Protein AF-0000000084992390 (afdb_homodimer)

Solvent-accessible surface area (backbone atoms only — not comparable to full-atom values): 38762 Å² total; per-residue (Å²): 128,54,72,65,54,53,49,26,54,51,25,46,52,50,44,52,53,51,17,51,54,27,50,76,69,68,26,48,24,30,52,42,62,52,48,63,60,42,24,59,45,21,55,22,54,53,35,45,38,36,38,41,36,33,71,74,73,30,41,34,35,21,56,27,33,46,68,57,44,58,74,50,47,52,42,55,47,71,41,80,32,91,49,79,83,46,51,64,58,52,42,43,75,69,73,39,74,85,46,58,26,34,25,30,44,32,67,62,38,24,34,49,56,54,55,50,47,45,67,70,36,76,81,38,43,78,42,72,38,42,67,61,53,48,56,55,61,22,45,42,52,75,69,53,46,52,40,35,38,52,13,12,52,49,40,27,52,47,62,67,44,45,69,80,62,62,55,83,64,39,31,25,28,38,46,36,12,53,51,52,14,48,31,21,53,70,54,32,73,67,64,51,49,63,80,60,78,70,64,85,65,60,49,52,30,31,29,45,21,38,42,27,35,30,78,28,38,55,96,48,52,59,32,9,51,11,77,42,53,54,52,32,51,16,29,24,79,54,55,39,61,73,37,28,36,35,32,39,38,40,53,27,30,29,83,45,21,31,32,41,37,33,41,32,32,26,36,72,57,64,53,66,69,54,51,50,50,28,52,49,22,53,51,39,48,51,55,43,46,72,59,38,27,55,65,36,38,27,22,58,47,30,48,51,44,51,52,50,33,43,75,70,70,40,50,76,23,43,24,10,59,99,64,48,46,75,52,38,30,32,2,35,30,58,25,58,71,32,38,57,53,21,15,77,84,35,62,74,48,41,45,55,34,24,28,36,28,42,40,41,35,37,22,38,80,80,50,10,36,42,29,38,26,39,20,29,34,30,30,89,87,18,57,45,71,38,41,73,57,76,79,61,74,40,72,36,79,70,87,115,127,51,71,67,54,52,49,26,55,52,26,47,52,49,45,52,53,50,16,52,53,29,50,77,68,67,28,48,24,31,52,43,60,51,49,62,60,43,24,58,46,20,55,22,55,54,34,44,39,36,38,41,36,35,71,74,74,30,40,35,35,22,57,26,32,46,69,59,44,56,72,48,47,52,43,54,48,70,42,81,34,93,50,79,84,48,50,62,59,51,41,44,74,70,74,38,75,85,46,57,27,32,24,31,43,32,69,62,38,23,34,49,56,54,55,50,48,45,67,71,37,75,81,40,45,77,41,72,38,41,68,62,53,47,55,56,61,22,44,42,52,76,68,51,47,52,41,36,39,51,14,12,52,49,40,27,54,46,61,67,44,45,70,81,62,63,54,84,64,40,30,24,27,38,47,35,13,52,51,50,14,48,33,21,52,70,54,32,73,67,64,50,48,63,80,61,80,72,66,85,67,60,49,54,32,32,29,44,21,38,42,27,35,31,76,28,36,54,97,47,50,59,31,10,51,11,77,42,53,54,52,33,52,17,28,25,78,53,56,40,64,73,38,27,37,34,31,40,36,41,52,28,29,30,83,45,19,30,31,41,38,32,41,32,32,26,36,70,57,66,53,68,67,53,52,50,51,28,51,50,22,53,51,39,48,51,54,44,46,73,60,37,28,52,66,36,38,26,21,57,48,30,48,50,43,50,50,52,33,43,74,70,72,41,50,76,24,41,25,10,58,98,65,48,47,75,50,38,28,32,2,36,31,58,25,59,72,32,38,57,53,21,15,77,84,33,62,74,49,40,48,56,34,23,28,35,29,42,40,41,35,36,22,38,81,80,50,9,37,40,28,40,25,38,19,28,34,30,32,88,86,18,58,44,71,37,39,72,58,76,79,60,75,40,70,35,80,71,86,114

Structure (mmCIF, N/CA/C/O backbone):
data_AF-0000000084992390-model_v1
#
loop_
_entity.id
_entity.type
_entity.pdbx_description
1 polymer 'Peptidase M24'
#
loop_
_atom_site.group_PDB
_atom_site.id
_atom_site.type_symbol
_atom_site.label_atom_id
_atom_site.label_alt_id
_atom_site.label_comp_id
_atom_site.label_asym_id
_atom_site.label_entity_id
_atom_site.label_seq_id
_atom_site.pdbx_PDB_ins_code
_atom_site.Cartn_x
_atom_site.Cartn_y
_atom_site.Cartn_z
_atom_site.occupancy
_atom_site.B_iso_or_equiv
_atom_site.auth_seq_id
_atom_site.auth_comp_id
_atom_site.auth_asym_id
_atom_site.auth_atom_id
_atom_site.pdbx_PDB_model_num
ATOM 1 N N . MET A 1 1 ? -28.078 -9.906 19.891 1 85.5 1 MET A N 1
ATOM 2 C CA . MET A 1 1 ? -27.625 -9.727 18.516 1 85.5 1 MET A CA 1
ATOM 3 C C . MET A 1 1 ? -26.141 -10.055 18.391 1 85.5 1 MET A C 1
ATOM 5 O O . MET A 1 1 ? -25.328 -9.586 19.188 1 85.5 1 MET A O 1
ATOM 9 N N . THR A 1 2 ? -25.875 -10.961 17.516 1 91.75 2 THR A N 1
ATOM 10 C CA . THR A 1 2 ? -24.484 -11.336 17.312 1 91.75 2 THR A CA 1
ATOM 11 C C . THR A 1 2 ? -23.703 -10.188 16.656 1 91.75 2 THR A C 1
ATOM 13 O O . THR A 1 2 ? -24.312 -9.234 16.156 1 91.75 2 THR A O 1
ATOM 16 N N . ASP A 1 3 ? -22.469 -10.172 16.828 1 93 3 ASP A N 1
ATOM 17 C CA . ASP A 1 3 ? -21.625 -9.18 16.188 1 93 3 ASP A CA 1
ATOM 18 C C . ASP A 1 3 ? -21.906 -9.109 14.688 1 93 3 ASP A C 1
ATOM 20 O O . ASP A 1 3 ? -22 -8.016 14.125 1 93 3 ASP A O 1
ATOM 24 N N . ARG A 1 4 ? -22.078 -10.203 14.086 1 93.06 4 ARG A N 1
ATOM 25 C CA . ARG A 1 4 ? -22.344 -10.25 12.656 1 93.06 4 ARG A CA 1
ATOM 26 C C . ARG A 1 4 ? -23.672 -9.586 12.32 1 93.06 4 ARG A C 1
ATOM 28 O O . ARG A 1 4 ? -23.781 -8.852 11.344 1 93.06 4 ARG A O 1
ATOM 35 N N . GLU A 1 5 ? -24.672 -9.867 13.094 1 95.12 5 GLU A N 1
ATOM 36 C CA . GLU A 1 5 ? -26 -9.289 12.875 1 95.12 5 GLU A CA 1
ATOM 37 C C . GLU A 1 5 ? -25.969 -7.77 13.023 1 95.12 5 GLU A C 1
ATOM 39 O O . GLU A 1 5 ? -26.578 -7.051 12.234 1 95.12 5 GLU A O 1
ATOM 44 N N . ALA A 1 6 ? -25.266 -7.402 14.055 1 95.81 6 ALA A N 1
ATOM 45 C CA . ALA A 1 6 ? -25.141 -5.961 14.273 1 95.81 6 ALA A CA 1
ATOM 46 C C . ALA A 1 6 ? -24.438 -5.293 13.094 1 95.81 6 ALA A C 1
ATOM 48 O O . ALA A 1 6 ? -24.859 -4.227 12.641 1 95.81 6 ALA A O 1
ATOM 49 N N . TRP A 1 7 ? -23.422 -5.93 12.648 1 96.19 7 TRP A N 1
ATOM 50 C CA . TRP A 1 7 ? -22.688 -5.41 11.5 1 96.19 7 TRP A CA 1
ATOM 51 C C . TRP A 1 7 ? -23.578 -5.398 10.258 1 96.19 7 TRP A C 1
ATOM 53 O O . TRP A 1 7 ? -23.562 -4.434 9.484 1 96.19 7 TRP A O 1
ATOM 63 N N . GLN A 1 8 ? -24.312 -6.438 10.07 1 97.5 8 GLN A N 1
ATOM 64 C CA . GLN A 1 8 ? -25.203 -6.527 8.914 1 97.5 8 GLN A CA 1
ATOM 65 C C . GLN A 1 8 ? -26.219 -5.391 8.914 1 97.5 8 GLN A C 1
ATOM 67 O O . GLN A 1 8 ? -26.453 -4.766 7.879 1 97.5 8 GLN A O 1
ATOM 72 N N . GLN A 1 9 ? -26.812 -5.156 10.055 1 97.94 9 GLN A N 1
ATOM 73 C CA . GLN A 1 9 ? -27.781 -4.062 10.148 1 97.94 9 GLN A CA 1
ATOM 74 C C . GLN A 1 9 ? -27.141 -2.729 9.797 1 97.94 9 GLN A C 1
ATOM 76 O O . GLN A 1 9 ? -27.75 -1.896 9.125 1 97.94 9 GLN A O 1
ATOM 81 N N . ASP A 1 10 ? -25.922 -2.549 10.266 1 98.19 10 ASP A N 1
ATOM 82 C CA . ASP A 1 10 ? -25.188 -1.321 9.977 1 98.19 10 ASP A CA 1
ATOM 83 C C . ASP A 1 10 ? -24.922 -1.176 8.484 1 98.19 10 ASP A C 1
ATOM 85 O O . ASP A 1 10 ? -25.125 -0.101 7.914 1 98.19 10 ASP A O 1
ATOM 89 N N . VAL A 1 11 ? -24.5 -2.221 7.832 1 98.44 11 VAL A N 1
ATOM 90 C CA . VAL A 1 11 ? -24.188 -2.207 6.41 1 98.44 11 VAL A CA 1
ATOM 91 C C . VAL A 1 11 ? -25.438 -1.93 5.594 1 98.44 11 VAL A C 1
ATOM 93 O O . VAL A 1 11 ? -25.406 -1.149 4.641 1 98.44 11 VAL A O 1
ATOM 96 N N . VAL A 1 12 ? -26.562 -2.529 5.957 1 98.5 12 VAL A N 1
ATOM 97 C CA . VAL A 1 12 ? -27.828 -2.303 5.273 1 98.5 12 VAL A CA 1
ATOM 98 C C . VAL A 1 12 ? -28.219 -0.829 5.375 1 98.5 12 VAL A C 1
ATOM 100 O O . VAL A 1 12 ? -28.656 -0.228 4.395 1 98.5 12 VAL A O 1
ATOM 103 N N . ALA A 1 13 ? -28.016 -0.282 6.547 1 98.5 13 ALA A N 1
ATOM 104 C CA . ALA A 1 13 ? -28.328 1.13 6.754 1 98.5 13 ALA A CA 1
ATOM 105 C C . ALA A 1 13 ? -27.453 2.02 5.883 1 98.5 13 ALA A C 1
ATOM 107 O O . ALA A 1 13 ? -27.906 3.043 5.367 1 98.5 13 ALA A O 1
ATOM 108 N N . ARG A 1 14 ? -26.172 1.685 5.707 1 98.69 14 ARG A N 1
ATOM 109 C CA . ARG A 1 14 ? -25.219 2.42 4.867 1 98.69 14 ARG A CA 1
ATOM 110 C C . ARG A 1 14 ? -25.672 2.416 3.41 1 98.69 14 ARG A C 1
ATOM 112 O O . ARG A 1 14 ? -25.578 3.436 2.723 1 98.69 14 ARG A O 1
ATOM 119 N N . VAL A 1 15 ? -26.094 1.252 3.004 1 98.81 15 VAL A N 1
ATOM 120 C CA . VAL A 1 15 ? -26.547 1.093 1.625 1 98.81 15 VAL A CA 1
ATOM 121 C C . VAL A 1 15 ? -27.75 1.991 1.368 1 98.81 15 VAL A C 1
ATOM 123 O O . VAL A 1 15 ? -27.781 2.719 0.374 1 98.81 15 VAL A O 1
ATOM 126 N N . LYS A 1 16 ? -28.688 1.995 2.285 1 98.75 16 LYS A N 1
ATOM 127 C CA . LYS A 1 16 ? -29.891 2.816 2.141 1 98.75 16 LYS A CA 1
ATOM 128 C C . LYS A 1 16 ? -29.531 4.301 2.102 1 98.75 16 LYS A C 1
ATOM 130 O O . LYS A 1 16 ? -30.125 5.062 1.333 1 98.75 16 LYS A O 1
ATOM 135 N N . LYS A 1 17 ? -28.609 4.668 2.9 1 98.75 17 LYS A N 1
ATOM 136 C CA . LYS A 1 17 ? -28.172 6.062 2.939 1 98.75 17 LYS A CA 1
ATOM 137 C C . LYS A 1 17 ? -27.547 6.48 1.61 1 98.75 17 LYS A C 1
ATOM 139 O O . LYS A 1 17 ? -27.812 7.578 1.114 1 98.75 17 LYS A O 1
ATOM 144 N N . LEU A 1 18 ? -26.688 5.621 1.038 1 98.88 18 LEU A N 1
ATOM 145 C CA . LEU A 1 18 ? -26.094 5.934 -0.259 1 98.88 18 LEU A CA 1
ATOM 146 C C . LEU A 1 18 ? -27.156 6 -1.342 1 98.88 18 LEU A C 1
ATOM 148 O O . LEU A 1 18 ? -27.125 6.883 -2.205 1 98.88 18 LEU A O 1
ATOM 152 N N . GLN A 1 19 ? -28.125 5.078 -1.301 1 98.88 19 GLN A N 1
ATOM 153 C CA . GLN A 1 19 ? -29.203 5.043 -2.287 1 98.88 19 GLN A CA 1
ATOM 154 C C . GLN A 1 19 ? -30 6.336 -2.27 1 98.88 19 GLN A C 1
ATOM 156 O O . GLN A 1 19 ? -30.328 6.895 -3.322 1 98.88 19 GLN A O 1
ATOM 161 N N . LYS A 1 20 ? -30.266 6.789 -1.111 1 98.81 20 LYS A N 1
ATOM 162 C CA . LYS A 1 20 ? -30.984 8.055 -0.99 1 98.81 20 LYS A CA 1
ATOM 163 C C . LYS A 1 20 ? -30.172 9.195 -1.614 1 98.81 20 LYS A C 1
ATOM 165 O O . LYS A 1 20 ? -30.734 10.031 -2.33 1 98.81 20 LYS A O 1
ATOM 170 N N . ALA A 1 21 ? -28.906 9.266 -1.371 1 98.69 21 ALA A N 1
ATOM 171 C CA . ALA A 1 21 ? -28.031 10.305 -1.919 1 98.69 21 ALA A CA 1
ATOM 172 C C . ALA A 1 21 ? -27.969 10.227 -3.441 1 98.69 21 ALA A C 1
ATOM 174 O O . ALA A 1 21 ? -27.969 11.25 -4.125 1 98.69 21 ALA A O 1
ATOM 175 N N . LEU A 1 22 ? -27.875 9 -3.973 1 98.75 22 LEU A N 1
ATOM 176 C CA . LEU A 1 22 ? -27.859 8.805 -5.418 1 98.75 22 LEU A CA 1
ATOM 177 C C . LEU A 1 22 ? -29.156 9.336 -6.043 1 98.75 22 LEU A C 1
ATOM 179 O O . LEU A 1 22 ? -29.109 10.055 -7.043 1 98.75 22 LEU A O 1
ATOM 183 N N . GLN A 1 23 ? -30.297 9 -5.391 1 98.62 23 GLN A N 1
ATOM 184 C CA . GLN A 1 23 ? -31.594 9.461 -5.879 1 98.62 23 GLN A CA 1
ATOM 185 C C . GLN A 1 23 ? -31.672 10.984 -5.891 1 98.62 23 GLN A C 1
ATOM 187 O O . GLN A 1 23 ? -32.125 11.586 -6.863 1 98.62 23 GLN A O 1
ATOM 192 N N . GLU A 1 24 ? -31.156 11.555 -4.887 1 98.44 24 GLU A N 1
ATOM 193 C CA . GLU A 1 24 ? -31.188 13.008 -4.758 1 98.44 24 GLU A CA 1
ATOM 194 C C . GLU A 1 24 ? -30.344 13.68 -5.848 1 98.44 24 GLU A C 1
ATOM 196 O O . GLU A 1 24 ? -30.609 14.82 -6.23 1 98.44 24 GLU A O 1
ATOM 201 N N . GLN A 1 25 ? -29.391 12.969 -6.422 1 97.81 25 GLN A N 1
ATOM 202 C CA . GLN A 1 25 ? -28.5 13.539 -7.426 1 97.81 25 GLN A CA 1
ATOM 203 C C . GLN A 1 25 ? -28.859 13.039 -8.82 1 97.81 25 GLN A C 1
ATOM 205 O O . GLN A 1 25 ? -28.125 13.297 -9.781 1 97.81 25 GLN A O 1
ATOM 210 N N . GLY A 1 26 ? -29.844 12.273 -8.953 1 98.12 26 GLY A N 1
ATOM 211 C CA . GLY A 1 26 ? -30.281 11.758 -10.242 1 98.12 26 GLY A CA 1
ATOM 212 C C . GLY A 1 26 ? -29.375 10.68 -10.805 1 98.12 26 GLY A C 1
ATOM 213 O O . GLY A 1 26 ? -29.219 10.562 -12.023 1 98.12 26 GLY A O 1
ATOM 214 N N . ILE A 1 27 ? -28.672 9.977 -9.945 1 98.75 27 ILE A N 1
ATOM 215 C CA . ILE A 1 27 ? -27.797 8.867 -10.328 1 98.75 27 ILE A CA 1
ATOM 216 C C . ILE A 1 27 ? -28.531 7.543 -10.133 1 98.75 27 ILE A C 1
ATOM 218 O O . ILE A 1 27 ? -29.078 7.285 -9.055 1 98.75 27 ILE A O 1
ATOM 222 N N . GLU A 1 28 ? -28.562 6.695 -11.109 1 98.62 28 GLU A N 1
ATOM 223 C CA . GLU A 1 28 ? -29.422 5.512 -11.102 1 98.62 28 GLU A CA 1
ATOM 224 C C . GLU A 1 28 ? -28.703 4.324 -10.469 1 98.62 28 GLU A C 1
ATOM 226 O O . GLU A 1 28 ? -29.328 3.332 -10.102 1 98.62 28 GLU A O 1
ATOM 231 N N . GLY A 1 29 ? -27.406 4.363 -10.336 1 98.62 29 GLY A N 1
ATOM 232 C CA . GLY A 1 29 ? -26.578 3.355 -9.695 1 98.62 29 GLY A CA 1
ATOM 233 C C . GLY A 1 29 ? -25.109 3.732 -9.641 1 98.62 29 GLY A C 1
ATOM 234 O O . GLY A 1 29 ? -24.688 4.688 -10.289 1 98.62 29 GLY A O 1
ATOM 235 N N . ALA A 1 30 ? -24.391 3.074 -8.82 1 98.88 30 ALA A N 1
ATOM 236 C CA . ALA A 1 30 ? -22.938 3.238 -8.711 1 98.88 30 ALA A CA 1
ATOM 237 C C . ALA A 1 30 ? -22.219 1.909 -8.93 1 98.88 30 ALA A C 1
ATOM 239 O O . ALA A 1 30 ? -22.703 0.859 -8.5 1 98.88 30 ALA A O 1
ATOM 240 N N . LEU A 1 31 ? -21.156 1.93 -9.617 1 98.88 31 LEU A N 1
ATOM 241 C CA . LEU A 1 31 ? -20.266 0.792 -9.797 1 98.88 31 LEU A CA 1
ATOM 242 C C . LEU A 1 31 ? -18.938 1.023 -9.078 1 98.88 31 LEU A C 1
ATOM 244 O O . LEU A 1 31 ? -18.109 1.813 -9.531 1 98.88 31 LEU A O 1
ATOM 248 N N . LEU A 1 32 ? -18.781 0.314 -7.973 1 98.44 32 LEU A N 1
ATOM 249 C CA . LEU A 1 32 ? -17.672 0.554 -7.066 1 98.44 32 LEU A CA 1
ATOM 250 C C . LEU A 1 32 ? -16.625 -0.545 -7.199 1 98.44 32 LEU A C 1
ATOM 252 O O . LEU A 1 32 ? -16.953 -1.718 -7.371 1 98.44 32 LEU A O 1
ATOM 256 N N . VAL A 1 33 ? -15.359 -0.128 -7.07 1 96.62 33 VAL A N 1
ATOM 257 C CA . VAL A 1 33 ? -14.289 -1.108 -7.195 1 96.62 33 VAL A CA 1
ATOM 258 C C . VAL A 1 33 ? -13.266 -0.905 -6.078 1 96.62 33 VAL A C 1
ATOM 260 O O . VAL A 1 33 ? -12.508 -1.817 -5.75 1 96.62 33 VAL A O 1
ATOM 263 N N . GLN A 1 34 ? -13.18 0.289 -5.461 1 96.25 34 GLN A N 1
ATOM 264 C CA . GLN A 1 34 ? -12.227 0.594 -4.395 1 96.25 34 GLN A CA 1
ATOM 265 C C . GLN A 1 34 ? -12.477 -0.274 -3.166 1 96.25 34 GLN A C 1
ATOM 267 O O . GLN A 1 34 ? -13.609 -0.355 -2.678 1 96.25 34 GLN A O 1
ATOM 272 N N . SER A 1 35 ? -11.438 -0.912 -2.66 1 95.5 35 SER A N 1
ATOM 273 C CA . SER A 1 35 ? -11.531 -1.92 -1.61 1 95.5 35 SER A CA 1
ATOM 274 C C . SER A 1 35 ? -12.242 -1.367 -0.377 1 95.5 35 SER A C 1
ATOM 276 O O . SER A 1 35 ? -13.156 -1.997 0.155 1 95.5 35 SER A O 1
ATOM 278 N N . ALA A 1 36 ? -11.844 -0.168 0.073 1 96.88 36 ALA A N 1
ATOM 279 C CA . ALA A 1 36 ? -12.422 0.411 1.281 1 96.88 36 ALA A CA 1
ATOM 280 C C . ALA A 1 36 ? -13.914 0.685 1.095 1 96.88 36 ALA A C 1
ATOM 282 O O . ALA A 1 36 ? -14.711 0.492 2.02 1 96.88 36 ALA A O 1
ATOM 283 N N . ASP A 1 37 ? -14.297 1.097 -0.104 1 98.19 37 ASP A N 1
ATOM 284 C CA . ASP A 1 37 ? -15.695 1.391 -0.377 1 98.19 37 ASP A CA 1
ATOM 285 C C . ASP A 1 37 ? -16.516 0.108 -0.465 1 98.19 37 ASP A C 1
ATOM 287 O O . ASP A 1 37 ? -17.641 0.041 0.062 1 98.19 37 ASP A O 1
ATOM 291 N N . ILE A 1 38 ? -15.977 -0.89 -1.077 1 97.62 38 ILE A N 1
ATOM 292 C CA . ILE A 1 38 ? -16.656 -2.176 -1.156 1 97.62 38 ILE A CA 1
ATOM 293 C C . ILE A 1 38 ? -16.844 -2.746 0.247 1 97.62 38 ILE A C 1
ATOM 295 O O . ILE A 1 38 ? -17.938 -3.195 0.6 1 97.62 38 ILE A O 1
ATOM 299 N N . LEU A 1 39 ? -15.773 -2.709 1.006 1 97.56 39 LEU A N 1
ATOM 300 C CA . LEU A 1 39 ? -15.859 -3.174 2.387 1 97.56 39 LEU A CA 1
ATOM 301 C C . LEU A 1 39 ? -16.953 -2.434 3.139 1 97.56 39 LEU A C 1
ATOM 303 O O . LEU A 1 39 ? -17.734 -3.047 3.885 1 97.56 39 LEU A O 1
ATOM 307 N N . TYR A 1 40 ? -17.047 -1.163 2.916 1 98.62 40 TYR A N 1
ATOM 308 C CA . TYR A 1 40 ? -18 -0.311 3.613 1 98.62 40 TYR A CA 1
ATOM 309 C C . TYR A 1 40 ? -19.438 -0.743 3.32 1 98.62 40 TYR A C 1
ATOM 311 O O . TYR A 1 40 ? -20.281 -0.759 4.215 1 98.62 40 TYR A O 1
ATOM 319 N N . TYR A 1 41 ? -19.734 -1.188 2.107 1 98.81 41 TYR A N 1
ATOM 320 C CA . TYR A 1 41 ? -21.109 -1.401 1.701 1 98.81 41 TYR A CA 1
ATOM 321 C C . TYR A 1 41 ? -21.438 -2.889 1.639 1 98.81 41 TYR A C 1
ATOM 323 O O . TYR A 1 41 ? -22.594 -3.27 1.41 1 98.81 41 TYR A O 1
ATOM 331 N N . THR A 1 42 ? -20.438 -3.773 1.845 1 98.06 42 THR A N 1
ATOM 332 C CA . THR A 1 42 ? -20.719 -5.203 1.762 1 98.06 42 THR A CA 1
ATOM 333 C C . THR A 1 42 ? -20.25 -5.922 3.027 1 98.06 42 THR A C 1
ATOM 335 O O . THR A 1 42 ? -20.656 -7.055 3.285 1 98.06 42 THR A O 1
ATOM 338 N N . GLY A 1 43 ? -19.312 -5.352 3.801 1 97.25 43 GLY A N 1
ATOM 339 C CA . GLY A 1 43 ? -18.75 -5.988 4.98 1 97.25 43 GLY A CA 1
ATOM 340 C C . GLY A 1 43 ? -17.562 -6.879 4.672 1 97.25 43 GLY A C 1
ATOM 341 O O . GLY A 1 43 ? -16.984 -7.496 5.57 1 97.25 43 GLY A O 1
ATOM 342 N N . THR A 1 44 ? -17.188 -6.949 3.381 1 95.94 44 THR A N 1
ATOM 343 C CA . THR A 1 44 ? -16.047 -7.742 2.953 1 95.94 44 THR A CA 1
ATOM 344 C C . THR A 1 44 ? -15.422 -7.16 1.685 1 95.94 44 THR A C 1
ATOM 346 O O . THR A 1 44 ? -15.953 -6.203 1.115 1 95.94 44 THR A O 1
ATOM 349 N N . PHE A 1 45 ? -14.289 -7.664 1.336 1 93.62 45 PHE A N 1
ATOM 350 C CA . PHE A 1 45 ? -13.695 -7.281 0.06 1 93.62 45 PHE A CA 1
ATOM 351 C C . PHE A 1 45 ? -13.156 -8.5 -0.673 1 93.62 45 PHE A C 1
ATOM 353 O O . PHE A 1 45 ? -12.43 -9.312 -0.09 1 93.62 45 PHE A O 1
ATOM 360 N N . GLN A 1 46 ? -13.586 -8.656 -1.849 1 94.25 46 GLN A N 1
ATOM 361 C CA . GLN A 1 46 ? -13.094 -9.602 -2.84 1 94.25 46 GLN A CA 1
ATOM 362 C C . GLN A 1 46 ? -12.828 -8.922 -4.176 1 94.25 46 GLN A C 1
ATOM 364 O O . GLN A 1 46 ? -13.211 -7.766 -4.375 1 94.25 46 GLN A O 1
ATOM 369 N N . ASN A 1 47 ? -12.109 -9.531 -5.055 1 94.5 47 ASN A N 1
ATOM 370 C CA . ASN A 1 47 ? -11.836 -8.992 -6.383 1 94.5 47 ASN A CA 1
ATOM 371 C C . ASN A 1 47 ? -13.094 -8.945 -7.242 1 94.5 47 ASN A C 1
ATOM 373 O O . ASN A 1 47 ? -13.633 -9.992 -7.625 1 94.5 47 ASN A O 1
ATOM 377 N N . GLY A 1 48 ? -13.594 -7.781 -7.449 1 95.69 48 GLY A N 1
ATOM 378 C CA . GLY A 1 48 ? -14.82 -7.656 -8.219 1 95.69 48 GLY A CA 1
ATOM 379 C C . GLY A 1 48 ? -15.367 -6.242 -8.25 1 95.69 48 GLY A C 1
ATOM 380 O O . GLY A 1 48 ? -14.633 -5.285 -7.977 1 95.69 48 GLY A O 1
ATOM 381 N N . HIS A 1 49 ? -16.609 -6.062 -8.742 1 98.12 49 HIS A N 1
ATOM 382 C CA . HIS A 1 49 ? -17.359 -4.816 -8.852 1 98.12 49 HIS A CA 1
ATOM 383 C C . HIS A 1 49 ? -18.656 -4.875 -8.031 1 98.12 49 HIS A C 1
ATOM 385 O O . HIS A 1 49 ? -19.391 -5.852 -8.102 1 98.12 49 HIS A O 1
ATOM 391 N N . LEU A 1 50 ? -18.859 -3.906 -7.273 1 98.69 50 LEU A N 1
ATOM 392 C CA . LEU A 1 50 ? -20.141 -3.779 -6.574 1 98.69 50 LEU A CA 1
ATOM 393 C C . LEU A 1 50 ? -21.062 -2.807 -7.301 1 98.69 50 LEU A C 1
ATOM 395 O O . LEU A 1 50 ? -20.75 -1.613 -7.391 1 98.69 50 LEU A O 1
ATOM 399 N N . TYR A 1 51 ? -22.109 -3.283 -7.875 1 98.88 51 TYR A N 1
ATOM 400 C CA . TYR A 1 51 ? -23.172 -2.412 -8.391 1 98.88 51 TYR A CA 1
ATOM 401 C C . TYR A 1 51 ? -24.188 -2.08 -7.305 1 98.88 51 TYR A C 1
ATOM 403 O O . TYR A 1 51 ? -24.844 -2.975 -6.77 1 98.88 51 TYR A O 1
ATOM 411 N N . LEU A 1 52 ? -24.281 -0.878 -6.938 1 98.88 52 LEU A N 1
ATOM 412 C CA . LEU A 1 52 ? -25.25 -0.385 -5.961 1 98.88 52 LEU A CA 1
ATOM 413 C C . LEU A 1 52 ? -26.312 0.478 -6.633 1 98.88 52 LEU A C 1
ATOM 415 O O . LEU A 1 52 ? -26.062 1.653 -6.918 1 98.88 52 LEU A O 1
ATOM 419 N N . PRO A 1 53 ? -27.516 -0.081 -6.855 1 98.69 53 PRO A N 1
ATOM 420 C CA . PRO A 1 53 ? -28.578 0.681 -7.504 1 98.69 53 PRO A CA 1
ATOM 421 C C . PRO A 1 53 ? -29.203 1.729 -6.582 1 98.69 53 PRO A C 1
ATOM 423 O O . PRO A 1 53 ? -29.125 1.604 -5.359 1 98.69 53 PRO A O 1
ATOM 426 N N . ALA A 1 54 ? -29.75 2.742 -7.199 1 98.44 54 ALA A N 1
ATOM 427 C CA . ALA A 1 54 ? -30.438 3.771 -6.414 1 98.44 54 ALA A CA 1
ATOM 428 C C . ALA A 1 54 ? -31.625 3.193 -5.668 1 98.44 54 ALA A C 1
ATOM 430 O O . ALA A 1 54 ? -32.094 3.771 -4.684 1 98.44 54 ALA A O 1
ATOM 431 N N . GLU A 1 55 ? -32.156 2.072 -6.168 1 97.12 55 GLU A N 1
ATOM 432 C CA . GLU A 1 55 ? -33.219 1.348 -5.516 1 97.12 55 GLU A CA 1
ATOM 433 C C . GLU A 1 55 ? -33.062 -0.161 -5.668 1 97.12 55 GLU A C 1
ATOM 435 O O . GLU A 1 55 ? -32.75 -0.65 -6.758 1 97.12 55 GLU A O 1
ATOM 440 N N . GLY A 1 56 ? -33.219 -0.847 -4.52 1 96.5 56 GLY A N 1
ATOM 441 C CA . GLY A 1 56 ? -33.125 -2.297 -4.562 1 96.5 56 GLY A CA 1
ATOM 442 C C . GLY A 1 56 ? -31.828 -2.811 -3.949 1 96.5 56 GLY A C 1
ATOM 443 O O . GLY A 1 56 ? -31.047 -2.037 -3.391 1 96.5 56 GLY A O 1
ATOM 444 N N . GLU A 1 57 ? -31.547 -4.129 -4.023 1 96.94 57 GLU A N 1
ATOM 445 C CA . GLU A 1 57 ? -30.406 -4.781 -3.4 1 96.94 57 GLU A CA 1
ATOM 446 C C . GLU A 1 57 ? -29.156 -4.637 -4.258 1 96.94 57 GLU A C 1
ATOM 448 O O . GLU A 1 57 ? -29.219 -4.738 -5.484 1 96.94 57 GLU A O 1
ATOM 453 N N . PRO A 1 58 ? -28.031 -4.398 -3.629 1 98.62 58 PRO A N 1
ATOM 454 C CA . PRO A 1 58 ? -26.781 -4.359 -4.375 1 98.62 58 PRO A CA 1
ATOM 455 C C . PRO A 1 58 ? -26.438 -5.699 -5.023 1 98.62 58 PRO A C 1
ATOM 457 O O . PRO A 1 58 ? -26.906 -6.746 -4.57 1 98.62 58 PRO A O 1
ATOM 460 N N . LEU A 1 59 ? -25.75 -5.625 -6.074 1 98.75 59 LEU A N 1
ATOM 461 C CA . LEU A 1 59 ? -25.219 -6.797 -6.766 1 98.75 59 LEU A CA 1
ATOM 462 C C . LEU A 1 59 ? -23.688 -6.781 -6.781 1 98.75 59 LEU A C 1
ATOM 464 O O . LEU A 1 59 ? -23.078 -5.902 -7.398 1 98.75 59 LEU A O 1
ATOM 468 N N . TYR A 1 60 ? -23.094 -7.734 -6.039 1 98.56 60 TYR A N 1
ATOM 469 C CA . TYR A 1 60 ? -21.641 -7.859 -5.977 1 98.56 60 TYR A CA 1
ATOM 470 C C . TYR A 1 60 ? -21.141 -8.844 -7.023 1 98.56 60 TYR A C 1
ATOM 472 O O . TYR A 1 60 ? -21.312 -10.062 -6.883 1 98.56 60 TYR A O 1
ATOM 480 N N . LEU A 1 61 ? -20.547 -8.312 -8.156 1 98.69 61 LEU A N 1
ATOM 481 C CA . LEU A 1 61 ? -19.969 -9.102 -9.242 1 98.69 61 LEU A CA 1
ATOM 482 C C . LEU A 1 61 ? -18.531 -9.484 -8.93 1 98.69 61 LEU A C 1
ATOM 484 O O . LEU A 1 61 ? -17.609 -8.672 -9.117 1 98.69 61 LEU A O 1
ATOM 488 N N . VAL A 1 62 ? -18.312 -10.742 -8.57 1 97.31 62 VAL A N 1
ATOM 489 C CA . VAL A 1 62 ? -17.031 -11.133 -7.973 1 97.31 62 VAL A CA 1
ATOM 490 C C . VAL A 1 62 ? -16.266 -12.047 -8.93 1 97.31 62 VAL A C 1
ATOM 492 O O . VAL A 1 62 ? -16.828 -13.031 -9.43 1 97.31 62 VAL A O 1
ATOM 495 N N . ARG A 1 63 ? -15.047 -11.664 -9.211 1 94.62 63 ARG A N 1
ATOM 496 C CA . ARG A 1 63 ? -14.156 -12.508 -10.008 1 94.62 63 ARG A CA 1
ATOM 497 C C . ARG A 1 63 ? -13.469 -13.555 -9.133 1 94.62 63 ARG A C 1
ATOM 499 O O . ARG A 1 63 ? -13.398 -14.727 -9.5 1 94.62 63 ARG A O 1
ATOM 506 N N . ARG A 1 64 ? -12.875 -13.156 -8.047 1 92.75 64 ARG A N 1
ATOM 507 C CA . ARG A 1 64 ? -12.188 -13.992 -7.066 1 92.75 64 ARG A CA 1
ATOM 508 C C . ARG A 1 64 ? -12.328 -13.422 -5.66 1 92.75 64 ARG A C 1
ATOM 510 O O . ARG A 1 64 ? -12.172 -12.211 -5.453 1 92.75 64 ARG A O 1
ATOM 517 N N . ASN A 1 65 ? -12.68 -14.203 -4.824 1 91.88 65 ASN A N 1
ATOM 518 C CA . ASN A 1 65 ? -13.234 -15.547 -4.719 1 91.88 65 ASN A CA 1
ATOM 519 C C . ASN A 1 65 ? -14.742 -15.516 -4.465 1 91.88 65 ASN A C 1
ATOM 521 O O . ASN A 1 65 ? -15.188 -14.977 -3.453 1 91.88 65 ASN A O 1
ATOM 525 N N . VAL A 1 66 ? -15.469 -16.141 -5.27 1 95.12 66 VAL A N 1
ATOM 526 C CA . VAL A 1 66 ? -16.922 -16 -5.281 1 95.12 66 VAL A CA 1
ATOM 527 C C . VAL A 1 66 ? -17.516 -16.688 -4.047 1 95.12 66 VAL A C 1
ATOM 529 O O . VAL A 1 66 ? -18.406 -16.141 -3.4 1 95.12 66 VAL A O 1
ATOM 532 N N . GLU A 1 67 ? -17.016 -17.828 -3.684 1 94.19 67 GLU A N 1
ATOM 533 C CA . GLU A 1 67 ? -17.547 -18.562 -2.539 1 94.19 67 GLU A CA 1
ATOM 534 C C . GLU A 1 67 ? -17.312 -17.797 -1.237 1 94.19 67 GLU A C 1
ATOM 536 O O . GLU A 1 67 ? -18.203 -17.719 -0.39 1 94.19 67 GLU A O 1
ATOM 541 N N . ARG A 1 68 ? -16.188 -17.312 -1.134 1 94.25 68 ARG A N 1
ATOM 542 C CA . ARG A 1 68 ? -15.891 -16.516 0.055 1 94.25 68 ARG A CA 1
ATOM 543 C C . ARG A 1 68 ? -16.766 -15.266 0.111 1 94.25 68 ARG A C 1
ATOM 545 O O . ARG A 1 68 ? -17.25 -14.883 1.182 1 94.25 68 ARG A O 1
ATOM 552 N N . ALA A 1 69 ? -16.906 -14.602 -1.015 1 96.5 69 ALA A N 1
ATOM 553 C CA . ALA A 1 69 ? -17.781 -13.438 -1.074 1 96.5 69 ALA A CA 1
ATOM 554 C C . ALA A 1 69 ? -19.203 -13.789 -0.636 1 96.5 69 ALA A C 1
ATOM 556 O O . ALA A 1 69 ? -19.828 -13.047 0.131 1 96.5 69 ALA A O 1
ATOM 557 N N . ARG A 1 70 ? -19.672 -14.875 -1.095 1 97.31 70 ARG A N 1
ATOM 558 C CA . ARG A 1 70 ? -21.016 -15.312 -0.725 1 97.31 70 ARG A CA 1
ATOM 559 C C . ARG A 1 70 ? -21.125 -15.531 0.78 1 97.31 70 ARG A C 1
ATOM 561 O O . ARG A 1 70 ? -22.141 -15.18 1.394 1 97.31 70 ARG A O 1
ATOM 568 N N . ALA A 1 71 ? -20.094 -16.062 1.335 1 95.69 71 ALA A N 1
ATOM 569 C CA . ALA A 1 71 ? -20.109 -16.438 2.748 1 95.69 71 ALA A CA 1
ATOM 570 C C . ALA A 1 71 ? -19.969 -15.203 3.639 1 95.69 71 ALA A C 1
ATOM 572 O O . ALA A 1 71 ? -20.422 -15.203 4.785 1 95.69 71 ALA A O 1
ATOM 573 N N . THR A 1 72 ? -19.422 -14.133 3.113 1 96.19 72 THR A N 1
ATOM 574 C CA . THR A 1 72 ? -19.016 -13.062 4.023 1 96.19 72 THR A CA 1
ATOM 575 C C . THR A 1 72 ? -19.766 -11.773 3.719 1 96.19 72 THR A C 1
ATOM 577 O O . THR A 1 72 ? -19.781 -10.852 4.531 1 96.19 72 THR A O 1
ATOM 580 N N . THR A 1 73 ? -20.406 -11.633 2.561 1 97.75 73 THR A N 1
ATOM 581 C CA . THR A 1 73 ? -21.156 -10.422 2.217 1 97.75 73 THR A CA 1
ATOM 582 C C . THR A 1 73 ? -22.344 -10.25 3.143 1 97.75 73 THR A C 1
ATOM 584 O O . THR A 1 73 ? -23.109 -11.195 3.377 1 97.75 73 THR A O 1
ATOM 587 N N . LEU A 1 74 ? -22.531 -9.047 3.617 1 97.94 74 LEU A N 1
ATOM 588 C CA . LEU A 1 74 ? -23.562 -8.789 4.629 1 97.94 74 LEU A CA 1
ATOM 589 C C . LEU A 1 74 ? -24.781 -8.125 4.008 1 97.94 74 LEU A C 1
ATOM 591 O O . LEU A 1 74 ? -25.859 -8.102 4.617 1 97.94 74 LEU A O 1
ATOM 595 N N . CYS A 1 75 ? -24.672 -7.57 2.783 1 97 75 CYS A N 1
ATOM 596 C CA . CYS A 1 75 ? -25.766 -6.91 2.102 1 97 75 CYS A CA 1
ATOM 597 C C . CYS A 1 75 ? -25.641 -7.055 0.589 1 97 75 CYS A C 1
ATOM 599 O O . CYS A 1 75 ? -24.625 -6.676 0.008 1 97 75 CYS A O 1
ATOM 601 N N . GLY A 1 76 ? -26.641 -7.57 -0.012 1 97.12 76 GLY A N 1
ATOM 602 C CA . GLY A 1 76 ? -26.641 -7.723 -1.459 1 97.12 76 GLY A CA 1
ATOM 603 C C . GLY A 1 76 ? -26.469 -9.164 -1.908 1 97.12 76 GLY A C 1
ATOM 604 O O . GLY A 1 76 ? -26.219 -10.047 -1.089 1 97.12 76 GLY A O 1
ATOM 605 N N . ARG A 1 77 ? -26.609 -9.391 -3.24 1 97.81 77 ARG A N 1
ATOM 606 C CA . ARG A 1 77 ? -26.391 -10.68 -3.883 1 97.81 77 ARG A CA 1
ATOM 607 C C . ARG A 1 77 ? -25 -10.773 -4.488 1 97.81 77 ARG A C 1
ATOM 609 O O . ARG A 1 77 ? -24.438 -9.766 -4.934 1 97.81 77 ARG A O 1
ATOM 616 N N . VAL A 1 78 ? -24.453 -11.969 -4.434 1 98.56 78 VAL A N 1
ATOM 617 C CA . VAL A 1 78 ? -23.125 -12.195 -4.996 1 98.56 78 VAL A CA 1
ATOM 618 C C . VAL A 1 78 ? -23.25 -13.039 -6.266 1 98.56 78 VAL A C 1
ATOM 620 O O . VAL A 1 78 ? -23.891 -14.086 -6.27 1 98.56 78 VAL A O 1
ATOM 623 N N . VAL A 1 79 ? -22.625 -12.516 -7.289 1 98.19 79 VAL A N 1
ATOM 624 C CA . VAL A 1 79 ? -22.656 -13.211 -8.57 1 98.19 79 VAL A CA 1
ATOM 625 C C . VAL A 1 79 ? -21.234 -13.344 -9.117 1 98.19 79 VAL A C 1
ATOM 627 O O . VAL A 1 79 ? -20.391 -12.461 -8.891 1 98.19 79 VAL A O 1
ATOM 630 N N . GLU A 1 80 ? -20.984 -14.406 -9.805 1 97.25 80 GLU A N 1
ATOM 631 C CA . GLU A 1 80 ? -19.656 -14.641 -10.383 1 97.25 80 GLU A CA 1
ATOM 632 C C . GLU A 1 80 ? -19.438 -13.766 -11.617 1 97.25 80 GLU A C 1
ATOM 634 O O . GLU A 1 80 ? -20.328 -13.641 -12.461 1 97.25 80 GLU A O 1
ATOM 639 N N . LEU A 1 81 ? -18.328 -13.117 -11.68 1 97.06 81 LEU A N 1
ATOM 640 C CA . LEU A 1 81 ? -17.891 -12.328 -12.82 1 97.06 81 LEU A CA 1
ATOM 641 C C . LEU A 1 81 ? -16.688 -12.961 -13.492 1 97.06 81 LEU A C 1
ATOM 643 O O . LEU A 1 81 ? -15.633 -13.125 -12.859 1 97.06 81 LEU A O 1
ATOM 647 N N . GLN A 1 82 ? -16.766 -13.258 -14.719 1 93.31 82 GLN A N 1
ATOM 648 C CA . GLN A 1 82 ? -15.633 -13.852 -15.43 1 93.31 82 GLN A CA 1
ATOM 649 C C . GLN A 1 82 ? -14.812 -12.781 -16.141 1 93.31 82 GLN A C 1
ATOM 651 O O . GLN A 1 82 ? -13.594 -12.898 -16.25 1 93.31 82 GLN A O 1
ATOM 656 N N . SER A 1 83 ? -15.555 -11.836 -16.688 1 93.88 83 SER A N 1
ATOM 657 C CA . SER A 1 83 ? -14.922 -10.742 -17.406 1 93.88 83 SER A CA 1
ATOM 658 C C . SER A 1 83 ? -15.727 -9.453 -17.281 1 93.88 83 SER A C 1
ATOM 660 O O . SER A 1 83 ? -16.953 -9.492 -17.125 1 93.88 83 SER A O 1
ATOM 662 N N . PHE A 1 84 ? -15.008 -8.32 -17.438 1 93.94 84 PHE A N 1
ATOM 663 C CA . PHE A 1 84 ? -15.672 -7.023 -17.391 1 93.94 84 PHE A CA 1
ATOM 664 C C . PHE A 1 84 ? -16.812 -6.961 -18.406 1 93.94 84 PHE A C 1
ATOM 666 O O . PHE A 1 84 ? -17.844 -6.344 -18.156 1 93.94 84 PHE A O 1
ATOM 673 N N . ARG A 1 85 ? -16.656 -7.656 -19.5 1 96.31 85 ARG A N 1
ATOM 674 C CA . ARG A 1 85 ? -17.578 -7.586 -20.609 1 96.31 85 ARG A CA 1
ATOM 675 C C . ARG A 1 85 ? -18.969 -8.078 -20.203 1 96.31 85 ARG A C 1
ATOM 677 O O . ARG A 1 85 ? -19.969 -7.723 -20.828 1 96.31 85 ARG A O 1
ATOM 684 N N . GLN A 1 86 ? -19 -8.852 -19.125 1 98.06 86 GLN A N 1
ATOM 685 C CA . GLN A 1 86 ? -20.25 -9.484 -18.719 1 98.06 86 GLN A CA 1
ATOM 686 C C . GLN A 1 86 ? -21.062 -8.539 -17.828 1 98.06 86 GLN A C 1
ATOM 688 O O . GLN A 1 86 ? -22.234 -8.812 -17.547 1 98.06 86 GLN A O 1
ATOM 693 N N . ILE A 1 87 ? -20.578 -7.398 -17.438 1 98.62 87 ILE A N 1
ATOM 694 C CA . ILE A 1 87 ? -21.156 -6.578 -16.375 1 98.62 87 ILE A CA 1
ATOM 695 C C . ILE A 1 87 ? -22.547 -6.098 -16.812 1 98.62 87 ILE A C 1
ATOM 697 O O . ILE A 1 87 ? -23.531 -6.305 -16.094 1 98.62 87 ILE A O 1
ATOM 701 N N . PRO A 1 88 ? -22.719 -5.488 -18.078 1 98.56 88 PRO A N 1
ATOM 702 C CA . PRO A 1 88 ? -24.062 -5.023 -18.453 1 98.56 88 PRO A CA 1
ATOM 703 C C . PRO A 1 88 ? -25.078 -6.16 -18.516 1 98.56 88 PRO A C 1
ATOM 705 O O . PRO A 1 88 ? -26.203 -6.023 -18.016 1 98.56 88 PRO A O 1
ATOM 708 N N . ALA A 1 89 ? -24.672 -7.293 -19.078 1 98.38 89 ALA A N 1
ATOM 709 C CA . ALA A 1 89 ? -25.578 -8.43 -19.219 1 98.38 89 ALA A CA 1
ATOM 710 C C . ALA A 1 89 ? -25.969 -8.984 -17.844 1 98.38 89 ALA A C 1
ATOM 712 O O . ALA A 1 89 ? -27.141 -9.352 -17.641 1 98.38 89 ALA A O 1
ATOM 713 N N . LEU A 1 90 ? -25.016 -9.078 -16.953 1 98.44 90 LEU A N 1
ATOM 714 C CA . LEU A 1 90 ? -25.297 -9.586 -15.617 1 98.44 90 LEU A CA 1
ATOM 715 C C . LEU A 1 90 ? -26.25 -8.656 -14.883 1 98.44 90 LEU A C 1
ATOM 717 O O . LEU A 1 90 ? -27.141 -9.125 -14.156 1 98.44 90 LEU A O 1
ATOM 721 N N . LEU A 1 91 ? -26.094 -7.336 -15.008 1 98.19 91 LEU A N 1
ATOM 722 C CA . LEU A 1 91 ? -27.016 -6.398 -14.383 1 98.19 91 LEU A CA 1
ATOM 723 C C . LEU A 1 91 ? -28.438 -6.633 -14.875 1 98.19 91 LEU A C 1
ATOM 725 O O . LEU A 1 91 ? -29.375 -6.727 -14.078 1 98.19 91 LEU A O 1
ATOM 729 N N . GLN A 1 92 ? -28.562 -6.785 -16.188 1 98.12 92 GLN A N 1
ATOM 730 C CA . GLN A 1 92 ? -29.891 -6.984 -16.781 1 98.12 92 GLN A CA 1
ATOM 731 C C . GLN A 1 92 ? -30.484 -8.328 -16.359 1 98.12 92 GLN A C 1
ATOM 733 O O . GLN A 1 92 ? -31.672 -8.406 -16.047 1 98.12 92 GLN A O 1
ATOM 738 N N . GLU A 1 93 ? -29.656 -9.328 -16.375 1 98 93 GLU A N 1
ATOM 739 C CA . GLU A 1 93 ? -30.094 -10.664 -15.961 1 98 93 GLU A CA 1
ATOM 740 C C . GLU A 1 93 ? -30.625 -10.656 -14.531 1 98 93 GLU A C 1
ATOM 742 O O . GLU A 1 93 ? -31.453 -11.492 -14.172 1 98 93 GLU A O 1
ATOM 747 N N . HIS A 1 94 ? -30.172 -9.727 -13.781 1 97.5 94 HIS A N 1
ATOM 748 C CA . HIS A 1 94 ? -30.562 -9.711 -12.375 1 97.5 94 HIS A CA 1
ATOM 749 C C . HIS A 1 94 ? -31.562 -8.586 -12.094 1 97.5 94 HIS A C 1
ATOM 751 O O . HIS A 1 94 ? -31.641 -8.102 -10.969 1 97.5 94 HIS A O 1
ATOM 757 N N . GLY A 1 95 ? -32.156 -8.062 -13.156 1 96.25 95 GLY A N 1
ATOM 758 C CA . GLY A 1 95 ? -33.375 -7.254 -13 1 96.25 95 GLY A CA 1
ATOM 759 C C . GLY A 1 95 ? -33.094 -5.762 -13.047 1 96.25 95 GLY A C 1
ATOM 760 O O . GLY A 1 95 ? -33.969 -4.953 -12.742 1 96.25 95 GLY A O 1
ATOM 761 N N . PHE A 1 96 ? -31.906 -5.387 -13.414 1 97.31 96 PHE A N 1
ATOM 762 C CA . PHE A 1 96 ? -31.609 -3.961 -13.469 1 97.31 96 PHE A CA 1
ATOM 763 C C . PHE A 1 96 ? -31.641 -3.455 -14.906 1 97.31 96 PHE A C 1
ATOM 765 O O . PHE A 1 96 ? -31.219 -4.156 -15.828 1 97.31 96 PHE A O 1
ATOM 772 N N . LYS A 1 97 ? -32.188 -2.295 -15.055 1 96.62 97 LYS A N 1
ATOM 773 C CA . LYS A 1 97 ? -31.953 -1.569 -16.297 1 96.62 97 LYS A CA 1
ATOM 774 C C . LYS A 1 97 ? -30.562 -0.92 -16.312 1 96.62 97 LYS A C 1
ATOM 776 O O . LYS A 1 97 ? -30.047 -0.529 -15.266 1 96.62 97 LYS A O 1
ATOM 781 N N . LEU A 1 98 ? -30.047 -0.88 -17.516 1 97.56 98 LEU A N 1
ATOM 782 C CA . LEU A 1 98 ? -28.781 -0.144 -17.609 1 97.56 98 LEU A CA 1
ATOM 783 C C . LEU A 1 98 ? -28.984 1.324 -17.25 1 97.56 98 LEU A C 1
ATOM 785 O O . LEU A 1 98 ? -29.906 1.969 -17.75 1 97.56 98 LEU A O 1
ATOM 789 N N . PRO A 1 99 ? -28.188 1.814 -16.406 1 97.88 99 PRO A N 1
ATOM 790 C CA . PRO A 1 99 ? -28.406 3.178 -15.922 1 97.88 99 PRO A CA 1
ATOM 791 C C . PRO A 1 99 ? -28.125 4.238 -16.984 1 97.88 99 PRO A C 1
ATOM 793 O O . PRO A 1 99 ? -27.188 4.086 -17.781 1 97.88 99 PRO A O 1
ATOM 796 N N . GLN A 1 100 ? -28.906 5.254 -17 1 98.06 100 GLN A N 1
ATOM 797 C CA . GLN A 1 100 ? -28.594 6.426 -17.812 1 98.06 100 GLN A CA 1
ATOM 798 C C . GLN A 1 100 ? -27.453 7.23 -17.203 1 98.06 100 GLN A C 1
ATOM 800 O O . GLN A 1 100 ? -26.641 7.797 -17.938 1 98.06 100 GLN A O 1
ATOM 805 N N . THR A 1 101 ? -27.453 7.328 -15.914 1 98.69 101 THR A N 1
ATOM 806 C CA . THR A 1 101 ? -26.375 7.949 -15.164 1 98.69 101 THR A CA 1
ATOM 807 C C . THR A 1 101 ? -25.781 6.965 -14.164 1 98.69 101 THR A C 1
ATOM 809 O O . THR A 1 101 ? -26.484 6.441 -13.297 1 98.69 101 THR A O 1
ATOM 812 N N . LEU A 1 102 ? -24.5 6.672 -14.273 1 98.88 102 LEU A N 1
ATOM 813 C CA . LEU A 1 102 ? -23.766 5.715 -13.445 1 98.88 102 LEU A CA 1
ATOM 814 C C . LEU A 1 102 ? -22.688 6.41 -12.633 1 98.88 102 LEU A C 1
ATOM 816 O O . LEU A 1 102 ? -21.891 7.172 -13.18 1 98.88 102 LEU A O 1
ATOM 820 N N . GLY A 1 103 ? -22.75 6.23 -11.32 1 98.88 103 GLY A N 1
ATOM 821 C CA . GLY A 1 103 ? -21.703 6.758 -10.453 1 98.88 103 GLY A CA 1
ATOM 822 C C . GLY A 1 103 ? -20.438 5.906 -10.445 1 98.88 103 GLY A C 1
ATOM 823 O O . GLY A 1 103 ? -20.516 4.68 -10.398 1 98.88 103 GLY A O 1
ATOM 824 N N . LEU A 1 104 ? -19.281 6.504 -10.555 1 98.88 104 LEU A N 1
ATOM 825 C CA . LEU A 1 104 ? -17.969 5.871 -10.461 1 98.88 104 LEU A CA 1
ATOM 826 C C . LEU A 1 104 ? -17.078 6.605 -9.461 1 98.88 104 LEU A C 1
ATOM 828 O O . LEU A 1 104 ? -17.328 7.773 -9.148 1 98.88 104 LEU A O 1
ATOM 832 N N . GLU A 1 105 ? -16.125 5.93 -8.914 1 98.12 105 GLU A N 1
ATOM 833 C CA . GLU A 1 105 ? -15.133 6.551 -8.031 1 98.12 105 GLU A CA 1
ATOM 834 C C . GLU A 1 105 ? -13.992 7.164 -8.836 1 98.12 105 GLU A C 1
ATOM 836 O O . GLU A 1 105 ? -12.891 6.613 -8.875 1 98.12 105 GLU A O 1
ATOM 841 N N . LEU A 1 106 ? -14.172 8.344 -9.312 1 98.44 106 LEU A N 1
ATOM 842 C CA . LEU A 1 106 ? -13.273 8.914 -10.32 1 98.44 106 LEU A CA 1
ATOM 843 C C . LEU A 1 106 ? -11.969 9.375 -9.688 1 98.44 106 LEU A C 1
ATOM 845 O O . LEU A 1 106 ? -10.977 9.594 -10.383 1 98.44 106 LEU A O 1
ATOM 849 N N . ASP A 1 107 ? -11.906 9.508 -8.359 1 96.81 107 ASP A N 1
ATOM 850 C CA . ASP A 1 107 ? -10.703 9.977 -7.688 1 96.81 107 ASP A CA 1
ATOM 851 C C . ASP A 1 107 ? -9.664 8.867 -7.57 1 96.81 107 ASP A C 1
ATOM 853 O O . ASP A 1 107 ? -8.477 9.133 -7.352 1 96.81 107 ASP A O 1
ATOM 857 N N . VAL A 1 108 ? -10.07 7.598 -7.754 1 96.19 108 VAL A N 1
ATOM 858 C CA . VAL A 1 108 ? -9.141 6.492 -7.562 1 96.19 108 VAL A CA 1
ATOM 859 C C . VAL A 1 108 ? -9.18 5.566 -8.781 1 96.19 108 VAL A C 1
ATOM 861 O O . VAL A 1 108 ? -8.219 4.832 -9.039 1 96.19 108 VAL A O 1
ATOM 864 N N . LEU A 1 109 ? -10.266 5.57 -9.57 1 97.25 109 LEU A N 1
ATOM 865 C CA . LEU A 1 109 ? -10.453 4.668 -10.703 1 97.25 109 LEU A CA 1
ATOM 866 C C . LEU A 1 109 ? -9.422 4.926 -11.789 1 97.25 109 LEU A C 1
ATOM 868 O O . LEU A 1 109 ? -9.289 6.055 -12.273 1 97.25 109 LEU A O 1
ATOM 872 N N . PRO A 1 110 ? -8.664 3.885 -12.203 1 96.94 110 PRO A N 1
ATOM 873 C CA . PRO A 1 110 ? -7.73 4.094 -13.312 1 96.94 110 PRO A CA 1
ATOM 874 C C . PRO A 1 110 ? -8.438 4.465 -14.609 1 96.94 110 PRO A C 1
ATOM 876 O O . PRO A 1 110 ? -9.516 3.939 -14.906 1 96.94 110 PRO A O 1
ATOM 879 N N . VAL A 1 111 ? -7.809 5.223 -15.398 1 98.38 111 VAL A N 1
ATOM 880 C CA . VAL A 1 111 ? -8.359 5.688 -16.672 1 98.38 111 VAL A CA 1
ATOM 881 C C . VAL A 1 111 ? -8.688 4.492 -17.562 1 98.38 111 VAL A C 1
ATOM 883 O O . VAL A 1 111 ? -9.703 4.492 -18.266 1 98.38 111 VAL A O 1
ATOM 886 N N . SER A 1 112 ? -7.879 3.439 -17.516 1 97.75 112 SER A N 1
ATOM 887 C CA . SER A 1 112 ? -8.117 2.262 -18.344 1 97.75 112 SER A CA 1
ATOM 888 C C . SER A 1 112 ? -9.453 1.611 -18 1 97.75 112 SER A C 1
ATOM 890 O O . SER A 1 112 ? -10.172 1.144 -18.891 1 97.75 112 SER A O 1
ATOM 892 N N . TYR A 1 113 ? -9.828 1.561 -16.703 1 97.56 113 TYR A N 1
ATOM 893 C CA . TYR A 1 113 ? -11.141 1.057 -16.297 1 97.56 113 TYR A CA 1
ATOM 894 C C . TYR A 1 113 ? -12.258 1.94 -16.828 1 97.56 113 TYR A C 1
ATOM 896 O O . TYR A 1 113 ? -13.258 1.44 -17.359 1 97.56 113 TYR A O 1
ATOM 904 N N . TYR A 1 114 ? -12.117 3.215 -16.688 1 98.31 114 TYR A N 1
ATOM 905 C CA . TYR A 1 114 ? -13.094 4.195 -17.156 1 98.31 114 TYR A CA 1
ATOM 906 C C . TYR A 1 114 ? -13.406 3.986 -18.641 1 98.31 114 TYR A C 1
ATOM 908 O O . TYR A 1 114 ? -14.578 3.963 -19.031 1 98.31 114 TYR A O 1
ATOM 916 N N . PHE A 1 115 ? -12.336 3.82 -19.469 1 98.44 115 PHE A N 1
ATOM 917 C CA . PHE A 1 115 ? -12.516 3.617 -20.906 1 98.44 115 PHE A CA 1
ATOM 918 C C . PHE A 1 115 ? -13.219 2.295 -21.188 1 98.44 115 PHE A C 1
ATOM 920 O O . PHE A 1 115 ? -14.031 2.199 -22.094 1 98.44 115 PHE A O 1
ATOM 927 N N . GLN A 1 116 ? -12.891 1.274 -20.375 1 98.06 116 GLN A N 1
ATOM 928 C CA . GLN A 1 116 ? -13.586 0.001 -20.516 1 98.06 116 GLN A CA 1
ATOM 929 C C . GLN A 1 116 ? -15.078 0.153 -20.219 1 98.06 116 GLN A C 1
ATOM 931 O O . GLN A 1 116 ? -15.922 -0.383 -20.953 1 98.06 116 GLN A O 1
ATOM 936 N N . TYR A 1 117 ? -15.391 0.873 -19.172 1 98.5 117 TYR A N 1
ATOM 937 C CA . TYR A 1 117 ? -16.797 1.092 -18.812 1 98.5 117 TYR A CA 1
ATOM 938 C C . TYR A 1 117 ? -17.516 1.884 -19.891 1 98.5 117 TYR A C 1
ATOM 940 O O . TYR A 1 117 ? -18.688 1.636 -20.156 1 98.5 117 TYR A O 1
ATOM 948 N N . GLN A 1 118 ? -16.828 2.885 -20.484 1 98.38 118 GLN A N 1
ATOM 949 C CA . GLN A 1 118 ? -17.438 3.656 -21.578 1 98.38 118 GLN A CA 1
ATOM 950 C C . GLN A 1 118 ? -17.859 2.746 -22.719 1 98.38 118 GLN A C 1
ATOM 952 O O . GLN A 1 118 ? -18.906 2.963 -23.328 1 98.38 118 GLN A O 1
ATOM 957 N N . LYS A 1 119 ? -17.031 1.763 -22.984 1 98.31 119 LYS A N 1
ATOM 958 C CA . LYS A 1 119 ? -17.344 0.811 -24.047 1 98.31 119 LYS A CA 1
ATOM 959 C C . LYS A 1 119 ? -18.5 -0.089 -23.656 1 98.31 119 LYS A C 1
ATOM 961 O O . LYS A 1 119 ? -19.344 -0.424 -24.484 1 98.31 119 LYS A O 1
ATOM 966 N N . LEU A 1 120 ? -18.562 -0.477 -22.422 1 98.31 120 LEU A N 1
ATOM 967 C CA . LEU A 1 120 ? -19.578 -1.399 -21.922 1 98.31 120 LEU A CA 1
ATOM 968 C C . LEU A 1 120 ? -20.938 -0.704 -21.781 1 98.31 120 LEU A C 1
ATOM 970 O O . LEU A 1 120 ? -21.984 -1.345 -21.906 1 98.31 120 LEU A O 1
ATOM 974 N N . PHE A 1 121 ? -20.859 0.613 -21.516 1 98.25 121 PHE A N 1
ATOM 975 C CA . PHE A 1 121 ? -22.062 1.421 -21.312 1 98.25 121 PHE A CA 1
ATOM 976 C C . PHE A 1 121 ? -22.062 2.619 -22.25 1 98.25 121 PHE A C 1
ATOM 978 O O . PHE A 1 121 ? -22.047 3.768 -21.797 1 98.25 121 PHE A O 1
ATOM 985 N N . PRO A 1 122 ? -22.25 2.436 -23.516 1 97.5 122 PRO A N 1
ATOM 986 C CA . PRO A 1 122 ? -22.062 3.494 -24.5 1 97.5 122 PRO A CA 1
ATOM 987 C C . PRO A 1 122 ? -23.094 4.617 -24.375 1 97.5 122 PRO A C 1
ATOM 989 O O . PRO A 1 122 ? -22.844 5.738 -24.844 1 97.5 122 PRO A O 1
ATOM 992 N N . GLN A 1 123 ? -24.25 4.391 -23.75 1 97.62 123 GLN A N 1
ATOM 993 C CA . GLN A 1 123 ? -25.297 5.406 -23.656 1 97.62 123 GLN A CA 1
ATOM 994 C C . GLN A 1 123 ? -25.391 5.973 -22.25 1 97.62 123 GLN A C 1
ATOM 996 O O . GLN A 1 123 ? -26.312 6.738 -21.938 1 97.62 123 GLN A O 1
ATOM 1001 N N . THR A 1 124 ? -24.516 5.574 -21.391 1 98.5 124 THR A N 1
ATOM 1002 C CA . THR A 1 124 ? -24.562 5.941 -19.969 1 98.5 124 THR A CA 1
ATOM 1003 C C . THR A 1 124 ? -23.656 7.133 -19.703 1 98.5 124 THR A C 1
ATOM 1005 O O . THR A 1 124 ? -22.531 7.199 -20.203 1 98.5 124 THR A O 1
ATOM 1008 N N . ARG A 1 125 ? -24.125 8.094 -19.016 1 98.31 125 ARG A N 1
ATOM 1009 C CA . ARG A 1 125 ? -23.297 9.18 -18.5 1 98.31 125 ARG A CA 1
ATOM 1010 C C . ARG A 1 125 ? -22.672 8.805 -17.156 1 98.31 125 ARG A C 1
ATOM 1012 O O . ARG A 1 125 ? -23.328 8.211 -16.297 1 98.31 125 ARG A O 1
ATOM 1019 N N . PHE A 1 126 ? -21.438 9.117 -17.016 1 98.75 126 PHE A N 1
ATOM 1020 C CA . PHE A 1 126 ? -20.734 8.789 -15.781 1 98.75 126 PHE A CA 1
ATOM 1021 C C . PHE A 1 126 ? -20.641 10.008 -14.867 1 98.75 126 PHE A C 1
ATOM 1023 O O . PHE A 1 126 ? -20.422 11.125 -15.336 1 98.75 126 PHE A O 1
ATOM 1030 N N . ARG A 1 127 ? -20.812 9.852 -13.562 1 98.62 127 ARG A N 1
ATOM 1031 C CA . ARG A 1 127 ? -20.672 10.883 -12.539 1 98.62 127 ARG A CA 1
ATOM 1032 C C . ARG A 1 127 ? -19.75 10.422 -11.414 1 98.62 127 ARG A C 1
ATOM 1034 O O . ARG A 1 127 ? -19.688 9.227 -11.109 1 98.62 127 ARG A O 1
ATOM 1041 N N . ASP A 1 128 ? -19.031 11.367 -10.852 1 98.75 128 ASP A N 1
ATOM 1042 C CA . ASP A 1 128 ? -18.141 11.047 -9.734 1 98.75 128 ASP A CA 1
ATOM 1043 C C . ASP A 1 128 ? -18.938 10.906 -8.438 1 98.75 128 ASP A C 1
ATOM 1045 O O . ASP A 1 128 ? -19.578 11.859 -7.988 1 98.75 128 ASP A O 1
ATOM 1049 N N . VAL A 1 129 ? -18.859 9.773 -7.828 1 98.75 129 VAL A N 1
ATOM 1050 C CA . VAL A 1 129 ? -19.609 9.586 -6.586 1 98.75 129 VAL A CA 1
ATOM 1051 C C . VAL A 1 129 ? -18.641 9.516 -5.406 1 98.75 129 VAL A C 1
ATOM 1053 O O . VAL A 1 129 ? -19.047 9.305 -4.266 1 98.75 129 VAL A O 1
ATOM 1056 N N . SER A 1 130 ? -17.344 9.75 -5.656 1 98.38 130 SER A N 1
ATOM 1057 C CA . SER A 1 130 ? -16.328 9.703 -4.602 1 98.38 130 SER A CA 1
ATOM 1058 C C . SER A 1 130 ? -16.688 10.633 -3.451 1 98.38 130 SER A C 1
ATOM 1060 O O . SER A 1 130 ? -16.656 10.234 -2.287 1 98.38 130 SER A O 1
ATOM 1062 N N . PRO A 1 131 ? -17.062 11.906 -3.705 1 97.94 131 PRO A N 1
ATOM 1063 C CA . PRO A 1 131 ? -17.359 12.812 -2.59 1 97.94 131 PRO A CA 1
ATOM 1064 C C . PRO A 1 131 ? -18.547 12.344 -1.754 1 97.94 131 PRO A C 1
ATOM 1066 O O . PRO A 1 131 ? -18.547 12.516 -0.532 1 97.94 131 PRO A O 1
ATOM 1069 N N . ILE A 1 132 ? -19.578 11.758 -2.43 1 98.38 132 ILE A N 1
ATOM 1070 C CA . ILE A 1 132 ? -20.75 11.266 -1.733 1 98.38 132 ILE A CA 1
ATOM 1071 C C . ILE A 1 132 ? -20.359 10.164 -0.756 1 98.38 132 ILE A C 1
ATOM 1073 O O . ILE A 1 132 ? -20.766 10.18 0.408 1 98.38 132 ILE A O 1
ATOM 1077 N N . ILE A 1 133 ? -19.547 9.281 -1.238 1 98.75 133 ILE A N 1
ATOM 1078 C CA . ILE A 1 133 ? -19.156 8.117 -0.452 1 98.75 133 ILE A CA 1
ATOM 1079 C C . ILE A 1 133 ? -18.25 8.562 0.704 1 98.75 133 ILE A C 1
ATOM 1081 O O . ILE A 1 133 ? -18.469 8.156 1.85 1 98.75 133 ILE A O 1
ATOM 1085 N N . ARG A 1 134 ? -17.297 9.414 0.461 1 98.44 134 ARG A N 1
ATOM 1086 C CA . ARG A 1 134 ? -16.344 9.852 1.481 1 98.44 134 ARG A CA 1
ATOM 1087 C C . ARG A 1 134 ? -17.047 10.664 2.568 1 98.44 134 ARG A C 1
ATOM 1089 O O . ARG A 1 134 ? -16.703 10.555 3.748 1 98.44 134 ARG A O 1
ATOM 1096 N N . ARG A 1 135 ? -18.031 11.461 2.217 1 98.06 135 ARG A N 1
ATOM 1097 C CA . ARG A 1 135 ? -18.781 12.219 3.203 1 98.06 135 ARG A CA 1
ATOM 1098 C C . ARG A 1 135 ? -19.609 11.297 4.098 1 98.06 135 ARG A C 1
ATOM 1100 O O . ARG A 1 135 ? -19.703 11.516 5.309 1 98.06 135 ARG A O 1
ATOM 1107 N N . GLN A 1 136 ? -20.234 10.328 3.447 1 98.62 136 GLN A N 1
ATOM 1108 C CA . GLN A 1 136 ? -20.984 9.352 4.242 1 98.62 136 GLN A CA 1
ATOM 1109 C C . GLN A 1 136 ? -20.062 8.641 5.238 1 98.62 136 GLN A C 1
ATOM 1111 O O . GLN A 1 136 ? -20.422 8.469 6.402 1 98.62 136 GLN A O 1
ATOM 1116 N N . ARG A 1 137 ? -18.828 8.281 4.777 1 98.75 137 ARG A N 1
ATOM 1117 C CA . ARG A 1 137 ? -17.891 7.547 5.613 1 98.75 137 ARG A CA 1
ATOM 1118 C C . ARG A 1 137 ? -17.328 8.438 6.715 1 98.75 137 ARG A C 1
ATOM 1120 O O . ARG A 1 137 ? -16.781 7.941 7.703 1 98.75 137 ARG A O 1
ATOM 1127 N N . ALA A 1 138 ? -17.375 9.75 6.539 1 98.62 138 ALA A N 1
ATOM 1128 C CA . ALA A 1 138 ? -16.812 10.695 7.496 1 98.62 138 ALA A CA 1
ATOM 1129 C C . ALA A 1 138 ? -17.547 10.648 8.828 1 98.62 138 ALA A C 1
ATOM 1131 O O . ALA A 1 138 ? -16.984 10.953 9.875 1 98.62 138 ALA A O 1
ATOM 1132 N N . VAL A 1 139 ? -18.844 10.273 8.789 1 98.75 139 VAL A N 1
ATOM 1133 C CA . VAL A 1 139 ? -19.656 10.172 10 1 98.75 139 VAL A CA 1
ATOM 1134 C C . VAL A 1 139 ? -19.844 8.711 10.375 1 98.75 139 VAL A C 1
ATOM 1136 O O . VAL A 1 139 ? -20.578 7.977 9.703 1 98.75 139 VAL A O 1
ATOM 1139 N N . LYS A 1 140 ? -19.266 8.32 11.453 1 98.81 140 LYS A N 1
ATOM 1140 C CA . LYS A 1 140 ? -19.234 6.91 11.844 1 98.81 140 LYS A CA 1
ATOM 1141 C C . LYS A 1 140 ? -20.5 6.512 12.586 1 98.81 140 LYS A C 1
ATOM 1143 O O . LYS A 1 140 ? -21.047 7.301 13.367 1 98.81 140 LYS A O 1
ATOM 1148 N N . SER A 1 141 ? -20.969 5.309 12.344 1 98.31 141 SER A N 1
ATOM 1149 C CA . SER A 1 141 ? -22.047 4.699 13.125 1 98.31 141 SER A CA 1
ATOM 1150 C C . SER A 1 141 ? -21.531 4.254 14.492 1 98.31 141 SER A C 1
ATOM 1152 O O . SER A 1 141 ? -20.328 4.27 14.75 1 98.31 141 SER A O 1
ATOM 1154 N N . ALA A 1 142 ? -22.516 3.838 15.359 1 97.75 142 ALA A N 1
ATOM 1155 C CA . ALA A 1 142 ? -22.141 3.305 16.672 1 97.75 142 ALA A CA 1
ATOM 1156 C C . ALA A 1 142 ? -21.281 2.059 16.531 1 97.75 142 ALA A C 1
ATOM 1158 O O . ALA A 1 142 ? -20.344 1.856 17.312 1 97.75 142 ALA A O 1
ATOM 1159 N N . TYR A 1 143 ? -21.578 1.243 15.578 1 97.88 143 TYR A N 1
ATOM 1160 C CA . TYR A 1 143 ? -20.812 0.028 15.352 1 97.88 143 TYR A CA 1
ATOM 1161 C C . TYR A 1 143 ? -19.375 0.36 14.938 1 97.88 143 TYR A C 1
ATOM 1163 O O . TYR A 1 143 ? -18.422 -0.226 15.453 1 97.88 143 TYR A O 1
ATOM 1171 N N . GLU A 1 144 ? -19.219 1.282 14.016 1 98.5 144 GLU A N 1
ATOM 1172 C CA . GLU A 1 144 ? -17.891 1.717 13.578 1 98.5 144 GLU A CA 1
ATOM 1173 C C . GLU A 1 144 ? -17.078 2.279 14.75 1 98.5 144 GLU A C 1
ATOM 1175 O O . GLU A 1 144 ? -15.883 2.031 14.852 1 98.5 144 GLU A O 1
ATOM 1180 N N . LEU A 1 145 ? -17.75 3.02 15.555 1 98.69 145 LEU A N 1
ATOM 1181 C CA . LEU A 1 145 ? -17.062 3.637 16.688 1 98.69 145 LEU A CA 1
ATOM 1182 C C . LEU A 1 145 ? -16.531 2.576 17.641 1 98.69 145 LEU A C 1
ATOM 1184 O O . LEU A 1 145 ? -15.477 2.758 18.266 1 98.69 145 LEU A O 1
ATOM 1188 N N . GLU A 1 146 ? -17.25 1.512 17.797 1 98.38 146 GLU A N 1
ATOM 1189 C CA . GLU A 1 146 ? -16.75 0.418 18.625 1 98.38 146 GLU A CA 1
ATOM 1190 C C . GLU A 1 146 ? -15.484 -0.191 18.031 1 98.38 146 GLU A C 1
ATOM 1192 O O . GLU A 1 146 ? -14.547 -0.521 18.766 1 98.38 146 GLU A O 1
ATOM 1197 N N . LEU A 1 147 ? -15.469 -0.374 16.734 1 98.5 147 LEU A N 1
ATOM 1198 C CA . LEU A 1 147 ? -14.273 -0.881 16.078 1 98.5 147 LEU A CA 1
ATOM 1199 C C . LEU A 1 147 ? -13.109 0.085 16.25 1 98.5 147 LEU A C 1
ATOM 1201 O O . LEU A 1 147 ? -11.977 -0.339 16.484 1 98.5 147 LEU A O 1
ATOM 1205 N N . LEU A 1 148 ? -13.367 1.345 16.141 1 98.88 148 LEU A N 1
ATOM 1206 C CA . LEU A 1 148 ? -12.336 2.369 16.281 1 98.88 148 LEU A CA 1
ATOM 1207 C C . LEU A 1 148 ? -11.836 2.441 17.719 1 98.88 148 LEU A C 1
ATOM 1209 O O . LEU A 1 148 ? -10.648 2.656 17.953 1 98.88 148 LEU A O 1
ATOM 1213 N N . ARG A 1 149 ? -12.742 2.303 18.688 1 98.75 149 ARG A N 1
ATOM 1214 C CA . ARG A 1 149 ? -12.336 2.248 20.078 1 98.75 149 ARG A CA 1
ATOM 1215 C C . ARG A 1 149 ? -11.367 1.1 20.328 1 98.75 149 ARG A C 1
ATOM 1217 O O . ARG A 1 149 ? -10.344 1.276 20.984 1 98.75 149 ARG A O 1
ATOM 1224 N N . GLU A 1 150 ? -11.688 -0.036 19.781 1 98.75 150 GLU A N 1
ATOM 1225 C CA . GLU A 1 150 ? -10.789 -1.181 19.922 1 98.75 150 GLU A CA 1
ATOM 1226 C C . GLU A 1 150 ? -9.461 -0.932 19.219 1 98.75 150 GLU A C 1
ATOM 1228 O O . GLU A 1 150 ? -8.398 -1.289 19.734 1 98.75 150 GLU A O 1
ATOM 1233 N N . SER A 1 151 ? -9.516 -0.356 18.031 1 98.81 151 SER A N 1
ATOM 1234 C CA . SER A 1 151 ? -8.289 0.032 17.344 1 98.81 151 SER A CA 1
ATOM 1235 C C . SER A 1 151 ? -7.426 0.927 18.219 1 98.81 151 SER A C 1
ATOM 1237 O O . SER A 1 151 ? -6.219 0.707 18.344 1 98.81 151 SER A O 1
ATOM 1239 N N . GLY A 1 152 ? -8.031 1.906 18.828 1 98.88 152 GLY A N 1
ATOM 1240 C CA . GLY A 1 152 ? -7.32 2.809 19.719 1 98.88 152 GLY A CA 1
ATOM 1241 C C . GLY A 1 152 ? -6.688 2.1 20.906 1 98.88 152 GLY A C 1
ATOM 1242 O O . GLY A 1 152 ? -5.547 2.385 21.266 1 98.88 152 GLY A O 1
ATOM 1243 N N . ARG A 1 153 ? -7.441 1.169 21.516 1 98.88 153 ARG A N 1
ATOM 1244 C CA . ARG A 1 153 ? -6.926 0.403 22.641 1 98.88 153 ARG A CA 1
ATOM 1245 C C . ARG A 1 153 ? -5.691 -0.399 22.234 1 98.88 153 ARG A C 1
ATOM 1247 O O . ARG A 1 153 ? -4.715 -0.46 22.984 1 98.88 153 ARG A O 1
ATOM 1254 N N . ARG A 1 154 ? -5.723 -0.97 21.109 1 98.88 154 ARG A N 1
ATOM 1255 C CA . ARG A 1 154 ? -4.605 -1.774 20.641 1 98.88 154 ARG A CA 1
ATOM 1256 C C . ARG A 1 154 ? -3.41 -0.896 20.281 1 98.88 154 ARG A C 1
ATOM 1258 O O . ARG A 1 154 ? -2.264 -1.273 20.531 1 98.88 154 ARG A O 1
ATOM 1265 N N . LEU A 1 155 ? -3.699 0.262 19.703 1 98.88 155 LEU A N 1
ATOM 1266 C CA . LEU A 1 155 ? -2.629 1.216 19.438 1 98.88 155 LEU A CA 1
ATOM 1267 C C . LEU A 1 155 ? -1.957 1.655 20.734 1 98.88 155 LEU A C 1
ATOM 1269 O O . LEU A 1 155 ? -0.729 1.745 20.797 1 98.88 155 LEU A O 1
ATOM 1273 N N . ASP A 1 156 ? -2.766 1.896 21.734 1 98.94 156 ASP A N 1
ATOM 1274 C CA . ASP A 1 156 ? -2.223 2.242 23.047 1 98.94 156 ASP A CA 1
ATOM 1275 C C . ASP A 1 156 ? -1.275 1.155 23.562 1 98.94 156 ASP A C 1
ATOM 1277 O O . ASP A 1 156 ? -0.203 1.456 24.078 1 98.94 156 ASP A O 1
ATOM 1281 N N . ARG A 1 157 ? -1.68 -0.052 23.391 1 98.88 157 ARG A N 1
ATOM 1282 C CA . ARG A 1 157 ? -0.845 -1.17 23.828 1 98.88 157 ARG A CA 1
ATOM 1283 C C . ARG A 1 157 ? 0.453 -1.221 23.031 1 98.88 157 ARG A C 1
ATOM 1285 O O . ARG A 1 157 ? 1.515 -1.524 23.578 1 98.88 157 ARG A O 1
ATOM 1292 N N . MET A 1 158 ? 0.352 -0.976 21.766 1 98.75 158 MET A N 1
ATOM 1293 C CA . MET A 1 158 ? 1.528 -0.926 20.906 1 98.75 158 MET A CA 1
ATOM 1294 C C . MET A 1 158 ? 2.512 0.136 21.375 1 98.75 158 MET A C 1
ATOM 1296 O O . MET A 1 158 ? 3.709 -0.13 21.5 1 98.75 158 MET A O 1
ATOM 1300 N N . LEU A 1 159 ? 2.031 1.33 21.656 1 98.81 159 LEU A N 1
ATOM 1301 C CA . LEU A 1 159 ? 2.865 2.436 22.125 1 98.81 159 LEU A CA 1
ATOM 1302 C C . LEU A 1 159 ? 3.473 2.127 23.484 1 98.81 159 LEU A C 1
ATOM 1304 O O . LEU A 1 159 ? 4.613 2.502 23.766 1 98.81 159 LEU A O 1
ATOM 1308 N N . ALA A 1 160 ? 2.715 1.442 24.297 1 98.75 160 ALA A N 1
ATOM 1309 C CA . ALA A 1 160 ? 3.176 1.073 25.625 1 98.75 160 ALA A CA 1
ATOM 1310 C C . ALA A 1 160 ? 4.332 0.081 25.547 1 98.75 160 ALA A C 1
ATOM 1312 O O . ALA A 1 160 ? 5.078 -0.084 26.516 1 98.75 160 ALA A O 1
ATOM 1313 N N . ALA A 1 161 ? 4.523 -0.552 24.453 1 98.5 161 ALA A N 1
ATOM 1314 C CA . ALA A 1 161 ? 5.566 -1.559 24.281 1 98.5 161 ALA A CA 1
ATOM 1315 C C . ALA A 1 161 ? 6.906 -0.911 23.938 1 98.5 161 ALA A C 1
ATOM 1317 O O . ALA A 1 161 ? 7.957 -1.55 24.047 1 98.5 161 ALA A O 1
ATOM 1318 N N . VAL A 1 162 ? 6.953 0.323 23.547 1 98.5 162 VAL A N 1
ATOM 1319 C CA . VAL A 1 162 ? 8.125 0.984 22.984 1 98.5 162 VAL A CA 1
ATOM 1320 C C . VAL A 1 162 ? 9.258 0.982 24 1 98.5 162 VAL A C 1
ATOM 1322 O O . VAL A 1 162 ? 10.398 0.637 23.672 1 98.5 162 VAL A O 1
ATOM 1325 N N . PRO A 1 163 ? 9.008 1.324 25.281 1 98 163 PRO A N 1
ATOM 1326 C CA . PRO A 1 163 ? 10.117 1.362 26.234 1 98 163 PRO A CA 1
ATOM 1327 C C . PRO A 1 163 ? 10.852 0.028 26.344 1 98 163 PRO A C 1
ATOM 1329 O O . PRO A 1 163 ? 12.062 0.002 26.578 1 98 163 PRO A O 1
ATOM 1332 N N . ASP A 1 164 ? 10.156 -1.078 26.141 1 96.88 164 ASP A N 1
ATOM 1333 C CA . ASP A 1 164 ? 10.766 -2.4 26.266 1 96.88 164 ASP A CA 1
ATOM 1334 C C . ASP A 1 164 ? 11.508 -2.787 25 1 96.88 164 ASP A C 1
ATOM 1336 O O . ASP A 1 164 ? 12.312 -3.719 25 1 96.88 164 ASP A O 1
ATOM 1340 N N . LEU A 1 165 ? 11.242 -2.1 23.906 1 96.81 165 LEU A N 1
ATOM 1341 C CA . LEU A 1 165 ? 11.773 -2.494 22.609 1 96.81 165 LEU A CA 1
ATOM 1342 C C . LEU A 1 165 ? 13.016 -1.682 22.266 1 96.81 165 LEU A C 1
ATOM 1344 O O . LEU A 1 165 ? 13.812 -2.088 21.406 1 96.81 165 LEU A O 1
ATOM 1348 N N . VAL A 1 166 ? 13.148 -0.54 22.875 1 96.81 166 VAL A N 1
ATOM 1349 C CA . VAL A 1 166 ? 14.164 0.431 22.469 1 96.81 166 VAL A CA 1
ATOM 1350 C C . VAL A 1 166 ? 15.508 0.066 23.109 1 96.81 166 VAL A C 1
ATOM 1352 O O . VAL A 1 166 ? 15.562 -0.308 24.281 1 96.81 166 VAL A O 1
ATOM 1355 N N . GLU A 1 167 ? 16.547 0.126 22.328 1 95.31 167 GLU A N 1
ATOM 1356 C CA . GLU A 1 167 ? 17.922 -0.102 22.766 1 95.31 167 GLU A CA 1
ATOM 1357 C C . GLU A 1 167 ? 18.875 0.901 22.125 1 95.31 167 GLU A C 1
ATOM 1359 O O . GLU A 1 167 ? 18.844 1.104 20.906 1 95.31 167 GLU A O 1
ATOM 1364 N N . LEU A 1 168 ? 19.75 1.484 23 1 96.81 168 LEU A N 1
ATOM 1365 C CA . LEU A 1 168 ? 20.75 2.424 22.484 1 96.81 168 LEU A CA 1
ATOM 1366 C C . LEU A 1 168 ? 21.656 1.758 21.453 1 96.81 168 LEU A C 1
ATOM 1368 O O . LEU A 1 168 ? 22.047 0.601 21.625 1 96.81 168 LEU A O 1
ATOM 1372 N N . GLY A 1 169 ? 21.875 2.465 20.438 1 97.5 169 GLY A N 1
ATOM 1373 C CA . GLY A 1 169 ? 22.828 1.993 19.438 1 97.5 169 GLY A CA 1
ATOM 1374 C C . GLY A 1 169 ? 22.172 1.181 18.344 1 97.5 169 GLY A C 1
ATOM 1375 O O . GLY A 1 169 ? 22.797 0.907 17.312 1 97.5 169 GLY A O 1
ATOM 1376 N N . GLU A 1 170 ? 20.953 0.812 18.516 1 97.62 170 GLU A N 1
ATOM 1377 C CA . GLU A 1 170 ? 20.234 0.1 17.453 1 97.62 170 GLU A CA 1
ATOM 1378 C C . GLU A 1 170 ? 19.766 1.06 16.359 1 97.62 170 GLU A C 1
ATOM 1380 O O . GLU A 1 170 ? 19.562 2.248 16.625 1 97.62 170 GLU A O 1
ATOM 1385 N N . THR A 1 171 ? 19.609 0.595 15.195 1 98.44 171 THR A N 1
ATOM 1386 C CA . THR A 1 171 ? 19.156 1.432 14.086 1 98.44 171 THR A CA 1
ATOM 1387 C C . THR A 1 171 ? 17.656 1.688 14.18 1 98.44 171 THR A C 1
ATOM 1389 O O . THR A 1 171 ? 16.906 0.879 14.742 1 98.44 171 THR A O 1
ATOM 1392 N N . GLU A 1 172 ? 17.188 2.824 13.609 1 98.62 172 GLU A N 1
ATOM 1393 C CA . GLU A 1 172 ? 15.773 3.143 13.547 1 98.62 172 GLU A CA 1
ATOM 1394 C C . GLU A 1 172 ? 14.984 2.014 12.883 1 98.62 172 GLU A C 1
ATOM 1396 O O . GLU A 1 172 ? 13.898 1.65 13.344 1 98.62 172 GLU A O 1
ATOM 1401 N N . VAL A 1 173 ? 15.539 1.485 11.789 1 98.44 173 VAL A N 1
ATOM 1402 C CA . VAL A 1 173 ? 14.812 0.486 11.008 1 98.44 173 VAL A CA 1
ATOM 1403 C C . VAL A 1 173 ? 14.664 -0.793 11.828 1 98.44 173 VAL A C 1
ATOM 1405 O O . VAL A 1 173 ? 13.625 -1.459 11.766 1 98.44 173 VAL A O 1
ATOM 1408 N N . ALA A 1 174 ? 15.664 -1.159 12.562 1 98.5 174 ALA A N 1
ATOM 1409 C CA . ALA A 1 174 ? 15.562 -2.33 13.43 1 98.5 174 ALA A CA 1
ATOM 1410 C C . ALA A 1 174 ? 14.523 -2.113 14.523 1 98.5 174 ALA A C 1
ATOM 1412 O O . ALA A 1 174 ? 13.711 -2.996 14.805 1 98.5 174 ALA A O 1
ATOM 1413 N N . LEU A 1 175 ? 14.57 -0.947 15.172 1 98.62 175 LEU A N 1
ATOM 1414 C CA . LEU A 1 175 ? 13.617 -0.623 16.234 1 98.62 175 LEU A CA 1
ATOM 1415 C C . LEU A 1 175 ? 12.195 -0.565 15.68 1 98.62 175 LEU A C 1
ATOM 1417 O O . LEU A 1 175 ? 11.266 -1.069 16.312 1 98.62 175 LEU A O 1
ATOM 1421 N N . ALA A 1 176 ? 12.031 0.028 14.508 1 98.62 176 ALA A N 1
ATOM 1422 C CA . ALA A 1 176 ? 10.734 0.05 13.836 1 98.62 176 ALA A CA 1
ATOM 1423 C C . ALA A 1 176 ? 10.219 -1.366 13.594 1 98.62 176 ALA A C 1
ATOM 1425 O O . ALA A 1 176 ? 9.039 -1.647 13.82 1 98.62 176 ALA A O 1
ATOM 1426 N N . GLY A 1 177 ? 11.117 -2.227 13.094 1 98.56 177 GLY A N 1
ATOM 1427 C CA . GLY A 1 177 ? 10.734 -3.609 12.852 1 98.56 177 GLY A CA 1
ATOM 1428 C C . GLY A 1 177 ? 10.203 -4.305 14.094 1 98.56 177 GLY A C 1
ATOM 1429 O O . GLY A 1 177 ? 9.219 -5.039 14.023 1 98.56 177 GLY A O 1
ATOM 1430 N N . ARG A 1 178 ? 10.867 -4.094 15.242 1 98.5 178 ARG A N 1
ATOM 1431 C CA . ARG A 1 178 ? 10.414 -4.68 16.5 1 98.5 178 ARG A CA 1
ATOM 1432 C C . ARG A 1 178 ? 9.008 -4.199 16.844 1 98.5 178 ARG A C 1
ATOM 1434 O O . ARG A 1 178 ? 8.148 -5 17.219 1 98.5 178 ARG A O 1
ATOM 1441 N N . LEU A 1 179 ? 8.805 -2.916 16.703 1 98.75 179 LEU A N 1
ATOM 1442 C CA . LEU A 1 179 ? 7.516 -2.336 17.062 1 98.75 179 LEU A CA 1
ATOM 1443 C C . LEU A 1 179 ? 6.426 -2.809 16.109 1 98.75 179 LEU A C 1
ATOM 1445 O O . LEU A 1 179 ? 5.312 -3.129 16.531 1 98.75 179 LEU A O 1
ATOM 1449 N N . GLU A 1 180 ? 6.727 -2.85 14.836 1 98.69 180 GLU A N 1
ATOM 1450 C CA . GLU A 1 180 ? 5.777 -3.322 13.836 1 98.69 180 GLU A CA 1
ATOM 1451 C C . GLU A 1 180 ? 5.434 -4.793 14.055 1 98.69 180 GLU A C 1
ATOM 1453 O O . GLU A 1 180 ? 4.289 -5.207 13.844 1 98.69 180 GLU A O 1
ATOM 1458 N N . GLY A 1 181 ? 6.457 -5.57 14.43 1 98.44 181 GLY A N 1
ATOM 1459 C CA . GLY A 1 181 ? 6.18 -6.941 14.82 1 98.44 181 GLY A CA 1
ATOM 1460 C C . GLY A 1 181 ? 5.203 -7.043 15.984 1 98.44 181 GLY A C 1
ATOM 1461 O O . GLY A 1 181 ? 4.312 -7.895 15.977 1 98.44 181 GLY A O 1
ATOM 1462 N N . GLU A 1 182 ? 5.355 -6.16 16.969 1 98.62 182 GLU A N 1
ATOM 1463 C CA . GLU A 1 182 ? 4.43 -6.105 18.094 1 98.62 182 GLU A CA 1
ATOM 1464 C C . GLU A 1 182 ? 3.023 -5.738 17.641 1 98.62 182 GLU A C 1
ATOM 1466 O O . GLU A 1 182 ? 2.039 -6.293 18.125 1 98.62 182 GLU A O 1
ATOM 1471 N N . ALA A 1 183 ? 2.918 -4.824 16.719 1 98.69 183 ALA A N 1
ATOM 1472 C CA . ALA A 1 183 ? 1.618 -4.449 16.172 1 98.69 183 ALA A CA 1
ATOM 1473 C C . ALA A 1 183 ? 0.917 -5.652 15.555 1 98.69 183 ALA A C 1
ATOM 1475 O O . ALA A 1 183 ? -0.281 -5.859 15.758 1 98.69 183 ALA A O 1
ATOM 1476 N N . ARG A 1 184 ? 1.696 -6.445 14.781 1 98.38 184 ARG A N 1
ATOM 1477 C CA . ARG A 1 184 ? 1.146 -7.648 14.164 1 98.38 184 ARG A CA 1
ATOM 1478 C C . ARG A 1 184 ? 0.637 -8.617 15.227 1 98.38 184 ARG A C 1
ATOM 1480 O O . ARG A 1 184 ? -0.471 -9.148 15.109 1 98.38 184 ARG A O 1
ATOM 1487 N N . ARG A 1 185 ? 1.424 -8.781 16.219 1 98.25 185 ARG A N 1
ATOM 1488 C CA . ARG A 1 185 ? 1.044 -9.664 17.312 1 98.25 185 ARG A CA 1
ATOM 1489 C C . ARG A 1 185 ? -0.261 -9.203 17.969 1 98.25 185 ARG A C 1
ATOM 1491 O O . ARG A 1 185 ? -1.087 -10.031 18.359 1 98.25 185 ARG A O 1
ATOM 1498 N N . LEU A 1 186 ? -0.435 -7.902 18 1 98.62 186 LEU A N 1
ATOM 1499 C CA . LEU A 1 186 ? -1.615 -7.316 18.625 1 98.62 186 LEU A CA 1
ATOM 1500 C C . LEU A 1 186 ? -2.797 -7.312 17.656 1 98.62 186 LEU A C 1
ATOM 1502 O O . LEU A 1 186 ? -3.889 -6.855 18.016 1 98.62 186 LEU A O 1
ATOM 1506 N N . GLY A 1 187 ? -2.623 -7.738 16.453 1 98.12 187 GLY A N 1
ATOM 1507 C CA . GLY A 1 187 ? -3.744 -7.941 15.539 1 98.12 187 GLY A CA 1
ATOM 1508 C C . GLY A 1 187 ? -3.803 -6.914 14.422 1 98.12 187 GLY A C 1
ATOM 1509 O O . GLY A 1 187 ? -4.805 -6.824 13.711 1 98.12 187 GLY A O 1
ATOM 1510 N N . HIS A 1 188 ? -2.732 -6.117 14.328 1 98.44 188 HIS A N 1
ATOM 1511 C CA . HIS A 1 188 ? -2.689 -5.211 13.18 1 98.44 188 HIS A CA 1
ATOM 1512 C C . HIS A 1 188 ? -2.684 -5.98 11.867 1 98.44 188 HIS A C 1
ATOM 1514 O O . HIS A 1 188 ? -1.917 -6.934 11.703 1 98.44 188 HIS A O 1
ATOM 1520 N N . GLN A 1 189 ? -3.402 -5.559 10.883 1 96.62 189 GLN A N 1
ATOM 1521 C CA . GLN A 1 189 ? -3.562 -6.293 9.633 1 96.62 189 GLN A CA 1
ATOM 1522 C C . GLN A 1 189 ? -2.336 -6.133 8.734 1 96.62 189 GLN A C 1
ATOM 1524 O O . GLN A 1 189 ? -2.18 -6.859 7.754 1 96.62 189 GLN A O 1
ATOM 1529 N N . GLY A 1 190 ? -1.433 -5.211 9.031 1 95.19 190 GLY A N 1
ATOM 1530 C CA . GLY A 1 190 ? -0.281 -4.898 8.195 1 95.19 190 GLY A CA 1
ATOM 1531 C C . GLY A 1 190 ? -0.497 -3.689 7.309 1 95.19 190 GLY A C 1
ATOM 1532 O O . GLY A 1 190 ? -0.104 -2.576 7.66 1 95.19 190 GLY A O 1
ATOM 1533 N N . LEU A 1 191 ? -1.316 -3.795 6.414 1 94.38 191 LEU A N 1
ATOM 1534 C CA . LEU A 1 191 ? -1.616 -2.736 5.461 1 94.38 191 LEU A CA 1
ATOM 1535 C C . LEU A 1 191 ? -2.471 -1.648 6.102 1 94.38 191 LEU A C 1
ATOM 1537 O O . LEU A 1 191 ? -3.492 -1.945 6.73 1 94.38 191 LEU A O 1
ATOM 1541 N N . VAL A 1 192 ? -2.02 -0.424 6.051 1 95.88 192 VAL A N 1
ATOM 1542 C CA . VAL A 1 192 ? -2.838 0.745 6.359 1 95.88 192 VAL A CA 1
ATOM 1543 C C . VAL A 1 192 ? -3.318 1.396 5.062 1 95.88 192 VAL A C 1
ATOM 1545 O O . VAL A 1 192 ? -2.508 1.871 4.266 1 95.88 192 VAL A O 1
ATOM 1548 N N . ARG A 1 193 ? -4.641 1.392 4.855 1 95.06 193 ARG A N 1
ATOM 1549 C CA . ARG A 1 193 ? -5.184 1.925 3.609 1 95.06 193 ARG A CA 1
ATOM 1550 C C . ARG A 1 193 ? -5.074 3.445 3.572 1 95.06 193 ARG A C 1
ATOM 1552 O O . ARG A 1 193 ? -5.297 4.117 4.582 1 95.06 193 ARG A O 1
ATOM 1559 N N . PHE A 1 194 ? -4.629 3.943 2.531 1 93.56 194 PHE A N 1
ATOM 1560 C CA . PHE A 1 194 ? -4.523 5.363 2.217 1 93.56 194 PHE A CA 1
ATOM 1561 C C . PHE A 1 194 ? -5.168 5.672 0.87 1 93.56 194 PHE A C 1
ATOM 1563 O O . PHE A 1 194 ? -4.855 5.027 -0.135 1 93.56 194 PHE A O 1
ATOM 1570 N N . ARG A 1 195 ? -6.098 6.547 0.835 1 92.75 195 ARG A N 1
ATOM 1571 C CA . ARG A 1 195 ? -6.781 6.852 -0.419 1 92.75 195 ARG A CA 1
ATOM 1572 C C . ARG A 1 195 ? -5.988 7.859 -1.243 1 92.75 195 ARG A C 1
ATOM 1574 O O . ARG A 1 195 ? -5.484 8.852 -0.705 1 92.75 195 ARG A O 1
ATOM 1581 N N . GLY A 1 196 ? -5.867 7.66 -2.479 1 82.94 196 GLY A N 1
ATOM 1582 C CA . GLY A 1 196 ? -5.133 8.547 -3.369 1 82.94 196 GLY A CA 1
ATOM 1583 C C . GLY A 1 196 ? -4.129 7.82 -4.242 1 82.94 196 GLY A C 1
ATOM 1584 O O . GLY A 1 196 ? -3.838 6.641 -4.012 1 82.94 196 GLY A O 1
ATOM 1585 N N . PHE A 1 197 ? -3.594 8.555 -5.188 1 81.56 197 PHE A N 1
ATOM 1586 C CA . PHE A 1 197 ? -2.672 7.977 -6.156 1 81.56 197 PHE A CA 1
ATOM 1587 C C . PHE A 1 197 ? -1.232 8.094 -5.672 1 81.56 197 PHE A C 1
ATOM 1589 O O . PHE A 1 197 ? -0.809 9.156 -5.223 1 81.56 197 PHE A O 1
ATOM 1596 N N . SER A 1 198 ? -0.517 7.035 -5.691 1 65.12 198 SER A N 1
ATOM 1597 C CA . SER A 1 198 ? 0.917 6.918 -5.449 1 65.12 198 SER A CA 1
ATOM 1598 C C . SER A 1 198 ? 1.298 7.496 -4.09 1 65.12 198 SER A C 1
ATOM 1600 O O . SER A 1 198 ? 2.312 8.188 -3.967 1 65.12 198 SER A O 1
ATOM 1602 N N . ALA A 1 199 ? 0.487 7.258 -3.066 1 71.12 199 ALA A N 1
ATOM 1603 C CA . ALA A 1 199 ? 0.818 7.816 -1.758 1 71.12 199 ALA A CA 1
ATOM 1604 C C . ALA A 1 199 ? 1.956 7.039 -1.102 1 71.12 199 ALA A C 1
ATOM 1606 O O . ALA A 1 199 ? 2.711 7.594 -0.298 1 71.12 199 ALA A O 1
ATOM 1607 N N . ASP A 1 200 ? 2.314 5.844 -1.593 1 86.31 200 ASP A N 1
ATOM 1608 C CA . ASP A 1 200 ? 3.35 4.969 -1.048 1 86.31 200 ASP A CA 1
ATOM 1609 C C . ASP A 1 200 ? 3.494 5.164 0.46 1 86.31 200 ASP A C 1
ATOM 1611 O O . ASP A 1 200 ? 4.398 5.863 0.918 1 86.31 200 ASP A O 1
ATOM 1615 N N . PHE A 1 201 ? 2.584 4.711 1.239 1 91.19 201 PHE A N 1
ATOM 1616 C CA . PHE A 1 201 ? 2.553 4.781 2.695 1 91.19 201 PHE A CA 1
ATOM 1617 C C . PHE A 1 201 ? 2.676 3.389 3.305 1 91.19 201 PHE A C 1
ATOM 1619 O O . PHE A 1 201 ? 2.061 2.438 2.82 1 91.19 201 PHE A O 1
ATOM 1626 N N . PHE A 1 202 ? 3.418 3.359 4.285 1 92.69 202 PHE A N 1
ATOM 1627 C CA . PHE A 1 202 ? 3.492 2.123 5.051 1 92.69 202 PHE A CA 1
ATOM 1628 C C . PHE A 1 202 ? 2.744 2.26 6.371 1 92.69 202 PHE A C 1
ATOM 1630 O O . PHE A 1 202 ? 1.708 2.926 6.438 1 92.69 202 PHE A O 1
ATOM 1637 N N . MET A 1 203 ? 3.082 1.758 7.477 1 93.62 203 MET A N 1
ATOM 1638 C CA . MET A 1 203 ? 2.373 1.678 8.75 1 93.62 203 MET A CA 1
ATOM 1639 C C . MET A 1 203 ? 2.59 2.943 9.57 1 93.62 203 MET A C 1
ATOM 1641 O O . MET A 1 203 ? 1.679 3.398 10.266 1 93.62 203 MET A O 1
ATOM 1645 N N . GLY A 1 204 ? 3.656 3.527 9.477 1 94.06 204 GLY A N 1
ATOM 1646 C CA . GLY A 1 204 ? 4.062 4.66 10.289 1 94.06 204 GLY A CA 1
ATOM 1647 C C . GLY A 1 204 ? 5.566 4.84 10.359 1 94.06 204 GLY A C 1
ATOM 1648 O O . GLY A 1 204 ? 6.293 4.387 9.469 1 94.06 204 GLY A O 1
ATOM 1649 N N . HIS A 1 205 ? 6.074 5.625 11.352 1 92.81 205 HIS A N 1
ATOM 1650 C CA . HIS A 1 205 ? 7.523 5.801 11.398 1 92.81 205 HIS A CA 1
ATOM 1651 C C . HIS A 1 205 ? 8.023 5.879 12.836 1 92.81 205 HIS A C 1
ATOM 1653 O O . HIS A 1 205 ? 7.324 6.383 13.719 1 92.81 205 HIS A O 1
ATOM 1659 N N . PHE A 1 206 ? 9.031 5.281 13.008 1 98.31 206 PHE A N 1
ATOM 1660 C CA . PHE A 1 206 ? 9.914 5.297 14.172 1 98.31 206 PHE A CA 1
ATOM 1661 C C . PHE A 1 206 ? 11.188 6.078 13.875 1 98.31 206 PHE A C 1
ATOM 1663 O O . PHE A 1 206 ? 12.086 5.574 13.188 1 98.31 206 PHE A O 1
ATOM 1670 N N . LEU A 1 207 ? 11.258 7.301 14.367 1 98.56 207 LEU A N 1
ATOM 1671 C CA . LEU A 1 207 ? 12.352 8.195 14.008 1 98.56 207 LEU A CA 1
ATOM 1672 C C . LEU A 1 207 ? 13.07 8.703 15.25 1 98.56 207 LEU A C 1
ATOM 1674 O O . LEU A 1 207 ? 12.469 8.797 16.328 1 98.56 207 LEU A O 1
ATOM 1678 N N . THR A 1 208 ? 14.344 9.031 15.148 1 98.31 208 THR A N 1
ATOM 1679 C CA . THR A 1 208 ? 15.141 9.484 16.281 1 98.31 208 THR A CA 1
ATOM 1680 C C . THR A 1 208 ? 15.945 10.734 15.914 1 98.31 208 THR A C 1
ATOM 1682 O O . THR A 1 208 ? 16.484 10.828 14.812 1 98.31 208 THR A O 1
ATOM 1685 N N . GLY A 1 209 ? 15.945 11.648 16.781 1 98.06 209 GLY A N 1
ATOM 1686 C CA . GLY A 1 209 ? 16.766 12.836 16.578 1 98.06 209 GLY A CA 1
ATOM 1687 C C . GLY A 1 209 ? 16.516 13.523 15.258 1 98.06 209 GLY A C 1
ATOM 1688 O O . GLY A 1 209 ? 15.367 13.75 14.875 1 98.06 209 GLY A O 1
ATOM 1689 N N . PRO A 1 210 ? 17.578 13.883 14.578 1 97.5 210 PRO A N 1
ATOM 1690 C CA . PRO A 1 210 ? 17.469 14.727 13.391 1 97.5 210 PRO A CA 1
ATOM 1691 C C . PRO A 1 210 ? 16.734 14.047 12.242 1 97.5 210 PRO A C 1
ATOM 1693 O O . PRO A 1 210 ? 16.25 14.711 11.328 1 97.5 210 PRO A O 1
ATOM 1696 N N . SER A 1 211 ? 16.641 12.734 12.289 1 97 211 SER A N 1
ATOM 1697 C CA . SER A 1 211 ? 15.938 12.016 11.227 1 97 211 SER A CA 1
ATOM 1698 C C . SER A 1 211 ? 14.484 12.461 11.117 1 97 211 SER A C 1
ATOM 1700 O O . SER A 1 211 ? 13.922 12.508 10.016 1 97 211 SER A O 1
ATOM 1702 N N . ALA A 1 212 ? 13.906 12.82 12.211 1 97.19 212 ALA A N 1
ATOM 1703 C CA . ALA A 1 212 ? 12.492 13.195 12.242 1 97.19 212 ALA A CA 1
ATOM 1704 C C . ALA A 1 212 ? 12.273 14.562 11.602 1 97.19 212 ALA A C 1
ATOM 1706 O O . ALA A 1 212 ? 11.141 14.938 11.297 1 97.19 212 ALA A O 1
ATOM 1707 N N . ALA A 1 213 ? 13.32 15.273 11.375 1 96.25 213 ALA A N 1
ATOM 1708 C CA . ALA A 1 213 ? 13.203 16.625 10.82 1 96.25 213 ALA A CA 1
ATOM 1709 C C . ALA A 1 213 ? 13.453 16.625 9.32 1 96.25 213 ALA A C 1
ATOM 1711 O O . ALA A 1 213 ? 13.406 17.672 8.672 1 96.25 213 ALA A O 1
ATOM 1712 N N . GLU A 1 214 ? 13.711 15.453 8.766 1 93.5 214 GLU A N 1
ATOM 1713 C CA . GLU A 1 214 ? 13.984 15.367 7.336 1 93.5 214 GLU A CA 1
ATOM 1714 C C . GLU A 1 214 ? 12.688 15.266 6.535 1 93.5 214 GLU A C 1
ATOM 1716 O O . GLU A 1 214 ? 11.953 14.281 6.652 1 93.5 214 GLU A O 1
ATOM 1721 N N . PRO A 1 215 ? 12.406 16.281 5.773 1 90.44 215 PRO A N 1
ATOM 1722 C CA . PRO A 1 215 ? 11.18 16.219 4.973 1 90.44 215 PRO A CA 1
ATOM 1723 C C . PRO A 1 215 ? 11.312 15.289 3.77 1 90.44 215 PRO A C 1
ATOM 1725 O O . PRO A 1 215 ? 12.422 15.016 3.314 1 90.44 215 PRO A O 1
ATOM 1728 N N . SER A 1 216 ? 10.234 14.828 3.287 1 91.25 216 SER A N 1
ATOM 1729 C CA . SER A 1 216 ? 10.18 13.961 2.109 1 91.25 216 SER A CA 1
ATOM 1730 C C . SER A 1 216 ? 8.891 14.18 1.325 1 91.25 216 SER A C 1
ATOM 1732 O O . SER A 1 216 ? 8.25 15.219 1.452 1 91.25 216 SER A O 1
ATOM 1734 N N . TYR A 1 217 ? 8.5 13.18 0.482 1 92 217 TYR A N 1
ATOM 1735 C CA . TYR A 1 217 ? 7.395 13.312 -0.465 1 92 217 TYR A CA 1
ATOM 1736 C C . TYR A 1 217 ? 6.051 13.289 0.254 1 92 217 TYR A C 1
ATOM 1738 O O . TYR A 1 217 ? 5.051 13.781 -0.272 1 92 217 TYR A O 1
ATOM 1746 N N . PHE A 1 218 ? 5.973 12.711 1.399 1 91.38 218 PHE A N 1
ATOM 1747 C CA . PHE A 1 218 ? 4.723 12.469 2.109 1 91.38 218 PHE A CA 1
ATOM 1748 C C . PHE A 1 218 ? 4.133 13.773 2.625 1 91.38 218 PHE A C 1
ATOM 1750 O O . PHE A 1 218 ? 4.859 14.625 3.143 1 91.38 218 PHE A O 1
ATOM 1757 N N . ASP A 1 219 ? 2.844 13.867 2.5 1 89.25 219 ASP A N 1
ATOM 1758 C CA . ASP A 1 219 ? 2.148 15.07 2.939 1 89.25 219 ASP A CA 1
ATOM 1759 C C . ASP A 1 219 ? 1.798 14.992 4.422 1 89.25 219 ASP A C 1
ATOM 1761 O O . ASP A 1 219 ? 0.621 14.945 4.785 1 89.25 219 ASP A O 1
ATOM 1765 N N . GLY A 1 220 ? 2.75 15.023 5.242 1 91.62 220 GLY A N 1
ATOM 1766 C CA . GLY A 1 220 ? 2.688 15.062 6.695 1 91.62 220 GLY A CA 1
ATOM 1767 C C . GLY A 1 220 ? 3.771 15.922 7.32 1 91.62 220 GLY A C 1
ATOM 1768 O O . GLY A 1 220 ? 4.738 16.297 6.648 1 91.62 220 GLY A O 1
ATOM 1769 N N . PRO A 1 221 ? 3.555 16.297 8.523 1 94.69 221 PRO A N 1
ATOM 1770 C CA . PRO A 1 221 ? 4.543 17.156 9.172 1 94.69 221 PRO A CA 1
ATOM 1771 C C . PRO A 1 221 ? 5.902 16.484 9.344 1 94.69 221 PRO A C 1
ATOM 1773 O O . PRO A 1 221 ? 6.934 17.156 9.383 1 94.69 221 PRO A O 1
ATOM 1776 N N . VAL A 1 222 ? 5.859 15.188 9.523 1 95.75 222 VAL A N 1
ATOM 1777 C CA . VAL A 1 222 ? 7.062 14.383 9.719 1 95.75 222 VAL A CA 1
ATOM 1778 C C . VAL A 1 222 ? 7.051 13.203 8.75 1 95.75 222 VAL A C 1
ATOM 1780 O O . VAL A 1 222 ? 6.027 12.531 8.594 1 95.75 222 VAL A O 1
ATOM 1783 N N . SER A 1 223 ? 8.094 12.93 8.062 1 92.25 223 SER A N 1
ATOM 1784 C CA . SER A 1 223 ? 8.148 11.852 7.078 1 92.25 223 SER A CA 1
ATOM 1785 C C . SER A 1 223 ? 9.344 10.93 7.332 1 92.25 223 SER A C 1
ATOM 1787 O O . SER A 1 223 ? 9.203 9.711 7.305 1 92.25 223 SER A O 1
ATOM 1789 N N . GLY A 1 224 ? 10.531 11.562 7.672 1 93.94 224 GLY A N 1
ATOM 1790 C CA . GLY A 1 224 ? 11.75 10.797 7.867 1 93.94 224 GLY A CA 1
ATOM 1791 C C . GLY A 1 224 ? 12.531 10.578 6.582 1 93.94 224 GLY A C 1
ATOM 1792 O O . GLY A 1 224 ? 12 10.781 5.488 1 93.94 224 GLY A O 1
ATOM 1793 N N . PRO A 1 225 ? 13.734 10.141 6.707 1 94.81 225 PRO A N 1
ATOM 1794 C CA . PRO A 1 225 ? 14.602 10.023 5.531 1 94.81 225 PRO A CA 1
ATOM 1795 C C . PRO A 1 225 ? 14.367 8.734 4.746 1 94.81 225 PRO A C 1
ATOM 1797 O O . PRO A 1 225 ? 14.641 8.68 3.545 1 94.81 225 PRO A O 1
ATOM 1800 N N . GLY A 1 226 ? 13.805 7.664 5.434 1 95.94 226 GLY A N 1
ATOM 1801 C CA . GLY A 1 226 ? 13.805 6.352 4.812 1 95.94 226 GLY A CA 1
ATOM 1802 C C . GLY A 1 226 ? 15.188 5.723 4.746 1 95.94 226 GLY A C 1
ATOM 1803 O O . GLY A 1 226 ? 16.141 6.246 5.328 1 95.94 226 GLY A O 1
ATOM 1804 N N . LEU A 1 227 ? 15.305 4.617 4.043 1 96.69 227 LEU A N 1
ATOM 1805 C CA . LEU A 1 227 ? 16.562 3.877 3.98 1 96.69 227 LEU A CA 1
ATOM 1806 C C . LEU A 1 227 ? 17.422 4.371 2.828 1 96.69 227 LEU A C 1
ATOM 1808 O O . LEU A 1 227 ? 18.656 4.27 2.881 1 96.69 227 LEU A O 1
ATOM 1812 N N . ASP A 1 228 ? 16.797 4.801 1.809 1 94.56 228 ASP A N 1
ATOM 1813 C CA . ASP A 1 228 ? 17.438 5.297 0.594 1 94.56 228 ASP A CA 1
ATOM 1814 C C . ASP A 1 228 ? 16.438 6.09 -0.259 1 94.56 228 ASP A C 1
ATOM 1816 O O . ASP A 1 228 ? 15.266 6.195 0.084 1 94.56 228 ASP A O 1
ATOM 1820 N N . PRO A 1 229 ? 16.891 6.664 -1.354 1 93.69 229 PRO A N 1
ATOM 1821 C CA . PRO A 1 229 ? 16.047 7.562 -2.141 1 93.69 229 PRO A CA 1
ATOM 1822 C C . PRO A 1 229 ? 14.914 6.824 -2.857 1 93.69 229 PRO A C 1
ATOM 1824 O O . PRO A 1 229 ? 13.992 7.457 -3.383 1 93.69 229 PRO A O 1
ATOM 1827 N N . SER A 1 230 ? 14.906 5.492 -2.875 1 93.62 230 SER A N 1
ATOM 1828 C CA . SER A 1 230 ? 13.891 4.73 -3.598 1 93.62 230 SER A CA 1
ATOM 1829 C C . SER A 1 230 ? 12.562 4.723 -2.846 1 93.62 230 SER A C 1
ATOM 1831 O O . SER A 1 230 ? 11.508 4.527 -3.445 1 93.62 230 SER A O 1
ATOM 1833 N N . PHE A 1 231 ? 12.602 4.879 -1.555 1 91.88 231 PHE A N 1
ATOM 1834 C CA . PHE A 1 231 ? 11.453 5.012 -0.673 1 91.88 231 PHE A CA 1
ATOM 1835 C C . PHE A 1 231 ? 11.789 5.887 0.53 1 91.88 231 PHE A C 1
ATOM 1837 O O . PHE A 1 231 ? 12.047 5.375 1.622 1 91.88 231 PHE A O 1
ATOM 1844 N N . ALA A 1 232 ? 11.68 7.113 0.369 1 91.38 232 ALA A N 1
ATOM 1845 C CA . ALA A 1 232 ? 12.172 8.086 1.344 1 91.38 232 ALA A CA 1
ATOM 1846 C C . ALA A 1 232 ? 11.102 8.398 2.391 1 91.38 232 ALA A C 1
ATOM 1848 O O . ALA A 1 232 ? 10.719 9.555 2.574 1 91.38 232 ALA A O 1
ATOM 1849 N N . PHE A 1 233 ? 10.656 7.375 3.072 1 93 233 PHE A N 1
ATOM 1850 C CA . PHE A 1 233 ? 9.633 7.473 4.102 1 93 233 PHE A CA 1
ATOM 1851 C C . PHE A 1 233 ? 9.984 6.609 5.305 1 93 233 PHE A C 1
ATOM 1853 O O . PHE A 1 233 ? 10.344 5.438 5.152 1 93 233 PHE A O 1
ATOM 1860 N N . GLY A 1 234 ? 9.93 7.266 6.465 1 95.69 234 GLY A N 1
ATOM 1861 C CA . GLY A 1 234 ? 10.016 6.484 7.688 1 95.69 234 GLY A CA 1
ATOM 1862 C C . GLY A 1 234 ? 11.438 6.328 8.195 1 95.69 234 GLY A C 1
ATOM 1863 O O . GLY A 1 234 ? 12.258 7.234 8.047 1 95.69 234 GLY A O 1
ATOM 1864 N N . PRO A 1 235 ? 11.727 5.184 8.883 1 97.94 235 PRO A N 1
ATOM 1865 C CA . PRO A 1 235 ? 12.977 4.969 9.625 1 97.94 235 PRO A CA 1
ATOM 1866 C C . PRO A 1 235 ? 14.18 4.781 8.703 1 97.94 235 PRO A C 1
ATOM 1868 O O . PRO A 1 235 ? 14.031 4.348 7.562 1 97.94 235 PRO A O 1
ATOM 1871 N N . SER A 1 236 ? 15.312 5.078 9.289 1 97.62 236 SER A N 1
ATOM 1872 C CA . SER A 1 236 ? 16.578 5.012 8.562 1 97.62 236 SER A CA 1
ATOM 1873 C C . SER A 1 236 ? 17.562 4.074 9.258 1 97.62 236 SER A C 1
ATOM 1875 O O . SER A 1 236 ? 17.188 3.348 10.18 1 97.62 236 SER A O 1
ATOM 1877 N N . TRP A 1 237 ? 18.812 4.137 8.703 1 97.94 237 TRP A N 1
ATOM 1878 C CA . TRP A 1 237 ? 19.891 3.361 9.297 1 97.94 237 TRP A CA 1
ATOM 1879 C C . TRP A 1 237 ? 20.5 4.098 10.492 1 97.94 237 TRP A C 1
ATOM 1881 O O . TRP A 1 237 ? 21.438 3.605 11.117 1 97.94 237 TRP A O 1
ATOM 1891 N N . ARG A 1 238 ? 19.922 5.254 10.844 1 97.81 238 ARG A N 1
ATOM 1892 C CA . ARG A 1 238 ? 20.469 6.016 11.961 1 97.81 238 ARG A CA 1
ATOM 1893 C C . ARG A 1 238 ? 20.359 5.227 13.266 1 97.81 238 ARG A C 1
ATOM 1895 O O . ARG A 1 238 ? 19.359 4.555 13.508 1 97.81 238 ARG A O 1
ATOM 1902 N N . ARG A 1 239 ? 21.375 5.398 14.031 1 98.38 239 ARG A N 1
ATOM 1903 C CA . ARG A 1 239 ? 21.406 4.707 15.32 1 98.38 239 ARG A CA 1
ATOM 1904 C C . ARG A 1 239 ? 20.891 5.605 16.438 1 98.38 239 ARG A C 1
ATOM 1906 O O . ARG A 1 239 ? 21.203 6.797 16.469 1 98.38 239 ARG A O 1
ATOM 1913 N N . LEU A 1 240 ? 20.125 5.023 17.297 1 98 240 LEU A N 1
ATOM 1914 C CA . LEU A 1 240 ? 19.531 5.75 18.422 1 98 240 LEU A CA 1
ATOM 1915 C C . LEU A 1 240 ? 20.609 6.211 19.391 1 98 240 LEU A C 1
ATOM 1917 O O . LEU A 1 240 ? 21.469 5.418 19.812 1 98 240 LEU A O 1
ATOM 1921 N N . GLY A 1 241 ? 20.547 7.5 19.734 1 97.44 241 GLY A N 1
ATOM 1922 C CA . GLY A 1 241 ? 21.422 8.07 20.75 1 97.44 241 GLY A CA 1
ATOM 1923 C C . GLY A 1 241 ? 20.656 8.539 21.984 1 97.44 241 GLY A C 1
ATOM 1924 O O . GLY A 1 241 ? 19.438 8.508 22.016 1 97.44 241 GLY A O 1
ATOM 1925 N N . GLU A 1 242 ? 21.453 8.961 22.984 1 97.38 242 GLU A N 1
ATOM 1926 C CA . GLU A 1 242 ? 20.875 9.531 24.188 1 97.38 242 GLU A CA 1
ATOM 1927 C C . GLU A 1 242 ? 20.469 10.984 23.984 1 97.38 242 GLU A C 1
ATOM 1929 O O . GLU A 1 242 ? 21.031 11.672 23.125 1 97.38 242 GLU A O 1
ATOM 1934 N N . ASN A 1 243 ? 19.484 11.414 24.734 1 97.94 243 ASN A N 1
ATOM 1935 C CA . ASN A 1 243 ? 19.078 12.805 24.844 1 97.94 243 ASN A CA 1
ATOM 1936 C C . ASN A 1 243 ? 18.531 13.328 23.516 1 97.94 243 ASN A C 1
ATOM 1938 O O . ASN A 1 243 ? 18.703 14.5 23.188 1 97.94 243 ASN A O 1
ATOM 1942 N N . GLU A 1 244 ? 18.031 12.492 22.719 1 98.25 244 GLU A N 1
ATOM 1943 C CA . GLU A 1 244 ? 17.312 12.883 21.5 1 98.25 244 GLU A CA 1
ATOM 1944 C C . GLU A 1 244 ? 15.898 12.312 21.484 1 98.25 244 GLU A C 1
ATOM 1946 O O . GLU A 1 244 ? 15.625 11.297 22.141 1 98.25 244 GLU A O 1
ATOM 1951 N N . PRO A 1 245 ? 15.023 12.969 20.828 1 98.75 245 PRO A N 1
ATOM 1952 C CA . PRO A 1 245 ? 13.648 12.469 20.797 1 98.75 245 PRO A CA 1
ATOM 1953 C C . PRO A 1 245 ? 13.516 11.156 20.016 1 98.75 245 PRO A C 1
ATOM 1955 O O . PRO A 1 245 ? 14.148 10.984 18.984 1 98.75 245 PRO A O 1
ATOM 1958 N N . ILE A 1 246 ? 12.875 10.234 20.594 1 98.75 246 ILE A N 1
ATOM 1959 C CA . ILE A 1 246 ? 12.328 9.062 19.906 1 98.75 246 ILE A CA 1
ATOM 1960 C C . ILE A 1 246 ? 10.875 9.336 19.516 1 98.75 246 ILE A C 1
ATOM 1962 O O . ILE A 1 246 ? 9.984 9.32 20.375 1 98.75 246 ILE A O 1
ATOM 1966 N N . TYR A 1 247 ? 10.656 9.641 18.266 1 98.69 247 TYR A N 1
ATOM 1967 C CA . TYR A 1 247 ? 9.375 10.039 17.688 1 98.69 247 TYR A CA 1
ATOM 1968 C C . TYR A 1 247 ? 8.664 8.836 17.078 1 98.69 247 TYR A C 1
ATOM 1970 O O . TYR A 1 247 ? 9.109 8.297 16.062 1 98.69 247 TYR A O 1
ATOM 1978 N N . VAL A 1 248 ? 7.559 8.391 17.688 1 98.81 248 VAL A N 1
ATOM 1979 C CA . VAL A 1 248 ? 6.816 7.219 17.234 1 98.81 248 VAL A CA 1
ATOM 1980 C C . VAL A 1 248 ? 5.422 7.637 16.781 1 98.81 248 VAL A C 1
ATOM 1982 O O . VAL A 1 248 ? 4.609 8.109 17.578 1 98.81 248 VAL A O 1
ATOM 1985 N N . ASP A 1 249 ? 5.152 7.512 15.539 1 98.5 249 ASP A N 1
ATOM 1986 C CA . ASP A 1 249 ? 3.893 7.895 14.914 1 98.5 249 ASP A CA 1
ATOM 1987 C C . ASP A 1 249 ? 3.359 6.773 14.023 1 98.5 249 ASP A C 1
ATOM 1989 O O . ASP A 1 249 ? 3.883 6.535 12.938 1 98.5 249 ASP A O 1
ATOM 1993 N N . TYR A 1 250 ? 2.332 6.094 14.453 1 98.44 250 TYR A N 1
ATOM 1994 C CA . TYR A 1 250 ? 1.826 4.922 13.75 1 98.44 250 TYR A CA 1
ATOM 1995 C C . TYR A 1 250 ? 0.303 4.93 13.711 1 98.44 250 TYR A C 1
ATOM 1997 O O . TYR A 1 250 ? -0.348 5.426 14.625 1 98.44 250 TYR A O 1
ATOM 2005 N N . GLY A 1 251 ? -0.246 4.43 12.617 1 98.06 251 GLY A N 1
ATOM 2006 C CA . GLY A 1 251 ? -1.634 3.996 12.578 1 98.06 251 GLY A CA 1
ATOM 2007 C C . GLY A 1 251 ? -1.815 2.539 12.961 1 98.06 251 GLY A C 1
ATOM 2008 O O . GLY A 1 251 ? -0.944 1.708 12.695 1 98.06 251 GLY A O 1
ATOM 2009 N N . PHE A 1 252 ? -2.881 2.221 13.57 1 98.75 252 PHE A N 1
ATOM 2010 C CA . PHE A 1 252 ? -3.23 0.839 13.883 1 98.75 252 PHE A CA 1
ATOM 2011 C C . PHE A 1 252 ? -4.559 0.459 13.234 1 98.75 252 PHE A C 1
ATOM 2013 O O . PHE A 1 252 ? -5.594 1.057 13.539 1 98.75 252 PHE A O 1
ATOM 2020 N N . ALA A 1 253 ? -4.52 -0.49 12.406 1 98.19 253 ALA A N 1
ATOM 2021 C CA . ALA A 1 253 ? -5.723 -0.958 11.719 1 98.19 253 ALA A CA 1
ATOM 2022 C C . ALA A 1 253 ? -6.305 -2.186 12.414 1 98.19 253 ALA A C 1
ATOM 2024 O O . ALA A 1 253 ? -5.621 -3.195 12.586 1 98.19 253 ALA A O 1
ATOM 2025 N N . TRP A 1 254 ? -7.496 -2.094 12.805 1 98.06 254 TRP A N 1
ATOM 2026 C CA . TRP A 1 254 ? -8.281 -3.189 13.367 1 98.06 254 TRP A CA 1
ATOM 2027 C C . TRP A 1 254 ? -9.586 -3.373 12.602 1 98.06 254 TRP A C 1
ATOM 2029 O O . TRP A 1 254 ? -10.43 -2.479 12.578 1 98.06 254 TRP A O 1
ATOM 2039 N N . ARG A 1 255 ? -9.75 -4.531 11.945 1 97.06 255 ARG A N 1
ATOM 2040 C CA . ARG A 1 255 ? -10.922 -4.855 11.141 1 97.06 255 ARG A CA 1
ATOM 2041 C C . ARG A 1 255 ? -11.195 -3.771 10.102 1 97.06 255 ARG A C 1
ATOM 2043 O O . ARG A 1 255 ? -12.336 -3.344 9.922 1 97.06 255 ARG A O 1
ATOM 2050 N N . GLY A 1 256 ? -10.125 -3.24 9.625 1 96.81 256 GLY A N 1
ATOM 2051 C CA . GLY A 1 256 ? -10.18 -2.273 8.539 1 96.81 256 GLY A CA 1
ATOM 2052 C C . GLY A 1 256 ? -10.188 -0.835 9.023 1 96.81 256 GLY A C 1
ATOM 2053 O O . GLY A 1 256 ? -9.969 0.088 8.234 1 96.81 256 GLY A O 1
ATOM 2054 N N . TYR A 1 257 ? -10.469 -0.591 10.266 1 98.5 257 TYR A N 1
ATOM 2055 C CA . TYR A 1 257 ? -10.578 0.766 10.789 1 98.5 257 TYR A CA 1
ATOM 2056 C C . TYR A 1 257 ? -9.281 1.193 11.469 1 98.5 257 TYR A C 1
ATOM 2058 O O . TYR A 1 257 ? -8.711 0.44 12.266 1 98.5 257 TYR A O 1
ATOM 2066 N N . VAL A 1 258 ? -8.875 2.43 11.188 1 98.56 258 VAL A N 1
ATOM 2067 C CA . VAL A 1 258 ? -7.539 2.881 11.562 1 98.56 258 VAL A CA 1
ATOM 2068 C C . VAL A 1 258 ? -7.641 4.008 12.586 1 98.56 258 VAL A C 1
ATOM 2070 O O . VAL A 1 258 ? -8.469 4.91 12.445 1 98.56 258 VAL A O 1
ATOM 2073 N N . THR A 1 259 ? -6.898 3.918 13.594 1 98.81 259 THR A N 1
ATOM 2074 C CA . THR A 1 259 ? -6.605 5.047 14.469 1 98.81 259 THR A CA 1
ATOM 2075 C C . THR A 1 259 ? -5.152 5.48 14.328 1 98.81 259 THR A C 1
ATOM 2077 O O . THR A 1 259 ? -4.352 4.789 13.695 1 98.81 259 THR A O 1
ATOM 2080 N N . ASP A 1 260 ? -4.832 6.625 14.789 1 98.75 260 ASP A N 1
ATOM 2081 C CA . ASP A 1 260 ? -3.523 7.242 14.617 1 98.75 260 ASP A CA 1
ATOM 2082 C C . ASP A 1 260 ? -3.078 7.949 15.898 1 98.75 260 ASP A C 1
ATOM 2084 O O . ASP A 1 260 ? -3.889 8.57 16.578 1 98.75 260 ASP A O 1
ATOM 2088 N N . ALA A 1 261 ? -1.831 7.777 16.25 1 98.81 261 ALA A N 1
ATOM 2089 C CA . ALA A 1 261 ? -1.303 8.445 17.438 1 98.81 261 ALA A CA 1
ATOM 2090 C C . ALA A 1 261 ? 0.202 8.672 17.312 1 98.81 261 ALA A C 1
ATOM 2092 O O . ALA A 1 261 ? 0.892 7.93 16.609 1 98.81 261 ALA A O 1
ATOM 2093 N N . THR A 1 262 ? 0.681 9.664 17.938 1 98.81 262 THR A N 1
ATOM 2094 C CA . THR A 1 262 ? 2.1 9.977 18.062 1 98.81 262 THR A CA 1
ATOM 2095 C C . THR A 1 262 ? 2.494 10.094 19.531 1 98.81 262 THR A C 1
ATOM 2097 O O . THR A 1 262 ? 1.767 10.695 20.328 1 98.81 262 THR A O 1
ATOM 2100 N N . ARG A 1 263 ? 3.58 9.547 19.891 1 98.88 263 ARG A N 1
ATOM 2101 C CA . ARG A 1 263 ? 4.199 9.734 21.203 1 98.88 263 ARG A CA 1
ATOM 2102 C C . ARG A 1 263 ? 5.691 10.023 21.062 1 98.88 263 ARG A C 1
ATOM 2104 O O . ARG A 1 263 ? 6.316 9.617 20.078 1 98.88 263 ARG A O 1
ATOM 2111 N N . VAL A 1 264 ? 6.215 10.711 22.031 1 98.88 264 VAL A N 1
ATOM 2112 C CA . VAL A 1 264 ? 7.637 11.016 22.094 1 98.88 264 VAL A CA 1
ATOM 2113 C C . VAL A 1 264 ? 8.258 10.359 23.328 1 98.88 264 VAL A C 1
ATOM 2115 O O . VAL A 1 264 ? 7.703 10.43 24.422 1 98.88 264 VAL A O 1
ATOM 2118 N N . TYR A 1 265 ? 9.328 9.688 23.094 1 98.75 265 TYR A N 1
ATOM 2119 C CA . TYR A 1 265 ? 10.125 9.07 24.156 1 98.75 265 TYR A CA 1
ATOM 2120 C C . TYR A 1 265 ? 11.539 9.641 24.172 1 98.75 265 TYR A C 1
ATOM 2122 O O . TYR A 1 265 ? 11.945 10.328 23.234 1 98.75 265 TYR A O 1
ATOM 2130 N N . VAL A 1 266 ? 12.289 9.367 25.297 1 98.5 266 VAL A N 1
ATOM 2131 C CA . VAL A 1 266 ? 13.688 9.797 25.359 1 98.5 266 VAL A CA 1
ATOM 2132 C C . VAL A 1 266 ? 14.453 8.898 26.328 1 98.5 266 VAL A C 1
ATOM 2134 O O . VAL A 1 266 ? 13.914 8.453 27.344 1 98.5 266 VAL A O 1
ATOM 2137 N N . ILE A 1 267 ? 15.609 8.477 25.984 1 97.94 267 ILE A N 1
ATOM 2138 C CA . ILE A 1 267 ? 16.609 7.98 26.922 1 97.94 267 ILE A CA 1
ATOM 2139 C C . ILE A 1 267 ? 17.5 9.125 27.375 1 97.94 267 ILE A C 1
ATOM 2141 O O . ILE A 1 267 ? 18.25 9.695 26.578 1 97.94 267 ILE A O 1
ATOM 2145 N N . GLY A 1 268 ? 17.422 9.453 28.594 1 96.88 268 GLY A N 1
ATOM 2146 C CA . GLY A 1 268 ? 18.078 10.656 29.094 1 96.88 268 GLY A CA 1
ATOM 2147 C C . GLY A 1 268 ? 17.141 11.844 29.203 1 96.88 268 GLY A C 1
ATOM 2148 O O . GLY A 1 268 ? 16.047 11.734 29.766 1 96.88 268 GLY A O 1
ATOM 2149 N N . ARG A 1 269 ? 17.703 13.023 28.688 1 96.12 269 ARG A N 1
ATOM 2150 C CA . ARG A 1 269 ? 16.938 14.258 28.781 1 96.12 269 ARG A CA 1
ATOM 2151 C C . ARG A 1 269 ? 16.891 14.977 27.422 1 96.12 269 ARG A C 1
ATOM 2153 O O . ARG A 1 269 ? 17.906 15.094 26.75 1 96.12 269 ARG A O 1
ATOM 2160 N N . LEU A 1 270 ? 15.719 15.531 27.125 1 97.19 270 LEU A N 1
ATOM 2161 C CA . LEU A 1 270 ? 15.578 16.266 25.875 1 97.19 270 LEU A CA 1
ATOM 2162 C C . LEU A 1 270 ? 16.078 17.688 26.016 1 97.19 270 LEU A C 1
ATOM 2164 O O . LEU A 1 270 ? 16.078 18.25 27.109 1 97.19 270 LEU A O 1
ATOM 2168 N N . ASP A 1 271 ? 16.469 18.172 24.906 1 97 271 ASP A N 1
ATOM 2169 C CA . ASP A 1 271 ? 16.703 19.609 24.812 1 97 271 ASP A CA 1
ATOM 2170 C C . ASP A 1 271 ? 15.516 20.406 25.344 1 97 271 ASP A C 1
ATOM 2172 O O . ASP A 1 271 ? 14.359 20.109 25.016 1 97 271 ASP A O 1
ATOM 2176 N N . PRO A 1 272 ? 15.766 21.406 26.266 1 98.06 272 PRO A N 1
ATOM 2177 C CA . PRO A 1 272 ? 14.672 22.172 26.859 1 98.06 272 PRO A CA 1
ATOM 2178 C C . PRO A 1 272 ? 13.75 22.797 25.812 1 98.06 272 PRO A C 1
ATOM 2180 O O . PRO A 1 272 ? 12.547 22.938 26.062 1 98.06 272 PRO A O 1
ATOM 2183 N N . GLU A 1 273 ? 14.289 23.172 24.688 1 98.12 273 GLU A N 1
ATOM 2184 C CA . GLU A 1 273 ? 13.469 23.75 23.625 1 98.12 273 GLU A CA 1
ATOM 2185 C C . GLU A 1 273 ? 12.461 22.734 23.094 1 98.12 273 GLU A C 1
ATOM 2187 O O . GLU A 1 273 ? 11.312 23.078 22.828 1 98.12 273 GLU A O 1
ATOM 2192 N N . LEU A 1 274 ? 12.914 21.5 22.922 1 98.69 274 LEU A N 1
ATOM 2193 C CA . LEU A 1 274 ? 12.031 20.438 22.469 1 98.69 274 LEU A CA 1
ATOM 2194 C C . LEU A 1 274 ? 10.961 20.125 23.516 1 98.69 274 LEU A C 1
ATOM 2196 O O . LEU A 1 274 ? 9.805 19.891 23.172 1 98.69 274 LEU A O 1
ATOM 2200 N N . GLU A 1 275 ? 11.352 20.125 24.75 1 98.69 275 GLU A N 1
ATOM 2201 C CA . GLU A 1 275 ? 10.391 19.891 25.828 1 98.69 275 GLU A CA 1
ATOM 2202 C C . GLU A 1 275 ? 9.312 20.969 25.859 1 98.69 275 GLU A C 1
ATOM 2204 O O . GLU A 1 275 ? 8.133 20.672 26.016 1 98.69 275 GLU A O 1
ATOM 2209 N N . ARG A 1 276 ? 9.797 22.188 25.766 1 98.69 276 ARG A N 1
ATOM 2210 C CA . ARG A 1 276 ? 8.852 23.297 25.734 1 98.69 276 ARG A CA 1
ATOM 2211 C C . ARG A 1 276 ? 7.898 23.172 24.547 1 98.69 276 ARG A C 1
ATOM 2213 O O . ARG A 1 276 ? 6.691 23.375 24.688 1 98.69 276 ARG A O 1
ATOM 2220 N N . ALA A 1 277 ? 8.445 22.859 23.391 1 98.88 277 ALA A N 1
ATOM 2221 C CA . ALA A 1 277 ? 7.617 22.719 22.188 1 98.88 277 ALA A CA 1
ATOM 2222 C C . ALA A 1 277 ? 6.586 21.609 22.359 1 98.88 277 ALA A C 1
ATOM 2224 O O . ALA A 1 277 ? 5.445 21.734 21.906 1 98.88 277 ALA A O 1
ATOM 2225 N N . HIS A 1 278 ? 7.02 20.5 22.969 1 98.88 278 HIS A N 1
ATOM 2226 C CA . HIS A 1 278 ? 6.086 19.422 23.234 1 98.88 278 HIS A CA 1
ATOM 2227 C C . HIS A 1 278 ? 4.953 19.891 24.156 1 98.88 278 HIS A C 1
ATOM 2229 O O . HIS A 1 278 ? 3.787 19.562 23.906 1 98.88 278 HIS A O 1
ATOM 2235 N N . ARG A 1 279 ? 5.289 20.594 25.188 1 98.81 279 ARG A N 1
ATOM 2236 C CA . ARG A 1 279 ? 4.273 21.141 26.094 1 98.81 279 ARG A CA 1
ATOM 2237 C C . ARG A 1 279 ? 3.291 22.031 25.328 1 98.81 279 ARG A C 1
ATOM 2239 O O . ARG A 1 279 ? 2.082 21.969 25.562 1 98.81 279 ARG A O 1
ATOM 2246 N N . VAL A 1 280 ? 3.803 22.844 24.469 1 98.88 280 VAL A N 1
ATOM 2247 C CA . VAL A 1 280 ? 2.951 23.719 23.672 1 98.88 280 VAL A CA 1
ATOM 2248 C C . VAL A 1 280 ? 2.039 22.891 22.781 1 98.88 280 VAL A C 1
ATOM 2250 O O . VAL A 1 280 ? 0.864 23.219 22.609 1 98.88 280 VAL A O 1
ATOM 2253 N N . ALA A 1 281 ? 2.568 21.797 22.188 1 98.94 281 ALA A N 1
ATOM 2254 C CA . ALA A 1 281 ? 1.747 20.891 21.391 1 98.94 281 ALA A CA 1
ATOM 2255 C C . ALA A 1 281 ? 0.592 20.328 22.219 1 98.94 281 ALA A C 1
ATOM 2257 O O . ALA A 1 281 ? -0.537 20.234 21.734 1 98.94 281 ALA A O 1
ATOM 2258 N N . LEU A 1 282 ? 0.893 19.938 23.453 1 98.88 282 LEU A N 1
ATOM 2259 C CA . LEU A 1 282 ? -0.148 19.422 24.344 1 98.88 282 LEU A CA 1
ATOM 2260 C C . LEU A 1 282 ? -1.192 20.5 24.625 1 98.88 282 LEU A C 1
ATOM 2262 O O . LEU A 1 282 ? -2.393 20.219 24.641 1 98.88 282 LEU A O 1
ATOM 2266 N N . GLU A 1 283 ? -0.753 21.719 24.844 1 98.88 283 GLU A N 1
ATOM 2267 C CA . GLU A 1 283 ? -1.665 22.828 25.078 1 98.88 283 GLU A CA 1
ATOM 2268 C C . GLU A 1 283 ? -2.547 23.094 23.859 1 98.88 283 GLU A C 1
ATOM 2270 O O . GLU A 1 283 ? -3.744 23.344 24 1 98.88 283 GLU A O 1
ATOM 2275 N N . ILE A 1 284 ? -1.973 23.047 22.719 1 98.88 284 ILE A N 1
ATOM 2276 C CA . ILE A 1 284 ? -2.715 23.25 21.469 1 98.88 284 ILE A CA 1
ATOM 2277 C C . ILE A 1 284 ? -3.777 22.172 21.328 1 98.88 284 ILE A C 1
ATOM 2279 O O . ILE A 1 284 ? -4.941 22.469 21.031 1 98.88 284 ILE A O 1
ATOM 2283 N N . GLN A 1 285 ? -3.35 20.922 21.484 1 98.69 285 GLN A N 1
ATOM 2284 C CA . GLN A 1 285 ? -4.324 19.844 21.344 1 98.69 285 GLN A CA 1
ATOM 2285 C C . GLN A 1 285 ? -5.477 20 22.328 1 98.69 285 GLN A C 1
ATOM 2287 O O . GLN A 1 285 ? -6.641 19.828 21.969 1 98.69 285 GLN A O 1
ATOM 2292 N N . GLN A 1 286 ? -5.129 20.328 23.578 1 98.38 286 GLN A N 1
ATOM 2293 C CA . GLN A 1 286 ? -6.164 20.516 24.578 1 98.38 286 GLN A CA 1
ATOM 2294 C C . GLN A 1 286 ? -7.137 21.609 24.172 1 98.38 286 GLN A C 1
ATOM 2296 O O . GLN A 1 286 ? -8.352 21.453 24.312 1 98.38 286 GLN A O 1
ATOM 2301 N N . ALA A 1 287 ? -6.633 22.75 23.719 1 98.69 287 ALA A N 1
ATOM 2302 C CA . ALA A 1 287 ? -7.473 23.859 23.281 1 98.69 287 ALA A CA 1
ATOM 2303 C C . ALA A 1 287 ? -8.383 23.438 22.125 1 98.69 287 ALA A C 1
ATOM 2305 O O . ALA A 1 287 ? -9.562 23.781 22.094 1 98.69 287 ALA A O 1
ATOM 2306 N N . VAL A 1 288 ? -7.812 22.719 21.156 1 98.69 288 VAL A N 1
ATOM 2307 C CA . VAL A 1 288 ? -8.578 22.234 20 1 98.69 288 VAL A CA 1
ATOM 2308 C C . VAL A 1 288 ? -9.68 21.281 20.469 1 98.69 288 VAL A C 1
ATOM 2310 O O . VAL A 1 288 ? -10.828 21.391 20.031 1 98.69 288 VAL A O 1
ATOM 2313 N N . LEU A 1 289 ? -9.344 20.359 21.375 1 98.19 289 LEU A N 1
ATOM 2314 C CA . LEU A 1 289 ? -10.305 19.391 21.906 1 98.19 289 LEU A CA 1
ATOM 2315 C C . LEU A 1 289 ? -11.469 20.109 22.594 1 98.19 289 LEU A C 1
ATOM 2317 O O . LEU A 1 289 ? -12.617 19.703 22.453 1 98.19 289 LEU A O 1
ATOM 2321 N N . GLU A 1 290 ? -11.172 21.156 23.297 1 98.06 290 GLU A N 1
ATOM 2322 C CA . GLU A 1 290 ? -12.195 21.906 24.031 1 98.06 290 GLU A CA 1
ATOM 2323 C C . GLU A 1 290 ? -13.156 22.609 23.078 1 98.06 290 GLU A C 1
ATOM 2325 O O . GLU A 1 290 ? -14.297 22.891 23.438 1 98.06 290 GLU A O 1
ATOM 2330 N N . GLU A 1 291 ? -12.703 22.859 21.859 1 97.88 291 GLU A N 1
ATOM 2331 C CA . GLU A 1 291 ? -13.516 23.578 20.891 1 97.88 291 GLU A CA 1
ATOM 2332 C C . GLU A 1 291 ? -14.305 22.625 20 1 97.88 291 GLU A C 1
ATOM 2334 O O . GLU A 1 291 ? -15.266 23.031 19.344 1 97.88 291 GLU A O 1
ATOM 2339 N N . ILE A 1 292 ? -13.922 21.375 19.953 1 98.25 292 ILE A N 1
ATOM 2340 C CA . ILE A 1 292 ? -14.547 20.406 19.062 1 98.25 292 ILE A CA 1
ATOM 2341 C C . ILE A 1 292 ? -15.984 20.156 19.5 1 98.25 292 ILE A C 1
ATOM 2343 O O . ILE A 1 292 ? -16.219 19.75 20.656 1 98.25 292 ILE A O 1
ATOM 2347 N N . ARG A 1 293 ? -16.875 20.344 18.656 1 97.56 293 ARG A N 1
ATOM 2348 C CA . ARG A 1 293 ? -18.297 20.062 18.797 1 97.56 293 ARG A CA 1
ATOM 2349 C C . ARG A 1 293 ? -19 20.125 17.438 1 97.56 293 ARG A C 1
ATOM 2351 O O . ARG A 1 293 ? -18.453 20.703 16.484 1 97.56 293 ARG A O 1
ATOM 2358 N N . PRO A 1 294 ? -20.203 19.516 17.375 1 98.19 294 PRO A N 1
ATOM 2359 C CA . PRO A 1 294 ? -20.938 19.656 16.109 1 98.19 294 PRO A CA 1
ATOM 2360 C C . PRO A 1 294 ? -21.172 21.125 15.742 1 98.19 294 PRO A C 1
ATOM 2362 O O . PRO A 1 294 ? -21.484 21.938 16.609 1 98.19 294 PRO A O 1
ATOM 2365 N N . GLY A 1 295 ? -20.984 21.422 14.461 1 97.88 295 GLY A N 1
ATOM 2366 C CA . GLY A 1 295 ? -21.203 22.781 13.992 1 97.88 295 GLY A CA 1
ATOM 2367 C C . GLY A 1 295 ? -19.922 23.578 13.891 1 97.88 295 GLY A C 1
ATOM 2368 O O . GLY A 1 295 ? -19.875 24.609 13.203 1 97.88 295 GLY A O 1
ATOM 2369 N N . LYS A 1 296 ? -18.844 23.156 14.633 1 97.38 296 LYS A N 1
ATOM 2370 C CA . LYS A 1 296 ? -17.562 23.859 14.609 1 97.38 296 LYS A CA 1
ATOM 2371 C C . LYS A 1 296 ? -16.906 23.75 13.234 1 97.38 296 LYS A C 1
ATOM 2373 O O . LYS A 1 296 ? -16.953 22.688 12.594 1 97.38 296 LYS A O 1
ATOM 2378 N N . SER A 1 297 ? -16.328 24.828 12.805 1 97.06 297 SER A N 1
ATOM 2379 C CA . SER A 1 297 ? -15.594 24.859 11.539 1 97.06 297 SER A CA 1
ATOM 2380 C C . SER A 1 297 ? -14.203 24.266 11.688 1 97.06 297 SER A C 1
ATOM 2382 O O . SER A 1 297 ? -13.43 24.672 12.562 1 97.06 297 SER A O 1
ATOM 2384 N N . PRO A 1 298 ? -13.844 23.312 10.82 1 98.31 298 PRO A N 1
ATOM 2385 C CA . PRO A 1 298 ? -12.477 22.781 10.836 1 98.31 298 PRO A CA 1
ATOM 2386 C C . PRO A 1 298 ? -11.43 23.891 10.633 1 98.31 298 PRO A C 1
ATOM 2388 O O . PRO A 1 298 ? -10.375 23.859 11.266 1 98.31 298 PRO A O 1
ATOM 2391 N N . ALA A 1 299 ? -11.695 24.812 9.789 1 98.38 299 ALA A N 1
ATOM 2392 C CA . ALA A 1 299 ? -10.766 25.906 9.523 1 98.38 299 ALA A CA 1
ATOM 2393 C C . ALA A 1 299 ? -10.469 26.703 10.789 1 98.38 299 ALA A C 1
ATOM 2395 O O . ALA A 1 299 ? -9.328 27.125 11.016 1 98.38 299 ALA A O 1
ATOM 2396 N N . SER A 1 300 ? -11.461 26.922 11.602 1 98.12 300 SER A N 1
ATOM 2397 C CA . SER A 1 300 ? -11.281 27.688 12.828 1 98.12 300 SER A CA 1
ATOM 2398 C C . SER A 1 300 ? -10.391 26.953 13.82 1 98.12 300 SER A C 1
ATOM 2400 O O . SER A 1 300 ? -9.633 27.578 14.562 1 98.12 300 SER A O 1
ATOM 2402 N N . LEU A 1 30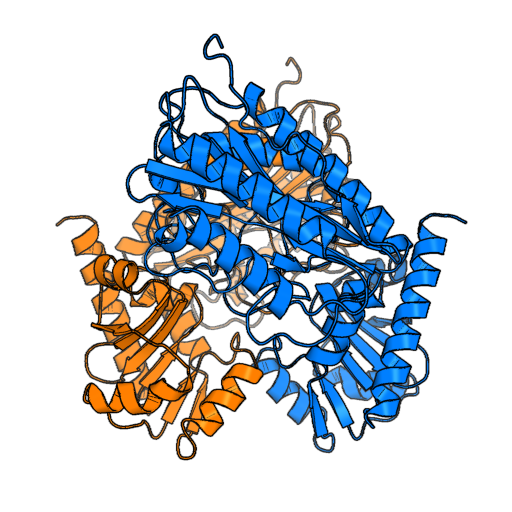1 ? -10.516 25.656 13.844 1 98.62 301 LEU A N 1
ATOM 2403 C CA . LEU A 1 301 ? -9.672 24.844 14.719 1 98.62 301 LEU A CA 1
ATOM 2404 C C . LEU A 1 301 ? -8.211 24.922 14.289 1 98.62 301 LEU A C 1
ATOM 2406 O O . LEU A 1 301 ? -7.316 25.031 15.133 1 98.62 301 LEU A O 1
ATOM 2410 N N . TYR A 1 302 ? -7.984 24.906 12.992 1 98.5 302 TYR A N 1
ATOM 2411 C CA . TYR A 1 302 ? -6.641 25.062 12.453 1 98.5 302 TYR A CA 1
ATOM 2412 C C . TYR A 1 302 ? -6.066 26.438 12.82 1 98.5 302 TYR A C 1
ATOM 2414 O O . TYR A 1 302 ? -4.91 26.531 13.242 1 98.5 302 TYR A O 1
ATOM 2422 N N . GLU A 1 303 ? -6.879 27.422 12.672 1 98.31 303 GLU A N 1
ATOM 2423 C CA . GLU A 1 303 ? -6.449 28.781 12.977 1 98.31 303 GLU A CA 1
ATOM 2424 C C . GLU A 1 303 ? -6.098 28.922 14.453 1 98.31 303 GLU A C 1
ATOM 2426 O O . GLU A 1 303 ? -5.137 29.625 14.797 1 98.31 303 GLU A O 1
ATOM 2431 N N . LEU A 1 304 ? -6.906 28.312 15.266 1 98.62 304 LEU A N 1
ATOM 2432 C CA . LEU A 1 304 ? -6.633 28.344 16.703 1 98.62 304 LEU A CA 1
ATOM 2433 C C . LEU A 1 304 ? -5.25 27.766 17 1 98.62 304 LEU A C 1
ATOM 2435 O O . LEU A 1 304 ? -4.469 28.359 17.734 1 98.62 304 LEU A O 1
ATOM 2439 N N . ALA A 1 305 ? -4.922 26.641 16.438 1 98.75 305 ALA A N 1
ATOM 2440 C CA . ALA A 1 305 ? -3.633 25.984 16.625 1 98.75 305 ALA A CA 1
ATOM 2441 C C . ALA A 1 305 ? -2.488 26.875 16.141 1 98.75 305 ALA A C 1
ATOM 2443 O O . ALA A 1 305 ? -1.466 27 16.812 1 98.75 305 ALA A O 1
ATOM 2444 N N . CYS A 1 306 ? -2.711 27.484 14.961 1 98.5 306 CYS A N 1
ATOM 2445 C CA . CYS A 1 306 ? -1.695 28.375 14.391 1 98.5 306 CYS A CA 1
ATOM 2446 C C . CYS A 1 306 ? -1.434 29.562 15.305 1 98.5 306 CYS A C 1
ATOM 2448 O O . CYS A 1 306 ? -0.281 29.922 15.555 1 98.5 306 CYS A O 1
ATOM 2450 N N . ARG A 1 307 ? -2.486 30.141 15.781 1 98.62 307 ARG A N 1
ATOM 2451 C CA . ARG A 1 307 ? -2.359 31.297 16.656 1 98.62 307 ARG A CA 1
ATOM 2452 C C . ARG A 1 307 ? -1.592 30.922 17.938 1 98.62 307 ARG A C 1
ATOM 2454 O O . ARG A 1 307 ? -0.744 31.703 18.391 1 98.62 307 ARG A O 1
ATOM 2461 N N . MET A 1 308 ? -1.876 29.781 18.453 1 98.88 308 MET A N 1
ATOM 2462 C CA . MET A 1 308 ? -1.219 29.359 19.688 1 98.88 308 MET A CA 1
ATOM 2463 C C . MET A 1 308 ? 0.26 29.078 19.453 1 98.88 308 MET A C 1
ATOM 2465 O O . MET A 1 308 ? 1.104 29.406 20.281 1 98.88 308 MET A O 1
ATOM 2469 N N . SER A 1 309 ? 0.594 28.438 18.344 1 98.69 309 SER A N 1
ATOM 2470 C CA . SER A 1 309 ? 1.995 28.203 18.016 1 98.69 309 SER A CA 1
ATOM 2471 C C . SER A 1 309 ? 2.746 29.531 17.844 1 98.69 309 SER A C 1
ATOM 2473 O O . SER A 1 309 ? 3.895 29.656 18.281 1 98.69 309 SER A O 1
ATOM 2475 N N . GLU A 1 310 ? 2.076 30.484 17.172 1 98.5 310 GLU A N 1
ATOM 2476 C CA . GLU A 1 310 ? 2.666 31.797 16.984 1 98.5 310 GLU A CA 1
ATOM 2477 C C . GLU A 1 310 ? 2.893 32.531 18.312 1 98.5 310 GLU A C 1
ATOM 2479 O O . GLU A 1 310 ? 3.961 33.094 18.531 1 98.5 310 GLU A O 1
ATOM 2484 N N . LYS A 1 311 ? 1.896 32.5 19.125 1 98.62 311 LYS A N 1
ATOM 2485 C CA . LYS A 1 311 ? 1.987 33.156 20.422 1 98.62 311 LYS A CA 1
ATOM 2486 C C . LYS A 1 311 ? 3.133 32.562 21.25 1 98.62 311 LYS A C 1
ATOM 2488 O O . LYS A 1 311 ? 3.789 33.281 22 1 98.62 311 LYS A O 1
ATOM 2493 N N . ALA A 1 312 ? 3.373 31.312 21.062 1 98.69 312 ALA A N 1
ATOM 2494 C CA . ALA A 1 312 ? 4.43 30.625 21.812 1 98.69 312 ALA A CA 1
ATOM 2495 C C . ALA A 1 312 ? 5.793 30.875 21.172 1 98.69 312 ALA A C 1
ATOM 2497 O O . ALA A 1 312 ? 6.82 30.438 21.703 1 98.69 312 ALA A O 1
ATOM 2498 N N . GLY A 1 313 ? 5.84 31.562 20.031 1 98.44 313 GLY A N 1
ATOM 2499 C CA . GLY A 1 313 ? 7.094 31.812 19.344 1 98.44 313 GLY A CA 1
ATOM 2500 C C . GLY A 1 313 ? 7.633 30.609 18.609 1 98.44 313 GLY A C 1
ATOM 2501 O O . GLY A 1 313 ? 8.844 30.469 18.438 1 98.44 313 GLY A O 1
ATOM 2502 N N . LEU A 1 314 ? 6.777 29.672 18.219 1 98.44 314 LEU A N 1
ATOM 2503 C CA . LEU A 1 314 ? 7.227 28.422 17.625 1 98.44 314 LEU A CA 1
ATOM 2504 C C . LEU A 1 314 ? 6.664 28.25 16.219 1 98.44 314 LEU A C 1
ATOM 2506 O O . LEU A 1 314 ? 6.688 27.141 15.664 1 98.44 314 LEU A O 1
ATOM 2510 N N . LYS A 1 315 ? 6.141 29.297 15.594 1 97.56 315 LYS A N 1
ATOM 2511 C CA . LYS A 1 315 ? 5.453 29.25 14.305 1 97.56 315 LYS A CA 1
ATOM 2512 C C . LYS A 1 315 ? 6.34 28.641 13.227 1 97.56 315 LYS A C 1
ATOM 2514 O O . LYS A 1 315 ? 5.871 27.859 12.398 1 97.56 315 LYS A O 1
ATOM 2519 N N . GLU A 1 316 ? 7.598 28.906 13.234 1 96.81 316 GLU A N 1
ATOM 2520 C CA . GLU A 1 316 ? 8.516 28.469 12.195 1 96.81 316 GLU A CA 1
ATOM 2521 C C . GLU A 1 316 ? 8.703 26.969 12.219 1 96.81 316 GLU A C 1
ATOM 2523 O O . GLU A 1 316 ? 9.086 26.359 11.211 1 96.81 316 GLU A O 1
ATOM 2528 N N . TYR A 1 317 ? 8.43 26.312 13.359 1 98 317 TYR A N 1
ATOM 2529 C CA . TYR A 1 317 ? 8.664 24.891 13.555 1 98 317 TYR A CA 1
ATOM 2530 C C . TYR A 1 317 ? 7.359 24.109 13.508 1 98 317 TYR A C 1
ATOM 2532 O O . TYR A 1 317 ? 7.363 22.875 13.578 1 98 317 TYR A O 1
ATOM 2540 N N . PHE A 1 318 ? 6.238 24.875 13.375 1 98.5 318 PHE A N 1
ATOM 2541 C CA . PHE A 1 318 ? 4.922 24.25 13.508 1 98.5 318 PHE A CA 1
ATOM 2542 C C . PHE A 1 318 ? 4.527 23.547 12.219 1 98.5 318 PHE A C 1
ATOM 2544 O O . PHE A 1 318 ? 4.586 24.125 11.133 1 98.5 318 PHE A O 1
ATOM 2551 N N . GLN A 1 319 ? 4.168 22.266 12.289 1 98.12 319 GLN A N 1
ATOM 2552 C CA . GLN A 1 319 ? 3.609 21.406 11.25 1 98.12 319 GLN A CA 1
ATOM 2553 C C . GLN A 1 319 ? 4.598 21.219 10.094 1 98.12 319 GLN A C 1
ATOM 2555 O O . GLN A 1 319 ? 4.191 21.078 8.938 1 98.12 319 GLN A O 1
ATOM 2560 N N . GLY A 1 320 ? 5.828 21.219 10.398 1 94.5 320 GLY A N 1
ATOM 2561 C CA . GLY A 1 320 ? 6.895 21 9.43 1 94.5 320 GLY A CA 1
ATOM 2562 C C . GLY A 1 320 ? 7.922 22.109 9.406 1 94.5 320 GLY A C 1
ATOM 2563 O O . GLY A 1 320 ? 7.699 23.172 9.977 1 94.5 320 GLY A O 1
ATOM 2564 N N . TRP A 1 321 ? 9.016 21.75 8.789 1 89 321 TRP A N 1
ATOM 2565 C CA . TRP A 1 321 ? 10.078 22.734 8.586 1 89 321 TRP A CA 1
ATOM 2566 C C . TRP A 1 321 ? 10.266 23.031 7.105 1 89 321 TRP A C 1
ATOM 2568 O O . TRP A 1 321 ? 10.32 22.109 6.281 1 89 321 TRP A O 1
ATOM 2578 N N . GLN A 1 322 ? 10.32 24.25 6.637 1 80.62 322 GLN A N 1
ATOM 2579 C CA . GLN A 1 322 ? 10.492 24.75 5.281 1 80.62 322 GLN A CA 1
ATOM 2580 C C . GLN A 1 322 ? 9.234 24.531 4.445 1 80.62 322 GLN A C 1
ATOM 2582 O O . GLN A 1 322 ? 8.797 25.438 3.729 1 80.62 322 GLN A O 1
ATOM 2587 N N . GLN A 1 323 ? 8.648 23.422 4.578 1 87.44 323 GLN A N 1
ATOM 2588 C CA . GLN A 1 323 ? 7.41 23.125 3.865 1 87.44 323 GLN A CA 1
ATOM 2589 C C . GLN A 1 323 ? 6.359 22.531 4.805 1 87.44 323 GLN A C 1
ATOM 2591 O O . GLN A 1 323 ? 5.984 21.375 4.68 1 87.44 323 GLN A O 1
ATOM 2596 N N . PRO A 1 324 ? 5.855 23.359 5.598 1 94 324 PRO A N 1
ATOM 2597 C CA . PRO A 1 324 ? 4.84 22.875 6.535 1 94 324 PRO A CA 1
ATOM 2598 C C . PRO A 1 324 ? 3.561 22.422 5.832 1 94 324 PRO A C 1
ATOM 2600 O O . PRO A 1 324 ? 3.197 22.969 4.793 1 94 324 PRO A O 1
ATOM 2603 N N . VAL A 1 325 ? 2.971 21.438 6.371 1 95.69 325 VAL A N 1
ATOM 2604 C CA . VAL A 1 325 ? 1.656 21.047 5.871 1 95.69 325 VAL A CA 1
ATOM 2605 C C . VAL A 1 325 ? 0.596 22.016 6.406 1 95.69 325 VAL A C 1
ATOM 2607 O O . VAL A 1 325 ? 0.784 22.641 7.453 1 95.69 325 VAL A O 1
ATOM 2610 N N . ARG A 1 326 ? -0.495 22.094 5.703 1 95.75 326 ARG A N 1
ATOM 2611 C CA . ARG A 1 326 ? -1.54 23.047 6.055 1 95.75 326 ARG A CA 1
ATOM 2612 C C . ARG A 1 326 ? -2.744 22.344 6.672 1 95.75 326 ARG A C 1
ATOM 2614 O O . ARG A 1 326 ? -3.879 22.547 6.234 1 95.75 326 ARG A O 1
ATOM 2621 N N . PHE A 1 327 ? -2.543 21.531 7.617 1 98.19 327 PHE A N 1
ATOM 2622 C CA . PHE A 1 327 ? -3.582 20.906 8.422 1 98.19 327 PHE A CA 1
ATOM 2623 C C . PHE A 1 327 ? -3.051 20.531 9.805 1 98.19 327 PHE A C 1
ATOM 2625 O O . PHE A 1 327 ? -1.838 20.422 10 1 98.19 327 PHE A O 1
ATOM 2632 N N . ILE A 1 328 ? -3.895 20.359 10.781 1 98.44 328 ILE A N 1
ATOM 2633 C CA . ILE A 1 328 ? -3.48 19.984 12.125 1 98.44 328 ILE A CA 1
ATOM 2634 C C . ILE A 1 328 ? -4.207 18.703 12.547 1 98.44 328 ILE A C 1
ATOM 2636 O O . ILE A 1 328 ? -4.02 18.219 13.664 1 98.44 328 ILE A O 1
ATOM 2640 N N . GLY A 1 329 ? -5.004 18.188 11.648 1 98.38 329 GLY A N 1
ATOM 2641 C CA . GLY A 1 329 ? -5.75 16.969 11.906 1 98.38 329 GLY A CA 1
ATOM 2642 C C . GLY A 1 329 ? -6.457 16.438 10.672 1 98.38 329 GLY A C 1
ATOM 2643 O O . GLY A 1 329 ? -6.641 17.156 9.695 1 98.38 329 GLY A O 1
ATOM 2644 N N . HIS A 1 330 ? -6.766 15.234 10.703 1 98.44 330 HIS A N 1
ATOM 2645 C CA . HIS A 1 330 ? -7.461 14.57 9.609 1 98.44 330 HIS A CA 1
ATOM 2646 C C . HIS A 1 330 ? -8.391 13.477 10.125 1 98.44 330 HIS A C 1
ATOM 2648 O O . HIS A 1 330 ? -8.141 12.891 11.18 1 98.44 330 HIS A O 1
ATOM 2654 N N . GLY A 1 331 ? -9.438 13.273 9.336 1 98.69 331 GLY A N 1
ATOM 2655 C CA . GLY A 1 331 ? -10.297 12.148 9.656 1 98.69 331 GLY A CA 1
ATOM 2656 C C . GLY A 1 331 ? -9.617 10.805 9.492 1 98.69 331 GLY A C 1
ATOM 2657 O O . GLY A 1 331 ? -8.641 10.68 8.742 1 98.69 331 GLY A O 1
ATOM 2658 N N . VAL A 1 332 ? -10.102 9.836 10.258 1 98.75 332 VAL A N 1
ATOM 2659 C CA . VAL A 1 332 ? -9.664 8.453 10.109 1 98.75 332 VAL A CA 1
ATOM 2660 C C . VAL A 1 332 ? -10.883 7.535 10.031 1 98.75 332 VAL A C 1
ATOM 2662 O O . VAL A 1 332 ? -11.977 7.906 10.477 1 98.75 332 VAL A O 1
ATOM 2665 N N . GLY A 1 333 ? -10.766 6.441 9.5 1 98.44 333 GLY A N 1
ATOM 2666 C CA . GLY A 1 333 ? -11.75 5.387 9.312 1 98.44 333 GLY A CA 1
ATOM 2667 C C . GLY A 1 333 ? -11.188 4.168 8.609 1 98.44 333 GLY A C 1
ATOM 2668 O O . GLY A 1 333 ? -10.18 3.602 9.039 1 98.44 333 GLY A O 1
ATOM 2669 N N . LEU A 1 334 ? -11.805 3.828 7.496 1 98.06 334 LEU A N 1
ATOM 2670 C CA . LEU A 1 334 ? -11.312 2.695 6.715 1 98.06 334 LEU A CA 1
ATOM 2671 C C . LEU A 1 334 ? -10.016 3.055 5.992 1 98.06 334 LEU A C 1
ATOM 2673 O O . LEU A 1 334 ? -9.297 2.17 5.527 1 98.06 334 LEU A O 1
ATOM 2677 N N . GLU A 1 335 ? -9.805 4.344 5.871 1 97.25 335 GLU A N 1
ATOM 2678 C CA . GLU A 1 335 ? -8.57 4.898 5.328 1 97.25 335 GLU A CA 1
ATOM 2679 C C . GLU A 1 335 ? -7.926 5.875 6.305 1 97.25 335 GLU A C 1
ATOM 2681 O O . GLU A 1 335 ? -8.617 6.535 7.082 1 97.25 335 GLU A O 1
ATOM 2686 N N . LEU A 1 336 ? -6.617 5.984 6.281 1 97.19 336 LEU A N 1
ATOM 2687 C CA . LEU A 1 336 ? -5.875 6.844 7.195 1 97.19 336 LEU A CA 1
ATOM 2688 C C . LEU A 1 336 ? -6.203 8.312 6.953 1 97.19 336 LEU A C 1
ATOM 2690 O O . LEU A 1 336 ? -6.23 9.109 7.891 1 97.19 336 LEU A O 1
ATOM 2694 N N . ASN A 1 337 ? -6.41 8.625 5.656 1 95.81 337 ASN A N 1
ATOM 2695 C CA . ASN A 1 337 ? -6.695 10.008 5.277 1 95.81 337 ASN A CA 1
ATOM 2696 C C . ASN A 1 337 ? -8.172 10.203 4.957 1 95.81 337 ASN A C 1
ATOM 2698 O O . ASN A 1 337 ? -8.523 10.68 3.873 1 95.81 337 ASN A O 1
ATOM 2702 N N . ASP A 1 338 ? -9.008 10.016 5.887 1 97.12 338 ASP A N 1
ATOM 2703 C CA . ASP A 1 338 ? -10.445 10.211 5.73 1 97.12 338 ASP A CA 1
ATOM 2704 C C . ASP A 1 338 ? -10.836 11.648 6.07 1 97.12 338 ASP A C 1
ATOM 2706 O O . ASP A 1 338 ? -9.984 12.469 6.406 1 97.12 338 ASP A O 1
ATOM 2710 N N . LEU A 1 339 ? -12.07 12.008 5.895 1 97.94 339 LEU A N 1
ATOM 2711 C CA . LEU A 1 339 ? -12.617 13.32 6.23 1 97.94 339 LEU A CA 1
ATOM 2712 C C . LEU A 1 339 ? -13.102 13.352 7.68 1 97.94 339 LEU A C 1
ATOM 2714 O O . LEU A 1 339 ? -13.461 12.312 8.242 1 97.94 339 LEU A O 1
ATOM 2718 N N . PRO A 1 340 ? -13.031 14.5 8.266 1 98.38 340 PRO A N 1
ATOM 2719 C CA . PRO A 1 340 ? -12.648 15.812 7.754 1 98.38 340 PRO A CA 1
ATOM 2720 C C . PRO A 1 340 ? -11.156 16.094 7.898 1 98.38 340 PRO A C 1
ATOM 2722 O O . PRO A 1 340 ? -10.445 15.344 8.562 1 98.38 340 PRO A O 1
ATOM 2725 N N . VAL A 1 341 ? -10.758 17.125 7.254 1 98.44 341 VAL A N 1
ATOM 2726 C CA . VAL A 1 341 ? -9.414 17.656 7.465 1 98.44 341 VAL A CA 1
ATOM 2727 C C . VAL A 1 341 ? -9.5 19 8.195 1 98.44 341 VAL A C 1
ATOM 2729 O O . VAL A 1 341 ? -10.312 19.859 7.836 1 98.44 341 VAL A O 1
ATOM 2732 N N . LEU A 1 342 ? -8.758 19.156 9.25 1 98.69 342 LEU A N 1
ATOM 2733 C CA . LEU A 1 342 ? -8.672 20.453 9.93 1 98.69 342 LEU A CA 1
ATOM 2734 C C . LEU A 1 342 ? -7.648 21.344 9.25 1 98.69 342 LEU A C 1
ATOM 2736 O O . LEU A 1 342 ? -6.48 21.391 9.648 1 98.69 342 LEU A O 1
ATOM 2740 N N . ALA A 1 343 ? -8.109 22.109 8.305 1 98.44 343 ALA A N 1
ATOM 2741 C CA . ALA A 1 343 ? -7.25 22.875 7.406 1 98.44 343 ALA A CA 1
ATOM 2742 C C . ALA A 1 343 ? -7.895 24.203 7.031 1 98.44 343 ALA A C 1
ATOM 2744 O O . ALA A 1 343 ? -9.109 24.375 7.188 1 98.44 343 ALA A O 1
ATOM 2745 N N . PRO A 1 344 ? -7.043 25.094 6.531 1 97.31 344 PRO A N 1
ATOM 2746 C CA . PRO A 1 344 ? -7.625 26.344 6.059 1 97.31 344 PRO A CA 1
ATOM 2747 C C . PRO A 1 344 ? -8.633 26.141 4.934 1 97.31 344 PRO A C 1
ATOM 2749 O O . PRO A 1 344 ? -8.43 25.297 4.062 1 97.31 344 PRO A O 1
ATOM 2752 N N . GLY A 1 345 ? -9.695 26.828 5.031 1 96.25 345 GLY A N 1
ATOM 2753 C CA . GLY A 1 345 ? -10.648 26.844 3.939 1 96.25 345 GLY A CA 1
ATOM 2754 C C . GLY A 1 345 ? -11.703 25.75 4.062 1 96.25 345 GLY A C 1
ATOM 2755 O O . GLY A 1 345 ? -12.695 25.75 3.326 1 96.25 345 GLY A O 1
ATOM 2756 N N . VAL A 1 346 ? -11.5 24.828 4.922 1 96.62 346 VAL A N 1
ATOM 2757 C CA . VAL A 1 346 ? -12.508 23.797 5.133 1 96.62 346 VAL A CA 1
ATOM 2758 C C . VAL A 1 346 ? -13.594 24.312 6.062 1 96.62 346 VAL A C 1
ATOM 2760 O O . VAL A 1 346 ? -13.43 24.312 7.285 1 96.62 346 VAL A O 1
ATOM 2763 N N . GLU A 1 347 ? -14.727 24.625 5.457 1 93.75 347 GLU A N 1
ATOM 2764 C CA . GLU A 1 347 ? -15.773 25.297 6.215 1 93.75 347 GLU A CA 1
ATOM 2765 C C . GLU A 1 347 ? -16.891 24.344 6.605 1 93.75 347 GLU A C 1
ATOM 2767 O O . GLU A 1 347 ? -17.625 24.594 7.562 1 93.75 347 GLU A O 1
ATOM 2772 N N . GLU A 1 348 ? -17.016 23.234 5.883 1 95.25 348 GLU A N 1
ATOM 2773 C CA . GLU A 1 348 ? -18.047 22.281 6.27 1 95.25 348 GLU A CA 1
ATOM 2774 C C . GLU A 1 348 ? -17.938 21.922 7.742 1 95.25 348 GLU A C 1
ATOM 2776 O O . GLU A 1 348 ? -16.891 21.453 8.195 1 95.25 348 GLU A O 1
ATOM 2781 N N . PRO A 1 349 ? -18.969 22.109 8.484 1 97.31 349 PRO A N 1
ATOM 2782 C CA . PRO A 1 349 ? -18.875 21.953 9.938 1 97.31 349 PRO A CA 1
ATOM 2783 C C . PRO A 1 349 ? -18.688 20.5 10.367 1 97.31 349 PRO A C 1
ATOM 2785 O O . PRO A 1 349 ? -19.125 19.578 9.664 1 97.31 349 PRO A O 1
ATOM 2788 N N . LEU A 1 350 ? -18.141 20.312 11.539 1 98.56 350 LEU A N 1
ATOM 2789 C CA . LEU A 1 350 ? -18.016 19 12.156 1 98.56 350 LEU A CA 1
ATOM 2790 C C . LEU A 1 350 ? -19.391 18.422 12.508 1 98.56 350 LEU A C 1
ATOM 2792 O O . LEU A 1 350 ? -20.328 19.188 12.766 1 98.56 350 LEU A O 1
ATOM 2796 N N . GLU A 1 351 ? -19.516 17.172 12.461 1 98.56 351 GLU A N 1
ATOM 2797 C CA . GLU A 1 351 ? -20.734 16.453 12.859 1 98.56 351 GLU A CA 1
ATOM 2798 C C . GLU A 1 351 ? -20.406 15.391 13.906 1 98.56 351 GLU A C 1
ATOM 2800 O O . GLU A 1 351 ? -19.297 14.859 13.945 1 98.56 351 GLU A O 1
ATOM 2805 N N . ALA A 1 352 ? -21.453 15.164 14.828 1 98.69 352 ALA A N 1
ATOM 2806 C CA . ALA A 1 352 ? -21.297 14.039 15.75 1 98.69 352 ALA A CA 1
ATOM 2807 C C . ALA A 1 352 ? -21.031 12.742 14.992 1 98.69 352 ALA A C 1
ATOM 2809 O O . ALA A 1 352 ? -21.672 12.477 13.969 1 98.69 352 ALA A O 1
ATOM 2810 N N . GLY A 1 353 ? -20.031 12 15.438 1 98.75 353 GLY A N 1
ATOM 2811 C CA . GLY A 1 353 ? -19.688 10.742 14.805 1 98.75 353 GLY A CA 1
ATOM 2812 C C . GLY A 1 353 ? -18.438 10.82 13.961 1 98.75 353 GLY A C 1
ATOM 2813 O O . GLY A 1 353 ? -17.859 9.797 13.578 1 98.75 353 GLY A O 1
ATOM 2814 N N . MET A 1 354 ? -18 12.055 13.633 1 98.88 354 MET A N 1
ATOM 2815 C CA . MET A 1 354 ? -16.719 12.195 12.938 1 98.88 354 MET A CA 1
ATOM 2816 C C . MET A 1 354 ? -15.562 11.82 13.859 1 98.88 354 MET A C 1
ATOM 2818 O O . MET A 1 354 ? -15.586 12.125 15.055 1 98.88 354 MET A O 1
ATOM 2822 N N . VAL A 1 355 ? -14.625 11.07 13.367 1 98.94 355 VAL A N 1
ATOM 2823 C CA . VAL A 1 355 ? -13.422 10.68 14.102 1 98.94 355 VAL A CA 1
ATOM 2824 C C . VAL A 1 355 ? -12.203 11.367 13.492 1 98.94 355 VAL A C 1
ATOM 2826 O O . VAL A 1 355 ? -11.984 11.289 12.281 1 98.94 355 VAL A O 1
ATOM 2829 N N . ILE A 1 356 ? -11.391 12.031 14.336 1 98.88 356 ILE A N 1
ATOM 2830 C CA . ILE A 1 356 ? -10.32 12.898 13.844 1 98.88 356 ILE A CA 1
ATOM 2831 C C . ILE A 1 356 ? -9.031 12.609 14.617 1 98.88 356 ILE A C 1
ATOM 2833 O O . ILE A 1 356 ? -9.047 12.516 15.844 1 98.88 356 ILE A O 1
ATOM 2837 N N . ALA A 1 357 ? -7.949 12.391 13.961 1 98.81 357 ALA A N 1
ATOM 2838 C CA . ALA A 1 357 ? -6.617 12.422 14.562 1 98.81 357 ALA A CA 1
ATOM 2839 C C . ALA A 1 357 ? -6.074 13.844 14.625 1 98.81 357 ALA A C 1
ATOM 2841 O O . ALA A 1 357 ? -5.809 14.461 13.586 1 98.81 357 ALA A O 1
ATOM 2842 N N . ILE A 1 358 ? -5.934 14.422 15.742 1 98.81 358 ILE A N 1
ATOM 2843 C CA . ILE A 1 358 ? -5.43 15.773 15.961 1 98.81 358 ILE A CA 1
ATOM 2844 C C . ILE A 1 358 ? -3.934 15.719 16.25 1 98.81 358 ILE A C 1
ATOM 2846 O O . ILE A 1 358 ? -3.506 15.078 17.219 1 98.81 358 ILE A O 1
ATOM 2850 N N . GLU A 1 359 ? -3.158 16.469 15.469 1 98.62 359 GLU A N 1
ATOM 2851 C CA . GLU A 1 359 ? -1.733 16.156 15.531 1 98.62 359 GLU A CA 1
ATOM 2852 C C . GLU A 1 359 ? -0.889 17.422 15.453 1 98.62 359 GLU A C 1
ATOM 2854 O O . GLU A 1 359 ? -0.125 17.609 14.5 1 98.62 359 GLU A O 1
ATOM 2859 N N . PRO A 1 360 ? -0.916 18.281 16.453 1 98.81 360 PRO A N 1
ATOM 2860 C CA . PRO A 1 360 ? 0.062 19.359 16.5 1 98.81 360 PRO A CA 1
ATOM 2861 C C . PRO A 1 360 ? 1.493 18.875 16.688 1 98.81 360 PRO A C 1
ATOM 2863 O O . PRO A 1 360 ? 1.776 18.156 17.656 1 98.81 360 PRO A O 1
ATOM 2866 N N . LYS A 1 361 ? 2.396 19.234 15.797 1 98.62 361 LYS A N 1
ATOM 2867 C CA . LYS A 1 361 ? 3.783 18.781 15.812 1 98.62 361 LYS A CA 1
ATOM 2868 C C . LYS A 1 361 ? 4.742 19.953 15.555 1 98.62 361 LYS A C 1
ATOM 2870 O O . LYS A 1 361 ? 4.387 20.922 14.891 1 98.62 361 LYS A O 1
ATOM 2875 N N . PHE A 1 362 ? 5.879 19.844 16.094 1 98.81 362 PHE A N 1
ATOM 2876 C CA . PHE A 1 362 ? 6.957 20.797 15.867 1 98.81 362 PHE A CA 1
ATOM 2877 C C . PHE A 1 362 ? 8.211 20.094 15.367 1 98.81 362 PHE A C 1
ATOM 2879 O O . PHE A 1 362 ? 8.609 19.062 15.914 1 98.81 362 PHE A O 1
ATOM 2886 N N . VAL A 1 363 ? 8.781 20.641 14.336 1 98.5 363 VAL A N 1
ATOM 2887 C CA . VAL A 1 363 ? 9.938 20.031 13.68 1 98.5 363 VAL A CA 1
ATOM 2888 C C . VAL A 1 363 ? 11.133 20.969 13.773 1 98.5 363 VAL A C 1
ATOM 2890 O O . VAL A 1 363 ? 11.086 22.109 13.289 1 98.5 363 VAL A O 1
ATOM 2893 N N . PHE A 1 364 ? 12.188 20.531 14.391 1 98.19 364 PHE A N 1
ATOM 2894 C CA . PHE A 1 364 ? 13.398 21.312 14.617 1 98.19 364 PHE A CA 1
ATOM 2895 C C . PHE A 1 364 ? 14.562 20.766 13.805 1 98.19 364 PHE A C 1
ATOM 2897 O O . PHE A 1 364 ? 15.148 19.734 14.156 1 98.19 364 PHE A O 1
ATOM 2904 N N . PRO A 1 365 ? 14.938 21.453 12.727 1 96.19 365 PRO A N 1
ATOM 2905 C CA . PRO A 1 365 ? 16.078 20.984 11.938 1 96.19 365 PRO A CA 1
ATOM 2906 C C . PRO A 1 365 ? 17.312 20.703 12.797 1 96.19 365 PRO A C 1
ATOM 2908 O O . PRO A 1 365 ? 17.688 21.531 13.641 1 96.19 365 PRO A O 1
ATOM 2911 N N . GLY A 1 366 ? 17.891 19.516 12.586 1 96.06 366 GLY A N 1
ATOM 2912 C CA . GLY A 1 366 ? 19.109 19.125 13.289 1 96.06 366 GLY A CA 1
ATOM 2913 C C . GLY A 1 366 ? 18.844 18.547 14.664 1 96.06 366 GLY A C 1
ATOM 2914 O O . GLY A 1 366 ? 19.734 17.969 15.281 1 96.06 366 GLY A O 1
ATOM 2915 N N . LYS A 1 367 ? 17.609 18.656 15.164 1 97.69 367 LYS A N 1
ATOM 2916 C CA . LYS A 1 367 ? 17.312 18.203 16.516 1 97.69 367 LYS A CA 1
ATOM 2917 C C . LYS A 1 367 ? 16.266 17.094 16.516 1 97.69 367 LYS A C 1
ATOM 2919 O O . LYS A 1 367 ? 16.344 16.141 17.297 1 97.69 367 LYS A O 1
ATOM 2924 N N . GLY A 1 368 ? 15.297 17.219 15.672 1 98.06 368 GLY A N 1
ATOM 2925 C CA . GLY A 1 368 ? 14.25 16.219 15.617 1 98.06 368 GLY A CA 1
ATOM 2926 C C . GLY A 1 368 ? 12.852 16.812 15.625 1 98.06 368 GLY A C 1
ATOM 2927 O O . GLY A 1 368 ? 12.648 17.938 15.188 1 98.06 368 GLY A O 1
ATOM 2928 N N . ALA A 1 369 ? 11.875 16.016 15.953 1 98.5 369 ALA A N 1
ATOM 2929 C CA . ALA A 1 369 ? 10.477 16.422 16 1 98.5 369 ALA A CA 1
ATOM 2930 C C . ALA A 1 369 ? 9.836 16.016 17.328 1 98.5 369 ALA A C 1
ATOM 2932 O O . ALA A 1 369 ? 10.227 15.008 17.922 1 98.5 369 ALA A O 1
ATOM 2933 N N . VAL A 1 370 ? 8.969 16.812 17.812 1 98.75 370 VAL A N 1
ATOM 2934 C CA . VAL A 1 370 ? 8.156 16.516 18.984 1 98.75 370 VAL A CA 1
ATOM 2935 C C . VAL A 1 370 ? 6.699 16.906 18.719 1 98.75 370 VAL A C 1
ATOM 2937 O O . VAL A 1 370 ? 6.391 17.5 17.688 1 98.75 370 VAL A O 1
ATOM 2940 N N . GLY A 1 371 ? 5.871 16.547 19.641 1 98.56 371 GLY A N 1
ATOM 2941 C CA . GLY A 1 371 ? 4.441 16.781 19.516 1 98.56 371 GLY A CA 1
ATOM 2942 C C . GLY A 1 371 ? 3.604 15.57 19.859 1 98.56 371 GLY A C 1
ATOM 2943 O O . GLY A 1 371 ? 4.09 14.633 20.5 1 98.56 371 GLY A O 1
ATOM 2944 N N . ILE A 1 372 ? 2.344 15.656 19.5 1 98.5 372 ILE A N 1
ATOM 2945 C CA . ILE A 1 372 ? 1.377 14.648 19.938 1 98.5 372 ILE A CA 1
ATOM 2946 C C . ILE A 1 372 ? 0.354 14.406 18.828 1 98.5 372 ILE A C 1
ATOM 2948 O O . ILE A 1 372 ? 0.251 15.195 17.891 1 98.5 372 ILE A O 1
ATOM 2952 N N . GLU A 1 373 ? -0.21 13.344 18.828 1 98.81 373 GLU A N 1
ATOM 2953 C CA . GLU A 1 373 ? -1.382 13.016 18.031 1 98.81 373 GLU A CA 1
ATOM 2954 C C . GLU A 1 373 ? -2.314 12.062 18.766 1 98.81 373 GLU A C 1
ATOM 2956 O O . GLU A 1 373 ? -1.87 11.055 19.312 1 98.81 373 GLU A O 1
ATOM 2961 N N . ASN A 1 374 ? -3.52 12.383 18.859 1 98.88 374 ASN A N 1
ATOM 2962 C CA . ASN A 1 374 ? -4.555 11.516 19.406 1 98.88 374 ASN A CA 1
ATOM 2963 C C . ASN A 1 374 ? -5.781 11.461 18.5 1 98.88 374 ASN A C 1
ATOM 2965 O O . ASN A 1 374 ? -6.137 12.461 17.875 1 98.88 374 ASN A O 1
ATOM 2969 N N . THR A 1 375 ? -6.359 10.305 18.453 1 98.94 375 THR A N 1
ATOM 2970 C CA . THR A 1 375 ? -7.617 10.117 17.734 1 98.94 375 THR A CA 1
ATOM 2971 C C . THR A 1 375 ? -8.805 10.359 18.656 1 98.94 375 THR A C 1
ATOM 2973 O O . THR A 1 375 ? -8.867 9.812 19.766 1 98.94 375 THR A O 1
ATOM 2976 N N . VAL A 1 376 ? -9.742 11.18 18.172 1 98.88 376 VAL A N 1
ATOM 2977 C CA . VAL A 1 376 ? -10.906 11.523 18.984 1 98.88 376 VAL A CA 1
ATOM 2978 C C . VAL A 1 376 ? -12.18 11.391 18.156 1 98.88 376 VAL A C 1
ATOM 2980 O O . VAL A 1 376 ? -12.133 11.461 16.922 1 98.88 376 VAL A O 1
ATOM 2983 N N . VAL A 1 377 ? -13.289 11.148 18.812 1 98.81 377 VAL A N 1
ATOM 2984 C CA . VAL A 1 377 ? -14.602 11.172 18.172 1 98.81 377 VAL A CA 1
ATOM 2985 C C . VAL A 1 377 ? -15.359 12.438 18.578 1 98.81 377 VAL A C 1
ATOM 2987 O O . VAL A 1 377 ? -15.297 12.852 19.734 1 98.81 377 VAL A O 1
ATOM 2990 N N . VAL A 1 378 ? -15.93 13.125 17.625 1 98.81 378 VAL A N 1
ATOM 2991 C CA . VAL A 1 378 ? -16.844 14.234 17.891 1 98.81 378 VAL A CA 1
ATOM 2992 C C . VAL A 1 378 ? -18.156 13.703 18.438 1 98.81 378 VAL A C 1
ATOM 2994 O O . VAL A 1 378 ? -18.828 12.906 17.797 1 98.81 378 VAL A O 1
ATOM 2997 N N . THR A 1 379 ? -18.531 14.086 19.625 1 98.19 379 THR A N 1
ATOM 2998 C CA . THR A 1 379 ? -19.797 13.727 20.25 1 98.19 379 THR A CA 1
ATOM 2999 C C . THR A 1 379 ? -20.75 14.914 20.266 1 98.19 379 THR A C 1
ATOM 3001 O O . THR A 1 379 ? -20.359 16.047 19.969 1 98.19 379 THR A O 1
ATOM 3004 N N . PRO A 1 380 ? -21.969 14.656 20.609 1 97.19 380 PRO A N 1
ATOM 3005 C CA . PRO A 1 380 ? -22.906 15.781 20.688 1 97.19 380 PRO A CA 1
ATOM 3006 C C . PRO A 1 380 ? -22.484 16.844 21.688 1 97.19 380 PRO A C 1
ATOM 3008 O O . PRO A 1 380 ? -22.859 18.016 21.547 1 97.19 380 PRO A O 1
ATOM 3011 N N . SER A 1 381 ? -21.609 16.422 22.609 1 95.94 381 SER A N 1
ATOM 3012 C CA . SER A 1 381 ? -21.266 17.344 23.688 1 95.94 381 SER A CA 1
ATOM 3013 C C . SER A 1 381 ? -19.781 17.703 23.672 1 95.94 381 SER A C 1
ATOM 3015 O O . SER A 1 381 ? -19.281 18.359 24.578 1 95.94 381 SER A O 1
ATOM 3017 N N . GLY A 1 382 ? -19.141 17.25 22.719 1 97.31 382 GLY A N 1
ATOM 3018 C CA . GLY A 1 382 ? -17.719 17.547 22.656 1 97.31 382 GLY A CA 1
ATOM 3019 C C . GLY A 1 382 ? -16.906 16.453 22 1 97.31 382 GLY A C 1
ATOM 3020 O O . GLY A 1 382 ? -17.344 15.859 21 1 97.31 382 GLY A O 1
ATOM 3021 N N . ALA A 1 383 ? -15.703 16.312 22.5 1 97.62 383 ALA A N 1
ATOM 3022 C CA . ALA A 1 383 ? -14.781 15.328 21.938 1 97.62 383 ALA A CA 1
ATOM 3023 C C . ALA A 1 383 ? -14.453 14.242 22.969 1 97.62 383 ALA A C 1
ATOM 3025 O O . ALA A 1 383 ? -14.367 14.523 24.156 1 97.62 383 ALA A O 1
ATOM 3026 N N . ARG A 1 384 ? -14.305 13.047 22.5 1 98.19 384 ARG A N 1
ATOM 3027 C CA . ARG A 1 384 ? -13.875 11.93 23.344 1 98.19 384 ARG A CA 1
ATOM 3028 C C . ARG A 1 384 ? -12.688 11.203 22.719 1 98.19 384 ARG A C 1
ATOM 3030 O O . ARG A 1 384 ? -12.742 10.805 21.547 1 98.19 384 ARG A O 1
ATOM 3037 N N . ARG A 1 385 ? -11.703 10.977 23.484 1 98.31 385 ARG A N 1
ATOM 3038 C CA . ARG A 1 385 ? -10.5 10.328 23 1 98.31 385 ARG A CA 1
ATOM 3039 C C . ARG A 1 385 ? -10.734 8.836 22.766 1 98.31 385 ARG A C 1
ATOM 3041 O O . ARG A 1 385 ? -11.391 8.18 23.562 1 98.31 385 ARG A O 1
ATOM 3048 N N . LEU A 1 386 ? -10.133 8.328 21.688 1 98.81 386 LEU A N 1
ATOM 3049 C CA . LEU A 1 386 ? -10.109 6.895 21.422 1 98.81 386 LEU A CA 1
ATOM 3050 C C . LEU A 1 386 ? -8.719 6.316 21.672 1 98.81 386 LEU A C 1
ATOM 3052 O O . LEU A 1 386 ? -8.562 5.098 21.781 1 98.81 386 LEU A O 1
ATOM 3056 N N . THR A 1 387 ? -7.695 7.082 21.609 1 98.81 387 THR A N 1
ATOM 3057 C CA . THR A 1 387 ? -6.34 6.734 22.031 1 98.81 387 THR A CA 1
ATOM 3058 C C . THR A 1 387 ? -6 7.391 23.359 1 98.81 387 THR A C 1
ATOM 3060 O O . THR A 1 387 ? -6.379 8.539 23.609 1 98.81 387 THR A O 1
ATOM 3063 N N . ASN A 1 388 ? -5.262 6.609 24.219 1 98.56 388 ASN A N 1
ATOM 3064 C CA . ASN A 1 388 ? -5.207 7.098 25.594 1 98.56 388 ASN A CA 1
ATOM 3065 C C . ASN A 1 388 ? -3.83 6.887 26.203 1 98.56 388 ASN A C 1
ATOM 3067 O O . ASN A 1 388 ? -3.635 7.133 27.406 1 98.56 388 ASN A O 1
ATOM 3071 N N . TYR A 1 389 ? -2.885 6.336 25.5 1 98.62 389 TYR A N 1
ATOM 3072 C CA . TYR A 1 389 ? -1.544 6.246 26.062 1 98.62 389 TYR A CA 1
ATOM 3073 C C . TYR A 1 389 ? -1.05 7.613 26.531 1 98.62 389 TYR A C 1
ATOM 3075 O O . TYR A 1 389 ? -1.374 8.633 25.906 1 98.62 389 TYR A O 1
ATOM 3083 N N . PRO A 1 390 ? -0.229 7.711 27.547 1 98.5 390 PRO A N 1
ATOM 3084 C CA . PRO A 1 390 ? 0.149 9 28.125 1 98.5 390 PRO A CA 1
ATOM 3085 C C . PRO A 1 390 ? 0.783 9.945 27.109 1 98.5 390 PRO A C 1
ATOM 3087 O O . PRO A 1 390 ? 1.598 9.516 26.297 1 98.5 390 PRO A O 1
ATOM 3090 N N . ASP A 1 391 ? 0.431 11.258 27.188 1 98.31 391 ASP A N 1
ATOM 3091 C CA . ASP A 1 391 ? 0.812 12.258 26.203 1 98.31 391 ASP A CA 1
ATOM 3092 C C . ASP A 1 391 ? 2.201 12.82 26.5 1 98.31 391 ASP A C 1
ATOM 3094 O O . ASP A 1 391 ? 2.859 13.359 25.609 1 98.31 391 ASP A O 1
ATOM 3098 N N . ALA A 1 392 ? 2.557 12.742 27.828 1 98 392 ALA A N 1
ATOM 3099 C CA . ALA A 1 392 ? 3.824 13.336 28.234 1 98 392 ALA A CA 1
ATOM 3100 C C . ALA A 1 392 ? 5.004 12.609 27.594 1 98 392 ALA A C 1
ATOM 3102 O O . ALA A 1 392 ? 4.898 11.438 27.234 1 98 392 ALA A O 1
ATOM 3103 N N . ILE A 1 393 ? 6.082 13.328 27.438 1 98.56 393 ILE A N 1
ATOM 3104 C CA . ILE A 1 393 ? 7.305 12.672 26.984 1 98.56 393 ILE A CA 1
ATOM 3105 C C . ILE A 1 393 ? 7.652 11.523 27.938 1 98.56 393 ILE A C 1
ATOM 3107 O O . ILE A 1 393 ? 7.727 11.727 29.156 1 98.56 393 ILE A O 1
ATOM 3111 N N . GLN A 1 394 ? 7.809 10.359 27.391 1 98.19 394 GLN A N 1
ATOM 3112 C CA . GLN A 1 394 ? 8.141 9.195 28.219 1 98.19 394 GLN A CA 1
ATOM 3113 C C . GLN A 1 394 ? 9.648 9.031 28.344 1 98.19 394 GLN A C 1
ATOM 3115 O O . GLN A 1 394 ? 10.344 8.805 27.359 1 98.19 394 GLN A O 1
ATOM 3120 N N . VAL A 1 395 ? 10.117 9.086 29.562 1 97.75 395 VAL A N 1
ATOM 3121 C CA . VAL A 1 395 ? 11.539 8.867 29.812 1 97.75 395 VAL A CA 1
ATOM 3122 C C . VAL A 1 395 ? 11.805 7.379 30.016 1 97.75 395 VAL A C 1
ATOM 3124 O O . VAL A 1 395 ? 11.242 6.754 30.906 1 97.75 395 VAL A O 1
ATOM 3127 N N . ILE A 1 396 ? 12.617 6.855 29.094 1 96.31 396 ILE A N 1
ATOM 3128 C CA . ILE A 1 396 ? 12.953 5.434 29.141 1 96.31 396 ILE A CA 1
ATOM 3129 C C . ILE A 1 396 ? 14.227 5.227 29.953 1 96.31 396 ILE A C 1
ATOM 3131 O O . ILE A 1 396 ? 15.227 5.914 29.734 1 96.31 396 ILE A O 1
ATOM 3135 N N . SER A 1 397 ? 14.195 4.324 30.906 1 86.62 397 SER A N 1
ATOM 3136 C CA . SER A 1 397 ? 15.359 4.023 31.734 1 86.62 397 SER A CA 1
ATOM 3137 C C . SER A 1 397 ? 16.438 3.293 30.938 1 86.62 397 SER A C 1
ATOM 3139 O O . SER A 1 397 ? 16.125 2.477 30.062 1 86.62 397 SER A O 1
ATOM 3141 N N . SER A 1 398 ? 17.656 3.824 30.641 1 66.62 398 SER A N 1
ATOM 3142 C CA . SER A 1 398 ? 18.781 3.271 29.891 1 66.62 398 SER A CA 1
ATOM 3143 C C . SER A 1 398 ? 19.094 1.85 30.344 1 66.62 398 SER A C 1
ATOM 3145 O O . SER A 1 398 ? 19.891 1.152 29.703 1 66.62 398 SER A O 1
ATOM 3147 N N . ARG A 1 399 ? 18.906 1.411 31.609 1 56.06 399 ARG A N 1
ATOM 3148 C CA . ARG A 1 399 ? 19.531 0.231 32.219 1 56.06 399 ARG A CA 1
ATOM 3149 C C . ARG A 1 399 ? 19.172 -1.028 31.422 1 56.06 399 ARG A C 1
ATOM 3151 O O . ARG A 1 399 ? 19.516 -2.139 31.828 1 56.06 399 ARG A O 1
ATOM 3158 N N . LYS A 1 400 ? 18.469 -0.919 30.359 1 42.25 400 LYS A N 1
ATOM 3159 C CA . LYS A 1 400 ? 18.422 -2.285 29.844 1 42.25 400 LYS A CA 1
ATOM 3160 C C . LYS A 1 400 ? 19.672 -2.609 29.031 1 42.25 400 LYS A C 1
ATOM 3162 O O . LYS A 1 400 ? 20.172 -1.765 28.281 1 42.25 400 LYS A O 1
ATOM 3167 N N . MET B 1 1 ? 34.281 4.332 -10.227 1 85.94 1 MET B N 1
ATOM 3168 C CA . MET B 1 1 ? 32.969 4.91 -10.32 1 85.94 1 MET B CA 1
ATOM 3169 C C . MET B 1 1 ? 32.156 4.648 -9.047 1 85.94 1 MET B C 1
ATOM 3171 O O . MET B 1 1 ? 32.125 3.518 -8.562 1 85.94 1 MET B O 1
ATOM 3175 N N . THR B 1 2 ? 31.719 5.703 -8.484 1 91.62 2 THR B N 1
ATOM 3176 C CA . THR B 1 2 ? 30.922 5.559 -7.273 1 91.62 2 THR B CA 1
ATOM 3177 C C . THR B 1 2 ? 29.578 4.906 -7.582 1 91.62 2 THR B C 1
ATOM 3179 O O . THR B 1 2 ? 29.188 4.816 -8.75 1 91.62 2 THR B O 1
ATOM 3182 N N . ASP B 1 3 ? 29.016 4.316 -6.641 1 92.88 3 ASP B N 1
ATOM 3183 C CA . ASP B 1 3 ? 27.688 3.732 -6.789 1 92.88 3 ASP B CA 1
ATOM 3184 C C . ASP B 1 3 ? 26.703 4.742 -7.387 1 92.88 3 ASP B C 1
ATOM 3186 O O . ASP B 1 3 ? 25.938 4.406 -8.289 1 92.88 3 ASP B O 1
ATOM 3190 N N . ARG B 1 4 ? 26.781 5.93 -6.961 1 93.06 4 ARG B N 1
ATOM 3191 C CA . ARG B 1 4 ? 25.891 6.973 -7.457 1 93.06 4 ARG B CA 1
ATOM 3192 C C . ARG B 1 4 ? 26.141 7.25 -8.938 1 93.06 4 ARG B C 1
ATOM 3194 O O . ARG B 1 4 ? 25.188 7.418 -9.711 1 93.06 4 ARG B O 1
ATOM 3201 N N . GLU B 1 5 ? 27.359 7.32 -9.32 1 95.12 5 GLU B N 1
ATOM 3202 C CA . GLU B 1 5 ? 27.719 7.574 -10.711 1 95.12 5 GLU B CA 1
ATOM 3203 C C . GLU B 1 5 ? 27.234 6.445 -11.617 1 95.12 5 GLU B C 1
ATOM 3205 O O . GLU B 1 5 ? 26.719 6.695 -12.711 1 95.12 5 GLU B O 1
ATOM 3210 N N . ALA B 1 6 ? 27.469 5.277 -11.094 1 95.88 6 ALA B N 1
ATOM 3211 C CA . ALA B 1 6 ? 27 4.121 -11.859 1 95.88 6 ALA B CA 1
ATOM 3212 C C . ALA B 1 6 ? 25.484 4.152 -12.039 1 95.88 6 ALA B C 1
ATOM 3214 O O . ALA B 1 6 ? 24.984 3.883 -13.125 1 95.88 6 ALA B O 1
ATOM 3215 N N . TRP B 1 7 ? 24.844 4.477 -10.992 1 96.19 7 TRP B N 1
ATOM 3216 C CA . TRP B 1 7 ? 23.391 4.582 -11.047 1 96.19 7 TRP B CA 1
ATOM 3217 C C . TRP B 1 7 ? 22.953 5.695 -12 1 96.19 7 TRP B C 1
ATOM 3219 O O . TRP B 1 7 ? 22.016 5.527 -12.773 1 96.19 7 TRP B O 1
ATOM 3229 N N . GLN B 1 8 ? 23.625 6.797 -11.922 1 97.56 8 GLN B N 1
ATOM 3230 C CA . GLN B 1 8 ? 23.297 7.926 -12.789 1 97.56 8 GLN B CA 1
ATOM 3231 C C . GLN B 1 8 ? 23.438 7.547 -14.266 1 97.56 8 GLN B C 1
ATOM 3233 O O . GLN B 1 8 ? 22.562 7.875 -15.078 1 97.56 8 GLN B O 1
ATOM 3238 N N . GLN B 1 9 ? 24.531 6.883 -14.578 1 97.94 9 GLN B N 1
ATOM 3239 C CA . GLN B 1 9 ? 24.719 6.445 -15.961 1 97.94 9 GLN B CA 1
ATOM 3240 C C . GLN B 1 9 ? 23.594 5.523 -16.406 1 97.94 9 GLN B C 1
ATOM 3242 O O . GLN B 1 9 ? 23.125 5.621 -17.547 1 97.94 9 GLN B O 1
ATOM 3247 N N . ASP B 1 10 ? 23.188 4.656 -15.523 1 98.25 10 ASP B N 1
ATOM 3248 C CA . ASP B 1 10 ? 22.109 3.732 -15.828 1 98.25 10 ASP B CA 1
ATOM 3249 C C . ASP B 1 10 ? 20.797 4.484 -16.062 1 98.25 10 ASP B C 1
ATOM 3251 O O . ASP B 1 10 ? 20.078 4.199 -17.031 1 98.25 10 ASP B O 1
ATOM 3255 N N . VAL B 1 11 ? 20.484 5.441 -15.242 1 98.44 11 VAL B N 1
ATOM 3256 C CA . VAL B 1 11 ? 19.234 6.207 -15.344 1 98.44 11 VAL B CA 1
ATOM 3257 C C . VAL B 1 11 ? 19.234 7.016 -16.641 1 98.44 11 VAL B C 1
ATOM 3259 O O . VAL B 1 11 ? 18.219 7.086 -17.328 1 98.44 11 VAL B O 1
ATOM 3262 N N . VAL B 1 12 ? 20.359 7.617 -17 1 98.5 12 VAL B N 1
ATOM 3263 C CA . VAL B 1 12 ? 20.469 8.383 -18.234 1 98.5 12 VAL B CA 1
ATOM 3264 C C . VAL B 1 12 ? 20.203 7.469 -19.438 1 98.5 12 VAL B C 1
ATOM 3266 O O . VAL B 1 12 ? 19.5 7.855 -20.359 1 98.5 12 VAL B O 1
ATOM 3269 N N . ALA B 1 13 ? 20.75 6.281 -19.359 1 98.5 13 ALA B N 1
ATOM 3270 C CA . ALA B 1 13 ? 20.531 5.316 -20.438 1 98.5 13 ALA B CA 1
ATOM 3271 C C . ALA B 1 13 ? 19.062 4.93 -20.547 1 98.5 13 ALA B C 1
ATOM 3273 O O . ALA B 1 13 ? 18.547 4.742 -21.641 1 98.5 13 ALA B O 1
ATOM 3274 N N . ARG B 1 14 ? 18.344 4.777 -19.438 1 98.69 14 ARG B N 1
ATOM 3275 C CA . ARG B 1 14 ? 16.922 4.453 -19.391 1 98.69 14 ARG B CA 1
ATOM 3276 C C . ARG B 1 14 ? 16.094 5.551 -20.062 1 98.69 14 ARG B C 1
ATOM 3278 O O . ARG B 1 14 ? 15.148 5.262 -20.797 1 98.69 14 ARG B O 1
ATOM 3285 N N . VAL B 1 15 ? 16.469 6.758 -19.719 1 98.81 15 VAL B N 1
ATOM 3286 C CA . VAL B 1 15 ? 15.758 7.906 -20.281 1 98.81 15 VAL B CA 1
ATOM 3287 C C . VAL B 1 15 ? 15.906 7.926 -21.797 1 98.81 15 VAL B C 1
ATOM 3289 O O . VAL B 1 15 ? 14.914 8.078 -22.516 1 98.81 15 VAL B O 1
ATOM 3292 N N . LYS B 1 16 ? 17.109 7.703 -22.281 1 98.75 16 LYS B N 1
ATOM 3293 C CA . LYS B 1 16 ? 17.359 7.699 -23.719 1 98.75 16 LYS B CA 1
ATOM 3294 C C . LYS B 1 16 ? 16.562 6.59 -24.406 1 98.75 16 LYS B C 1
ATOM 3296 O O . LYS B 1 16 ? 16.031 6.789 -25.5 1 98.75 16 LYS B O 1
ATOM 3301 N N . LYS B 1 17 ? 16.5 5.48 -23.766 1 98.75 17 LYS B N 1
ATOM 3302 C CA . LYS B 1 17 ? 15.758 4.352 -24.328 1 98.75 17 LYS B CA 1
ATOM 3303 C C . LYS B 1 17 ? 14.273 4.672 -24.438 1 98.75 17 LYS B C 1
ATOM 3305 O O . LYS B 1 17 ? 13.633 4.348 -25.438 1 98.75 17 LYS B O 1
ATOM 3310 N N . LEU B 1 18 ? 13.688 5.281 -23.391 1 98.88 18 LEU B N 1
ATOM 3311 C CA . LEU B 1 18 ? 12.281 5.664 -23.453 1 98.88 18 LEU B CA 1
ATOM 3312 C C . LEU B 1 18 ? 12.055 6.715 -24.531 1 98.88 18 LEU B C 1
ATOM 3314 O O . LEU B 1 18 ? 11.062 6.656 -25.266 1 98.88 18 LEU B O 1
ATOM 3318 N N . GLN B 1 19 ? 12.969 7.676 -24.641 1 98.88 19 GLN B N 1
ATOM 3319 C CA . GLN B 1 19 ? 12.852 8.734 -25.641 1 98.88 19 GLN B CA 1
ATOM 3320 C C . GLN B 1 19 ? 12.828 8.156 -27.047 1 98.88 19 GLN B C 1
ATOM 3322 O O . GLN B 1 19 ? 12.016 8.57 -27.875 1 98.88 19 GLN B O 1
ATOM 3327 N N . LYS B 1 20 ? 13.656 7.211 -27.266 1 98.81 20 LYS B N 1
ATOM 3328 C CA . LYS B 1 20 ? 13.664 6.551 -28.562 1 98.81 20 LYS B CA 1
ATOM 3329 C C . LYS B 1 20 ? 12.32 5.871 -28.844 1 98.81 20 LYS B C 1
ATOM 3331 O O . LYS B 1 20 ? 11.789 5.977 -29.953 1 98.81 20 LYS B O 1
ATOM 3336 N N . ALA B 1 21 ? 11.758 5.191 -27.891 1 98.69 21 ALA B N 1
ATOM 3337 C CA . ALA B 1 21 ? 10.477 4.508 -28.031 1 98.69 21 ALA B CA 1
ATOM 3338 C C . ALA B 1 21 ? 9.352 5.504 -28.281 1 98.69 21 ALA B C 1
ATOM 3340 O O . ALA B 1 21 ? 8.453 5.246 -29.094 1 98.69 21 ALA B O 1
ATOM 3341 N N . LEU B 1 22 ? 9.367 6.637 -27.562 1 98.81 22 LEU B N 1
ATOM 3342 C CA . LEU B 1 22 ? 8.367 7.68 -27.766 1 98.81 22 LEU B CA 1
ATOM 3343 C C . LEU B 1 22 ? 8.422 8.211 -29.188 1 98.81 22 LEU B C 1
ATOM 3345 O O . LEU B 1 22 ? 7.387 8.344 -29.859 1 98.81 22 LEU B O 1
ATOM 3349 N N . GLN B 1 23 ? 9.672 8.445 -29.672 1 98.62 23 GLN B N 1
ATOM 3350 C CA . GLN B 1 23 ? 9.852 8.945 -31.031 1 98.62 23 GLN B CA 1
ATOM 3351 C C . GLN B 1 23 ? 9.305 7.953 -32.062 1 98.62 23 GLN B C 1
ATOM 3353 O O . GLN B 1 23 ? 8.617 8.352 -33 1 98.62 23 GLN B O 1
ATOM 3358 N N . GLU B 1 24 ? 9.547 6.75 -31.828 1 98.44 24 GLU B N 1
ATOM 3359 C CA . GLU B 1 24 ? 9.102 5.699 -32.75 1 98.44 24 GLU B CA 1
ATOM 3360 C C . GLU B 1 24 ? 7.578 5.625 -32.781 1 98.44 24 GLU B C 1
ATOM 3362 O O . GLU B 1 24 ? 7.012 5.199 -33.812 1 98.44 24 GLU B O 1
ATOM 3367 N N . GLN B 1 25 ? 6.898 6.098 -31.766 1 97.81 25 GLN B N 1
ATOM 3368 C CA . GLN B 1 25 ? 5.445 6.008 -31.703 1 97.81 25 GLN B CA 1
ATOM 3369 C C . GLN B 1 25 ? 4.797 7.367 -31.969 1 97.81 25 GLN B C 1
ATOM 3371 O O . GLN B 1 25 ? 3.582 7.52 -31.812 1 97.81 25 GLN B O 1
ATOM 3376 N N . GLY B 1 26 ? 5.535 8.344 -32.25 1 98.12 26 GLY B N 1
ATOM 3377 C CA . GLY B 1 26 ? 5.027 9.672 -32.531 1 98.12 26 GLY B CA 1
ATOM 3378 C C . GLY B 1 26 ? 4.512 10.406 -31.312 1 98.12 26 GLY B C 1
ATOM 3379 O O . GLY B 1 26 ? 3.578 11.203 -31.391 1 98.12 26 GLY B O 1
ATOM 3380 N N . ILE B 1 27 ? 5.023 10.062 -30.156 1 98.75 27 ILE B N 1
ATOM 3381 C CA . ILE B 1 27 ? 4.68 10.719 -28.891 1 98.75 27 ILE B CA 1
ATOM 3382 C C . ILE B 1 27 ? 5.738 11.758 -28.547 1 98.75 27 ILE B C 1
ATOM 3384 O O . ILE B 1 27 ? 6.934 11.461 -28.547 1 98.75 27 ILE B O 1
ATOM 3388 N N . GLU B 1 28 ? 5.352 12.977 -28.266 1 98.62 28 GLU B N 1
ATOM 3389 C CA . GLU B 1 28 ? 6.285 14.094 -28.141 1 98.62 28 GLU B CA 1
ATOM 3390 C C . GLU B 1 28 ? 6.801 14.219 -26.719 1 98.62 28 GLU B C 1
ATOM 3392 O O . GLU B 1 28 ? 7.805 14.898 -26.469 1 98.62 28 GLU B O 1
ATOM 3397 N N . GLY B 1 29 ? 6.164 13.609 -25.766 1 98.62 29 GLY B N 1
ATOM 3398 C CA . GLY B 1 29 ? 6.562 13.562 -24.359 1 98.62 29 GLY B CA 1
ATOM 3399 C C . GLY B 1 29 ? 5.641 12.719 -23.5 1 98.62 29 GLY B C 1
ATOM 3400 O O . GLY B 1 29 ? 4.559 12.328 -23.938 1 98.62 29 GLY B O 1
ATOM 3401 N N . ALA B 1 30 ? 6.105 12.359 -22.359 1 98.88 30 ALA B N 1
ATOM 3402 C CA . ALA B 1 30 ? 5.312 11.625 -21.375 1 98.88 30 ALA B CA 1
ATOM 3403 C C . ALA B 1 30 ? 5.262 12.383 -20.047 1 98.88 30 ALA B C 1
ATOM 3405 O O . ALA B 1 30 ? 6.25 13 -19.625 1 98.88 30 ALA B O 1
ATOM 3406 N N . LEU B 1 31 ? 4.148 12.398 -19.438 1 98.88 31 LEU B N 1
ATOM 3407 C CA . LEU B 1 31 ? 3.951 12.938 -18.094 1 98.88 31 LEU B CA 1
ATOM 3408 C C . LEU B 1 31 ? 3.662 11.82 -17.109 1 98.88 31 LEU B C 1
ATOM 3410 O O . LEU B 1 31 ? 2.564 11.258 -17.094 1 98.88 31 LEU B O 1
ATOM 3414 N N . LEU B 1 32 ? 4.656 11.547 -16.281 1 98.44 32 LEU B N 1
ATOM 3415 C CA . LEU B 1 32 ? 4.613 10.391 -15.406 1 98.44 32 LEU B CA 1
ATOM 3416 C C . LEU B 1 32 ? 4.352 10.812 -13.961 1 98.44 32 LEU B C 1
ATOM 3418 O O . LEU B 1 32 ? 4.855 11.844 -13.516 1 98.44 32 LEU B O 1
ATOM 3422 N N . VAL B 1 33 ? 3.588 9.984 -13.273 1 96.62 33 VAL B N 1
ATOM 3423 C CA . VAL B 1 33 ? 3.266 10.312 -11.883 1 96.62 33 VAL B CA 1
ATOM 3424 C C . VAL B 1 33 ? 3.445 9.086 -11 1 96.62 33 VAL B C 1
ATOM 3426 O O . VAL B 1 33 ? 3.604 9.203 -9.781 1 96.62 33 VAL B O 1
ATOM 3429 N N . GLN B 1 34 ? 3.398 7.852 -11.547 1 96.31 34 GLN B N 1
ATOM 3430 C CA . GLN B 1 34 ? 3.535 6.613 -10.789 1 96.31 34 GLN B CA 1
ATOM 3431 C C . GLN B 1 34 ? 4.914 6.516 -10.141 1 96.31 34 GLN B C 1
ATOM 3433 O O . GLN B 1 34 ? 5.934 6.695 -10.805 1 96.31 34 GLN B O 1
ATOM 3438 N N . SER B 1 35 ? 4.949 6.211 -8.844 1 95.56 35 SER B N 1
ATOM 3439 C CA . SER B 1 35 ? 6.16 6.266 -8.039 1 95.56 35 SER B CA 1
ATOM 3440 C C . SER B 1 35 ? 7.254 5.383 -8.625 1 95.56 35 SER B C 1
ATOM 3442 O O . SER B 1 35 ? 8.398 5.812 -8.766 1 95.56 35 SER B O 1
ATOM 3444 N N . ALA B 1 36 ? 6.914 4.141 -8.992 1 96.88 36 ALA B N 1
ATOM 3445 C CA . ALA B 1 36 ? 7.91 3.207 -9.516 1 96.88 36 ALA B CA 1
ATOM 3446 C C . ALA B 1 36 ? 8.5 3.711 -10.828 1 96.88 36 ALA B C 1
ATOM 3448 O O . ALA B 1 36 ? 9.695 3.555 -11.078 1 96.88 36 ALA B O 1
ATOM 3449 N N . ASP B 1 37 ? 7.664 4.344 -11.648 1 98.25 37 ASP B N 1
ATOM 3450 C CA . ASP B 1 37 ? 8.133 4.852 -12.93 1 98.25 37 ASP B CA 1
ATOM 3451 C C . ASP B 1 37 ? 9.016 6.086 -12.742 1 98.25 37 ASP B C 1
ATOM 3453 O O . ASP B 1 37 ? 10.047 6.223 -13.406 1 98.25 37 ASP B O 1
ATOM 3457 N N . ILE B 1 38 ? 8.641 6.938 -11.852 1 97.62 38 ILE B N 1
ATOM 3458 C CA . ILE B 1 38 ? 9.445 8.117 -11.562 1 97.62 38 ILE B CA 1
ATOM 3459 C C . ILE B 1 38 ? 10.805 7.688 -11.008 1 97.62 38 ILE B C 1
ATOM 3461 O O . ILE B 1 38 ? 11.844 8.18 -11.453 1 97.62 38 ILE B O 1
ATOM 3465 N N . LEU B 1 39 ? 10.75 6.762 -10.07 1 97.56 39 LEU B N 1
ATOM 3466 C CA . LEU B 1 39 ? 11.992 6.234 -9.523 1 97.56 39 LEU B CA 1
ATOM 3467 C C . LEU B 1 39 ? 12.883 5.68 -10.625 1 97.56 39 LEU B C 1
ATOM 3469 O O . LEU B 1 39 ? 14.094 5.91 -10.633 1 97.56 39 LEU B O 1
ATOM 3473 N N . TYR B 1 40 ? 12.297 5.004 -11.539 1 98.62 40 TYR B N 1
ATOM 3474 C CA . TYR B 1 40 ? 13.016 4.352 -12.625 1 98.62 40 TYR B CA 1
ATOM 3475 C C . TYR B 1 40 ? 13.766 5.371 -13.477 1 98.62 40 TYR B C 1
ATOM 3477 O O . TYR B 1 40 ? 14.906 5.137 -13.875 1 98.62 40 TYR B O 1
ATOM 3485 N N . TYR B 1 41 ? 13.195 6.555 -13.695 1 98.81 41 TYR B N 1
ATOM 3486 C CA . TYR B 1 41 ? 13.75 7.48 -14.672 1 98.81 41 TYR B CA 1
ATOM 3487 C C . TYR B 1 41 ? 14.453 8.648 -13.984 1 98.81 41 TYR B C 1
ATOM 3489 O O . TYR B 1 41 ? 15.07 9.484 -14.648 1 98.81 41 TYR B O 1
ATOM 3497 N N . THR B 1 42 ? 14.375 8.734 -12.648 1 98.12 42 THR B N 1
ATOM 3498 C CA . THR B 1 42 ? 15.016 9.859 -11.969 1 98.12 42 THR B CA 1
ATOM 3499 C C . THR B 1 42 ? 15.969 9.359 -10.891 1 98.12 42 THR B C 1
ATOM 3501 O O . THR B 1 42 ? 16.828 10.117 -10.406 1 98.12 42 THR B O 1
ATOM 3504 N N . GLY B 1 43 ? 15.797 8.133 -10.367 1 97.19 43 GLY B N 1
ATOM 3505 C CA . GLY B 1 43 ? 16.609 7.594 -9.281 1 97.19 43 GLY B CA 1
ATOM 3506 C C . GLY B 1 43 ? 16.047 7.938 -7.91 1 97.19 43 GLY B C 1
ATOM 3507 O O . GLY B 1 43 ? 16.641 7.566 -6.891 1 97.19 43 GLY B O 1
ATOM 3508 N N . THR B 1 44 ? 14.93 8.664 -7.891 1 95.88 44 THR B N 1
ATOM 3509 C CA . THR B 1 44 ? 14.289 9.031 -6.637 1 95.88 44 THR B CA 1
ATOM 3510 C C . THR B 1 44 ? 12.781 9.195 -6.836 1 95.88 44 THR B C 1
ATOM 3512 O O . THR B 1 44 ? 12.281 9.109 -7.957 1 95.88 44 THR B O 1
ATOM 3515 N N . PHE B 1 45 ? 12.078 9.32 -5.738 1 93.69 45 PHE B N 1
ATOM 3516 C CA . PHE B 1 45 ? 10.656 9.641 -5.828 1 93.69 45 PHE B CA 1
ATOM 3517 C C . PHE B 1 45 ? 10.289 10.734 -4.832 1 93.69 45 PHE B C 1
ATOM 3519 O O . PHE B 1 45 ? 10.633 10.648 -3.65 1 93.69 45 PHE B O 1
ATOM 3526 N N . GLN B 1 46 ? 9.703 11.742 -5.348 1 94.12 46 GLN B N 1
ATOM 3527 C CA . GLN B 1 46 ? 9.062 12.828 -4.617 1 94.12 46 GLN B CA 1
ATOM 3528 C C . GLN B 1 46 ? 7.664 13.109 -5.164 1 94.12 46 GLN B C 1
ATOM 3530 O O . GLN B 1 46 ? 7.301 12.617 -6.234 1 94.12 46 GLN B O 1
ATOM 3535 N N . ASN B 1 47 ? 6.844 13.805 -4.453 1 94.5 47 ASN B N 1
ATOM 3536 C CA . ASN B 1 47 ? 5.504 14.172 -4.898 1 94.5 47 ASN B CA 1
ATOM 3537 C C . ASN B 1 47 ? 5.555 15.164 -6.055 1 94.5 47 ASN B C 1
ATOM 3539 O O . ASN B 1 47 ? 5.961 16.312 -5.875 1 94.5 47 ASN B O 1
ATOM 3543 N N . GLY B 1 48 ? 5.246 14.703 -7.207 1 95.75 48 GLY B N 1
ATOM 3544 C CA . GLY B 1 48 ? 5.309 15.57 -8.367 1 95.75 48 GLY B CA 1
ATOM 3545 C C . GLY B 1 48 ? 5.043 14.852 -9.672 1 95.75 48 GLY B C 1
ATOM 3546 O O . GLY B 1 48 ? 4.477 13.758 -9.68 1 95.75 48 GLY B O 1
ATOM 3547 N N . HIS B 1 49 ? 5.297 15.516 -10.828 1 98.12 49 HIS B N 1
ATOM 3548 C CA . HIS B 1 49 ? 5.16 15.031 -12.195 1 98.12 49 HIS B CA 1
ATOM 3549 C C . HIS B 1 49 ? 6.504 15.039 -12.922 1 98.12 49 HIS B C 1
ATOM 3551 O O . HIS B 1 49 ? 7.23 16.031 -12.875 1 98.12 49 HIS B O 1
ATOM 3557 N N . LEU B 1 50 ? 6.816 13.984 -13.508 1 98.69 50 LEU B N 1
ATOM 3558 C CA . LEU B 1 50 ? 7.992 13.945 -14.367 1 98.69 50 LEU B CA 1
ATOM 3559 C C . LEU B 1 50 ? 7.598 14.094 -15.836 1 98.69 50 LEU B C 1
ATOM 3561 O O . LEU B 1 50 ? 6.918 13.234 -16.391 1 98.69 50 LEU B O 1
ATOM 3565 N N . TYR B 1 51 ? 7.934 15.188 -16.438 1 98.88 51 TYR B N 1
ATOM 3566 C CA . TYR B 1 51 ? 7.809 15.328 -17.891 1 98.88 51 TYR B CA 1
ATOM 3567 C C . TYR B 1 51 ? 9.047 14.805 -18.594 1 98.88 51 TYR B C 1
ATOM 3569 O O . TYR B 1 51 ? 10.148 15.32 -18.391 1 98.88 51 TYR B O 1
ATOM 3577 N N . LEU B 1 52 ? 8.922 13.789 -19.328 1 98.88 52 LEU B N 1
ATOM 3578 C CA . LEU B 1 52 ? 9.992 13.203 -20.125 1 98.88 52 LEU B CA 1
ATOM 3579 C C . LEU B 1 52 ? 9.758 13.445 -21.625 1 98.88 52 LEU B C 1
ATOM 3581 O O . LEU B 1 52 ? 8.977 12.742 -22.25 1 98.88 52 LEU B O 1
ATOM 3585 N N . PRO B 1 53 ? 10.469 14.43 -22.203 1 98.69 53 PRO B N 1
ATOM 3586 C CA . PRO B 1 53 ? 10.297 14.742 -23.625 1 98.69 53 PRO B CA 1
ATOM 3587 C C . PRO B 1 53 ? 10.93 13.695 -24.531 1 98.69 53 PRO B C 1
ATOM 3589 O O . PRO B 1 53 ? 11.844 12.977 -24.109 1 98.69 53 PRO B O 1
ATOM 3592 N N . ALA B 1 54 ? 10.398 13.609 -25.734 1 98.44 54 ALA B N 1
ATOM 3593 C CA . ALA B 1 54 ? 10.969 12.68 -26.703 1 98.44 54 ALA B CA 1
ATOM 3594 C C . ALA B 1 54 ? 12.406 13.062 -27.047 1 98.44 54 ALA B C 1
ATOM 3596 O O . ALA B 1 54 ? 13.172 12.234 -27.531 1 98.44 54 ALA B O 1
ATOM 3597 N N . GLU B 1 55 ? 12.742 14.336 -26.844 1 97.12 55 GLU B N 1
ATOM 3598 C CA . GLU B 1 55 ? 14.102 14.828 -27.031 1 97.12 55 GLU B CA 1
ATOM 3599 C C . GLU B 1 55 ? 14.461 15.875 -25.984 1 97.12 55 GLU B C 1
ATOM 3601 O O . GLU B 1 55 ? 13.664 16.781 -25.703 1 97.12 55 GLU B O 1
ATOM 3606 N N . GLY B 1 56 ? 15.664 15.688 -25.406 1 96.5 56 GLY B N 1
ATOM 3607 C CA . GLY B 1 56 ? 16.109 16.641 -24.406 1 96.5 56 GLY B CA 1
ATOM 3608 C C . GLY B 1 56 ? 16.062 16.109 -23 1 96.5 56 GLY B C 1
ATOM 3609 O O . GLY B 1 56 ? 15.734 14.93 -22.781 1 96.5 56 GLY B O 1
ATOM 3610 N N . GLU B 1 57 ? 16.359 16.922 -21.969 1 96.88 57 GLU B N 1
ATOM 3611 C CA . GLU B 1 57 ? 16.422 16.516 -20.562 1 96.88 57 GLU B CA 1
ATOM 3612 C C . GLU B 1 57 ? 15.039 16.484 -19.938 1 96.88 57 GLU B C 1
ATOM 3614 O O . GLU B 1 57 ? 14.211 17.359 -20.188 1 96.88 57 GLU B O 1
ATOM 3619 N N . PRO B 1 58 ? 14.789 15.492 -19.109 1 98.69 58 PRO B N 1
ATOM 3620 C CA . PRO B 1 58 ? 13.523 15.461 -18.375 1 98.69 58 PRO B CA 1
ATOM 3621 C C . PRO B 1 58 ? 13.367 16.641 -17.422 1 98.69 58 PRO B C 1
ATOM 3623 O O . PRO B 1 58 ? 14.359 17.234 -17 1 98.69 58 PRO B O 1
ATOM 3626 N N . LEU B 1 59 ? 12.172 17 -17.219 1 98.81 59 LEU B N 1
ATOM 3627 C CA . LEU B 1 59 ? 11.812 18.031 -16.234 1 98.81 59 LEU B CA 1
ATOM 3628 C C . LEU B 1 59 ? 10.945 17.453 -15.125 1 98.81 59 LEU B C 1
ATOM 3630 O O . LEU B 1 59 ? 9.82 17.016 -15.375 1 98.81 59 LEU B O 1
ATOM 3634 N N . TYR B 1 60 ? 11.531 17.391 -13.914 1 98.62 60 TYR B N 1
ATOM 3635 C CA . TYR B 1 60 ? 10.82 16.875 -12.75 1 98.62 60 TYR B CA 1
ATOM 3636 C C . TYR B 1 60 ? 10.141 18.016 -11.992 1 98.62 60 TYR B C 1
ATOM 3638 O O . TYR B 1 60 ? 10.805 18.812 -11.32 1 98.62 60 TYR B O 1
ATOM 3646 N N . LEU B 1 61 ? 8.773 18.156 -12.148 1 98.69 61 LEU B N 1
ATOM 3647 C CA . LEU B 1 61 ? 7.957 19.156 -11.477 1 98.69 61 LEU B CA 1
ATOM 3648 C C . LEU B 1 61 ? 7.523 18.672 -10.102 1 98.69 61 LEU B C 1
ATOM 3650 O O . LEU B 1 61 ? 6.566 17.891 -9.984 1 98.69 61 LEU B O 1
ATOM 3654 N N . VAL B 1 62 ? 8.148 19.203 -9.062 1 97.31 62 VAL B N 1
ATOM 3655 C CA . VAL B 1 62 ? 8.031 18.594 -7.738 1 97.31 62 VAL B CA 1
ATOM 3656 C C . VAL B 1 62 ? 7.246 19.531 -6.816 1 97.31 62 VAL B C 1
ATOM 3658 O O . VAL B 1 62 ? 7.559 20.719 -6.715 1 97.31 62 VAL B O 1
ATOM 3661 N N . ARG B 1 63 ? 6.219 18.984 -6.215 1 94.69 63 ARG B N 1
ATOM 3662 C CA . ARG B 1 63 ? 5.457 19.719 -5.207 1 94.69 63 ARG B CA 1
ATOM 3663 C C . ARG B 1 63 ? 6.113 19.609 -3.838 1 94.69 63 ARG B C 1
ATOM 3665 O O . ARG B 1 63 ? 6.254 20.609 -3.127 1 94.69 63 ARG B O 1
ATOM 3672 N N . ARG B 1 64 ? 6.43 18.422 -3.406 1 92.69 64 ARG B N 1
ATOM 3673 C CA . ARG B 1 64 ? 7.09 18.109 -2.143 1 92.69 64 ARG B CA 1
ATOM 3674 C C . ARG B 1 64 ? 7.988 16.875 -2.285 1 92.69 64 ARG B C 1
ATOM 3676 O O . ARG B 1 64 ? 7.59 15.875 -2.875 1 92.69 64 ARG B O 1
ATOM 3683 N N . ASN B 1 65 ? 9.094 17.016 -1.847 1 91.75 65 ASN B N 1
ATOM 3684 C CA . ASN B 1 65 ? 10 18.062 -1.383 1 91.75 65 ASN B CA 1
ATOM 3685 C C . ASN B 1 65 ? 11.008 18.453 -2.459 1 91.75 65 ASN B C 1
ATOM 3687 O O . ASN B 1 65 ? 11.797 17.625 -2.904 1 91.75 65 ASN B O 1
ATOM 3691 N N . VAL B 1 66 ? 11.047 19.656 -2.789 1 95.12 66 VAL B N 1
ATOM 3692 C CA . VAL B 1 66 ? 11.797 20.141 -3.945 1 95.12 66 VAL B CA 1
ATOM 3693 C C . VAL B 1 66 ? 13.297 20.047 -3.662 1 95.12 66 VAL B C 1
ATOM 3695 O O . VAL B 1 66 ? 14.07 19.609 -4.52 1 95.12 66 VAL B O 1
ATOM 3698 N N . GLU B 1 67 ? 13.727 20.391 -2.486 1 94.19 67 GLU B N 1
ATOM 3699 C CA . GLU B 1 67 ? 15.141 20.375 -2.143 1 94.19 67 GLU B CA 1
ATOM 3700 C C . GLU B 1 67 ? 15.688 18.938 -2.16 1 94.19 67 GLU B C 1
ATOM 3702 O O . GLU B 1 67 ? 16.781 18.703 -2.67 1 94.19 67 GLU B O 1
ATOM 3707 N N . ARG B 1 68 ? 14.953 18.109 -1.629 1 94.25 68 ARG B N 1
ATOM 3708 C CA . ARG B 1 68 ? 15.367 16.703 -1.649 1 94.25 68 ARG B CA 1
ATOM 3709 C C . ARG B 1 68 ? 15.43 16.172 -3.076 1 94.25 68 ARG B C 1
ATOM 3711 O O . ARG B 1 68 ? 16.344 15.43 -3.428 1 94.25 68 ARG B O 1
ATOM 3718 N N . ALA B 1 69 ? 14.414 16.5 -3.852 1 96.5 69 ALA B N 1
ATOM 3719 C CA . ALA B 1 69 ? 14.414 16.078 -5.254 1 96.5 69 ALA B CA 1
ATOM 3720 C C . ALA B 1 69 ? 15.656 16.578 -5.973 1 96.5 69 ALA B C 1
ATOM 3722 O O . ALA B 1 69 ? 16.297 15.836 -6.723 1 96.5 69 ALA B O 1
ATOM 3723 N N . ARG B 1 70 ? 15.992 17.797 -5.738 1 97.31 70 ARG B N 1
ATOM 3724 C CA . ARG B 1 70 ? 17.172 18.375 -6.367 1 97.31 70 ARG B CA 1
ATOM 3725 C C . ARG B 1 70 ? 18.438 17.609 -5.965 1 97.31 70 ARG B C 1
ATOM 3727 O O . ARG B 1 70 ? 19.312 17.375 -6.793 1 97.31 70 ARG B O 1
ATOM 3734 N N . ALA B 1 71 ? 18.469 17.219 -4.727 1 95.69 71 ALA B N 1
ATOM 3735 C CA . ALA B 1 71 ? 19.672 16.578 -4.18 1 95.69 71 ALA B CA 1
ATOM 3736 C C . ALA B 1 71 ? 19.797 15.133 -4.66 1 95.69 71 ALA B C 1
ATOM 3738 O O . ALA B 1 71 ? 20.891 14.586 -4.734 1 95.69 71 ALA B O 1
ATOM 3739 N N . THR B 1 72 ? 18.703 14.523 -5.059 1 96.25 72 THR B N 1
ATOM 3740 C CA . THR B 1 72 ? 18.734 13.078 -5.223 1 96.25 72 THR B CA 1
ATOM 3741 C C . THR B 1 72 ? 18.438 12.688 -6.668 1 96.25 72 THR B C 1
ATOM 3743 O O . THR B 1 72 ? 18.688 11.555 -7.074 1 96.25 72 THR B O 1
ATOM 3746 N N . THR B 1 73 ? 17.891 13.57 -7.488 1 97.75 73 THR B N 1
ATOM 3747 C CA . THR B 1 73 ? 17.578 13.258 -8.883 1 97.75 73 THR B CA 1
ATOM 3748 C C . THR B 1 73 ? 18.875 13.008 -9.672 1 97.75 73 THR B C 1
ATOM 3750 O O . THR B 1 73 ? 19.812 13.789 -9.586 1 97.75 73 THR B O 1
ATOM 3753 N N . LEU B 1 74 ? 18.859 11.969 -10.453 1 97.94 74 LEU B N 1
ATOM 3754 C CA . LEU B 1 74 ? 20.078 11.539 -11.141 1 97.94 74 LEU B CA 1
ATOM 3755 C C . LEU B 1 74 ? 20.047 11.961 -12.609 1 97.94 74 LEU B C 1
ATOM 3757 O O . LEU B 1 74 ? 21.094 11.969 -13.273 1 97.94 74 LEU B O 1
ATOM 3761 N N . CYS B 1 75 ? 18.859 12.297 -13.148 1 97.06 75 CYS B N 1
ATOM 3762 C CA . CYS B 1 75 ? 18.719 12.703 -14.539 1 97.06 75 CYS B CA 1
ATOM 3763 C C . CYS B 1 75 ? 17.578 13.703 -14.703 1 97.06 75 CYS B C 1
ATOM 3765 O O . CYS B 1 75 ? 16.438 13.422 -14.328 1 97.06 75 CYS B O 1
ATOM 3767 N N . GLY B 1 76 ? 17.875 14.812 -15.25 1 97.19 76 GLY B N 1
ATOM 3768 C CA . GLY B 1 76 ? 16.875 15.836 -15.492 1 97.19 76 GLY B CA 1
ATOM 3769 C C . GLY B 1 76 ? 16.984 17.016 -14.555 1 97.19 76 GLY B C 1
ATOM 3770 O O . GLY B 1 76 ? 17.781 17 -13.617 1 97.19 76 GLY B O 1
ATOM 3771 N N . ARG B 1 77 ? 16.172 18.078 -14.82 1 97.75 77 ARG B N 1
ATOM 3772 C CA . ARG B 1 77 ? 16.078 19.281 -14 1 97.75 77 ARG B CA 1
ATOM 3773 C C . ARG B 1 77 ? 14.883 19.188 -13.047 1 97.75 77 ARG B C 1
ATOM 3775 O O . ARG B 1 77 ? 13.859 18.594 -13.375 1 97.75 77 ARG B O 1
ATOM 3782 N N . VAL B 1 78 ? 15.07 19.75 -11.867 1 98.56 78 VAL B N 1
ATOM 3783 C CA . VAL B 1 78 ? 14.008 19.75 -10.875 1 98.56 78 VAL B CA 1
ATOM 3784 C C . VAL B 1 78 ? 13.453 21.172 -10.719 1 98.56 78 VAL B C 1
ATOM 3786 O O . VAL B 1 78 ? 14.211 22.125 -10.531 1 98.56 78 VAL B O 1
ATOM 3789 N N . VAL B 1 79 ? 12.164 21.234 -10.836 1 98.19 79 VAL B N 1
ATOM 3790 C CA . VAL B 1 79 ? 11.484 22.516 -10.711 1 98.19 79 VAL B CA 1
ATOM 3791 C C . VAL B 1 79 ? 10.344 22.406 -9.703 1 98.19 79 VAL B C 1
ATOM 3793 O O . VAL B 1 79 ? 9.711 21.359 -9.586 1 98.19 79 VAL B O 1
ATOM 3796 N N . GLU B 1 80 ? 10.109 23.469 -9 1 97.25 80 GLU B N 1
ATOM 3797 C CA . GLU B 1 80 ? 9.031 23.484 -8.008 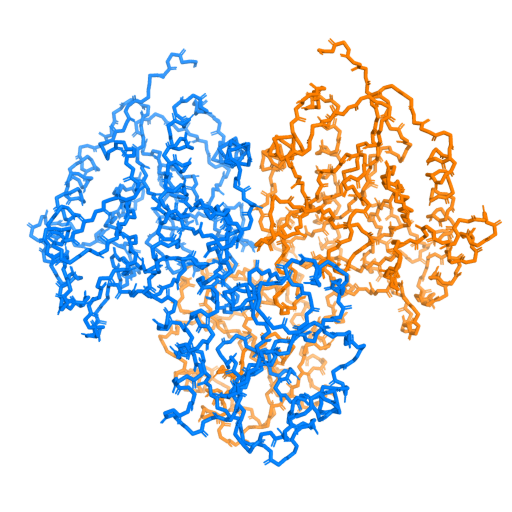1 97.25 80 GLU B CA 1
ATOM 3798 C C . GLU B 1 80 ? 7.668 23.594 -8.68 1 97.25 80 GLU B C 1
ATOM 3800 O O . GLU B 1 80 ? 7.488 24.391 -9.609 1 97.25 80 GLU B O 1
ATOM 3805 N N . LEU B 1 81 ? 6.766 22.781 -8.289 1 97.12 81 LEU B N 1
ATOM 3806 C CA . LEU B 1 81 ? 5.375 22.812 -8.727 1 97.12 81 LEU B CA 1
ATOM 3807 C C . LEU B 1 81 ? 4.445 23.188 -7.582 1 97.12 81 LEU B C 1
ATOM 3809 O O . LEU B 1 81 ? 4.402 22.5 -6.559 1 97.12 81 LEU B O 1
ATOM 3813 N N . GLN B 1 82 ? 3.691 24.188 -7.738 1 93.25 82 GLN B N 1
ATOM 3814 C CA . GLN B 1 82 ? 2.762 24.609 -6.695 1 93.25 82 GLN B CA 1
ATOM 3815 C C . GLN B 1 82 ? 1.37 24.031 -6.93 1 93.25 82 GLN B C 1
ATOM 3817 O O . GLN B 1 82 ? 0.66 23.703 -5.977 1 93.25 82 GLN B O 1
ATOM 3822 N N . SER B 1 83 ? 1.023 24.016 -8.203 1 93.88 83 SER B N 1
ATOM 3823 C CA . SER B 1 83 ? -0.282 23.5 -8.602 1 93.88 83 SER B CA 1
ATOM 3824 C C . SER B 1 83 ? -0.229 22.859 -9.984 1 93.88 83 SER B C 1
ATOM 3826 O O . SER B 1 83 ? 0.59 23.25 -10.82 1 93.88 83 SER B O 1
ATOM 3828 N N . PHE B 1 84 ? -1.176 21.922 -10.211 1 94 84 PHE B N 1
ATOM 3829 C CA . PHE B 1 84 ? -1.269 21.281 -11.516 1 94 84 PHE B CA 1
ATOM 3830 C C . PHE B 1 84 ? -1.403 22.312 -12.625 1 94 84 PHE B C 1
ATOM 3832 O O . PHE B 1 84 ? -0.866 22.125 -13.719 1 94 84 PHE B O 1
ATOM 3839 N N . ARG B 1 85 ? -2.027 23.406 -12.32 1 96.31 85 ARG B N 1
ATOM 3840 C CA . ARG B 1 85 ? -2.357 24.422 -13.312 1 96.31 85 ARG B CA 1
ATOM 3841 C C . ARG B 1 85 ? -1.096 25.031 -13.93 1 96.31 85 ARG B C 1
ATOM 3843 O O . ARG B 1 85 ? -1.133 25.562 -15.039 1 96.31 85 ARG B O 1
ATOM 3850 N N . GLN B 1 86 ? 0.007 24.891 -13.203 1 98.06 86 GLN B N 1
ATOM 3851 C CA . GLN B 1 86 ? 1.249 25.516 -13.633 1 98.06 86 GLN B CA 1
ATOM 3852 C C . GLN B 1 86 ? 1.999 24.641 -14.633 1 98.06 86 GLN B C 1
ATOM 3854 O O . GLN B 1 86 ? 2.963 25.094 -15.258 1 98.06 86 GLN B O 1
ATOM 3859 N N . ILE B 1 87 ? 1.583 23.438 -14.906 1 98.62 87 ILE B N 1
ATOM 3860 C CA . ILE B 1 87 ? 2.375 22.438 -15.617 1 98.62 87 ILE B CA 1
ATOM 3861 C C . ILE B 1 87 ? 2.648 22.906 -17.047 1 98.62 87 ILE B C 1
ATOM 3863 O O . ILE B 1 87 ? 3.803 22.969 -17.469 1 98.62 87 ILE B O 1
ATOM 3867 N N . PRO B 1 88 ? 1.579 23.375 -17.844 1 98.56 88 PRO B N 1
ATOM 3868 C CA . PRO B 1 88 ? 1.872 23.812 -19.219 1 98.56 88 PRO B CA 1
ATOM 3869 C C . PRO B 1 88 ? 2.818 25 -19.266 1 98.56 88 PRO B C 1
ATOM 3871 O O . PRO B 1 88 ? 3.756 25.031 -20.062 1 98.56 88 PRO B O 1
ATOM 3874 N N . ALA B 1 89 ? 2.615 25.969 -18.375 1 98.38 89 ALA B N 1
ATOM 3875 C CA . ALA B 1 89 ? 3.447 27.156 -18.344 1 98.38 89 ALA B CA 1
ATOM 3876 C C . ALA B 1 89 ? 4.887 26.828 -17.984 1 98.38 89 ALA B C 1
ATOM 3878 O O . ALA B 1 89 ? 5.828 27.375 -18.547 1 98.38 89 ALA B O 1
ATOM 3879 N N . LEU B 1 90 ? 5.055 25.953 -17.016 1 98.44 90 LEU B N 1
ATOM 3880 C CA . LEU B 1 90 ? 6.391 25.547 -16.594 1 98.44 90 LEU B CA 1
ATOM 3881 C C . LEU B 1 90 ? 7.121 24.828 -17.719 1 98.44 90 LEU B C 1
ATOM 3883 O O . LEU B 1 90 ? 8.328 25.016 -17.906 1 98.44 90 LEU B O 1
ATOM 3887 N N . LEU B 1 91 ? 6.426 23.953 -18.453 1 98.25 91 LEU B N 1
ATOM 3888 C CA . LEU B 1 91 ? 7.043 23.281 -19.594 1 98.25 91 LEU B CA 1
ATOM 3889 C C . LEU B 1 91 ? 7.562 24.281 -20.609 1 98.25 91 LEU B C 1
ATOM 3891 O O . LEU B 1 91 ? 8.711 24.203 -21.047 1 98.25 91 LEU B O 1
ATOM 3895 N N . GLN B 1 92 ? 6.73 25.266 -20.906 1 98.12 92 GLN B N 1
ATOM 3896 C CA . GLN B 1 92 ? 7.105 26.281 -21.891 1 98.12 92 GLN B CA 1
ATOM 3897 C C . GLN B 1 92 ? 8.258 27.141 -21.375 1 98.12 92 GLN B C 1
ATOM 3899 O O . GLN B 1 92 ? 9.18 27.453 -22.141 1 98.12 92 GLN B O 1
ATOM 3904 N N . GLU B 1 93 ? 8.172 27.516 -20.141 1 98 93 GLU B N 1
ATOM 3905 C CA . GLU B 1 93 ? 9.219 28.328 -19.531 1 98 93 GLU B CA 1
ATOM 3906 C C . GLU B 1 93 ? 10.57 27.609 -19.594 1 98 93 GLU B C 1
ATOM 3908 O O . GLU B 1 93 ? 11.617 28.266 -19.594 1 98 93 GLU B O 1
ATOM 3913 N N . HIS B 1 94 ? 10.523 26.344 -19.672 1 97.5 94 HIS B N 1
ATOM 3914 C CA . HIS B 1 94 ? 11.766 25.578 -19.656 1 97.5 94 HIS B CA 1
ATOM 3915 C C . HIS B 1 94 ? 12.102 25.016 -21.031 1 97.5 94 HIS B C 1
ATOM 3917 O O . HIS B 1 94 ? 12.789 24.016 -21.141 1 97.5 94 HIS B O 1
ATOM 3923 N N . GLY B 1 95 ? 11.453 25.578 -22.047 1 96.25 95 GLY B N 1
ATOM 3924 C CA . GLY B 1 95 ? 11.93 25.391 -23.406 1 96.25 95 GLY B CA 1
ATOM 3925 C C . GLY B 1 95 ? 11.18 24.312 -24.172 1 96.25 95 GLY B C 1
ATOM 3926 O O . GLY B 1 95 ? 11.578 23.906 -25.266 1 96.25 95 GLY B O 1
ATOM 3927 N N . PHE B 1 96 ? 10.102 23.844 -23.625 1 97.38 96 PHE B N 1
ATOM 3928 C CA . PHE B 1 96 ? 9.344 22.797 -24.312 1 97.38 96 PHE B CA 1
ATOM 3929 C C . PHE B 1 96 ? 8.109 23.375 -24.984 1 97.38 96 PHE B C 1
ATOM 3931 O O . PHE B 1 96 ? 7.461 24.281 -24.438 1 97.38 96 PHE B O 1
ATOM 3938 N N . LYS B 1 97 ? 7.855 22.891 -26.156 1 96.56 97 LYS B N 1
ATOM 3939 C CA . LYS B 1 97 ? 6.531 23.109 -26.734 1 96.56 97 LYS B CA 1
ATOM 3940 C C . LYS B 1 97 ? 5.504 22.156 -26.125 1 96.56 97 LYS B C 1
ATOM 3942 O O . LYS B 1 97 ? 5.84 21.031 -25.75 1 96.56 97 LYS B O 1
ATOM 3947 N N . LEU B 1 98 ? 4.309 22.688 -26.047 1 97.56 98 LEU B N 1
ATOM 3948 C CA . LEU B 1 98 ? 3.262 21.766 -25.609 1 97.56 98 LEU B CA 1
ATOM 3949 C C . LEU B 1 98 ? 3.08 20.625 -26.609 1 97.56 98 LEU B C 1
ATOM 3951 O O . LEU B 1 98 ? 2.984 20.859 -27.812 1 97.56 98 LEU B O 1
ATOM 3955 N N . PRO B 1 99 ? 3.07 19.469 -26.125 1 97.88 99 PRO B N 1
ATOM 3956 C CA . PRO B 1 99 ? 3.031 18.312 -27.047 1 97.88 99 PRO B CA 1
ATOM 3957 C C . PRO B 1 99 ? 1.688 18.172 -27.75 1 97.88 99 PRO B C 1
ATOM 3959 O O . PRO B 1 99 ? 0.639 18.422 -27.156 1 97.88 99 PRO B O 1
ATOM 3962 N N . GLN B 1 100 ? 1.723 17.781 -28.969 1 98.12 100 GLN B N 1
ATOM 3963 C CA . GLN B 1 100 ? 0.508 17.391 -29.672 1 98.12 100 GLN B CA 1
ATOM 3964 C C . GLN B 1 100 ? 0.005 16.031 -29.203 1 98.12 100 GLN B C 1
ATOM 3966 O O . GLN B 1 100 ? -1.203 15.797 -29.125 1 98.12 100 GLN B O 1
ATOM 3971 N N . THR B 1 101 ? 0.93 15.148 -28.953 1 98.69 101 THR B N 1
ATOM 3972 C CA . THR B 1 101 ? 0.644 13.844 -28.375 1 98.69 101 THR B CA 1
ATOM 3973 C C . THR B 1 101 ? 1.428 13.648 -27.078 1 98.69 101 THR B C 1
ATOM 3975 O O . THR B 1 101 ? 2.658 13.727 -27.078 1 98.69 101 THR B O 1
ATOM 3978 N N . LEU B 1 102 ? 0.741 13.43 -25.984 1 98.88 102 LEU B N 1
ATOM 3979 C CA . LEU B 1 102 ? 1.316 13.273 -24.641 1 98.88 102 LEU B CA 1
ATOM 3980 C C . LEU B 1 102 ? 1.052 11.875 -24.094 1 98.88 102 LEU B C 1
ATOM 3982 O O . LEU B 1 102 ? -0.087 11.398 -24.125 1 98.88 102 LEU B O 1
ATOM 3986 N N . GLY B 1 103 ? 2.133 11.188 -23.719 1 98.88 103 GLY B N 1
ATOM 3987 C CA . GLY B 1 103 ? 1.995 9.891 -23.078 1 98.88 103 GLY B CA 1
ATOM 3988 C C . GLY B 1 103 ? 1.623 9.984 -21.609 1 98.88 103 GLY B C 1
ATOM 3989 O O . GLY B 1 103 ? 2.162 10.812 -20.891 1 98.88 103 GLY B O 1
ATOM 3990 N N . LEU B 1 104 ? 0.672 9.203 -21.172 1 98.88 104 LEU B N 1
ATOM 3991 C CA . LEU B 1 104 ? 0.25 9.078 -19.781 1 98.88 104 LEU B CA 1
ATOM 3992 C C . LEU B 1 104 ? 0.217 7.609 -19.359 1 98.88 104 LEU B C 1
ATOM 3994 O O . LEU B 1 104 ? 0.146 6.719 -20.203 1 98.88 104 LEU B O 1
ATOM 3998 N N . GLU B 1 105 ? 0.33 7.352 -18.094 1 98.19 105 GLU B N 1
ATOM 3999 C CA . GLU B 1 105 ? 0.201 6 -17.547 1 98.19 105 GLU B CA 1
ATOM 4000 C C . GLU B 1 105 ? -1.26 5.652 -17.266 1 98.19 105 GLU B C 1
ATOM 4002 O O . GLU B 1 105 ? -1.689 5.637 -16.125 1 98.19 105 GLU B O 1
ATOM 4007 N N . LEU B 1 106 ? -1.958 5.227 -18.266 1 98.44 106 LEU B N 1
ATOM 4008 C CA . LEU B 1 106 ? -3.412 5.141 -18.188 1 98.44 106 LEU B CA 1
ATOM 4009 C C . LEU B 1 106 ? -3.846 3.934 -17.359 1 98.44 106 LEU B C 1
ATOM 4011 O O . LEU B 1 106 ? -4.996 3.852 -16.938 1 98.44 106 LEU B O 1
ATOM 4015 N N . ASP B 1 107 ? -2.955 2.986 -17.094 1 96.88 107 ASP B N 1
ATOM 4016 C CA . ASP B 1 107 ? -3.301 1.783 -16.344 1 96.88 107 ASP B CA 1
ATOM 4017 C C . ASP B 1 107 ? -3.359 2.07 -14.836 1 96.88 107 ASP B C 1
ATOM 4019 O O . ASP B 1 107 ? -3.943 1.298 -14.078 1 96.88 107 ASP B O 1
ATOM 4023 N N . VAL B 1 108 ? -2.791 3.199 -14.383 1 96.19 108 VAL B N 1
ATOM 4024 C CA . VAL B 1 108 ? -2.74 3.475 -12.953 1 96.19 108 VAL B CA 1
ATOM 4025 C C . VAL B 1 108 ? -3.271 4.879 -12.68 1 96.19 108 VAL B C 1
ATOM 4027 O O . VAL B 1 108 ? -3.707 5.176 -11.562 1 96.19 108 VAL B O 1
ATOM 4030 N N . LEU B 1 109 ? -3.271 5.789 -13.664 1 97.25 109 LEU B N 1
ATOM 4031 C CA . LEU B 1 109 ? -3.652 7.188 -13.5 1 97.25 109 LEU B CA 1
ATOM 4032 C C . LEU B 1 109 ? -5.133 7.312 -13.156 1 97.25 109 LEU B C 1
ATOM 4034 O O . LEU B 1 109 ? -5.988 6.809 -13.883 1 97.25 109 LEU B O 1
ATOM 4038 N N . PRO B 1 110 ? -5.461 7.984 -12.023 1 96.94 110 PRO B N 1
ATOM 4039 C CA . PRO B 1 110 ? -6.879 8.188 -11.727 1 96.94 110 PRO B CA 1
ATOM 4040 C C . PRO B 1 110 ? -7.59 9.031 -12.781 1 96.94 110 PRO B C 1
ATOM 4042 O O . PRO B 1 110 ? -7.008 9.977 -13.312 1 96.94 110 PRO B O 1
ATOM 4045 N N . VAL B 1 111 ? -8.805 8.773 -12.969 1 98.38 111 VAL B N 1
ATOM 4046 C CA . VAL B 1 111 ? -9.609 9.469 -13.969 1 98.38 111 VAL B CA 1
ATOM 4047 C C . VAL B 1 111 ? -9.633 10.961 -13.664 1 98.38 111 VAL B C 1
ATOM 4049 O O . VAL B 1 111 ? -9.594 11.789 -14.578 1 98.38 111 VAL B O 1
ATOM 4052 N N . SER B 1 112 ? -9.664 11.336 -12.398 1 97.81 112 SER B N 1
ATOM 4053 C CA . SER B 1 112 ? -9.695 12.75 -12.023 1 97.81 112 SER B CA 1
ATOM 4054 C C . SER B 1 112 ? -8.453 13.477 -12.523 1 97.81 112 SE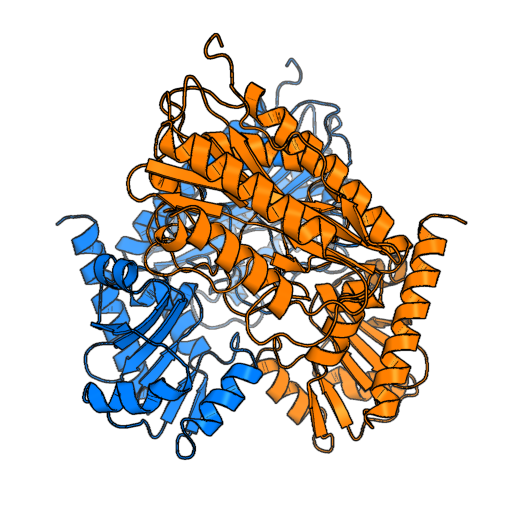R B C 1
ATOM 4056 O O . SER B 1 112 ? -8.531 14.633 -12.953 1 97.81 112 SER B O 1
ATOM 4058 N N . TYR B 1 113 ? -7.262 12.836 -12.461 1 97.56 113 TYR B N 1
ATOM 4059 C CA . TYR B 1 113 ? -6.043 13.422 -13.016 1 97.56 113 TYR B CA 1
ATOM 4060 C C . TYR B 1 113 ? -6.156 13.586 -14.531 1 97.56 113 TYR B C 1
ATOM 4062 O O . TYR B 1 113 ? -5.785 14.625 -15.07 1 97.56 113 TYR B O 1
ATOM 4070 N N . TYR B 1 114 ? -6.609 12.578 -15.195 1 98.31 114 TYR B N 1
ATOM 4071 C CA . TYR B 1 114 ? -6.789 12.586 -16.641 1 98.31 114 TYR B CA 1
ATOM 4072 C C . TYR B 1 114 ? -7.625 13.781 -17.078 1 98.31 114 TYR B C 1
ATOM 4074 O O . TYR B 1 114 ? -7.254 14.484 -18.031 1 98.31 114 TYR B O 1
ATOM 4082 N N . PHE B 1 115 ? -8.773 14.016 -16.391 1 98.5 115 PHE B N 1
ATOM 4083 C CA . PHE B 1 115 ? -9.656 15.125 -16.719 1 98.5 115 PHE B CA 1
ATOM 4084 C C . PHE B 1 115 ? -8.969 16.453 -16.469 1 98.5 115 PHE B C 1
ATOM 4086 O O . PHE B 1 115 ? -9.156 17.406 -17.234 1 98.5 115 PHE B O 1
ATOM 4093 N N . GLN B 1 116 ? -8.164 16.516 -15.406 1 98.06 116 GLN B N 1
ATOM 4094 C CA . GLN B 1 116 ? -7.402 17.734 -15.148 1 98.06 116 GLN B CA 1
ATOM 4095 C C . GLN B 1 116 ? -6.41 18.016 -16.266 1 98.06 116 GLN B C 1
ATOM 4097 O O . GLN B 1 116 ? -6.277 19.156 -16.719 1 98.06 116 GLN B O 1
ATOM 4102 N N . TYR B 1 117 ? -5.727 16.984 -16.719 1 98.56 117 TYR B N 1
ATOM 4103 C CA . TYR B 1 117 ? -4.762 17.125 -17.797 1 98.56 117 TYR B CA 1
ATOM 4104 C C . TYR B 1 117 ? -5.457 17.562 -19.094 1 98.56 117 TYR B C 1
ATOM 4106 O O . TYR B 1 117 ? -4.906 18.344 -19.859 1 98.56 117 TYR B O 1
ATOM 4114 N N . GLN B 1 118 ? -6.66 17 -19.344 1 98.38 118 GLN B N 1
ATOM 4115 C CA . GLN B 1 118 ? -7.414 17.406 -20.531 1 98.38 118 GLN B CA 1
ATOM 4116 C C . GLN B 1 118 ? -7.684 18.906 -20.547 1 98.38 118 GLN B C 1
ATOM 4118 O O . GLN B 1 118 ? -7.637 19.547 -21.594 1 98.38 118 GLN B O 1
ATOM 4123 N N . LYS B 1 119 ? -7.977 19.422 -19.375 1 98.31 119 LYS B N 1
ATOM 4124 C CA . LYS B 1 119 ? -8.227 20.844 -19.25 1 98.31 119 LYS B CA 1
ATOM 4125 C C . LYS B 1 119 ? -6.941 21.656 -19.453 1 98.31 119 LYS B C 1
ATOM 4127 O O . LYS B 1 119 ? -6.965 22.734 -20.047 1 98.31 119 LYS B O 1
ATOM 4132 N N . LEU B 1 120 ? -5.844 21.156 -18.969 1 98.31 120 LEU B N 1
ATOM 4133 C CA . LEU B 1 120 ? -4.559 21.844 -19.016 1 98.31 120 LEU B CA 1
ATOM 4134 C C . LEU B 1 120 ? -3.98 21.812 -20.422 1 98.31 120 LEU B C 1
ATOM 4136 O O . LEU B 1 120 ? -3.246 22.719 -20.828 1 98.31 120 LEU B O 1
ATOM 4140 N N . PHE B 1 121 ? -4.312 20.719 -21.125 1 98.25 121 PHE B N 1
ATOM 4141 C CA . PHE B 1 121 ? -3.811 20.5 -22.484 1 98.25 121 PHE B CA 1
ATOM 4142 C C . PHE B 1 121 ? -4.961 20.281 -23.453 1 98.25 121 PHE B C 1
ATOM 4144 O O . PHE B 1 121 ? -5.074 19.219 -24.062 1 98.25 121 PHE B O 1
ATOM 4151 N N . PRO B 1 122 ? -5.715 21.281 -23.781 1 97.5 122 PRO B N 1
ATOM 4152 C CA . PRO B 1 122 ? -6.957 21.125 -24.531 1 97.5 122 PRO B CA 1
ATOM 4153 C C . PRO B 1 122 ? -6.719 20.672 -25.969 1 97.5 122 PRO B C 1
ATOM 4155 O O . PRO B 1 122 ? -7.613 20.109 -26.609 1 97.5 122 PRO B O 1
ATOM 4158 N N . GLN B 1 123 ? -5.52 20.875 -26.547 1 97.69 123 GLN B N 1
ATOM 4159 C CA . GLN B 1 123 ? -5.258 20.531 -27.938 1 97.69 123 GLN B CA 1
ATOM 4160 C C . GLN B 1 123 ? -4.379 19.281 -28.047 1 97.69 123 GLN B C 1
ATOM 4162 O O . GLN B 1 123 ? -3.926 18.922 -29.125 1 97.69 123 GLN B O 1
ATOM 4167 N N . THR B 1 124 ? -4.082 18.656 -26.953 1 98.5 124 THR B N 1
ATOM 4168 C CA . THR B 1 124 ? -3.154 17.547 -26.891 1 98.5 124 THR B CA 1
ATOM 4169 C C . THR B 1 124 ? -3.91 16.219 -26.906 1 98.5 124 THR B C 1
ATOM 4171 O O . THR B 1 124 ? -4.93 16.062 -26.219 1 98.5 124 THR B O 1
ATOM 4174 N N . ARG B 1 125 ? -3.502 15.312 -27.703 1 98.31 125 ARG B N 1
ATOM 4175 C CA . ARG B 1 125 ? -3.994 13.938 -27.656 1 98.31 125 ARG B CA 1
ATOM 4176 C C . ARG B 1 125 ? -3.213 13.109 -26.641 1 98.31 125 ARG B C 1
ATOM 4178 O O . ARG B 1 125 ? -1.99 13.227 -26.547 1 98.31 125 ARG B O 1
ATOM 4185 N N . PHE B 1 126 ? -3.906 12.32 -25.891 1 98.75 126 PHE B N 1
ATOM 4186 C CA . PHE B 1 126 ? -3.26 11.5 -24.875 1 98.75 126 PHE B CA 1
ATOM 4187 C C . PHE B 1 126 ? -3.096 10.062 -25.375 1 98.75 126 PHE B C 1
ATOM 4189 O O . PHE B 1 126 ? -3.984 9.523 -26.031 1 98.75 126 PHE B O 1
ATOM 4196 N N . ARG B 1 127 ? -1.969 9.43 -25.109 1 98.62 127 ARG B N 1
ATOM 4197 C CA . ARG B 1 127 ? -1.676 8.039 -25.422 1 98.62 127 ARG B CA 1
ATOM 4198 C C . ARG B 1 127 ? -1.182 7.285 -24.188 1 98.62 127 ARG B C 1
ATOM 4200 O O . ARG B 1 127 ? -0.534 7.871 -23.328 1 98.62 127 ARG B O 1
ATOM 4207 N N . ASP B 1 128 ? -1.542 6.008 -24.125 1 98.75 128 ASP B N 1
ATOM 4208 C CA . ASP B 1 128 ? -1.082 5.18 -23 1 98.75 128 ASP B CA 1
ATOM 4209 C C . ASP B 1 128 ? 0.371 4.754 -23.203 1 98.75 128 ASP B C 1
ATOM 4211 O O . ASP B 1 128 ? 0.696 4.062 -24.172 1 98.75 128 ASP B O 1
ATOM 4215 N N . VAL B 1 129 ? 1.216 5.113 -22.281 1 98.75 129 VAL B N 1
ATOM 4216 C CA . VAL B 1 129 ? 2.617 4.738 -22.438 1 98.75 129 VAL B CA 1
ATOM 4217 C C . VAL B 1 129 ? 2.975 3.666 -21.406 1 98.75 129 VAL B C 1
ATOM 4219 O O . VAL B 1 129 ? 4.129 3.238 -21.312 1 98.75 129 VAL B O 1
ATOM 4222 N N . SER B 1 130 ? 1.978 3.184 -20.641 1 98.38 130 SER B N 1
ATOM 4223 C CA . SER B 1 130 ? 2.219 2.168 -19.625 1 98.38 130 SER B CA 1
ATOM 4224 C C . SER B 1 130 ? 2.91 0.944 -20.219 1 98.38 130 SER B C 1
ATOM 4226 O O . SER B 1 130 ? 3.91 0.468 -19.672 1 98.38 130 SER B O 1
ATOM 4228 N N . PRO B 1 131 ? 2.436 0.396 -21.359 1 98 131 PRO B N 1
ATOM 4229 C CA . PRO B 1 131 ? 3.076 -0.81 -21.891 1 98 131 PRO B CA 1
ATOM 4230 C C . PRO B 1 131 ? 4.531 -0.577 -22.281 1 98 131 PRO B C 1
ATOM 4232 O O . PRO B 1 131 ? 5.371 -1.465 -22.109 1 98 131 PRO B O 1
ATOM 4235 N N . ILE B 1 132 ? 4.828 0.636 -22.828 1 98.44 132 ILE B N 1
ATOM 4236 C CA . ILE B 1 132 ? 6.188 0.973 -23.234 1 98.44 132 ILE B CA 1
ATOM 4237 C C . ILE B 1 132 ? 7.113 0.951 -22.016 1 98.44 132 ILE B C 1
ATOM 4239 O O . ILE B 1 132 ? 8.188 0.352 -22.062 1 98.44 132 ILE B O 1
ATOM 4243 N N . ILE B 1 133 ? 6.648 1.543 -20.969 1 98.81 133 ILE B N 1
ATOM 4244 C CA . ILE B 1 133 ? 7.449 1.675 -19.75 1 98.81 133 ILE B CA 1
ATOM 4245 C C . ILE B 1 133 ? 7.637 0.303 -19.109 1 98.81 133 ILE B C 1
ATOM 4247 O O . ILE B 1 133 ? 8.75 -0.07 -18.75 1 98.81 133 ILE B O 1
ATOM 4251 N N . ARG B 1 134 ? 6.602 -0.478 -18.984 1 98.44 134 ARG B N 1
ATOM 4252 C CA . ARG B 1 134 ? 6.66 -1.78 -18.344 1 98.44 134 ARG B CA 1
ATOM 4253 C C . ARG B 1 134 ? 7.547 -2.744 -19.109 1 98.44 134 ARG B C 1
ATOM 4255 O O . ARG B 1 134 ? 8.266 -3.555 -18.531 1 98.44 134 ARG B O 1
ATOM 4262 N N . ARG B 1 135 ? 7.52 -2.682 -20.422 1 98.06 135 ARG B N 1
ATOM 4263 C CA . ARG B 1 135 ? 8.383 -3.531 -21.234 1 98.06 135 ARG B CA 1
ATOM 4264 C C . ARG B 1 135 ? 9.852 -3.166 -21.047 1 98.06 135 ARG B C 1
ATOM 4266 O O . ARG B 1 135 ? 10.711 -4.047 -20.969 1 98.06 135 ARG B O 1
ATOM 4273 N N . GLN B 1 136 ? 10.086 -1.861 -21.062 1 98.62 136 GLN B N 1
ATOM 4274 C CA . GLN B 1 136 ? 11.461 -1.429 -20.797 1 98.62 136 GLN B CA 1
ATOM 4275 C C . GLN B 1 136 ? 11.953 -1.932 -19.453 1 98.62 136 GLN B C 1
ATOM 4277 O O . GLN B 1 136 ? 13.086 -2.418 -19.344 1 98.62 136 GLN B O 1
ATOM 4282 N N . ARG B 1 137 ? 11.07 -1.864 -18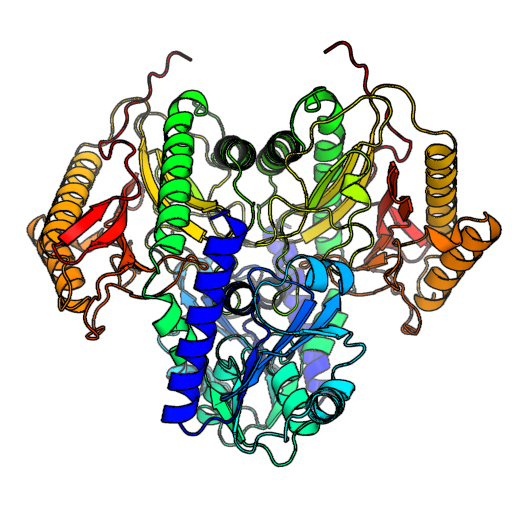.422 1 98.75 137 ARG B N 1
ATOM 4283 C CA . ARG B 1 137 ? 11.445 -2.254 -17.062 1 98.75 137 ARG B CA 1
ATOM 4284 C C . ARG B 1 137 ? 11.609 -3.766 -16.953 1 98.75 137 ARG B C 1
ATOM 4286 O O . ARG B 1 137 ? 12.227 -4.262 -16.016 1 98.75 137 ARG B O 1
ATOM 4293 N N . ALA B 1 138 ? 11.008 -4.516 -17.859 1 98.62 138 ALA B N 1
ATOM 4294 C CA . ALA B 1 138 ? 11.039 -5.977 -17.812 1 98.62 138 ALA B CA 1
ATOM 4295 C C . ALA B 1 138 ? 12.453 -6.504 -18.031 1 98.62 138 ALA B C 1
ATOM 4297 O O . ALA B 1 138 ? 12.789 -7.594 -17.562 1 98.62 138 ALA B O 1
ATOM 4298 N N . VAL B 1 139 ? 13.281 -5.738 -18.75 1 98.75 139 VAL B N 1
ATOM 4299 C CA . VAL B 1 139 ? 14.664 -6.129 -19 1 98.75 139 VAL B CA 1
ATOM 4300 C C . VAL B 1 139 ? 15.602 -5.305 -18.125 1 98.75 139 VAL B C 1
ATOM 4302 O O . VAL B 1 139 ? 15.781 -4.105 -18.359 1 98.75 139 VAL B O 1
ATOM 4305 N N . LYS B 1 140 ? 16.234 -5.953 -17.203 1 98.81 140 LYS B N 1
ATOM 4306 C CA . LYS B 1 140 ? 17.031 -5.262 -16.203 1 98.81 140 LYS B CA 1
ATOM 4307 C C . LYS B 1 140 ? 18.438 -4.98 -16.719 1 98.81 140 LYS B C 1
ATOM 4309 O O . LYS B 1 140 ? 19.016 -5.801 -17.438 1 98.81 140 LYS B O 1
ATOM 4314 N N . SER B 1 141 ? 18.984 -3.824 -16.375 1 98.31 141 SER B N 1
ATOM 4315 C CA . SER B 1 141 ? 20.391 -3.506 -16.594 1 98.31 141 SER B CA 1
ATOM 4316 C C . SER B 1 141 ? 21.281 -4.266 -15.625 1 98.31 141 SER B C 1
ATOM 4318 O O . SER B 1 141 ? 20.797 -4.902 -14.688 1 98.31 141 SER B O 1
ATOM 4320 N N . ALA B 1 142 ? 22.625 -4.164 -15.891 1 97.81 142 ALA B N 1
ATOM 4321 C CA . ALA B 1 142 ? 23.594 -4.77 -14.984 1 97.81 142 ALA B CA 1
ATOM 4322 C C . ALA B 1 142 ? 23.484 -4.176 -13.586 1 97.81 142 ALA B C 1
ATOM 4324 O O . ALA B 1 142 ? 23.609 -4.887 -12.586 1 97.81 142 ALA B O 1
ATOM 4325 N N . TYR B 1 143 ? 23.25 -2.904 -13.508 1 97.94 143 TYR B N 1
ATOM 4326 C CA . TYR B 1 143 ? 23.125 -2.236 -12.219 1 97.94 143 TYR B CA 1
ATOM 4327 C C . TYR B 1 143 ? 21.891 -2.744 -11.469 1 97.94 143 TYR B C 1
ATOM 4329 O O . TYR B 1 143 ? 21.969 -3.039 -10.273 1 97.94 143 TYR B O 1
ATOM 4337 N N . GLU B 1 144 ? 20.781 -2.844 -12.141 1 98.5 144 GLU B N 1
ATOM 4338 C CA . GLU B 1 144 ? 19.562 -3.363 -11.539 1 98.5 144 GLU B CA 1
ATOM 4339 C C . GLU B 1 144 ? 19.766 -4.789 -11.031 1 98.5 144 GLU B C 1
ATOM 4341 O O . GLU B 1 144 ? 19.266 -5.145 -9.961 1 98.5 144 GLU B O 1
ATOM 4346 N N . LEU B 1 145 ? 20.422 -5.555 -11.797 1 98.69 145 LEU B N 1
ATOM 4347 C CA . LEU B 1 145 ? 20.656 -6.945 -11.422 1 98.69 145 LEU B CA 1
ATOM 4348 C C . LEU B 1 145 ? 21.469 -7.043 -10.141 1 98.69 145 LEU B C 1
ATOM 4350 O O . LEU B 1 145 ? 21.266 -7.953 -9.336 1 98.69 145 LEU B O 1
ATOM 4354 N N . GLU B 1 146 ? 22.375 -6.141 -9.961 1 98.38 146 GLU B N 1
ATOM 4355 C CA . GLU B 1 146 ? 23.141 -6.117 -8.711 1 98.38 146 GLU B CA 1
ATOM 4356 C C . GLU B 1 146 ? 22.219 -5.816 -7.527 1 98.38 146 GLU B C 1
ATOM 4358 O O . GLU B 1 146 ? 22.375 -6.414 -6.457 1 98.38 146 GLU B O 1
ATOM 4363 N N . LEU B 1 147 ? 21.328 -4.879 -7.699 1 98.5 147 LEU B N 1
ATOM 4364 C CA . LEU B 1 147 ? 20.375 -4.57 -6.648 1 98.5 147 LEU B CA 1
ATOM 4365 C C . LEU B 1 147 ? 19.484 -5.773 -6.355 1 98.5 147 LEU B C 1
ATOM 4367 O O . LEU B 1 147 ? 19.203 -6.074 -5.195 1 98.5 147 LEU B O 1
ATOM 4371 N N . LEU B 1 148 ? 19.062 -6.461 -7.363 1 98.88 148 LEU B N 1
ATOM 4372 C CA . LEU B 1 148 ? 18.203 -7.633 -7.215 1 98.88 148 LEU B CA 1
ATOM 4373 C C . LEU B 1 148 ? 18.969 -8.781 -6.562 1 98.88 148 LEU B C 1
ATOM 4375 O O . LEU B 1 148 ? 18.406 -9.531 -5.766 1 98.88 148 LEU B O 1
ATOM 4379 N N . ARG B 1 149 ? 20.234 -8.945 -6.938 1 98.75 149 ARG B N 1
ATOM 4380 C CA . ARG B 1 149 ? 21.062 -9.953 -6.281 1 98.75 149 ARG B CA 1
ATOM 4381 C C . ARG B 1 149 ? 21.141 -9.703 -4.777 1 98.75 149 ARG B C 1
ATOM 4383 O O . ARG B 1 149 ? 21 -10.633 -3.98 1 98.75 149 ARG B O 1
ATOM 4390 N N . GLU B 1 150 ? 21.359 -8.469 -4.418 1 98.75 150 GLU B N 1
ATOM 4391 C CA . GLU B 1 150 ? 21.406 -8.125 -2.998 1 98.75 150 GLU B CA 1
ATOM 4392 C C . GLU B 1 150 ? 20.047 -8.359 -2.332 1 98.75 150 GLU B C 1
ATOM 4394 O O . GLU B 1 150 ? 19.984 -8.852 -1.205 1 98.75 150 GLU B O 1
ATOM 4399 N N . SER B 1 151 ? 18.984 -7.977 -3.01 1 98.81 151 SER B N 1
ATOM 4400 C CA . SER B 1 151 ? 17.641 -8.266 -2.506 1 98.81 151 SER B CA 1
ATOM 4401 C C . SER B 1 151 ? 17.469 -9.758 -2.232 1 98.81 151 SER B C 1
ATOM 4403 O O . SER B 1 151 ? 16.969 -10.148 -1.173 1 98.81 151 SER B O 1
ATOM 4405 N N . GLY B 1 152 ? 17.891 -10.562 -3.164 1 98.88 152 GLY B N 1
ATOM 4406 C CA . GLY B 1 152 ? 17.812 -12.008 -3.008 1 98.88 152 GLY B CA 1
ATOM 4407 C C . GLY B 1 152 ? 18.594 -12.523 -1.819 1 98.88 152 GLY B C 1
ATOM 4408 O O . GLY B 1 152 ? 18.125 -13.383 -1.071 1 98.88 152 GLY B O 1
ATOM 4409 N N . ARG B 1 153 ? 19.828 -12 -1.653 1 98.88 153 ARG B N 1
ATOM 4410 C CA . ARG B 1 153 ? 20.656 -12.398 -0.527 1 98.88 153 ARG B CA 1
ATOM 4411 C C . ARG B 1 153 ? 19.984 -12.078 0.801 1 98.88 153 ARG B C 1
ATOM 4413 O O . ARG B 1 153 ? 20.016 -12.883 1.734 1 98.88 153 ARG B O 1
ATOM 4420 N N . ARG B 1 154 ? 19.391 -10.961 0.885 1 98.88 154 ARG B N 1
ATOM 4421 C CA . ARG B 1 154 ? 18.719 -10.531 2.109 1 98.88 154 ARG B CA 1
ATOM 4422 C C . ARG B 1 154 ? 17.469 -11.359 2.355 1 98.88 154 ARG B C 1
ATOM 4424 O O . ARG B 1 154 ? 17.156 -11.695 3.5 1 98.88 154 ARG B O 1
ATOM 4431 N N . LEU B 1 155 ? 16.75 -11.656 1.284 1 98.88 155 LEU B N 1
ATOM 4432 C CA . LEU B 1 155 ? 15.594 -12.539 1.411 1 98.88 155 LEU B CA 1
ATOM 4433 C C . LEU B 1 155 ? 16.016 -13.914 1.926 1 98.88 155 LEU B C 1
ATOM 4435 O O . LEU B 1 155 ? 15.352 -14.484 2.793 1 98.88 155 LEU B O 1
ATOM 4439 N N . ASP B 1 156 ? 17.125 -14.406 1.402 1 98.94 156 ASP B N 1
ATOM 4440 C CA . ASP B 1 156 ? 17.656 -15.672 1.886 1 98.94 156 ASP B CA 1
ATOM 4441 C C . ASP B 1 156 ? 17.906 -15.625 3.389 1 98.94 156 ASP B C 1
ATOM 4443 O O . ASP B 1 156 ? 17.594 -16.578 4.113 1 98.94 156 ASP B O 1
ATOM 4447 N N . ARG B 1 157 ? 18.484 -14.555 3.812 1 98.88 157 ARG B N 1
ATOM 4448 C CA . ARG B 1 157 ? 18.766 -14.391 5.234 1 98.88 157 ARG B CA 1
ATOM 4449 C C . ARG B 1 157 ? 17.484 -14.344 6.047 1 98.88 157 ARG B C 1
ATOM 4451 O O . ARG B 1 157 ? 17.406 -14.891 7.148 1 98.88 157 ARG B O 1
ATOM 4458 N N . MET B 1 158 ? 16.5 -13.672 5.539 1 98.75 158 MET B N 1
ATOM 4459 C CA . MET B 1 158 ? 15.195 -13.609 6.184 1 98.75 158 MET B CA 1
ATOM 4460 C C . MET B 1 158 ? 14.594 -15 6.348 1 98.75 158 MET B C 1
ATOM 4462 O O . MET B 1 158 ? 14.117 -15.352 7.43 1 98.75 158 MET B O 1
ATOM 4466 N N . LEU B 1 159 ? 14.617 -15.797 5.293 1 98.81 159 LEU B N 1
ATOM 4467 C CA . LEU B 1 159 ? 14.07 -17.156 5.32 1 98.81 159 LEU B CA 1
ATOM 4468 C C . LEU B 1 159 ? 14.859 -18.031 6.277 1 98.81 159 LEU B C 1
ATOM 4470 O O . LEU B 1 159 ? 14.289 -18.891 6.949 1 98.81 159 LEU B O 1
ATOM 4474 N N . ALA B 1 160 ? 16.141 -17.797 6.324 1 98.75 160 ALA B N 1
ATOM 4475 C CA . ALA B 1 160 ? 17.016 -18.578 7.207 1 98.75 160 ALA B CA 1
ATOM 4476 C C . ALA B 1 160 ? 16.688 -18.297 8.672 1 98.75 160 ALA B C 1
ATOM 4478 O O . ALA B 1 160 ? 17.047 -19.078 9.555 1 98.75 160 ALA B O 1
ATOM 4479 N N . ALA B 1 161 ? 16 -17.25 8.969 1 98.5 161 ALA B N 1
ATOM 4480 C CA . ALA B 1 161 ? 15.688 -16.859 10.344 1 98.5 161 ALA B CA 1
ATOM 4481 C C . ALA B 1 161 ? 14.438 -17.594 10.836 1 98.5 161 ALA B C 1
ATOM 4483 O O . ALA B 1 161 ? 14.172 -17.625 12.039 1 98.5 161 ALA B O 1
ATOM 4484 N N . VAL B 1 162 ? 13.656 -18.188 10 1 98.56 162 VAL B N 1
ATOM 4485 C CA . VAL B 1 162 ? 12.336 -18.719 10.32 1 98.56 162 VAL B CA 1
ATOM 4486 C C . VAL B 1 162 ? 12.461 -19.797 11.398 1 98.56 162 VAL B C 1
ATOM 4488 O O . VAL B 1 162 ? 11.711 -19.797 12.375 1 98.56 162 VAL B O 1
ATOM 4491 N N . PRO B 1 163 ? 13.406 -20.75 11.289 1 98.06 163 PRO B N 1
ATOM 4492 C CA . PRO B 1 163 ? 13.484 -21.797 12.305 1 98.06 163 PRO B CA 1
ATOM 4493 C C . PRO B 1 163 ? 13.664 -21.25 13.711 1 98.06 163 PRO B C 1
ATOM 4495 O O . PRO B 1 163 ? 13.164 -21.828 14.68 1 98.06 163 PRO B O 1
ATOM 4498 N N . ASP B 1 164 ? 14.32 -20.109 13.859 1 96.94 164 ASP B N 1
ATOM 4499 C CA . ASP B 1 164 ? 14.578 -19.531 15.18 1 96.94 164 ASP B CA 1
ATOM 4500 C C . ASP B 1 164 ? 13.375 -18.75 15.68 1 96.94 164 ASP B C 1
ATOM 4502 O O . ASP B 1 164 ? 13.273 -18.438 16.859 1 96.94 164 ASP B O 1
ATOM 4506 N N . LEU B 1 165 ? 12.461 -18.422 14.797 1 96.81 165 LEU B N 1
ATOM 4507 C CA . LEU B 1 165 ? 11.352 -17.531 15.141 1 96.81 165 LEU B CA 1
ATOM 4508 C C . LEU B 1 165 ? 10.094 -18.328 15.469 1 96.81 165 LEU B C 1
ATOM 4510 O O . LEU B 1 165 ? 9.188 -17.828 16.125 1 96.81 165 LEU B O 1
ATOM 4514 N N . VAL B 1 166 ? 10.039 -19.531 14.977 1 96.88 166 VAL B N 1
ATOM 4515 C CA . VAL B 1 166 ? 8.812 -20.328 15.023 1 96.88 166 VAL B CA 1
ATOM 4516 C C . VAL B 1 166 ? 8.672 -20.984 16.391 1 96.88 166 VAL B C 1
ATOM 4518 O O . VAL B 1 166 ? 9.648 -21.5 16.953 1 96.88 166 VAL B O 1
ATOM 4521 N N . GLU B 1 167 ? 7.496 -20.922 16.938 1 95.38 167 GLU B N 1
ATOM 4522 C CA . GLU B 1 167 ? 7.137 -21.547 18.203 1 95.38 167 GLU B CA 1
ATOM 4523 C C . GLU B 1 167 ? 5.75 -22.188 18.125 1 95.38 167 GLU B C 1
ATOM 4525 O O . GLU B 1 167 ? 4.789 -21.562 17.688 1 95.38 167 GLU B O 1
ATOM 4530 N N . LEU B 1 168 ? 5.684 -23.484 18.609 1 96.88 168 LEU B N 1
ATOM 4531 C CA . LEU B 1 168 ? 4.402 -24.172 18.641 1 96.88 168 LEU B CA 1
ATOM 4532 C C . LEU B 1 168 ? 3.389 -23.422 19.484 1 96.88 168 LEU B C 1
ATOM 4534 O O . LEU B 1 168 ? 3.734 -22.891 20.547 1 96.88 168 LEU B O 1
ATOM 4538 N N . GLY B 1 169 ? 2.234 -23.328 18.969 1 97.5 169 GLY B N 1
ATOM 4539 C CA . GLY B 1 169 ? 1.148 -22.75 19.75 1 97.5 169 GLY B CA 1
ATOM 4540 C C . GLY B 1 169 ? 1.001 -21.25 19.531 1 97.5 169 GLY B C 1
ATOM 4541 O O . GLY B 1 169 ? -0.001 -20.656 19.922 1 97.5 169 GLY B O 1
ATOM 4542 N N . GLU B 1 170 ? 1.955 -20.656 18.891 1 97.62 170 GLU B N 1
ATOM 4543 C CA . GLU B 1 170 ? 1.837 -19.234 18.578 1 97.62 170 GLU B CA 1
ATOM 4544 C C . GLU B 1 170 ? 0.935 -19 17.375 1 97.62 170 GLU B C 1
ATOM 4546 O O . GLU B 1 170 ? 0.785 -19.891 16.531 1 97.62 170 GLU B O 1
ATOM 4551 N N . THR B 1 171 ? 0.336 -17.891 17.266 1 98.5 171 THR B N 1
ATOM 4552 C CA . THR B 1 171 ? -0.548 -17.578 16.156 1 98.5 171 THR B CA 1
ATOM 4553 C C . THR B 1 171 ? 0.258 -17.234 14.898 1 98.5 171 THR B C 1
ATOM 4555 O O . THR B 1 171 ? 1.394 -16.766 14.992 1 98.5 171 THR B O 1
ATOM 4558 N N . GLU B 1 172 ? -0.344 -17.469 13.711 1 98.62 172 GLU B N 1
ATOM 4559 C CA . GLU B 1 172 ? 0.277 -17.109 12.438 1 98.62 172 GLU B CA 1
ATOM 4560 C C . GLU B 1 172 ? 0.653 -15.633 12.414 1 98.62 172 GLU B C 1
ATOM 4562 O O . GLU B 1 172 ? 1.734 -15.266 11.953 1 98.62 172 GLU B O 1
ATOM 4567 N N . VAL B 1 173 ? -0.26 -14.797 12.914 1 98.5 173 VAL B N 1
ATOM 4568 C CA . VAL B 1 173 ? -0.05 -13.352 12.828 1 98.5 173 VAL B CA 1
ATOM 4569 C C . VAL B 1 173 ? 1.128 -12.945 13.711 1 98.5 173 VAL B C 1
ATOM 4571 O O . VAL B 1 173 ? 1.908 -12.062 13.352 1 98.5 173 VAL B O 1
ATOM 4574 N N . ALA B 1 174 ? 1.259 -13.539 14.852 1 98.5 174 ALA B N 1
ATOM 4575 C CA . ALA B 1 174 ? 2.4 -13.258 15.719 1 98.5 174 ALA B CA 1
ATOM 4576 C C . ALA B 1 174 ? 3.707 -13.711 15.07 1 98.5 174 ALA B C 1
ATOM 4578 O O . ALA B 1 174 ? 4.699 -12.977 15.086 1 98.5 174 ALA B O 1
ATOM 4579 N N . LEU B 1 175 ? 3.717 -14.922 14.516 1 98.69 175 LEU B N 1
ATOM 4580 C CA . LEU B 1 175 ? 4.902 -15.445 13.852 1 98.69 175 LEU B CA 1
ATOM 4581 C C . LEU B 1 175 ? 5.266 -14.602 12.633 1 98.69 175 LEU B C 1
ATOM 4583 O O . LEU B 1 175 ? 6.441 -14.305 12.406 1 98.69 175 LEU B O 1
ATOM 4587 N N . ALA B 1 176 ? 4.254 -14.195 11.859 1 98.62 176 ALA B N 1
ATOM 4588 C CA . ALA B 1 176 ? 4.469 -13.289 10.734 1 98.62 176 ALA B CA 1
ATOM 4589 C C . ALA B 1 176 ? 5.117 -11.984 11.195 1 98.62 176 ALA B C 1
ATOM 4591 O O . ALA B 1 176 ? 6.047 -11.484 10.547 1 98.62 176 ALA B O 1
ATOM 4592 N N . GLY B 1 177 ? 4.582 -11.43 12.289 1 98.56 177 GLY B N 1
ATOM 4593 C CA . GLY B 1 177 ? 5.141 -10.203 12.828 1 98.56 177 GLY B CA 1
ATOM 4594 C C . GLY B 1 177 ? 6.617 -10.312 13.156 1 98.56 177 GLY B C 1
ATOM 4595 O O . GLY B 1 177 ? 7.395 -9.398 12.875 1 98.56 177 GLY B O 1
ATOM 4596 N N . ARG B 1 178 ? 7.012 -11.445 13.773 1 98.56 178 ARG B N 1
ATOM 4597 C CA . ARG B 1 178 ? 8.414 -11.672 14.102 1 98.56 178 ARG B CA 1
ATOM 4598 C C . ARG B 1 178 ? 9.273 -11.688 12.844 1 98.56 178 ARG B C 1
ATOM 4600 O O . ARG B 1 178 ? 10.328 -11.055 12.797 1 98.56 178 ARG B O 1
ATOM 4607 N N . LEU B 1 179 ? 8.797 -12.383 11.844 1 98.81 179 LEU B N 1
ATOM 4608 C CA . LEU B 1 179 ? 9.547 -12.508 10.602 1 98.81 179 LEU B CA 1
ATOM 4609 C C . LEU B 1 179 ? 9.633 -11.164 9.875 1 98.81 179 LEU B C 1
ATOM 4611 O O . LEU B 1 179 ? 10.688 -10.797 9.359 1 98.81 179 LEU B O 1
ATOM 4615 N N . GLU B 1 180 ? 8.539 -10.453 9.836 1 98.69 180 GLU B N 1
ATOM 4616 C CA . GLU B 1 180 ? 8.508 -9.141 9.195 1 98.69 180 GLU B CA 1
ATOM 4617 C C . GLU B 1 180 ? 9.414 -8.156 9.922 1 98.69 180 GLU B C 1
ATOM 4619 O O . GLU B 1 180 ? 10.055 -7.305 9.289 1 98.69 180 GLU B O 1
ATOM 4624 N N . GLY B 1 181 ? 9.422 -8.258 11.266 1 98.44 181 GLY B N 1
ATOM 4625 C CA . GLY B 1 181 ? 10.391 -7.477 12.016 1 98.44 181 GLY B CA 1
ATOM 4626 C C . GLY B 1 181 ? 11.828 -7.77 11.625 1 98.44 181 GLY B C 1
ATOM 4627 O O . GLY B 1 181 ? 12.648 -6.855 11.508 1 98.44 181 GLY B O 1
ATOM 4628 N N . GLU B 1 182 ? 12.133 -9.047 11.406 1 98.62 182 GLU B N 1
ATOM 4629 C CA . GLU B 1 182 ? 13.461 -9.445 10.953 1 98.62 182 GLU B CA 1
ATOM 4630 C C . GLU B 1 182 ? 13.766 -8.867 9.57 1 98.62 182 GLU B C 1
ATOM 4632 O O . GLU B 1 182 ? 14.891 -8.438 9.312 1 98.62 182 GLU B O 1
ATOM 4637 N N . ALA B 1 183 ? 12.805 -8.867 8.703 1 98.75 183 ALA B N 1
ATOM 4638 C CA . ALA B 1 183 ? 12.977 -8.273 7.375 1 98.75 183 ALA B CA 1
ATOM 4639 C C . ALA B 1 183 ? 13.367 -6.805 7.477 1 98.75 183 ALA B C 1
ATOM 4641 O O . ALA B 1 183 ? 14.266 -6.344 6.77 1 98.75 183 ALA B O 1
ATOM 4642 N N . ARG B 1 184 ? 12.664 -6.082 8.375 1 98.38 184 ARG B N 1
ATOM 4643 C CA . ARG B 1 184 ? 12.969 -4.672 8.594 1 98.38 184 ARG B CA 1
ATOM 4644 C C . ARG B 1 184 ? 14.406 -4.492 9.078 1 98.38 184 ARG B C 1
ATOM 4646 O O . ARG B 1 184 ? 15.133 -3.639 8.57 1 98.38 184 ARG B O 1
ATOM 4653 N N . ARG B 1 185 ? 14.766 -5.316 9.984 1 98.25 185 ARG B N 1
ATOM 4654 C CA . ARG B 1 185 ? 16.125 -5.27 10.516 1 98.25 185 ARG B CA 1
ATOM 4655 C C . ARG B 1 185 ? 17.156 -5.488 9.414 1 98.25 185 ARG B C 1
ATOM 4657 O O . ARG B 1 185 ? 18.219 -4.863 9.414 1 98.25 185 ARG B O 1
ATOM 4664 N N . LEU B 1 186 ? 16.781 -6.32 8.469 1 98.56 186 LEU B N 1
ATOM 4665 C CA . LEU B 1 186 ? 17.672 -6.664 7.371 1 98.56 186 LEU B CA 1
ATOM 4666 C C . LEU B 1 186 ? 17.625 -5.609 6.273 1 98.56 186 LEU B C 1
ATOM 4668 O O . LEU B 1 186 ? 18.312 -5.723 5.262 1 98.56 186 LEU B O 1
ATOM 4672 N N . GLY B 1 187 ? 16.797 -4.625 6.395 1 98.06 187 GLY B N 1
ATOM 4673 C CA . GLY B 1 187 ? 16.828 -3.49 5.488 1 98.06 187 GLY B CA 1
ATOM 4674 C C . GLY B 1 187 ? 15.641 -3.449 4.535 1 98.06 187 GLY B C 1
ATOM 4675 O O . GLY B 1 187 ? 15.641 -2.674 3.578 1 98.06 187 GLY B O 1
ATOM 4676 N N . HIS B 1 188 ? 14.672 -4.328 4.797 1 98.44 188 HIS B N 1
ATOM 4677 C CA . HIS B 1 188 ? 13.461 -4.234 3.99 1 98.44 188 HIS B CA 1
ATOM 4678 C C . HIS B 1 188 ? 12.781 -2.881 4.172 1 98.44 188 HIS B C 1
ATOM 4680 O O . HIS B 1 188 ? 12.594 -2.424 5.301 1 98.44 188 HIS B O 1
ATOM 4686 N N . GLN B 1 189 ? 12.297 -2.27 3.141 1 96.56 189 GLN B N 1
ATOM 4687 C CA . GLN B 1 189 ? 11.758 -0.915 3.191 1 96.56 189 GLN B CA 1
ATOM 4688 C C . GLN B 1 189 ? 10.352 -0.904 3.787 1 96.56 189 GLN B C 1
ATOM 4690 O O . GLN B 1 189 ? 9.828 0.156 4.133 1 96.56 189 GLN B O 1
ATOM 4695 N N . GLY B 1 190 ? 9.711 -2.051 3.943 1 95.19 190 GLY B N 1
ATOM 4696 C CA . GLY B 1 190 ? 8.328 -2.152 4.402 1 95.19 190 GLY B CA 1
ATOM 4697 C C . GLY B 1 190 ? 7.336 -2.328 3.268 1 95.19 190 GLY B C 1
ATOM 4698 O O . GLY B 1 190 ? 6.973 -3.453 2.924 1 95.19 190 GLY B O 1
ATOM 4699 N N . LEU B 1 191 ? 7.156 -1.382 2.537 1 94.38 191 LEU B N 1
ATOM 4700 C CA . LEU B 1 191 ? 6.207 -1.381 1.428 1 94.38 191 LEU B CA 1
ATOM 4701 C C . LEU B 1 191 ? 6.742 -2.201 0.257 1 94.38 191 LEU B C 1
ATOM 4703 O O . LEU B 1 191 ? 7.883 -2.01 -0.172 1 94.38 191 LEU B O 1
ATOM 4707 N N . VAL B 1 192 ? 5.984 -3.162 -0.194 1 95.94 192 VAL B N 1
ATOM 4708 C CA . VAL B 1 192 ? 6.215 -3.842 -1.465 1 95.94 192 VAL B CA 1
ATOM 4709 C C . VAL B 1 192 ? 5.281 -3.277 -2.531 1 95.94 192 VAL B C 1
ATOM 4711 O O . VAL B 1 192 ? 4.059 -3.396 -2.418 1 95.94 192 VAL B O 1
ATOM 4714 N N . ARG B 1 193 ? 5.863 -2.652 -3.547 1 95.12 193 ARG B N 1
ATOM 4715 C CA . ARG B 1 193 ? 5.047 -2.018 -4.574 1 95.12 193 ARG B CA 1
ATOM 4716 C C . ARG B 1 193 ? 4.375 -3.062 -5.461 1 95.12 193 ARG B C 1
ATOM 4718 O O . ARG B 1 193 ? 4.988 -4.07 -5.816 1 95.12 193 ARG B O 1
ATOM 4725 N N . PHE B 1 194 ? 3.17 -2.908 -5.699 1 93.69 194 PHE B N 1
ATOM 4726 C CA . PHE B 1 194 ? 2.332 -3.713 -6.582 1 93.69 194 PHE B CA 1
ATOM 4727 C C . PHE B 1 194 ? 1.573 -2.826 -7.562 1 93.69 194 PHE B C 1
ATOM 4729 O O . PHE B 1 194 ? 0.897 -1.879 -7.156 1 93.69 194 PHE B O 1
ATOM 4736 N N . ARG B 1 195 ? 1.736 -3.039 -8.812 1 93 195 ARG B N 1
ATOM 4737 C CA . ARG B 1 195 ? 1.07 -2.189 -9.797 1 93 195 ARG B CA 1
ATOM 4738 C C . ARG B 1 195 ? -0.362 -2.656 -10.039 1 93 195 ARG B C 1
ATOM 4740 O O . ARG B 1 195 ? -0.617 -3.855 -10.164 1 93 195 ARG B O 1
ATOM 4747 N N . GLY B 1 196 ? -1.271 -1.785 -10.117 1 83.12 196 GLY B N 1
ATOM 4748 C CA . GLY B 1 196 ? -2.672 -2.1 -10.336 1 83.12 196 GLY B CA 1
ATOM 4749 C C . GLY B 1 196 ? -3.598 -1.441 -9.328 1 83.12 196 GLY B C 1
ATOM 4750 O O . GLY B 1 196 ? -3.141 -0.899 -8.32 1 83.12 196 GLY B O 1
ATOM 4751 N N . PHE B 1 197 ? -4.867 -1.545 -9.617 1 81.88 197 PHE B N 1
ATOM 4752 C CA . PHE B 1 197 ? -5.867 -0.885 -8.789 1 81.88 197 PHE B CA 1
ATOM 4753 C C . PHE B 1 197 ? -6.355 -1.816 -7.684 1 81.88 197 PHE B C 1
ATOM 4755 O O . PHE B 1 197 ? -6.672 -2.98 -7.941 1 81.88 197 PHE B O 1
ATOM 4762 N N . SER B 1 198 ? -6.34 -1.341 -6.465 1 66.25 198 SER B N 1
ATOM 4763 C CA . SER B 1 198 ? -6.91 -1.962 -5.273 1 66.25 198 SER B CA 1
ATOM 4764 C C . SER B 1 198 ? -6.336 -3.357 -5.051 1 66.25 198 SER B C 1
ATOM 4766 O O . SER B 1 198 ? -7.07 -4.289 -4.707 1 66.25 198 SER B O 1
ATOM 4768 N N . ALA B 1 199 ? -5.047 -3.494 -5.25 1 71.62 199 ALA B N 1
ATOM 4769 C CA . ALA B 1 199 ? -4.461 -4.82 -5.07 1 71.62 199 ALA B CA 1
ATOM 4770 C C . ALA B 1 199 ? -4.336 -5.168 -3.588 1 71.62 199 ALA B C 1
ATOM 4772 O O . ALA B 1 199 ? -4.348 -6.344 -3.215 1 71.62 199 ALA B O 1
ATOM 4773 N N . ASP B 1 200 ? -4.398 -4.188 -2.666 1 86.62 200 ASP B N 1
ATOM 4774 C CA . ASP B 1 200 ? -4.277 -4.363 -1.221 1 86.62 200 ASP B CA 1
ATOM 4775 C C . ASP B 1 200 ? -3.32 -5.504 -0.883 1 86.62 200 ASP B C 1
ATOM 4777 O O . ASP B 1 200 ? -3.75 -6.574 -0.452 1 86.62 200 ASP B O 1
ATOM 4781 N N . PHE B 1 201 ? -2.055 -5.348 -1.145 1 91.25 201 PHE B N 1
ATOM 4782 C CA . PHE B 1 201 ? -0.99 -6.305 -0.874 1 91.25 201 PHE B CA 1
ATOM 4783 C C . PHE B 1 201 ? -0.071 -5.797 0.231 1 91.25 201 PHE B C 1
ATOM 4785 O O . PHE B 1 201 ? 0.283 -4.617 0.255 1 91.25 201 PHE B O 1
ATOM 4792 N N . PHE B 1 202 ? 0.253 -6.66 1.026 1 92.81 202 PHE B N 1
ATOM 4793 C CA . PHE B 1 202 ? 1.252 -6.328 2.035 1 92.81 202 PHE B CA 1
ATOM 4794 C C . PHE B 1 202 ? 2.592 -6.977 1.703 1 92.81 202 PHE B C 1
ATOM 4796 O O . PHE B 1 202 ? 2.998 -7.012 0.539 1 92.81 202 PHE B O 1
ATOM 4803 N N . MET B 1 203 ? 3.373 -7.516 2.531 1 93.75 203 MET B N 1
ATOM 4804 C CA . MET B 1 203 ? 4.738 -8 2.355 1 93.75 203 MET B CA 1
ATOM 4805 C C . MET B 1 203 ? 4.738 -9.461 1.905 1 93.75 203 MET B C 1
ATOM 4807 O O . MET B 1 203 ? 5.578 -9.867 1.101 1 93.75 203 MET B O 1
ATOM 4811 N N . GLY B 1 204 ? 3.855 -10.195 2.305 1 94.25 204 GLY B N 1
ATOM 4812 C CA . GLY B 1 204 ? 3.795 -11.625 2.07 1 94.25 204 GLY B CA 1
ATOM 4813 C C . GLY B 1 204 ? 2.941 -12.359 3.088 1 94.25 204 GLY B C 1
ATOM 4814 O O . GLY B 1 204 ? 2.053 -11.766 3.703 1 94.25 204 GLY B O 1
ATOM 4815 N N . HIS B 1 205 ? 3.102 -13.711 3.209 1 93.12 205 HIS B N 1
ATOM 4816 C CA . HIS B 1 205 ? 2.26 -14.422 4.172 1 93.12 205 HIS B CA 1
ATOM 4817 C C . HIS B 1 205 ? 3.018 -15.57 4.828 1 93.12 205 HIS B C 1
ATOM 4819 O O . HIS B 1 205 ? 3.863 -16.203 4.191 1 93.12 205 HIS B O 1
ATOM 4825 N N . PHE B 1 206 ? 2.82 -15.656 5.992 1 98.38 206 PHE B N 1
ATOM 4826 C CA . PHE B 1 206 ? 3.188 -16.734 6.898 1 98.38 206 PHE B CA 1
ATOM 4827 C C . PHE B 1 206 ? 1.962 -17.562 7.285 1 98.38 206 PHE B C 1
ATOM 4829 O O . PHE B 1 206 ? 1.155 -17.125 8.109 1 98.38 206 PHE B O 1
ATOM 4836 N N . LEU B 1 207 ? 1.815 -18.719 6.668 1 98.56 207 LEU B N 1
ATOM 4837 C CA . LEU B 1 207 ? 0.6 -19.516 6.824 1 98.56 207 LEU B CA 1
ATOM 4838 C C . LEU B 1 207 ? 0.927 -20.922 7.32 1 98.56 207 LEU B C 1
ATOM 4840 O O . LEU B 1 207 ? 2.016 -21.438 7.059 1 98.56 207 LEU B O 1
ATOM 4844 N N . THR B 1 208 ? 0.016 -21.562 8.031 1 98.38 208 THR B N 1
ATOM 4845 C CA . THR B 1 208 ? 0.237 -22.875 8.594 1 98.38 208 THR B CA 1
ATOM 4846 C C . THR B 1 208 ? -0.953 -23.797 8.305 1 98.38 208 THR B C 1
ATOM 4848 O O . THR B 1 208 ? -2.105 -23.359 8.391 1 98.38 208 THR B O 1
ATOM 4851 N N . GLY B 1 209 ? -0.661 -24.953 7.941 1 98.06 209 GLY B N 1
ATOM 4852 C CA . GLY B 1 209 ? -1.708 -25.938 7.75 1 98.06 209 GLY B CA 1
ATOM 4853 C C . GLY B 1 209 ? -2.814 -25.469 6.824 1 98.06 209 GLY B C 1
ATOM 4854 O O . GLY B 1 209 ? -2.543 -24.938 5.742 1 98.06 209 GLY B O 1
ATOM 4855 N N . PRO B 1 210 ? -4.047 -25.703 7.223 1 97.56 210 PRO B N 1
ATOM 4856 C CA . PRO B 1 210 ? -5.191 -25.469 6.34 1 97.56 210 PRO B CA 1
ATOM 4857 C C . PRO B 1 210 ? -5.359 -24 5.957 1 97.56 210 PRO B C 1
ATOM 4859 O O . PRO B 1 210 ? -6.023 -23.688 4.969 1 97.56 210 PRO B O 1
ATOM 4862 N N . SER B 1 211 ? -4.77 -23.109 6.723 1 97.06 211 SER B N 1
ATOM 4863 C CA . SER B 1 211 ? -4.898 -21.688 6.422 1 97.06 211 SER B CA 1
ATOM 4864 C C . SER B 1 211 ? -4.34 -21.359 5.039 1 97.06 211 SER B C 1
ATOM 4866 O O . SER B 1 211 ? -4.859 -20.484 4.344 1 97.06 211 SER B O 1
ATOM 4868 N N . ALA B 1 212 ? -3.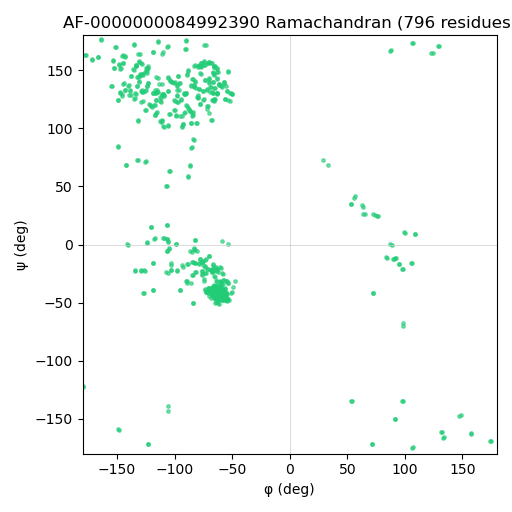352 -22.078 4.637 1 97.31 212 ALA B N 1
ATOM 4869 C CA . ALA B 1 212 ? -2.688 -21.812 3.361 1 97.31 212 ALA B CA 1
ATOM 4870 C C . ALA B 1 212 ? -3.561 -22.25 2.188 1 97.31 212 ALA B C 1
ATOM 4872 O O . ALA B 1 212 ? -3.301 -21.875 1.042 1 97.31 212 ALA B O 1
ATOM 4873 N N . ALA B 1 213 ? -4.566 -22.984 2.465 1 96.31 213 ALA B N 1
ATOM 4874 C CA . ALA B 1 213 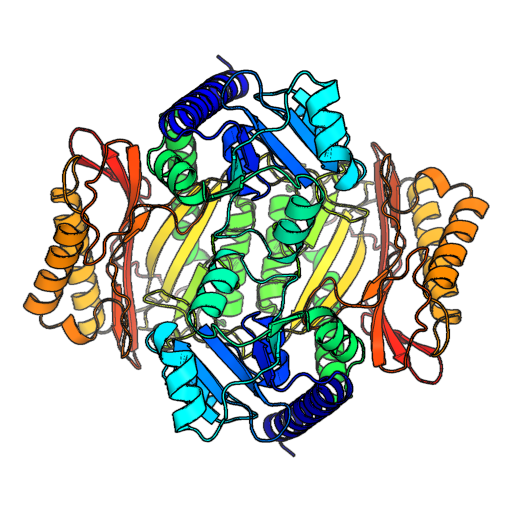? -5.426 -23.484 1.4 1 96.31 213 ALA B CA 1
ATOM 4875 C C . ALA B 1 213 ? -6.68 -22.641 1.247 1 96.31 213 ALA B C 1
ATOM 4877 O O . ALA B 1 213 ? -7.523 -22.906 0.391 1 96.31 213 ALA B O 1
ATOM 4878 N N . GLU B 1 214 ? -6.797 -21.609 2.055 1 93.62 214 GLU B N 1
ATOM 4879 C CA . GLU B 1 214 ? -7.973 -20.75 1.98 1 93.62 214 GLU B CA 1
ATOM 4880 C C . GLU B 1 214 ? -7.809 -19.688 0.902 1 93.62 214 GLU B C 1
ATOM 4882 O O . GLU B 1 214 ? -6.938 -18.812 1.007 1 93.62 214 GLU B O 1
ATOM 4887 N N . PRO B 1 215 ? -8.609 -19.781 -0.111 1 90.69 215 PRO B N 1
ATOM 4888 C CA . PRO B 1 215 ? -8.508 -18.766 -1.164 1 90.69 215 PRO B CA 1
ATOM 4889 C C . PRO B 1 215 ? -9.109 -17.422 -0.753 1 90.69 215 PRO B C 1
ATOM 4891 O O . PRO B 1 215 ? -9.945 -17.359 0.15 1 90.69 215 PRO B O 1
ATOM 4894 N N . SER B 1 216 ? -8.695 -16.391 -1.376 1 91.38 216 SER B N 1
ATOM 4895 C CA . SER B 1 216 ? -9.211 -15.047 -1.146 1 91.38 216 SER B CA 1
ATOM 4896 C C . SER B 1 216 ? -9.156 -14.203 -2.416 1 91.38 216 SER B C 1
ATOM 4898 O O . SER B 1 216 ? -9.109 -14.742 -3.523 1 91.38 216 SER B O 1
ATOM 4900 N N . TYR B 1 217 ? -9.172 -12.852 -2.279 1 92.12 217 TYR B N 1
ATOM 4901 C CA . TYR B 1 217 ? -9.312 -11.922 -3.395 1 92.12 217 TYR B CA 1
ATOM 4902 C C . TYR B 1 217 ? -8.023 -11.859 -4.215 1 92.12 217 TYR B C 1
ATOM 4904 O O . TYR B 1 217 ? -8.055 -11.477 -5.387 1 92.12 217 TYR B O 1
ATOM 4912 N N . PHE B 1 218 ? -6.902 -12.164 -3.643 1 91.44 218 PHE B N 1
ATOM 4913 C CA . PHE B 1 218 ? -5.594 -11.969 -4.254 1 91.44 218 PHE B CA 1
ATOM 4914 C C . PHE B 1 218 ? -5.379 -12.945 -5.402 1 91.44 218 PHE B C 1
ATOM 4916 O O . PHE B 1 218 ? -5.723 -14.125 -5.293 1 91.44 218 PHE B O 1
ATOM 4923 N N . ASP B 1 219 ? -4.781 -12.43 -6.43 1 89.31 219 ASP B N 1
ATOM 4924 C CA . ASP B 1 219 ? -4.531 -13.25 -7.609 1 89.31 219 ASP B CA 1
ATOM 4925 C C . ASP B 1 219 ? -3.209 -14.008 -7.484 1 89.31 219 ASP B C 1
ATOM 4927 O O . ASP B 1 219 ? -2.268 -13.75 -8.242 1 89.31 219 ASP B O 1
ATOM 4931 N N . GLY B 1 220 ? -3.139 -14.906 -6.605 1 91.81 220 GLY B N 1
ATOM 4932 C CA . GLY B 1 220 ? -2.045 -15.828 -6.352 1 91.81 220 GLY B CA 1
ATOM 4933 C C . GLY B 1 220 ? -2.516 -17.219 -5.953 1 91.81 220 GLY B C 1
ATOM 4934 O O . GLY B 1 220 ? -3.689 -17.406 -5.629 1 91.81 220 GLY B O 1
ATOM 4935 N N . PRO B 1 221 ? -1.645 -18.156 -6.066 1 94.75 221 PRO B N 1
ATOM 4936 C CA . PRO B 1 221 ? -2.049 -19.516 -5.738 1 94.75 221 PRO B CA 1
ATOM 4937 C C . PRO B 1 221 ? -2.424 -19.688 -4.266 1 94.75 221 PRO B C 1
ATOM 4939 O O . PRO B 1 221 ? -3.223 -20.562 -3.924 1 94.75 221 PRO B O 1
ATOM 4942 N N . VAL B 1 222 ? -1.77 -18.922 -3.439 1 95.88 222 VAL B N 1
ATOM 4943 C CA . VAL B 1 222 ? -1.993 -18.953 -1.997 1 95.88 222 VAL B CA 1
ATOM 4944 C C . VAL B 1 222 ? -2.26 -17.531 -1.482 1 95.88 222 VAL B C 1
ATOM 4946 O O . VAL B 1 222 ? -1.562 -16.594 -1.856 1 95.88 222 VAL B O 1
ATOM 4949 N N . SER B 1 223 ? -3.252 -17.312 -0.691 1 92.44 223 SER B N 1
ATOM 4950 C CA . SER B 1 223 ? -3.605 -15.992 -0.189 1 92.44 223 SER B CA 1
ATOM 4951 C C . SER B 1 223 ? -3.715 -15.984 1.332 1 92.44 223 SER B C 1
ATOM 4953 O O . SER B 1 223 ? -3.178 -15.102 1.995 1 92.44 223 SER B O 1
ATOM 4955 N N . GLY B 1 224 ? -4.355 -17.078 1.889 1 94.19 224 GLY B N 1
ATOM 4956 C CA . GLY B 1 224 ? -4.59 -17.156 3.322 1 94.19 224 GLY B CA 1
ATOM 4957 C C . GLY B 1 224 ? -5.887 -16.484 3.748 1 94.19 224 GLY B C 1
ATOM 4958 O O . GLY B 1 224 ? -6.484 -15.727 2.98 1 94.19 224 GLY B O 1
ATOM 4959 N N . PRO B 1 225 ? -6.305 -16.734 4.938 1 95 225 PRO B N 1
ATOM 4960 C CA . PRO B 1 225 ? -7.609 -16.234 5.387 1 95 225 PRO B CA 1
ATOM 4961 C C . PRO B 1 225 ? -7.566 -14.781 5.844 1 95 225 PRO B C 1
ATOM 4963 O O . PRO B 1 225 ? -8.586 -14.086 5.797 1 95 225 PRO B O 1
ATOM 4966 N N . GLY B 1 226 ? -6.344 -14.281 6.266 1 96 226 GLY B N 1
ATOM 4967 C CA . GLY B 1 226 ? -6.301 -13 6.949 1 96 226 GLY B CA 1
ATOM 4968 C C . GLY B 1 226 ? -6.879 -13.055 8.352 1 96 226 GLY B C 1
ATOM 4969 O O . GLY B 1 226 ? -7.184 -14.133 8.859 1 96 226 GLY B O 1
ATOM 4970 N N . LEU B 1 227 ? -7.043 -11.914 8.977 1 96.69 227 LEU B N 1
ATOM 4971 C CA . LEU B 1 227 ? -7.5 -11.852 10.367 1 96.69 227 LEU B CA 1
ATOM 4972 C C . LEU B 1 227 ? -9.023 -11.781 10.43 1 96.69 227 LEU B C 1
ATOM 4974 O O . LEU B 1 227 ? -9.625 -12.211 11.414 1 96.69 227 LEU B O 1
ATOM 4978 N N . ASP B 1 228 ? -9.594 -11.188 9.453 1 94.56 228 ASP B N 1
ATOM 4979 C CA . ASP B 1 228 ? -11.031 -11 9.336 1 94.56 228 ASP B CA 1
ATOM 4980 C C . ASP B 1 228 ? -11.422 -10.617 7.91 1 94.56 228 ASP B C 1
ATOM 4982 O O . ASP B 1 228 ? -10.555 -10.461 7.047 1 94.56 228 ASP B O 1
ATOM 4986 N N . PRO B 1 229 ? -12.695 -10.477 7.621 1 93.75 229 PRO B N 1
ATOM 4987 C CA . PRO B 1 229 ? -13.156 -10.258 6.246 1 93.75 229 PRO B CA 1
ATOM 4988 C C . PRO B 1 229 ? -12.773 -8.875 5.711 1 93.75 229 PRO B C 1
ATOM 4990 O O . PRO B 1 229 ? -12.883 -8.625 4.508 1 93.75 229 PRO B O 1
ATOM 4993 N N . SER B 1 230 ? -12.273 -7.961 6.543 1 93.69 230 SER B N 1
ATOM 4994 C CA . SER B 1 230 ? -11.953 -6.609 6.105 1 93.69 230 SER B CA 1
ATOM 4995 C C . SER B 1 230 ? -10.656 -6.582 5.305 1 93.69 230 SER B C 1
ATOM 4997 O O . SER B 1 230 ? -10.422 -5.668 4.512 1 93.69 230 SER B O 1
ATOM 4999 N N . PHE B 1 231 ? -9.781 -7.531 5.527 1 92.06 231 PHE B N 1
ATOM 5000 C CA . PHE B 1 231 ? -8.539 -7.742 4.797 1 92.06 231 PHE B CA 1
ATOM 5001 C C . PHE B 1 231 ? -8.18 -9.227 4.762 1 92.06 231 PHE B C 1
ATOM 5003 O O . PHE B 1 231 ? -7.312 -9.672 5.52 1 92.06 231 PHE B O 1
ATOM 5010 N N . ALA B 1 232 ? -8.711 -9.898 3.881 1 91.5 232 ALA B N 1
ATOM 5011 C CA . ALA B 1 232 ? -8.641 -11.359 3.844 1 91.5 232 ALA B CA 1
ATOM 5012 C C . ALA B 1 232 ? -7.395 -11.828 3.092 1 91.5 232 ALA B C 1
ATOM 5014 O O . ALA B 1 232 ? -7.496 -12.562 2.105 1 91.5 232 ALA B O 1
ATOM 5015 N N . PHE B 1 233 ? -6.25 -11.422 3.576 1 93.19 233 PHE B N 1
ATOM 5016 C CA . PHE B 1 233 ? -4.957 -11.742 2.982 1 93.19 233 PHE B CA 1
ATOM 5017 C C . PHE B 1 233 ? -3.928 -12.055 4.062 1 93.19 233 PHE B C 1
ATOM 5019 O O . PHE B 1 233 ? -3.781 -11.297 5.023 1 93.19 233 PHE B O 1
ATOM 5026 N N . GLY B 1 234 ? -3.291 -13.195 3.877 1 95.81 234 GLY B N 1
ATOM 5027 C CA . GLY B 1 234 ? -2.135 -13.469 4.715 1 95.81 234 GLY B CA 1
ATOM 5028 C C . GLY B 1 234 ? -2.484 -14.227 5.98 1 95.81 234 GLY B C 1
ATOM 5029 O O . GLY B 1 234 ? -3.404 -15.047 5.988 1 95.81 234 GLY B O 1
ATOM 5030 N N . PRO B 1 235 ? -1.698 -14 7.07 1 98 235 PRO B N 1
ATOM 5031 C CA . PRO B 1 235 ? -1.757 -14.797 8.297 1 98 235 PRO B CA 1
ATOM 5032 C C . PRO B 1 235 ? -3.029 -14.547 9.102 1 98 235 PRO B C 1
ATOM 5034 O O . PRO B 1 235 ? -3.621 -13.469 9.016 1 98 235 PRO B O 1
ATOM 5037 N N . SER B 1 236 ? -3.352 -15.539 9.898 1 97.69 236 SER B N 1
ATOM 5038 C CA . SER B 1 236 ? -4.562 -15.523 10.711 1 97.69 236 SER B CA 1
ATOM 5039 C C . SER B 1 236 ? -4.238 -15.703 12.188 1 97.69 236 SER B C 1
ATOM 5041 O O . SER B 1 236 ? -3.072 -15.656 12.586 1 97.69 236 SER B O 1
ATOM 5043 N N . TRP B 1 237 ? -5.355 -15.867 12.953 1 97.94 237 TRP B N 1
ATOM 5044 C CA . TRP B 1 237 ? -5.223 -16.125 14.375 1 97.94 237 TRP B CA 1
ATOM 5045 C C . TRP B 1 237 ? -4.961 -17.609 14.633 1 97.94 237 TRP B C 1
ATOM 5047 O O . TRP B 1 237 ? -4.832 -18.031 15.781 1 97.94 237 TRP B O 1
ATOM 5057 N N . ARG B 1 238 ? -4.82 -18.406 13.555 1 97.88 238 ARG B N 1
ATOM 5058 C CA . ARG B 1 238 ? -4.586 -19.828 13.734 1 97.88 238 ARG B CA 1
ATOM 5059 C C . ARG B 1 238 ? -3.264 -20.078 14.453 1 97.88 238 ARG B C 1
ATOM 5061 O O . ARG B 1 238 ? -2.27 -19.391 14.195 1 97.88 238 ARG B O 1
ATOM 5068 N N . ARG B 1 239 ? -3.336 -21.078 15.273 1 98.38 239 ARG B N 1
ATOM 5069 C CA . ARG B 1 239 ? -2.139 -21.422 16.031 1 98.38 239 ARG B CA 1
ATOM 5070 C C . ARG B 1 239 ? -1.364 -22.547 15.336 1 98.38 239 ARG B C 1
ATOM 5072 O O . ARG B 1 239 ? -1.96 -23.484 14.812 1 98.38 239 ARG B O 1
ATOM 5079 N N . LEU B 1 240 ? -0.073 -22.406 15.336 1 98 240 LEU B N 1
ATOM 5080 C CA . LEU B 1 240 ? 0.807 -23.375 14.703 1 98 240 LEU B CA 1
ATOM 5081 C C . LEU B 1 240 ? 0.75 -24.719 15.438 1 98 240 LEU B C 1
ATOM 5083 O O . LEU B 1 240 ? 0.887 -24.766 16.656 1 98 240 LEU B O 1
ATOM 5087 N N . GLY B 1 241 ? 0.55 -25.766 14.656 1 97.44 241 GLY B N 1
ATOM 5088 C CA . GLY B 1 241 ? 0.604 -27.125 15.172 1 97.44 241 GLY B CA 1
ATOM 5089 C C . GLY B 1 241 ? 1.751 -27.938 14.602 1 97.44 241 GLY B C 1
ATOM 5090 O O . GLY B 1 241 ? 2.467 -27.469 13.711 1 97.44 241 GLY B O 1
ATOM 5091 N N . GLU B 1 242 ? 1.89 -29.156 15.141 1 97.38 242 GLU B N 1
ATOM 5092 C CA . GLU B 1 242 ? 2.887 -30.094 14.625 1 97.38 242 GLU B CA 1
ATOM 5093 C C . GLU B 1 242 ? 2.393 -30.781 13.352 1 97.38 242 GLU B C 1
ATOM 5095 O O . GLU B 1 242 ? 1.186 -30.922 13.141 1 97.38 242 GLU B O 1
ATOM 5100 N N . ASN B 1 243 ? 3.338 -31.188 12.539 1 98 243 ASN B N 1
ATOM 5101 C CA . ASN B 1 243 ? 3.113 -32.031 11.375 1 98 243 ASN B CA 1
ATOM 5102 C C . ASN B 1 243 ? 2.236 -31.328 10.336 1 98 243 ASN B C 1
ATOM 5104 O O . ASN B 1 243 ? 1.437 -31.984 9.656 1 98 243 ASN B O 1
ATOM 5108 N N . GLU B 1 244 ? 2.246 -30.078 10.312 1 98.19 244 GLU B N 1
ATOM 5109 C CA . GLU B 1 244 ? 1.596 -29.297 9.258 1 98.19 244 GLU B CA 1
ATOM 5110 C C . GLU B 1 244 ? 2.588 -28.375 8.57 1 98.19 244 GLU B C 1
ATOM 5112 O O . GLU B 1 244 ? 3.602 -27.984 9.156 1 98.19 244 GLU B O 1
ATOM 5117 N N . PRO B 1 245 ? 2.326 -28.047 7.355 1 98.69 245 PRO B N 1
ATOM 5118 C CA . PRO B 1 245 ? 3.262 -27.172 6.648 1 98.69 245 PRO B CA 1
ATOM 5119 C C . PRO B 1 245 ? 3.266 -25.75 7.199 1 98.69 245 PRO B C 1
ATOM 5121 O O . PRO B 1 245 ? 2.209 -25.219 7.539 1 98.69 245 PRO B O 1
ATOM 5124 N N . ILE B 1 246 ? 4.387 -25.25 7.441 1 98.75 246 ILE B N 1
ATOM 5125 C CA . ILE B 1 246 ? 4.633 -23.812 7.617 1 98.75 246 ILE B CA 1
ATOM 5126 C C . ILE B 1 246 ? 5.051 -23.203 6.285 1 98.75 246 ILE B C 1
ATOM 5128 O O . ILE B 1 246 ? 6.184 -23.391 5.832 1 98.75 246 ILE B O 1
ATOM 5132 N N . TYR B 1 247 ? 4.129 -22.547 5.629 1 98.75 247 TYR B N 1
ATOM 5133 C CA . TYR B 1 247 ? 4.27 -21.953 4.301 1 98.75 247 TYR B CA 1
ATOM 5134 C C . TYR B 1 247 ? 4.672 -20.484 4.391 1 98.75 247 TYR B C 1
ATOM 5136 O O . TYR B 1 247 ? 3.885 -19.656 4.832 1 98.75 247 TYR B O 1
ATOM 5144 N N . VAL B 1 248 ? 5.91 -20.156 4 1 98.81 248 VAL B N 1
ATOM 5145 C CA . VAL B 1 248 ? 6.438 -18.797 4.086 1 98.81 248 VAL B CA 1
ATOM 5146 C C . VAL B 1 248 ? 6.707 -18.266 2.682 1 98.81 248 VAL B C 1
ATOM 5148 O O . VAL B 1 248 ? 7.57 -18.781 1.968 1 98.81 248 VAL B O 1
ATOM 5151 N N . ASP B 1 249 ? 5.984 -17.281 2.275 1 98.5 249 ASP B N 1
ATOM 5152 C CA . ASP B 1 249 ? 6.074 -16.672 0.957 1 98.5 249 ASP B CA 1
ATOM 5153 C C . ASP B 1 249 ? 6.145 -15.148 1.068 1 98.5 249 ASP B C 1
ATOM 5155 O O . ASP B 1 249 ? 5.141 -14.492 1.362 1 98.5 249 ASP B O 1
ATOM 5159 N N . TYR B 1 250 ? 7.297 -14.562 0.831 1 98.44 250 TYR B N 1
ATOM 5160 C CA . TYR B 1 250 ? 7.504 -13.141 1.042 1 98.44 250 TYR B CA 1
ATOM 5161 C C . TYR B 1 250 ? 8.32 -12.531 -0.096 1 98.44 250 TYR B C 1
ATOM 5163 O O . TYR B 1 250 ? 9.172 -13.203 -0.683 1 98.44 250 TYR B O 1
ATOM 5171 N N . GLY B 1 251 ? 8 -11.297 -0.437 1 98.12 251 GLY B N 1
ATOM 5172 C CA . GLY B 1 251 ? 8.906 -10.453 -1.198 1 98.12 251 GLY B CA 1
ATOM 5173 C C . GLY B 1 251 ? 9.844 -9.641 -0.323 1 98.12 251 GLY B C 1
ATOM 5174 O O . GLY B 1 251 ? 9.477 -9.234 0.78 1 98.12 251 GLY B O 1
ATOM 5175 N N . PHE B 1 252 ? 11.023 -9.414 -0.765 1 98.75 252 PHE B N 1
ATOM 5176 C CA . PHE B 1 252 ? 11.977 -8.547 -0.078 1 98.75 252 PHE B CA 1
ATOM 5177 C C . PHE B 1 252 ? 12.375 -7.371 -0.963 1 98.75 252 PHE B C 1
ATOM 5179 O O . PHE B 1 252 ? 12.945 -7.562 -2.037 1 98.75 252 PHE B O 1
ATOM 5186 N N . ALA B 1 253 ? 12.094 -6.219 -0.529 1 98.12 253 ALA B N 1
ATOM 5187 C CA . ALA B 1 253 ? 12.422 -5.012 -1.276 1 98.12 253 ALA B CA 1
ATOM 5188 C C . ALA B 1 253 ? 13.727 -4.395 -0.772 1 98.12 253 ALA B C 1
ATOM 5190 O O . ALA B 1 253 ? 13.852 -4.074 0.412 1 98.12 253 ALA B O 1
ATOM 5191 N N . TRP B 1 254 ? 14.633 -4.246 -1.615 1 98 254 TRP B N 1
ATOM 5192 C CA . TRP B 1 254 ? 15.906 -3.568 -1.372 1 98 254 TRP B CA 1
ATOM 5193 C C . TRP B 1 254 ? 16.141 -2.463 -2.398 1 98 254 TRP B C 1
ATOM 5195 O O . TRP B 1 254 ? 16.25 -2.734 -3.596 1 98 254 TRP B O 1
ATOM 5205 N N . ARG B 1 255 ? 16.188 -1.2 -1.94 1 97.06 255 ARG B N 1
ATOM 5206 C CA . ARG B 1 255 ? 16.375 -0.027 -2.789 1 97.06 255 ARG B CA 1
ATOM 5207 C C . ARG B 1 255 ? 15.352 0.003 -3.916 1 97.06 255 ARG B C 1
ATOM 5209 O O . ARG B 1 255 ? 15.695 0.252 -5.074 1 97.06 255 ARG B O 1
ATOM 5216 N N . GLY B 1 256 ? 14.203 -0.46 -3.576 1 96.81 256 GLY B N 1
ATOM 5217 C CA . GLY B 1 256 ? 13.07 -0.401 -4.48 1 96.81 256 GLY B CA 1
ATOM 5218 C C . GLY B 1 256 ? 12.875 -1.674 -5.285 1 96.81 256 GLY B C 1
ATOM 5219 O O . GLY B 1 256 ? 11.82 -1.881 -5.891 1 96.81 256 GLY B O 1
ATOM 5220 N N . TYR B 1 257 ? 13.859 -2.516 -5.352 1 98.56 257 TYR B N 1
ATOM 5221 C CA . TYR B 1 257 ? 13.789 -3.725 -6.164 1 98.56 257 TYR B CA 1
ATOM 5222 C C . TYR B 1 257 ? 13.414 -4.934 -5.32 1 98.56 257 TYR B C 1
ATOM 5224 O O . TYR B 1 257 ? 13.953 -5.133 -4.23 1 98.56 257 TYR B O 1
ATOM 5232 N N . VAL B 1 258 ? 12.523 -5.762 -5.875 1 98.56 258 VAL B N 1
ATOM 5233 C CA . VAL B 1 258 ? 11.883 -6.805 -5.082 1 98.56 258 VAL B CA 1
ATOM 5234 C C . VAL B 1 258 ? 12.258 -8.18 -5.641 1 98.56 258 VAL B C 1
ATOM 5236 O O . VAL B 1 258 ? 12.258 -8.383 -6.855 1 98.56 258 VAL B O 1
ATOM 5239 N N . THR B 1 259 ? 12.617 -9.039 -4.809 1 98.81 259 THR B N 1
ATOM 5240 C CA . THR B 1 259 ? 12.664 -10.461 -5.105 1 98.81 259 THR B CA 1
ATOM 5241 C C . THR B 1 259 ? 11.578 -11.219 -4.34 1 98.81 259 THR B C 1
ATOM 5243 O O . THR B 1 259 ? 10.938 -10.648 -3.451 1 98.81 259 THR B O 1
ATOM 5246 N N . ASP B 1 260 ? 11.32 -12.406 -4.715 1 98.75 260 ASP B N 1
ATOM 5247 C CA . ASP B 1 260 ? 10.227 -13.219 -4.176 1 98.75 260 ASP B CA 1
ATOM 5248 C C . ASP B 1 260 ? 10.656 -14.672 -3.996 1 98.75 260 ASP B C 1
ATOM 5250 O O . ASP B 1 260 ? 11.383 -15.219 -4.832 1 98.75 260 ASP B O 1
ATOM 5254 N N . ALA B 1 261 ? 10.289 -15.242 -2.885 1 98.88 261 ALA B N 1
ATOM 5255 C CA . ALA B 1 261 ? 10.617 -16.656 -2.645 1 98.88 261 ALA B CA 1
ATOM 5256 C C . ALA B 1 261 ? 9.602 -17.297 -1.705 1 98.88 261 ALA B C 1
ATOM 5258 O O . ALA B 1 261 ? 8.984 -16.609 -0.884 1 98.88 261 ALA B O 1
ATOM 5259 N N . THR B 1 262 ? 9.414 -18.547 -1.835 1 98.81 262 THR B N 1
ATOM 5260 C CA . THR B 1 262 ? 8.609 -19.375 -0.95 1 98.81 262 THR B CA 1
ATOM 5261 C C . THR B 1 262 ? 9.43 -20.547 -0.4 1 98.81 262 THR B C 1
ATOM 5263 O O . THR B 1 262 ? 10.188 -21.172 -1.134 1 98.81 262 THR B O 1
ATOM 5266 N N . ARG B 1 263 ? 9.297 -20.812 0.829 1 98.88 263 ARG B N 1
ATOM 5267 C CA . ARG B 1 263 ? 9.852 -22 1.465 1 98.88 263 ARG B CA 1
ATOM 5268 C C . ARG B 1 263 ? 8.812 -22.672 2.361 1 98.88 263 ARG B C 1
ATOM 5270 O O . ARG B 1 263 ? 7.895 -22.016 2.854 1 98.88 263 ARG B O 1
ATOM 5277 N N . VAL B 1 264 ? 8.992 -23.953 2.539 1 98.88 264 VAL B N 1
ATOM 5278 C CA . VAL B 1 264 ? 8.125 -24.734 3.412 1 98.88 264 VAL B CA 1
ATOM 5279 C C . VAL B 1 264 ? 8.938 -25.312 4.57 1 98.88 264 VAL B C 1
ATOM 5281 O O . VAL B 1 264 ? 10.031 -25.844 4.367 1 98.88 264 VAL B O 1
ATOM 5284 N N . TYR B 1 265 ? 8.438 -25.125 5.734 1 98.81 265 TYR B N 1
ATOM 5285 C CA . TYR B 1 265 ? 9 -25.672 6.957 1 98.81 265 TYR B CA 1
ATOM 5286 C C . TYR B 1 265 ? 8.016 -26.609 7.648 1 98.81 265 TYR B C 1
ATOM 5288 O O . TYR B 1 265 ? 6.828 -26.625 7.301 1 98.81 265 TYR B O 1
ATOM 5296 N N . VAL B 1 266 ? 8.531 -27.422 8.641 1 98.5 266 VAL B N 1
ATOM 5297 C CA . VAL B 1 266 ? 7.641 -28.281 9.414 1 98.5 266 VAL B CA 1
ATOM 5298 C C . VAL B 1 266 ? 8.266 -28.578 10.781 1 98.5 266 VAL B C 1
ATOM 5300 O O . VAL B 1 266 ? 9.492 -28.719 10.891 1 98.5 266 VAL B O 1
ATOM 5303 N N . ILE B 1 267 ? 7.527 -28.531 11.812 1 97.94 267 ILE B N 1
ATOM 5304 C CA . ILE B 1 267 ? 7.859 -29.172 13.086 1 97.94 267 ILE B CA 1
ATOM 5305 C C . ILE B 1 267 ? 7.258 -30.578 13.125 1 97.94 267 ILE B C 1
ATOM 5307 O O . ILE B 1 267 ? 6.035 -30.734 13.141 1 97.94 267 ILE B O 1
ATOM 5311 N N . GLY B 1 268 ? 8.078 -31.516 13.133 1 96.88 268 GLY B N 1
ATOM 5312 C CA . GLY B 1 268 ? 7.625 -32.875 12.977 1 96.88 268 GLY B CA 1
ATOM 5313 C C . GLY B 1 268 ? 7.773 -33.406 11.555 1 96.88 268 GLY B C 1
ATOM 5314 O O . GLY B 1 268 ? 8.836 -33.281 10.953 1 96.88 268 GLY B O 1
ATOM 5315 N N . ARG B 1 269 ? 6.629 -34.094 11.109 1 96.19 269 ARG B N 1
ATOM 5316 C CA . ARG B 1 269 ? 6.66 -34.688 9.781 1 96.19 269 ARG B CA 1
ATOM 5317 C C . ARG B 1 269 ? 5.418 -34.312 8.977 1 96.19 269 ARG B C 1
ATOM 5319 O O . ARG B 1 269 ? 4.301 -34.344 9.5 1 96.19 269 ARG B O 1
ATOM 5326 N N . LEU B 1 270 ? 5.633 -34.031 7.691 1 97.19 270 LEU B N 1
ATOM 5327 C CA . LEU B 1 270 ? 4.504 -33.688 6.844 1 97.19 270 LEU B CA 1
ATOM 5328 C C . LEU B 1 270 ? 3.787 -34.938 6.336 1 97.19 270 LEU B C 1
ATOM 5330 O O . LEU B 1 270 ? 4.391 -36 6.238 1 97.19 270 LEU B O 1
ATOM 5334 N N . ASP B 1 271 ? 2.553 -34.688 6.066 1 97 271 ASP B N 1
ATOM 5335 C CA . ASP B 1 271 ? 1.804 -35.688 5.305 1 97 271 ASP B CA 1
ATOM 5336 C C . ASP B 1 271 ? 2.566 -36.125 4.051 1 97 271 ASP B C 1
ATOM 5338 O O . ASP B 1 271 ? 3.07 -35.281 3.309 1 97 271 ASP B O 1
ATOM 5342 N N . PRO B 1 272 ? 2.721 -37.469 3.818 1 98.06 272 PRO B N 1
ATOM 5343 C CA . PRO B 1 272 ? 3.479 -37.938 2.658 1 98.06 272 PRO B CA 1
ATOM 5344 C C . PRO B 1 272 ? 2.982 -37.344 1.343 1 98.06 272 PRO B C 1
ATOM 5346 O O . PRO B 1 272 ? 3.773 -37.156 0.419 1 98.06 272 PRO B O 1
ATOM 5349 N N . GLU B 1 273 ? 1.716 -37.094 1.244 1 98.12 273 GLU B N 1
ATOM 5350 C CA . GLU B 1 273 ? 1.168 -36.5 0.031 1 98.12 273 GLU B CA 1
ATOM 5351 C C . GLU B 1 273 ? 1.725 -35.094 -0.19 1 98.12 273 GLU B C 1
ATOM 5353 O O . GLU B 1 273 ? 2.025 -34.719 -1.322 1 98.12 273 GLU B O 1
ATOM 5358 N N . LEU B 1 274 ? 1.809 -34.344 0.883 1 98.75 274 LEU B N 1
ATOM 5359 C CA . LEU B 1 274 ? 2.365 -32.969 0.798 1 98.75 274 LEU B CA 1
ATOM 5360 C C . LEU B 1 274 ? 3.85 -33.031 0.449 1 98.75 274 LEU B C 1
ATOM 5362 O O . LEU B 1 274 ? 4.332 -32.219 -0.339 1 98.75 274 LEU B O 1
ATOM 5366 N N . GLU B 1 275 ? 4.555 -33.969 1.021 1 98.69 275 GLU B N 1
ATOM 5367 C CA . GLU B 1 275 ? 5.969 -34.125 0.708 1 98.69 275 GLU B CA 1
ATOM 5368 C C . GLU B 1 275 ? 6.176 -34.469 -0.767 1 98.69 275 GLU B C 1
ATOM 5370 O O . GLU B 1 275 ? 7.062 -33.906 -1.416 1 98.69 275 GLU B O 1
ATOM 5375 N N . ARG B 1 276 ? 5.379 -35.406 -1.199 1 98.69 276 ARG B N 1
ATOM 5376 C CA . ARG B 1 276 ? 5.449 -35.75 -2.609 1 98.69 276 ARG B CA 1
ATOM 5377 C C . ARG B 1 276 ? 5.152 -34.562 -3.504 1 98.69 276 ARG B C 1
ATOM 5379 O O . ARG B 1 276 ? 5.852 -34.344 -4.492 1 98.69 276 ARG B O 1
ATOM 5386 N N . ALA B 1 277 ? 4.121 -33.844 -3.178 1 98.88 277 ALA B N 1
ATOM 5387 C CA . ALA B 1 277 ? 3.748 -32.656 -3.975 1 98.88 277 ALA B CA 1
ATOM 5388 C C . ALA B 1 277 ? 4.867 -31.641 -3.994 1 98.88 277 ALA B C 1
ATOM 5390 O O . ALA B 1 277 ? 5.121 -31 -5.023 1 98.88 277 ALA B O 1
ATOM 5391 N N . HIS B 1 278 ? 5.5 -31.453 -2.838 1 98.88 278 HIS B N 1
ATOM 5392 C CA . HIS B 1 278 ? 6.633 -30.531 -2.781 1 98.88 278 HIS B CA 1
ATOM 5393 C C . HIS B 1 278 ? 7.762 -31 -3.701 1 98.88 278 HIS B C 1
ATOM 5395 O O . HIS B 1 278 ? 8.352 -30.188 -4.418 1 98.88 278 HIS B O 1
ATOM 5401 N N . ARG B 1 279 ? 8.062 -32.25 -3.67 1 98.81 279 ARG B N 1
ATOM 5402 C CA . ARG B 1 279 ? 9.086 -32.812 -4.555 1 98.81 279 ARG B CA 1
ATOM 5403 C C . ARG B 1 279 ? 8.734 -32.562 -6.02 1 98.81 279 ARG B C 1
ATOM 5405 O O . ARG B 1 279 ? 9.594 -32.188 -6.82 1 98.81 279 ARG B O 1
ATOM 5412 N N . VAL B 1 280 ? 7.5 -32.75 -6.359 1 98.94 280 VAL B N 1
ATOM 5413 C CA . VAL B 1 280 ? 7.047 -32.531 -7.727 1 98.94 280 VAL B CA 1
ATOM 5414 C C . VAL B 1 280 ? 7.219 -31.047 -8.078 1 98.94 280 VAL B C 1
ATOM 5416 O O . VAL B 1 280 ? 7.613 -30.703 -9.195 1 98.94 280 VAL B O 1
ATOM 5419 N N . ALA B 1 281 ? 6.902 -30.141 -7.145 1 98.94 281 ALA B N 1
ATOM 5420 C CA . ALA B 1 281 ? 7.117 -28.703 -7.363 1 98.94 281 ALA B CA 1
ATOM 5421 C C . ALA B 1 281 ? 8.578 -28.406 -7.672 1 98.94 281 ALA B C 1
ATOM 5423 O O . ALA B 1 281 ? 8.883 -27.609 -8.555 1 98.94 281 ALA B O 1
ATOM 5424 N N . LEU B 1 282 ? 9.477 -29.047 -6.914 1 98.88 282 LEU B N 1
ATOM 5425 C CA . LEU B 1 282 ? 10.906 -28.875 -7.16 1 98.88 282 LEU B CA 1
ATOM 5426 C C . LEU B 1 282 ? 11.281 -29.375 -8.547 1 98.88 282 LEU B C 1
ATOM 5428 O O . LEU B 1 282 ? 12.078 -28.75 -9.25 1 98.88 282 LEU B O 1
ATOM 5432 N N . GLU B 1 283 ? 10.742 -30.5 -8.938 1 98.88 283 GLU B N 1
ATOM 5433 C CA . GLU B 1 283 ? 11 -31.062 -10.258 1 98.88 283 GLU B CA 1
ATOM 5434 C C . GLU B 1 283 ? 10.492 -30.125 -11.359 1 98.88 283 GLU B C 1
ATOM 5436 O O . GLU B 1 283 ? 11.156 -29.922 -12.375 1 98.88 283 GLU B O 1
ATOM 5441 N N . ILE B 1 284 ? 9.336 -29.578 -11.164 1 98.88 284 ILE B N 1
ATOM 5442 C CA . ILE B 1 284 ? 8.75 -28.656 -12.125 1 98.88 284 ILE B CA 1
ATOM 5443 C C . ILE B 1 284 ? 9.648 -27.422 -12.25 1 98.88 284 ILE B C 1
ATOM 5445 O O . ILE B 1 284 ? 9.969 -27 -13.367 1 98.88 284 ILE B O 1
ATOM 5449 N N . GLN B 1 285 ? 10.008 -26.844 -11.109 1 98.69 285 GLN B N 1
ATOM 5450 C CA . GLN B 1 285 ? 10.859 -25.672 -11.18 1 98.69 285 GLN B CA 1
ATOM 5451 C C . GLN B 1 285 ? 12.164 -25.969 -11.906 1 98.69 285 GLN B C 1
ATOM 5453 O O . GLN B 1 285 ? 12.602 -25.172 -12.75 1 98.69 285 GLN B O 1
ATOM 5458 N N . GLN B 1 286 ? 12.75 -27.094 -11.57 1 98.38 286 GLN B N 1
ATOM 5459 C CA . GLN B 1 286 ? 14 -27.469 -12.219 1 98.38 286 GLN B CA 1
ATOM 5460 C C . GLN B 1 286 ? 13.82 -27.578 -13.734 1 98.38 286 GLN B C 1
ATOM 5462 O O . GLN B 1 286 ? 14.656 -27.109 -14.5 1 98.38 286 GLN B O 1
ATOM 5467 N N . ALA B 1 287 ? 12.773 -28.234 -14.18 1 98.69 287 ALA B N 1
A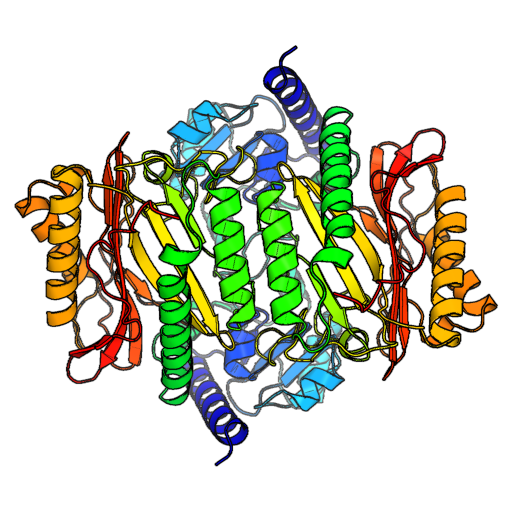TOM 5468 C CA . ALA B 1 287 ? 12.492 -28.391 -15.609 1 98.69 287 ALA B CA 1
ATOM 5469 C C . ALA B 1 287 ? 12.305 -27.031 -16.281 1 98.69 287 ALA B C 1
ATOM 5471 O O . ALA B 1 287 ? 12.812 -26.797 -17.375 1 98.69 287 ALA B O 1
ATOM 5472 N N . VAL B 1 288 ? 11.555 -26.156 -15.633 1 98.69 288 VAL B N 1
ATOM 5473 C CA . VAL B 1 288 ? 11.312 -24.812 -16.156 1 98.69 288 VAL B CA 1
ATOM 5474 C C . VAL B 1 288 ? 12.625 -24.047 -16.266 1 98.69 288 VAL B C 1
ATOM 5476 O O . VAL B 1 288 ? 12.906 -23.406 -17.281 1 98.69 288 VAL B O 1
ATOM 5479 N N . LEU B 1 289 ? 13.469 -24.125 -15.211 1 98.25 289 LEU B N 1
ATOM 5480 C CA . LEU B 1 289 ? 14.758 -23.453 -15.195 1 98.25 289 LEU B CA 1
ATOM 5481 C C . LEU B 1 289 ? 15.641 -23.922 -16.344 1 98.25 289 LEU B C 1
ATOM 5483 O O . LEU B 1 289 ? 16.344 -23.125 -16.969 1 98.25 289 LEU B O 1
ATOM 5487 N N . GLU B 1 290 ? 15.602 -25.188 -16.625 1 98.06 290 GLU B N 1
ATOM 5488 C CA . GLU B 1 290 ? 16.422 -25.766 -17.688 1 98.06 290 GLU B CA 1
ATOM 5489 C C . GLU B 1 290 ? 15.977 -25.266 -19.062 1 98.06 290 GLU B C 1
ATOM 5491 O O . GLU B 1 290 ? 16.766 -25.25 -20 1 98.06 290 GLU B O 1
ATOM 5496 N N . GLU B 1 291 ? 14.742 -24.844 -19.156 1 97.94 291 GLU B N 1
ATOM 5497 C CA . GLU B 1 291 ? 14.195 -24.406 -20.438 1 97.94 291 GLU B CA 1
ATOM 5498 C C . GLU B 1 291 ? 14.352 -22.891 -20.625 1 97.94 291 GLU B C 1
ATOM 5500 O O . GLU B 1 291 ? 14.242 -22.391 -21.734 1 97.94 291 GLU B O 1
ATOM 5505 N N . ILE B 1 292 ? 14.555 -22.172 -19.562 1 98.25 292 ILE B N 1
ATOM 5506 C CA . ILE B 1 292 ? 14.617 -20.719 -19.625 1 98.25 292 ILE B CA 1
ATOM 5507 C C . ILE B 1 292 ? 15.852 -20.281 -20.406 1 98.25 292 ILE B C 1
ATOM 5509 O O . ILE B 1 292 ? 16.969 -20.641 -20.078 1 98.25 292 ILE B O 1
ATOM 5513 N N . ARG B 1 293 ? 15.648 -19.531 -21.391 1 97.62 293 ARG B N 1
ATOM 5514 C CA . ARG B 1 293 ? 16.641 -18.875 -22.234 1 97.62 293 ARG B CA 1
ATOM 5515 C C . ARG B 1 293 ? 16 -17.797 -23.109 1 97.62 293 ARG B C 1
ATOM 5517 O O . ARG B 1 293 ? 14.789 -17.781 -23.281 1 97.62 293 ARG B O 1
ATOM 5524 N N . PRO B 1 294 ? 16.859 -16.891 -23.609 1 98.19 294 PRO B N 1
ATOM 5525 C CA . PRO B 1 294 ? 16.297 -15.906 -24.547 1 98.19 294 PRO B CA 1
ATOM 5526 C C . PRO B 1 294 ? 15.586 -16.562 -25.734 1 98.19 294 PRO B C 1
ATOM 5528 O O . PRO B 1 294 ? 16.078 -17.547 -26.266 1 98.19 294 PRO B O 1
ATOM 5531 N N . GLY B 1 295 ? 14.43 -16.031 -26.062 1 97.94 295 GLY B N 1
ATOM 5532 C CA . GLY B 1 295 ? 13.688 -16.562 -27.203 1 97.94 295 GLY B CA 1
ATOM 5533 C C . GLY B 1 295 ? 12.594 -17.531 -26.781 1 97.94 295 GLY B C 1
ATOM 5534 O O . GLY B 1 295 ? 11.664 -17.797 -27.547 1 97.94 295 GLY B O 1
ATOM 5535 N N . LYS B 1 296 ? 12.703 -18.125 -25.562 1 97.38 296 LYS B N 1
ATOM 5536 C CA . LYS B 1 296 ? 11.711 -19.062 -25.062 1 97.38 296 LYS B CA 1
ATOM 5537 C C . LYS B 1 296 ? 10.367 -18.375 -24.812 1 97.38 296 LYS B C 1
ATOM 5539 O O . LYS B 1 296 ? 10.32 -17.234 -24.344 1 97.38 296 LYS B O 1
ATOM 5544 N N . SER B 1 297 ? 9.32 -19.047 -25.156 1 97.06 297 SER B N 1
ATOM 5545 C CA . SER B 1 297 ? 7.965 -18.562 -24.938 1 97.06 297 SER B CA 1
ATOM 5546 C C . SER B 1 297 ? 7.527 -18.781 -23.5 1 97.06 297 SER B C 1
ATOM 5548 O O . SER B 1 297 ? 7.586 -19.891 -22.984 1 97.06 297 SER B O 1
ATOM 5550 N N . PRO B 1 298 ? 7.055 -17.719 -22.844 1 98.31 298 PRO B N 1
ATOM 5551 C CA . PRO B 1 298 ? 6.5 -17.891 -21.5 1 98.31 298 PRO B CA 1
ATOM 5552 C C . PRO B 1 298 ? 5.352 -18.891 -21.469 1 98.31 298 PRO B C 1
ATOM 5554 O O . PRO B 1 298 ? 5.238 -19.688 -20.516 1 98.31 298 PRO B O 1
ATOM 5557 N N . ALA B 1 299 ? 4.52 -18.891 -22.438 1 98.38 299 ALA B N 1
ATOM 5558 C CA . ALA B 1 299 ? 3.387 -19.812 -22.5 1 98.38 299 ALA B CA 1
ATOM 5559 C C . ALA B 1 299 ? 3.859 -21.266 -22.484 1 98.38 299 ALA B C 1
ATOM 5561 O O . ALA B 1 299 ? 3.236 -22.125 -21.859 1 98.38 299 ALA B O 1
ATOM 5562 N N . SER B 1 300 ? 4.926 -21.547 -23.172 1 98.12 300 SER B N 1
ATOM 5563 C CA . SER B 1 300 ? 5.438 -22.906 -23.25 1 98.12 300 SER B CA 1
ATOM 5564 C C . SER B 1 300 ? 5.953 -23.375 -21.891 1 98.12 300 SER B C 1
ATOM 5566 O O . SER B 1 300 ? 5.844 -24.562 -21.562 1 98.12 300 SER B O 1
ATOM 5568 N N . LEU B 1 301 ? 6.547 -22.469 -21.156 1 98.62 301 LEU B N 1
ATOM 5569 C CA . LEU B 1 301 ? 7.027 -22.812 -19.828 1 98.62 301 LEU B CA 1
ATOM 5570 C C . LEU B 1 301 ? 5.867 -23.141 -18.891 1 98.62 301 LEU B C 1
ATOM 5572 O O . LEU B 1 301 ? 5.953 -24.078 -18.109 1 98.62 301 LEU B O 1
ATOM 5576 N N . TYR B 1 302 ? 4.793 -22.391 -19.016 1 98.5 302 TYR B N 1
ATOM 5577 C CA . TYR B 1 302 ? 3.582 -22.672 -18.25 1 98.5 302 TYR B CA 1
ATOM 5578 C C . TYR B 1 302 ? 3.02 -24.047 -18.609 1 98.5 302 TYR B C 1
ATOM 5580 O O . TYR B 1 302 ? 2.654 -24.812 -17.719 1 98.5 302 TYR B O 1
ATOM 5588 N N . GLU B 1 303 ? 2.979 -24.297 -19.859 1 98.31 303 GLU B N 1
ATOM 5589 C CA . GLU B 1 303 ? 2.441 -25.578 -20.328 1 98.31 303 GLU B CA 1
ATOM 5590 C C . GLU B 1 303 ? 3.281 -26.75 -19.828 1 98.31 303 GLU B C 1
ATOM 5592 O O . GLU B 1 303 ? 2.742 -27.797 -19.469 1 98.31 303 GLU B O 1
ATOM 5597 N N . LEU B 1 304 ? 4.566 -26.531 -19.859 1 98.62 304 LEU B N 1
ATOM 5598 C CA . LEU B 1 304 ? 5.469 -27.562 -19.328 1 98.62 304 LEU B CA 1
ATOM 5599 C C . LEU B 1 304 ? 5.141 -27.891 -17.875 1 98.62 304 LEU B C 1
ATOM 5601 O O . LEU B 1 304 ? 5.027 -29.062 -17.516 1 98.62 304 LEU B O 1
ATOM 5605 N N . ALA B 1 305 ? 4.969 -26.906 -17.062 1 98.81 305 ALA B N 1
AT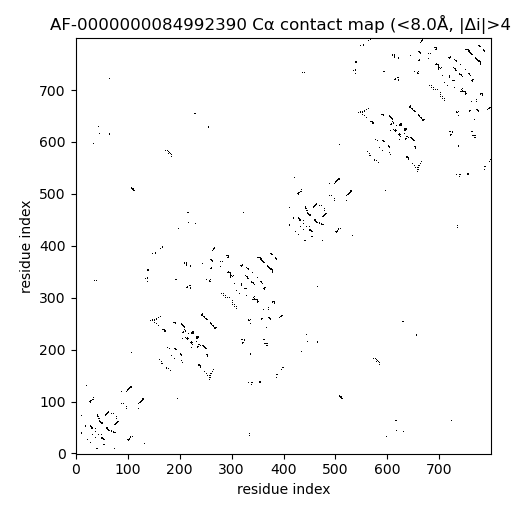OM 5606 C CA . ALA B 1 305 ? 4.648 -27.078 -15.648 1 98.81 305 ALA B CA 1
ATOM 5607 C C . ALA B 1 305 ? 3.314 -27.812 -15.469 1 98.81 305 ALA B C 1
ATOM 5609 O O . ALA B 1 305 ? 3.197 -28.719 -14.641 1 98.81 305 ALA B O 1
ATOM 5610 N N . CYS B 1 306 ? 2.334 -27.391 -16.297 1 98.56 306 CYS B N 1
ATOM 5611 C CA . CYS B 1 306 ? 1.015 -28 -16.234 1 98.56 306 CYS B CA 1
ATOM 5612 C C . CYS B 1 306 ? 1.088 -29.484 -16.578 1 98.56 306 CYS B C 1
ATOM 5614 O O . CYS B 1 306 ? 0.494 -30.312 -15.898 1 98.56 306 CYS B O 1
ATOM 5616 N N . ARG B 1 307 ? 1.811 -29.766 -17.609 1 98.62 307 ARG B N 1
ATOM 5617 C CA . ARG B 1 307 ? 1.953 -31.156 -18.047 1 98.62 307 ARG B CA 1
ATOM 5618 C C . ARG B 1 307 ? 2.598 -32 -16.953 1 98.62 307 ARG B C 1
ATOM 5620 O O . ARG B 1 307 ? 2.172 -33.125 -16.703 1 98.62 307 ARG B O 1
ATOM 5627 N N . MET B 1 308 ? 3.572 -31.469 -16.328 1 98.88 308 MET B N 1
ATOM 5628 C CA . MET B 1 308 ? 4.281 -32.219 -15.281 1 98.88 308 MET B CA 1
ATOM 5629 C C . MET B 1 308 ? 3.387 -32.438 -14.07 1 98.88 308 MET B C 1
ATOM 5631 O O . MET B 1 308 ? 3.412 -33.5 -13.461 1 98.88 308 MET B O 1
ATOM 5635 N N . SER B 1 309 ? 2.629 -31.422 -13.664 1 98.75 309 SER B N 1
ATOM 5636 C CA . SER B 1 309 ? 1.689 -31.594 -12.562 1 98.75 309 SER B CA 1
ATOM 5637 C C . SER B 1 309 ? 0.646 -32.656 -12.875 1 98.75 309 SER B C 1
ATOM 5639 O O . SER B 1 309 ? 0.277 -33.438 -12.008 1 98.75 309 SER B O 1
ATOM 5641 N N . GLU B 1 310 ? 0.151 -32.625 -14.133 1 98.56 310 GLU B N 1
ATOM 5642 C CA . GLU B 1 310 ? -0.828 -33.625 -14.586 1 98.56 310 GLU B CA 1
ATOM 5643 C C . GLU B 1 310 ? -0.242 -35.031 -14.562 1 98.56 310 GLU B C 1
ATOM 5645 O O . GLU B 1 310 ? -0.882 -35.969 -14.078 1 98.56 310 GLU B O 1
ATOM 5650 N N . LYS B 1 311 ? 0.924 -35.156 -15.094 1 98.62 311 LYS B N 1
ATOM 5651 C CA . LYS B 1 311 ? 1.596 -36.438 -15.125 1 98.62 311 LYS B CA 1
ATOM 5652 C C . LYS B 1 311 ? 1.789 -37 -13.719 1 98.62 311 LYS B C 1
ATOM 5654 O O . LYS B 1 311 ? 1.71 -38.219 -13.516 1 98.62 311 LYS B O 1
ATOM 5659 N N . ALA B 1 312 ? 1.995 -36.125 -12.797 1 98.69 312 ALA B N 1
ATOM 5660 C CA . ALA B 1 312 ? 2.219 -36.531 -11.414 1 98.69 312 ALA B CA 1
ATOM 5661 C C . ALA B 1 312 ? 0.897 -36.844 -10.703 1 98.69 312 ALA B C 1
ATOM 5663 O O . ALA B 1 312 ? 0.886 -37.25 -9.547 1 98.69 312 ALA B O 1
ATOM 5664 N N . GLY B 1 313 ? -0.227 -36.594 -11.367 1 98.44 313 GLY B N 1
ATOM 5665 C CA . GLY B 1 313 ? -1.531 -36.812 -10.758 1 98.44 313 GLY B CA 1
ATOM 5666 C C . GLY B 1 313 ? -1.914 -35.719 -9.766 1 98.44 313 GLY B C 1
ATOM 5667 O O . GLY B 1 313 ? -2.662 -35.969 -8.82 1 98.44 313 GLY B O 1
ATOM 5668 N N . LEU B 1 314 ? -1.371 -34.531 -9.898 1 98.44 314 LEU B N 1
ATOM 5669 C CA . LEU B 1 314 ? -1.579 -33.469 -8.898 1 98.44 314 LEU B CA 1
ATOM 5670 C C . LEU B 1 314 ? -2.234 -32.25 -9.531 1 98.44 314 LEU B C 1
ATOM 5672 O O . LEU B 1 314 ? -2.234 -31.172 -8.938 1 98.44 314 LEU B O 1
ATOM 5676 N N . LYS B 1 315 ? -2.803 -32.375 -10.734 1 97.56 315 LYS B N 1
ATOM 5677 C CA . LYS B 1 315 ? -3.354 -31.266 -11.516 1 97.56 315 LYS B CA 1
ATOM 5678 C C . LYS B 1 315 ? -4.414 -30.5 -10.719 1 97.56 315 LYS B C 1
ATOM 5680 O O . LYS B 1 315 ? -4.469 -29.266 -10.766 1 97.56 315 LYS B O 1
ATOM 5685 N N . GLU B 1 316 ? -5.211 -31.156 -9.961 1 96.88 316 GLU B N 1
ATOM 5686 C CA . GLU B 1 316 ? -6.332 -30.562 -9.25 1 96.88 316 GLU B CA 1
ATOM 5687 C C . GLU B 1 316 ? -5.844 -29.625 -8.141 1 96.88 316 GLU B C 1
ATOM 5689 O O . GLU B 1 316 ? -6.57 -28.719 -7.715 1 96.88 316 GLU B O 1
ATOM 5694 N N . TYR B 1 317 ? -4.598 -29.812 -7.672 1 98.06 317 TYR B N 1
ATOM 5695 C CA . TYR B 1 317 ? -4.047 -29.062 -6.551 1 98.06 317 TYR B CA 1
ATOM 5696 C C . TYR B 1 317 ? -3.057 -28.016 -7.031 1 98.06 317 TYR B C 1
ATOM 5698 O O . TYR B 1 317 ? -2.537 -27.219 -6.234 1 98.06 317 TYR B O 1
ATOM 5706 N N . PHE B 1 318 ? -2.822 -28.016 -8.367 1 98.56 318 PHE B N 1
ATOM 5707 C CA . PHE B 1 318 ? -1.763 -27.188 -8.93 1 98.56 318 PHE B CA 1
ATOM 5708 C C . PHE B 1 318 ? -2.223 -25.734 -9.07 1 98.56 318 PHE B C 1
ATOM 5710 O O . PHE B 1 318 ? -3.279 -25.469 -9.641 1 98.56 318 PHE B O 1
ATOM 5717 N N . GLN B 1 319 ? -1.489 -24.781 -8.516 1 98.12 319 GLN B N 1
ATOM 5718 C CA . GLN B 1 319 ? -1.623 -23.328 -8.625 1 98.12 319 GLN B CA 1
ATOM 5719 C C . GLN B 1 319 ? -2.955 -22.859 -8.055 1 98.12 319 GLN B C 1
ATOM 5721 O O . GLN B 1 319 ? -3.531 -21.875 -8.531 1 98.12 319 GLN B O 1
ATOM 5726 N N . GLY B 1 320 ? -3.402 -23.5 -7.059 1 94.62 320 GLY B N 1
ATOM 5727 C CA . GLY B 1 320 ? -4.625 -23.156 -6.359 1 94.62 320 GLY B CA 1
ATOM 5728 C C . GLY B 1 320 ? -5.637 -24.281 -6.312 1 94.62 320 GLY B C 1
ATOM 5729 O O . GLY B 1 320 ? -5.492 -25.281 -7.023 1 94.62 320 GLY B O 1
ATOM 5730 N N . TRP B 1 321 ? -6.574 -24.062 -5.426 1 89.31 321 TRP B N 1
ATOM 5731 C CA . TRP B 1 321 ? -7.684 -25.016 -5.316 1 89.31 321 TRP B CA 1
ATOM 5732 C C . TRP B 1 321 ? -9 -24.344 -5.711 1 89.31 321 TRP B C 1
ATOM 5734 O O . TRP B 1 321 ? -9.297 -23.234 -5.277 1 89.31 321 TRP B O 1
ATOM 5744 N N . GLN B 1 322 ? -9.828 -24.891 -6.551 1 81 322 GLN B N 1
ATOM 5745 C CA . GLN B 1 322 ? -11.125 -24.453 -7.066 1 81 322 GLN B CA 1
ATOM 5746 C C . GLN B 1 322 ? -10.961 -23.297 -8.047 1 81 322 GLN B C 1
ATOM 5748 O O . GLN B 1 322 ? -11.578 -23.281 -9.117 1 81 322 GLN B O 1
ATOM 5753 N N . GLN B 1 323 ? -10.117 -22.391 -7.734 1 87.56 323 GLN B N 1
ATOM 5754 C CA . GLN B 1 323 ? -9.844 -21.266 -8.625 1 87.56 323 GLN B CA 1
ATOM 5755 C C . GLN B 1 323 ? -8.344 -21.062 -8.812 1 87.56 323 GLN B C 1
ATOM 5757 O O . GLN B 1 323 ? -7.789 -20.047 -8.375 1 87.56 323 GLN B O 1
ATOM 5762 N N . PRO B 1 324 ? -7.785 -21.938 -9.523 1 94.12 324 PRO B N 1
ATOM 5763 C CA . PRO B 1 324 ? -6.344 -21.797 -9.742 1 94.12 324 PRO B CA 1
ATOM 5764 C C . PRO B 1 324 ? -5.98 -20.562 -10.562 1 94.12 324 PRO B C 1
ATOM 5766 O O . PRO B 1 324 ? -6.758 -20.141 -11.422 1 94.12 324 PRO B O 1
ATOM 5769 N N . VAL B 1 325 ? -4.891 -20.031 -10.25 1 95.69 325 VAL B N 1
ATOM 5770 C CA . VAL B 1 325 ? -4.375 -18.953 -11.094 1 95.69 325 VAL B CA 1
ATOM 5771 C C . VAL B 1 325 ? -3.758 -19.531 -12.359 1 95.69 325 VAL B C 1
ATOM 5773 O O . VAL B 1 325 ? -3.328 -20.688 -12.375 1 95.69 325 VAL B O 1
ATOM 5776 N N . ARG B 1 326 ? -3.688 -18.734 -13.391 1 95.81 326 ARG B N 1
ATOM 5777 C CA . ARG B 1 326 ? -3.211 -19.203 -14.688 1 95.81 326 ARG B CA 1
ATOM 5778 C C . ARG B 1 326 ? -1.819 -18.656 -14.984 1 95.81 326 ARG B C 1
ATOM 5780 O O . ARG B 1 326 ? -1.586 -18.094 -16.062 1 95.81 326 ARG B O 1
ATOM 5787 N N . PHE B 1 327 ? -0.927 -18.781 -14.102 1 98.19 327 PHE B N 1
ATOM 5788 C CA . PHE B 1 327 ? 0.486 -18.469 -14.281 1 98.19 327 PHE B CA 1
ATOM 5789 C C . PHE B 1 327 ? 1.35 -19.297 -13.344 1 98.19 327 PHE B C 1
ATOM 5791 O O . PHE B 1 327 ? 0.863 -19.812 -12.328 1 98.19 327 PHE B O 1
ATOM 5798 N N . ILE B 1 328 ? 2.611 -19.484 -13.633 1 98.44 328 ILE B N 1
ATOM 5799 C CA . ILE B 1 328 ? 3.523 -20.234 -12.781 1 98.44 328 ILE B CA 1
ATOM 5800 C C . ILE B 1 328 ? 4.727 -19.375 -12.414 1 98.44 328 ILE B C 1
ATOM 5802 O O . ILE B 1 328 ? 5.633 -19.812 -11.711 1 98.44 328 ILE B O 1
ATOM 5806 N N . GLY B 1 329 ? 4.695 -18.141 -12.883 1 98.38 329 GLY B N 1
ATOM 5807 C CA . GLY B 1 329 ? 5.762 -17.203 -12.609 1 98.38 329 GLY B CA 1
ATOM 5808 C C . GLY B 1 329 ? 5.441 -15.789 -13.07 1 98.38 329 GLY B C 1
ATOM 5809 O O . GLY B 1 329 ? 4.539 -15.586 -13.891 1 98.38 329 GLY B O 1
ATOM 5810 N N . HIS B 1 330 ? 6.094 -14.883 -12.531 1 98.5 330 HIS B N 1
ATOM 5811 C CA . HIS B 1 330 ? 5.922 -13.477 -12.875 1 98.5 330 HIS B CA 1
ATOM 5812 C C . HIS B 1 330 ? 7.238 -12.719 -12.758 1 98.5 330 HIS B C 1
ATOM 5814 O O . HIS B 1 330 ? 8.094 -13.078 -11.953 1 98.5 330 HIS B O 1
ATOM 5820 N N . GLY B 1 331 ? 7.316 -11.672 -13.578 1 98.69 331 GLY B N 1
ATOM 5821 C CA . GLY B 1 331 ? 8.461 -10.789 -13.43 1 98.69 331 GLY B CA 1
ATOM 5822 C C . GLY B 1 331 ? 8.477 -10.039 -12.109 1 98.69 331 GLY B C 1
ATOM 5823 O O . GLY B 1 331 ? 7.426 -9.859 -11.484 1 98.69 331 GLY B O 1
ATOM 5824 N N . VAL B 1 332 ? 9.68 -9.703 -11.688 1 98.75 332 VAL B N 1
ATOM 5825 C CA . VAL B 1 332 ? 9.852 -8.836 -10.523 1 98.75 332 VAL B CA 1
ATOM 5826 C C . VAL B 1 332 ? 10.828 -7.711 -10.859 1 98.75 332 VAL B C 1
ATOM 5828 O O . VAL B 1 332 ? 11.617 -7.824 -11.805 1 98.75 332 VAL B O 1
ATOM 5831 N N . GLY B 1 333 ? 10.789 -6.676 -10.195 1 98.44 333 GLY B N 1
ATOM 5832 C CA . GLY B 1 333 ? 11.602 -5.473 -10.297 1 98.44 333 GLY B CA 1
ATOM 5833 C C . GLY B 1 333 ? 11.227 -4.414 -9.273 1 98.44 333 GLY B C 1
ATOM 5834 O O . GLY B 1 333 ? 11.195 -4.684 -8.078 1 98.44 333 GLY B O 1
ATOM 5835 N N . LEU B 1 334 ? 10.875 -3.25 -9.781 1 98.06 334 LEU B N 1
ATOM 5836 C CA . LEU B 1 334 ? 10.453 -2.18 -8.883 1 98.06 334 LEU B CA 1
ATOM 5837 C C . LEU B 1 334 ? 9.062 -2.455 -8.328 1 98.06 334 LEU B C 1
ATOM 5839 O O . LEU B 1 334 ? 8.648 -1.833 -7.344 1 98.06 334 LEU B O 1
ATOM 5843 N N . GLU B 1 335 ? 8.367 -3.34 -9.008 1 97.38 335 GLU B N 1
ATOM 5844 C CA . GLU B 1 335 ? 7.07 -3.838 -8.57 1 97.38 335 GLU B CA 1
ATOM 5845 C C . GLU B 1 335 ? 7.062 -5.363 -8.484 1 97.38 335 GLU B C 1
ATOM 5847 O O . GLU B 1 335 ? 7.773 -6.035 -9.234 1 97.38 335 GLU B O 1
ATOM 5852 N N . LEU B 1 336 ? 6.277 -5.906 -7.586 1 97.31 336 LEU B N 1
ATOM 5853 C CA . LEU B 1 336 ? 6.215 -7.348 -7.363 1 97.31 336 LEU B CA 1
ATOM 5854 C C . LEU B 1 336 ? 5.652 -8.062 -8.586 1 97.31 336 LEU B C 1
ATOM 5856 O O . LEU B 1 336 ? 6.051 -9.188 -8.891 1 97.31 336 LEU B O 1
ATOM 5860 N N . ASN B 1 337 ? 4.699 -7.367 -9.234 1 96 337 ASN B N 1
ATOM 5861 C CA . ASN B 1 337 ? 4.051 -7.949 -10.406 1 96 337 ASN B CA 1
ATOM 5862 C C . ASN B 1 337 ? 4.551 -7.32 -11.695 1 96 337 ASN B C 1
ATOM 5864 O O . ASN B 1 337 ? 3.76 -6.82 -12.5 1 96 337 ASN B O 1
ATOM 5868 N N . ASP B 1 338 ? 5.773 -7.465 -11.984 1 97.25 338 ASP B N 1
ATOM 5869 C CA . ASP B 1 338 ? 6.375 -6.953 -13.211 1 97.25 338 ASP B CA 1
ATOM 5870 C C . ASP B 1 338 ? 6.293 -7.988 -14.336 1 97.25 338 ASP B C 1
ATOM 5872 O O . ASP B 1 338 ? 5.75 -9.078 -14.141 1 97.25 338 ASP B O 1
ATOM 5876 N N . LEU B 1 339 ? 6.719 -7.652 -15.508 1 97.94 339 LEU B N 1
ATOM 5877 C CA . LEU B 1 339 ? 6.766 -8.539 -16.672 1 97.94 339 LEU B CA 1
ATOM 5878 C C . LEU B 1 339 ? 8.086 -9.297 -16.719 1 97.94 339 LEU B C 1
ATOM 5880 O O . LEU B 1 339 ? 9.102 -8.82 -16.203 1 97.94 339 LEU B O 1
ATOM 5884 N N . PRO B 1 340 ? 8.055 -10.461 -17.25 1 98.44 340 PRO B N 1
ATOM 5885 C CA . PRO B 1 340 ? 6.961 -11.172 -17.922 1 98.44 340 PRO B CA 1
ATOM 5886 C C . PRO B 1 340 ? 6.133 -12.023 -16.969 1 98.44 340 PRO B C 1
ATOM 5888 O O . PRO B 1 340 ? 6.512 -12.203 -15.805 1 98.44 340 PRO B O 1
ATOM 5891 N N . VAL B 1 341 ? 5.043 -12.461 -17.484 1 98.5 341 VAL B N 1
ATOM 5892 C CA . VAL B 1 341 ? 4.25 -13.461 -16.781 1 98.5 341 VAL B CA 1
ATOM 5893 C C . VAL B 1 341 ? 4.324 -14.797 -17.516 1 98.5 341 VAL B C 1
ATOM 5895 O O . VAL B 1 341 ? 4.191 -14.836 -18.75 1 98.5 341 VAL B O 1
ATOM 5898 N N . LEU B 1 342 ? 4.633 -15.852 -16.828 1 98.69 342 LEU B N 1
ATOM 5899 C CA . LEU B 1 342 ? 4.594 -17.172 -17.422 1 98.69 342 LEU B CA 1
ATOM 5900 C C . LEU B 1 342 ? 3.18 -17.75 -17.391 1 98.69 342 LEU B C 1
ATOM 5902 O O . LEU B 1 342 ? 2.814 -18.469 -16.469 1 98.69 342 LEU B O 1
ATOM 5906 N N . ALA B 1 343 ? 2.455 -17.484 -18.422 1 98.44 343 ALA B N 1
ATOM 5907 C CA . ALA B 1 343 ? 1.022 -17.766 -18.484 1 98.44 343 ALA B CA 1
ATOM 5908 C C . ALA B 1 343 ? 0.6 -18.188 -19.891 1 98.44 343 ALA B C 1
ATOM 5910 O O . ALA B 1 343 ? 1.324 -17.938 -20.859 1 98.44 343 ALA B O 1
ATOM 5911 N N . PRO B 1 344 ? -0.587 -18.781 -19.922 1 97.31 344 PRO B N 1
ATOM 5912 C CA . PRO B 1 344 ? -1.092 -19.109 -21.266 1 97.31 344 PRO B CA 1
ATOM 5913 C C . PRO B 1 344 ? -1.283 -17.875 -22.141 1 97.31 344 PRO B C 1
ATOM 5915 O O . PRO B 1 344 ? -1.719 -16.828 -21.656 1 97.31 344 PRO B O 1
ATOM 5918 N N . GLY B 1 345 ? -0.882 -18 -23.328 1 96.25 345 GLY B N 1
ATOM 5919 C CA . GLY B 1 345 ? -1.157 -16.938 -24.297 1 96.25 345 GLY B CA 1
ATOM 5920 C C . GLY B 1 345 ? -0.068 -15.891 -24.344 1 96.25 345 GLY B C 1
ATOM 5921 O O . GLY B 1 345 ? -0.06 -15.047 -25.25 1 96.25 345 GLY B O 1
ATOM 5922 N N . VAL B 1 346 ? 0.799 -15.883 -23.422 1 96.56 346 VAL B N 1
ATOM 5923 C CA . VAL B 1 346 ? 1.911 -14.938 -23.453 1 96.56 346 VAL B CA 1
ATOM 5924 C C . VAL B 1 346 ? 3.004 -15.461 -24.391 1 96.56 346 VAL B C 1
ATOM 5926 O O . VAL B 1 346 ? 3.812 -16.297 -23.984 1 96.56 346 VAL B O 1
ATOM 5929 N N . GLU B 1 347 ? 3.068 -14.852 -25.547 1 93.75 347 GLU B N 1
ATOM 5930 C CA . GLU B 1 347 ? 3.945 -15.391 -26.578 1 93.75 347 GLU B CA 1
ATOM 5931 C C . GLU B 1 347 ? 5.223 -14.562 -26.703 1 93.75 347 GLU B C 1
ATOM 5933 O O . GLU B 1 347 ? 6.238 -15.055 -27.203 1 93.75 347 GLU B O 1
ATOM 5938 N N . GLU B 1 348 ? 5.18 -13.32 -26.25 1 95.25 348 GLU B N 1
ATOM 5939 C CA . GLU B 1 348 ? 6.402 -12.531 -26.328 1 95.25 348 GLU B CA 1
ATOM 5940 C C . GLU B 1 348 ? 7.574 -13.266 -25.672 1 95.25 348 GLU B C 1
ATOM 5942 O O . GLU B 1 348 ? 7.5 -13.633 -24.5 1 95.25 348 GLU B O 1
ATOM 5947 N N . PRO B 1 349 ? 8.617 -13.461 -26.391 1 97.31 349 PRO B N 1
ATOM 5948 C CA . PRO B 1 349 ? 9.695 -14.32 -25.891 1 97.31 349 PRO B CA 1
ATOM 5949 C C . PRO B 1 349 ? 10.469 -13.68 -24.734 1 97.31 349 PRO B C 1
ATOM 5951 O O . PRO B 1 349 ? 10.531 -12.453 -24.641 1 97.31 349 PRO B O 1
ATOM 5954 N N . LEU B 1 350 ? 11.102 -14.516 -23.953 1 98.56 350 LEU B N 1
ATOM 5955 C CA . LEU B 1 350 ? 11.992 -14.07 -22.891 1 98.56 350 LEU B CA 1
ATOM 5956 C C . LEU B 1 350 ? 13.227 -13.391 -23.453 1 98.56 350 LEU B C 1
ATOM 5958 O O . LEU B 1 350 ? 13.656 -13.703 -24.578 1 98.56 350 LEU B O 1
ATOM 5962 N N . GLU B 1 351 ? 13.742 -12.453 -22.781 1 98.56 351 GLU B N 1
ATOM 5963 C CA . GLU B 1 351 ? 14.977 -11.758 -23.125 1 98.56 351 GLU B CA 1
ATOM 5964 C C . GLU B 1 351 ? 15.984 -11.828 -21.969 1 98.56 351 GLU B C 1
ATOM 5966 O O . GLU B 1 351 ? 15.594 -11.906 -20.812 1 98.56 351 GLU B O 1
ATOM 5971 N N . ALA B 1 352 ? 17.328 -11.867 -22.391 1 98.69 352 ALA B N 1
ATOM 5972 C CA . ALA B 1 352 ? 18.359 -11.758 -21.359 1 98.69 352 ALA B CA 1
ATOM 5973 C C . ALA B 1 352 ? 18.156 -10.5 -20.516 1 98.69 352 ALA B C 1
ATOM 5975 O O . ALA B 1 352 ? 17.844 -9.43 -21.047 1 98.69 352 ALA B O 1
ATOM 5976 N N . GLY B 1 353 ? 18.203 -10.656 -19.203 1 98.75 353 GLY B N 1
ATOM 5977 C CA . GLY B 1 353 ? 18.031 -9.531 -18.297 1 98.75 353 GLY B CA 1
ATOM 5978 C C . GLY B 1 353 ? 16.672 -9.531 -17.609 1 98.75 353 GLY B C 1
ATOM 5979 O O . GLY B 1 353 ? 16.469 -8.82 -16.625 1 98.75 353 GLY B O 1
ATOM 5980 N N . MET B 1 354 ? 15.727 -10.328 -18.141 1 98.88 354 MET B N 1
ATOM 5981 C CA . MET B 1 354 ? 14.453 -10.469 -17.438 1 98.88 354 MET B CA 1
ATOM 5982 C C . MET B 1 354 ? 14.625 -11.242 -16.141 1 98.88 354 MET B C 1
ATOM 5984 O O . MET B 1 354 ? 15.406 -12.195 -16.078 1 98.88 354 MET B O 1
ATOM 5988 N N . VAL B 1 355 ? 14.031 -10.781 -15.086 1 98.94 355 VAL B N 1
ATOM 5989 C CA . VAL B 1 355 ? 14.047 -11.438 -13.789 1 98.94 355 VAL B CA 1
ATOM 5990 C C . VAL B 1 355 ? 12.656 -11.977 -13.461 1 98.94 355 VAL B C 1
ATOM 5992 O O . VAL B 1 355 ? 11.664 -11.242 -13.531 1 98.94 355 VAL B O 1
ATOM 5995 N N . ILE B 1 356 ? 12.57 -13.266 -13.078 1 98.88 356 ILE B N 1
ATOM 5996 C CA . ILE B 1 356 ? 11.289 -13.945 -12.953 1 98.88 356 ILE B CA 1
ATOM 5997 C C . ILE B 1 356 ? 11.25 -14.727 -11.641 1 98.88 356 ILE B C 1
ATOM 5999 O O . ILE B 1 356 ? 12.203 -15.438 -11.312 1 98.88 356 ILE B O 1
ATOM 6003 N N . ALA B 1 357 ? 10.242 -14.586 -10.859 1 98.88 357 ALA B N 1
ATOM 6004 C CA . ALA B 1 357 ? 9.938 -15.492 -9.758 1 98.88 357 ALA B CA 1
ATOM 6005 C C . ALA B 1 357 ? 9.141 -16.703 -10.242 1 98.88 357 ALA B C 1
ATOM 6007 O O . ALA B 1 357 ? 7.996 -16.562 -10.68 1 98.88 357 ALA B O 1
ATOM 6008 N N . ILE B 1 358 ? 9.672 -17.844 -10.25 1 98.81 358 ILE B N 1
ATOM 6009 C CA . ILE B 1 358 ? 9.039 -19.094 -10.68 1 98.81 358 ILE B CA 1
ATOM 6010 C C . ILE B 1 358 ? 8.453 -19.812 -9.469 1 98.81 358 ILE B C 1
ATOM 6012 O O . ILE B 1 358 ? 9.172 -20.141 -8.523 1 98.81 358 ILE B O 1
ATOM 6016 N N . GLU B 1 359 ? 7.152 -20.109 -9.555 1 98.62 359 GLU B N 1
ATOM 6017 C CA . GLU B 1 359 ? 6.527 -20.484 -8.289 1 98.62 359 GLU B CA 1
ATOM 6018 C C . GLU B 1 359 ? 5.512 -21.609 -8.477 1 98.62 359 GLU B C 1
ATOM 6020 O O . GLU B 1 359 ? 4.316 -21.422 -8.242 1 98.62 359 GLU B O 1
ATOM 6025 N N . PRO B 1 360 ? 5.953 -22.797 -8.805 1 98.81 360 PRO B N 1
ATOM 6026 C CA . PRO B 1 360 ? 5.023 -23.938 -8.758 1 98.81 360 PRO B CA 1
ATOM 6027 C C . PRO B 1 360 ? 4.562 -24.266 -7.336 1 98.81 360 PRO B C 1
ATOM 6029 O O . PRO B 1 360 ? 5.395 -24.5 -6.453 1 98.81 360 PRO B O 1
ATOM 6032 N N . LYS B 1 361 ? 3.26 -24.297 -7.113 1 98.62 361 LYS B N 1
ATOM 6033 C CA . LYS B 1 361 ? 2.68 -24.531 -5.793 1 98.62 361 LYS B CA 1
ATOM 6034 C C . LYS B 1 361 ? 1.509 -25.516 -5.875 1 98.62 361 LYS B C 1
ATOM 6036 O O . LYS B 1 361 ? 0.844 -25.609 -6.91 1 98.62 361 LYS B O 1
ATOM 6041 N N . PHE B 1 362 ? 1.308 -26.203 -4.844 1 98.81 362 PHE B N 1
ATOM 6042 C CA . PHE B 1 362 ? 0.172 -27.109 -4.707 1 98.81 362 PHE B CA 1
ATOM 6043 C C . PHE B 1 362 ? -0.627 -26.797 -3.449 1 98.81 362 PHE B C 1
ATOM 6045 O O . PHE B 1 362 ? -0.053 -26.594 -2.375 1 98.81 362 PHE B O 1
ATOM 6052 N N . VAL B 1 363 ? -1.91 -26.719 -3.611 1 98.56 363 VAL B N 1
ATOM 6053 C CA . VAL B 1 363 ? -2.807 -26.344 -2.523 1 98.56 363 VAL B CA 1
ATOM 6054 C C . VAL B 1 363 ? -3.758 -27.5 -2.213 1 98.56 363 VAL B C 1
ATOM 6056 O O . VAL B 1 363 ? -4.523 -27.938 -3.076 1 98.56 363 VAL B O 1
ATOM 6059 N N . PHE B 1 364 ? -3.719 -27.984 -1.009 1 98.19 364 PHE B N 1
ATOM 6060 C CA . PHE B 1 364 ? -4.527 -29.109 -0.562 1 98.19 364 PHE B CA 1
ATOM 6061 C C . PHE B 1 364 ? -5.562 -28.672 0.461 1 98.19 364 PHE B C 1
ATOM 6063 O O . PHE B 1 364 ? -5.23 -28.422 1.623 1 98.19 364 PHE B O 1
ATOM 6070 N N . PRO B 1 365 ? -6.84 -28.609 0.055 1 96.19 365 PRO B N 1
ATOM 6071 C CA . PRO B 1 365 ? -7.875 -28.219 1.017 1 96.19 365 PRO B CA 1
ATOM 6072 C C . PRO B 1 365 ? -7.824 -29.047 2.301 1 96.19 365 PRO B C 1
ATOM 6074 O O . PRO B 1 365 ? -7.727 -30.281 2.246 1 96.19 365 PRO B O 1
ATOM 6077 N N . GLY B 1 366 ? -7.84 -28.328 3.422 1 96.06 366 GLY B N 1
ATOM 6078 C CA . GLY B 1 366 ? -7.855 -28.984 4.727 1 96.06 366 GLY B CA 1
ATOM 6079 C C . GLY B 1 366 ? -6.473 -29.359 5.219 1 96.06 366 GLY B C 1
ATOM 6080 O O . GLY B 1 366 ? -6.297 -29.703 6.391 1 96.06 366 GLY B O 1
ATOM 6081 N N . LYS B 1 367 ? -5.457 -29.281 4.359 1 97.69 367 LYS B N 1
ATOM 6082 C CA . LYS B 1 367 ? -4.117 -29.719 4.742 1 97.69 367 LYS B CA 1
ATOM 6083 C C . LYS B 1 367 ? -3.119 -28.562 4.668 1 97.69 367 LYS B C 1
ATOM 6085 O O . LYS B 1 367 ? -2.225 -28.453 5.512 1 97.69 367 LYS B O 1
ATOM 6090 N N . GLY B 1 368 ? -3.242 -27.75 3.682 1 98.06 368 GLY B N 1
ATOM 6091 C CA . GLY B 1 368 ? -2.318 -26.641 3.531 1 98.06 368 GLY B CA 1
ATOM 6092 C C . GLY B 1 368 ? -1.762 -26.516 2.125 1 98.06 368 GLY B C 1
ATOM 6093 O O . GLY B 1 368 ? -2.412 -26.906 1.156 1 98.06 368 GLY B O 1
ATOM 6094 N N . ALA B 1 369 ? -0.678 -25.828 1.974 1 98.5 369 ALA B N 1
ATOM 6095 C CA . ALA B 1 369 ? -0.017 -25.609 0.69 1 98.5 369 ALA B CA 1
ATOM 6096 C C . ALA B 1 369 ? 1.474 -25.922 0.78 1 98.5 369 ALA B C 1
ATOM 6098 O O . ALA B 1 369 ? 2.084 -25.766 1.841 1 98.5 369 ALA B O 1
ATOM 6099 N N . VAL B 1 370 ? 2.014 -26.422 -0.25 1 98.75 370 VAL B N 1
ATOM 6100 C CA . VAL B 1 370 ? 3.445 -26.672 -0.395 1 98.75 370 VAL B CA 1
ATOM 6101 C C . VAL B 1 370 ? 3.91 -26.203 -1.774 1 98.75 370 VAL B C 1
ATOM 6103 O O . VAL B 1 370 ? 3.09 -25.844 -2.623 1 98.75 370 VAL B O 1
ATOM 6106 N N . GLY B 1 371 ? 5.176 -26.219 -1.953 1 98.56 371 GLY B N 1
ATOM 6107 C CA . GLY B 1 371 ? 5.793 -25.766 -3.189 1 98.56 371 GLY B CA 1
ATOM 6108 C C . GLY B 1 371 ? 6.977 -24.859 -2.965 1 98.56 371 GLY B C 1
ATOM 6109 O O . GLY B 1 371 ? 7.535 -24.812 -1.866 1 98.56 371 GLY B O 1
ATOM 6110 N N . ILE B 1 372 ? 7.375 -24.203 -4.035 1 98.56 372 ILE B N 1
ATOM 6111 C CA . ILE B 1 372 ? 8.617 -23.438 -4.02 1 98.56 372 ILE B CA 1
ATOM 6112 C C . ILE B 1 372 ? 8.453 -22.188 -4.871 1 98.56 372 ILE B C 1
ATOM 6114 O O . ILE B 1 372 ? 7.516 -22.078 -5.66 1 98.56 372 ILE B O 1
ATOM 6118 N N . GLU B 1 373 ? 9.188 -21.25 -4.613 1 98.81 373 GLU B N 1
ATOM 6119 C CA . GLU B 1 373 ? 9.367 -20.078 -5.457 1 98.81 373 GLU B CA 1
ATOM 6120 C C . GLU B 1 373 ? 10.797 -19.562 -5.375 1 98.81 373 GLU B C 1
ATOM 6122 O O . GLU B 1 373 ? 11.344 -19.391 -4.281 1 98.81 373 GLU B O 1
ATOM 6127 N N . ASN B 1 374 ? 11.406 -19.359 -6.449 1 98.88 374 ASN B N 1
ATOM 6128 C CA . ASN B 1 374 ? 12.719 -18.734 -6.543 1 98.88 374 ASN B CA 1
ATOM 6129 C C . ASN B 1 374 ? 12.75 -17.656 -7.621 1 98.88 374 ASN B C 1
ATOM 6131 O O . ASN B 1 374 ? 12.102 -17.797 -8.656 1 98.88 374 ASN B O 1
ATOM 6135 N N . THR B 1 375 ? 13.477 -16.641 -7.336 1 98.94 375 THR B N 1
ATOM 6136 C CA . THR B 1 375 ? 13.719 -15.57 -8.312 1 98.94 375 THR B CA 1
ATOM 6137 C C . THR B 1 375 ? 14.969 -15.867 -9.133 1 98.94 375 THR B C 1
ATOM 6139 O O . THR B 1 375 ? 16.031 -16.172 -8.578 1 98.94 375 THR B O 1
ATOM 6142 N N . VAL B 1 376 ? 14.812 -15.758 -10.445 1 98.88 376 VAL B N 1
ATOM 6143 C CA . VAL B 1 376 ? 15.93 -16.062 -11.336 1 98.88 376 VAL B CA 1
ATOM 6144 C C . VAL B 1 376 ? 16.078 -14.969 -12.383 1 98.88 376 VAL B C 1
ATOM 6146 O O . VAL B 1 376 ? 15.117 -14.25 -12.68 1 98.88 376 VAL B O 1
ATOM 6149 N N . VAL B 1 377 ? 17.266 -14.797 -12.906 1 98.81 377 VAL B N 1
ATOM 6150 C CA . VAL B 1 377 ? 17.516 -13.906 -14.031 1 98.81 377 VAL B CA 1
ATOM 6151 C C . VAL B 1 377 ? 17.75 -14.727 -15.297 1 98.81 377 VAL B C 1
ATOM 6153 O O . VAL B 1 377 ? 18.422 -15.766 -15.25 1 98.81 377 VAL B O 1
ATOM 6156 N N . VAL B 1 378 ? 17.094 -14.367 -16.375 1 98.81 378 VAL B N 1
ATOM 6157 C CA . VAL B 1 378 ? 17.375 -14.938 -17.688 1 98.81 378 VAL B CA 1
ATOM 6158 C C . VAL B 1 378 ? 18.719 -14.422 -18.203 1 98.81 378 VAL B C 1
ATOM 6160 O O . VAL B 1 378 ? 18.922 -13.219 -18.344 1 98.81 378 VAL B O 1
ATOM 6163 N N . THR B 1 379 ? 19.672 -15.297 -18.438 1 98.19 379 THR B N 1
ATOM 6164 C CA . THR B 1 379 ? 20.969 -14.953 -19 1 98.19 379 THR B CA 1
ATOM 6165 C C . THR B 1 379 ? 21.047 -15.406 -20.453 1 98.19 379 THR B C 1
ATOM 6167 O O . THR B 1 379 ? 20.188 -16.141 -20.938 1 98.19 379 THR B O 1
ATOM 6170 N N . PRO B 1 380 ? 22.094 -14.984 -21.125 1 97.25 380 PRO B N 1
ATOM 6171 C CA . PRO B 1 380 ? 22.234 -15.438 -22.516 1 97.25 380 PRO B CA 1
ATOM 6172 C C . PRO B 1 380 ? 22.344 -16.953 -22.625 1 97.25 380 PRO B C 1
ATOM 6174 O O . PRO B 1 380 ? 22.016 -17.516 -23.672 1 97.25 380 PRO B O 1
ATOM 6177 N N . SER B 1 381 ? 22.703 -17.578 -21.484 1 96.06 381 SER B N 1
ATOM 6178 C CA . SER B 1 381 ? 22.969 -19.016 -21.562 1 96.06 381 SER B CA 1
ATOM 6179 C C . SER B 1 381 ? 21.984 -19.797 -20.703 1 96.06 381 SER B C 1
ATOM 6181 O O . SER B 1 381 ? 22.156 -21 -20.5 1 96.06 381 SER B O 1
ATOM 6183 N N . GLY B 1 382 ? 21.094 -19.141 -20.188 1 97.31 382 GLY B N 1
ATOM 6184 C CA . GLY B 1 382 ? 20.141 -19.844 -19.344 1 97.31 382 GLY B CA 1
ATOM 6185 C C . GLY B 1 382 ? 19.625 -19 -18.188 1 97.31 382 GLY B C 1
ATOM 6186 O O . GLY B 1 382 ? 19.391 -17.797 -18.359 1 97.31 382 GLY B O 1
ATOM 6187 N N . ALA B 1 383 ? 19.359 -19.688 -17.109 1 97.62 383 ALA B N 1
ATOM 6188 C CA . ALA B 1 383 ? 18.812 -19.031 -15.93 1 97.62 383 ALA B CA 1
ATOM 6189 C C . ALA B 1 383 ? 19.797 -19.078 -14.766 1 97.62 383 ALA B C 1
ATOM 6191 O O . ALA B 1 383 ? 20.531 -20.062 -14.602 1 97.62 383 ALA B O 1
ATOM 6192 N N . ARG B 1 384 ? 19.828 -18.031 -14.008 1 98.19 384 ARG B N 1
ATOM 6193 C CA . ARG B 1 384 ? 20.625 -17.969 -12.789 1 98.19 384 ARG B CA 1
ATOM 6194 C C . ARG B 1 384 ? 19.781 -17.531 -11.594 1 98.19 384 ARG B C 1
ATOM 6196 O O . ARG B 1 384 ? 19.109 -16.5 -11.648 1 98.19 384 ARG B O 1
ATOM 6203 N N . ARG B 1 385 ? 19.891 -18.25 -10.547 1 98.31 385 ARG B N 1
ATOM 6204 C CA . ARG B 1 385 ? 19.109 -17.953 -9.352 1 98.31 385 ARG B CA 1
ATOM 6205 C C . ARG B 1 385 ? 19.641 -16.719 -8.633 1 98.31 385 ARG B C 1
ATOM 6207 O O . ARG B 1 385 ? 20.859 -16.531 -8.523 1 98.31 385 ARG B O 1
ATOM 6214 N N . LEU B 1 386 ? 18.719 -15.906 -8.117 1 98.81 386 LEU B N 1
ATOM 6215 C CA . LEU B 1 386 ? 19.047 -14.781 -7.254 1 98.81 386 LEU B CA 1
ATOM 6216 C C . LEU B 1 386 ? 18.688 -15.086 -5.805 1 98.81 386 LEU B C 1
ATOM 6218 O O . LEU B 1 386 ? 19.156 -14.406 -4.887 1 98.81 386 LEU B O 1
ATOM 6222 N N . THR B 1 387 ? 17.766 -15.961 -5.543 1 98.81 387 THR B N 1
ATOM 6223 C CA . THR B 1 387 ? 17.453 -16.5 -4.227 1 98.81 387 THR B CA 1
ATOM 6224 C C . THR B 1 387 ? 18 -17.922 -4.082 1 98.81 387 THR B C 1
ATOM 6226 O O . THR B 1 387 ? 17.953 -18.703 -5.027 1 98.81 387 THR B O 1
ATOM 6229 N N . ASN B 1 388 ? 18.531 -18.203 -2.848 1 98.62 388 ASN B N 1
ATOM 6230 C CA . ASN B 1 388 ? 19.344 -19.422 -2.805 1 98.62 388 ASN B CA 1
ATOM 6231 C C . ASN B 1 388 ? 19.109 -20.203 -1.507 1 98.62 388 ASN B C 1
ATOM 6233 O O . ASN B 1 388 ? 19.797 -21.188 -1.247 1 98.62 388 ASN B O 1
ATOM 6237 N N . TYR B 1 389 ? 18.281 -19.75 -0.621 1 98.62 389 TYR B N 1
ATOM 6238 C CA . TYR B 1 389 ? 17.984 -20.547 0.559 1 98.62 389 TYR B CA 1
ATOM 6239 C C . TYR B 1 389 ? 17.516 -21.953 0.165 1 98.62 389 TYR B C 1
ATOM 6241 O O . TYR B 1 389 ? 16.859 -22.125 -0.86 1 98.62 389 TYR B O 1
ATOM 6249 N N . PRO B 1 390 ? 17.781 -22.969 0.942 1 98.44 390 PRO B N 1
ATOM 6250 C CA . PRO B 1 390 ? 17.516 -24.359 0.537 1 98.44 390 PRO B CA 1
ATOM 6251 C C . PRO B 1 390 ? 16.047 -24.594 0.173 1 98.44 390 PRO B C 1
ATOM 6253 O O . PRO B 1 390 ? 15.156 -24.094 0.862 1 98.44 390 PRO B O 1
ATOM 6256 N N . ASP B 1 391 ? 15.812 -25.391 -0.902 1 98.38 391 ASP B N 1
ATOM 6257 C CA . ASP B 1 391 ? 14.484 -25.594 -1.482 1 98.38 391 ASP B CA 1
ATOM 6258 C C . ASP B 1 391 ? 13.711 -26.672 -0.737 1 98.38 391 ASP B C 1
ATOM 6260 O O . ASP B 1 391 ? 12.484 -26.719 -0.789 1 98.38 391 ASP B O 1
ATOM 6264 N N . ALA B 1 392 ? 14.531 -27.594 -0.106 1 98.06 392 ALA B N 1
ATOM 6265 C CA . ALA B 1 392 ? 13.906 -28.734 0.551 1 98.06 392 ALA B CA 1
ATOM 6266 C C . ALA B 1 392 ? 13.055 -28.281 1.733 1 98.06 392 ALA B C 1
ATOM 6268 O O . ALA B 1 392 ? 13.297 -27.219 2.314 1 98.06 392 ALA B O 1
ATOM 6269 N N . ILE B 1 393 ? 12.055 -29.094 2.037 1 98.56 393 ILE B N 1
ATOM 6270 C CA . ILE B 1 393 ? 11.297 -28.828 3.256 1 98.56 393 ILE B CA 1
ATOM 6271 C C . ILE B 1 393 ? 12.234 -28.797 4.457 1 98.56 393 ILE B C 1
ATOM 6273 O O . ILE B 1 393 ? 13.016 -29.734 4.668 1 98.56 393 ILE B O 1
ATOM 6277 N N . GLN B 1 394 ? 12.203 -27.719 5.191 1 98.25 394 GLN B N 1
ATOM 6278 C CA . GLN B 1 394 ? 13.062 -27.578 6.355 1 98.25 394 GLN B CA 1
ATOM 6279 C C . GLN B 1 394 ? 12.391 -28.125 7.609 1 98.25 394 GLN B C 1
ATOM 6281 O O . GLN B 1 394 ? 11.352 -27.609 8.039 1 98.25 394 GLN B O 1
ATOM 6286 N N . VAL B 1 395 ? 12.992 -29.109 8.203 1 97.69 395 VAL B N 1
ATOM 6287 C CA . VAL B 1 395 ? 12.477 -29.656 9.445 1 97.69 395 VAL B CA 1
ATOM 6288 C C . VAL B 1 395 ? 13.039 -28.891 10.633 1 97.69 395 VAL B C 1
ATOM 6290 O O . VAL B 1 395 ? 14.258 -28.812 10.82 1 97.69 395 VAL B O 1
ATOM 6293 N N . ILE B 1 396 ? 12.094 -28.25 11.359 1 96.31 396 ILE B N 1
ATOM 6294 C CA . ILE B 1 396 ? 12.484 -27.453 12.508 1 96.31 396 ILE B CA 1
ATOM 6295 C C . ILE B 1 396 ? 12.453 -28.312 13.773 1 96.31 396 ILE B C 1
ATOM 6297 O O . ILE B 1 396 ? 11.477 -29.016 14.023 1 96.31 396 ILE B O 1
ATOM 6301 N N . SER B 1 397 ? 13.508 -28.281 14.539 1 86.88 397 SER B N 1
ATOM 6302 C CA . SER B 1 397 ? 13.586 -29.047 15.781 1 86.88 397 SER B CA 1
ATOM 6303 C C . SER B 1 397 ? 12.68 -28.438 16.859 1 86.88 397 SER B C 1
ATOM 6305 O O . SER B 1 397 ? 12.539 -27.219 16.938 1 86.88 397 SER B O 1
ATOM 6307 N N . SER B 1 398 ? 11.609 -29.109 17.391 1 66.81 398 SER B N 1
ATOM 6308 C CA . SER B 1 398 ? 10.648 -28.688 18.406 1 66.81 398 SER B CA 1
ATOM 6309 C C . SER B 1 398 ? 11.359 -28.125 19.625 1 66.81 398 SER B C 1
ATOM 6311 O O . SER B 1 398 ? 10.719 -27.516 20.5 1 66.81 398 SER B O 1
ATOM 6313 N N . ARG B 1 399 ? 12.578 -28.562 20.188 1 54.94 399 ARG B N 1
ATOM 6314 C CA . ARG B 1 399 ? 13.117 -28.312 21.516 1 54.94 399 ARG B CA 1
ATOM 6315 C C . ARG B 1 399 ? 13.148 -26.812 21.812 1 54.94 399 ARG B C 1
ATOM 6317 O O . ARG B 1 399 ? 13.617 -26.391 22.875 1 54.94 399 ARG B O 1
ATOM 6324 N N . LYS B 1 400 ? 12.812 -26.047 21.141 1 43.03 400 LYS B N 1
ATOM 6325 C CA . LYS B 1 400 ? 12.836 -24.781 21.844 1 43.03 400 LYS B CA 1
ATOM 6326 C C . LYS B 1 400 ? 11.578 -24.578 22.688 1 43.03 400 LYS B C 1
ATOM 6328 O O . LYS B 1 400 ? 10.477 -24.938 22.25 1 43.03 400 LYS B O 1
#

pLDDT: mean 96.79, std 4.94, range [42.25, 98.94]

Radius of gyration: 25.84 Å; Cα contacts (8 Å, |Δi|>4): 2054; chains: 2; bounding box: 66×71×65 Å

InterPro domains:
  IPR000587 Creatinase, N-terminal [PF01321] (14-139)
  IPR000994 Peptidase M24 [PF00557] (146-380)
  IPR029149 Creatinase/Aminopeptidase P/Spt16, N-terminal [G3DSA:3.40.350.10] (10-139)
  IPR029149 Creatinase/Aminopeptidase P/Spt16, N-terminal [SSF53092] (12-137)
  IPR036005 Creatinase/aminopeptidase-like [G3DSA:3.90.230.10] (140-396)
  IPR036005 Creatinase/aminopeptidase-like [SSF55920] (138-396)
  IPR050659 Peptidase M24B family [PTHR46112] (9-392)

Secondary structure (DSSP, 8-state):
--HHHHHHHHHHHHHHHHHHHHHHTT--EEEE--HHHHHHHHSS--EEEEEEESSS--EEEEEE-HHHHHHH--SSEEEE-S-GGGHHHHHHHTTPPPPSEEEE-TTTSBHHHHHHHHHH-TTPEEEE-HHHHHHHHHB--HHHHHHHHHHHHHHHHHHHTHHHH--TT-BHHHHHHHHHHHHHHTT--S-----STT----SEEEEEGGGGG---SSSSS-----SSTTS--S--SPBP-TTS-EEEEEEEEETTEEEEEEEEEEES---HHHHHHHHHHHHHHHHHHHH--TT--HHHHHHHHHHHHHHTT-GGGBTSSSS--S-SEEE-SSSTTEEEE--TT--SPP-TTBEEEE--EEEETTTEEEE-BEEEEEETTEEEES--S--SPEEE-TT-/--HHHHHHHHHHHHHHHHHHHHHHTT--EEEE--HHHHHHHHSS--EEEEEEESSS--EEEEEE-HHHHHHH--SSEEEE-S-GGGHHHHHHHTTPPPPSEEEE-TTTSBHHHHHHHHHH-TTPEEEE-HHHHHHHHHB--HHHHHHHHHHHHHHHHHHHTHHHH--TT-BHHHHHHHHHHHHHHTT--S-----STT----SEEEEEGGGGG---SSSSS-----SSTTS--S--SPBP-TTS-EEEEEEEEETTEEEEEEEEEEES---HHHHHHHHHHHHHHHHHHHH--TT--HHHHHHHHHHHHHHTT-GGGBTSSSS--S-SEEE-SSSTTEEEE--TT--SPP-TTBEEEE--EEEETTTEEEE-BEEEEEETTEEEES--S--SPEEEPS--

Sequence (800 aa):
MTDREAWQQDVVARVKKLQKALQEQGIEGALLVQSADILYYTGTFQNGHLYLPAEGEPLYLVRRNVERARATTLCGRVVELQSFRQIPALLQEHGFKLPQTLGLELDVLPVSYYFQYQKLFPQTRFRDVSPIIRRQRAVKSAYELELLRESGRRLDRMLAAVPDLVELGETEVALAGRLEGEARRLGHQGLVRFRGFSADFFMGHFLTGPSAAEPSYFDGPVSGPGLDPSFAFGPSWRRLGENEPIYVDYGFAWRGYVTDATRVYVIGRLDPELERAHRVALEIQQAVLEEIRPGKSPASLYELACRMSEKAGLKEYFQGWQQPVRFIGHGVGLELNDLPVLAPGVEEPLEAGMVIAIEPKFVFPGKGAVGIENTVVVTPSGARRLTNYPDAIQVISSRKMTDREAWQQDVVARVKKLQKALQEQGIEGALLVQSADILYYTGTFQNGHLYLPAEGEPLYLVRRNVERARATTLCGRVVELQSFRQIPALLQEHGFKLPQTLGLELDVLPVSYYFQYQKLFPQTRFRDVSPIIRRQRAVKSAYELELLRESGRRLDRMLAAVPDLVELGETEVALAGRLEGEARRLGHQGLVRFRGFSADFFMGHFLTGPSAAEPSYFDGPVSGPGLDPSFAFGPSWRRLGENEPIYVDYGFAWRGYVTDATRVYVIGRLDPELERAHRVALEIQQAVLEEIRPGKSPASLYELACRMSEKAGLKEYFQGWQQPVRFIGHGVGLELNDLPVLAPGVEEPLEAGMVIAIEPKFVFPGKGAVGIENTVVVTPSGARRLTNYPDAIQVISSRK

Organism: Ammonifex degensii (strain DSM 10501 / KC4) (NCBI:txid429009)

Foldseek 3Di:
DDLLVVVLVQLVVLLLLLLCVCVVVVAQWEKEQDQLLCCSNFVHDAHFIWIRGSDDWIETAHAPPQVVSCVGGSTHHYDYDPDPLCVQVVCVVVPDDDIQEYEYQVQADDPVVVVVVCVSRVNHHYDHCNVVSLVSQQFADPSQVVQLLVQQVLVLVLVVCLLVQDAFFAFQVSSVVVSVVSLVVSPFPFDAAADGPPQPDGFWAWEKWQQQQDDDDHQFQGFGQPDDPVRGGHTYRDGHDAQAKGKTWGWGDGSLWIWIKIAIAGAHHHDVVQQVLQVLLVVLVVVLQQQFAFPDFLQVSLVSSLVSCVVSVQNCFKQHHPDHHFFQKAFTTSHRHGDDTSGHPRGPTDDFRRKMWGWIKGRDRRTHIHHMIFIWTHHNVTIGTSHDNDRHHHHRHNPD/DDLLVVVLVQLVVLLLLLLVVCVVVVAQWEKEQDQLLCCSNFVHDAHFIWIRGSDDWIETAHAPPQVVSCVGGSTHHYDYDPDPLCVQVVCVVVPDDDIQEYEYQVQADDPVVVVVVCVSRVNHHYDHCNVVSLVSQQFADPSQVVQLLLQQVLVLVLVVCLLVQDAFFAFQVSSVVVSVVSLVVSPFPFDAAADGPPQPDGFWAWEKWQQQQDDDDHQFQGFGQPDDPVRGGHTYRDGHDAQAKGKTWGWGAGSLWIWIKIAIAGAHHHDVVQQLLQVLLVVLVVVLQQQFAFPAFLQVSLVSSLVSCVVSVQNCFKQHHPDHHFFQKAFTTSHRHGDDTSGHPRGPTDDFRRKMWGWIKGRDRRTHIHHMIFIWTHHNVTIGTSHDNDSHHHHRHNPD

Nearest PDB structures (foldseek):
  2zsg-assembly1_A  TM=9.024E-01  e=1.673E-31  Thermotoga maritima
  4ege-assembly1_A-2  TM=8.493E-01  e=6.039E-33  Mycobacterium ulcerans Agy99
  5cnx-assembly1_C  TM=9.065E-01  e=5.573E-30  Escherichia coli K-12
  7yto-assembly4_C  TM=8.170E-01  e=3.061E-26  Alcaligenes sp.
  6ksg-assembly1_A  TM=7.488E-01  e=1.535E-14  Vibrio cholerae O1 biovar El Tor str. N16961